Protein AF-0000000084968065 (afdb_homodimer)

pLDDT: mean 87.58, std 17.13, range [24.69, 98.88]

InterPro domains:
  IPR010655 Clp1, C-terminal [PF06807] (348-468)
  IPR027417 P-loop containing nucleoside triphosphate hydrolase [G3DSA:3.40.50.300] (105-349)
  IPR028606 Clp1 [MF_03035] (16-468)
  IPR032319 Clp1, P-loop domain [PF16575] (142-342)
  IPR032324 Clp1, N-terminal [PF16573] (21-121)
  IPR038238 Clp1, C-terminal domain superfamily [G3DSA:2.40.30.330] (350-468)
  IPR038239 Clp1, N-terminal domain superfamily [G3DSA:2.60.120.1030] (13-95)
  IPR045116 Clp1/Grc3 [PTHR12755] (23-466)

Structure (mmCIF, N/CA/C/O backbone):
data_AF-0000000084968065-model_v1
#
loop_
_entity.id
_entity.type
_entity.pdbx_description
1 polymer "Polynucleotide 5'-hydroxyl-kinase GRC3"
#
loop_
_atom_site.group_PDB
_atom_site.id
_atom_site.type_symbol
_atom_site.label_atom_id
_atom_site.label_alt_id
_atom_site.label_comp_id
_atom_site.label_asym_id
_atom_site.label_entity_id
_atom_site.label_seq_id
_atom_site.pdbx_PDB_ins_code
_atom_site.Cartn_x
_atom_site.Cartn_y
_atom_site.Cartn_z
_atom_site.occupancy
_atom_site.B_iso_or_equiv
_atom_site.auth_seq_id
_atom_site.auth_comp_id
_atom_site.auth_asym_id
_atom_site.auth_atom_id
_atom_site.pdbx_PDB_model_num
ATOM 1 N N . MET A 1 1 ? -53.719 3.953 -8.023 1 24.69 1 MET A N 1
ATOM 2 C CA . MET A 1 1 ? -52.719 3.002 -8.5 1 24.69 1 MET A CA 1
ATOM 3 C C . MET A 1 1 ? -51.312 3.336 -7.941 1 24.69 1 MET A C 1
ATOM 5 O O . MET A 1 1 ? -50.688 4.285 -8.391 1 24.69 1 MET A O 1
ATOM 9 N N . SER A 1 2 ? -50.938 3.127 -6.543 1 26.3 2 SER A N 1
ATOM 10 C CA . SER A 1 2 ? -49.938 3.762 -5.68 1 26.3 2 SER A CA 1
ATOM 11 C C . SER A 1 2 ? -48.531 3.277 -6.004 1 26.3 2 SER A C 1
ATOM 13 O O . SER A 1 2 ? -48.312 2.082 -6.207 1 26.3 2 SER A O 1
ATOM 15 N N . ILE A 1 3 ? -47.625 4.109 -6.676 1 29.27 3 ILE A N 1
ATOM 16 C CA . ILE A 1 3 ? -46.344 3.781 -7.312 1 29.27 3 ILE A CA 1
ATOM 17 C C . ILE A 1 3 ? -45.375 3.254 -6.266 1 29.27 3 ILE A C 1
ATOM 19 O O . ILE A 1 3 ? -45 3.969 -5.324 1 29.27 3 ILE A O 1
ATOM 23 N N . PRO A 1 4 ? -45.188 1.979 -5.902 1 34.03 4 PRO A N 1
ATOM 24 C CA . PRO A 1 4 ? -44.531 1.316 -4.77 1 34.03 4 PRO A CA 1
ATOM 25 C C . PRO A 1 4 ? -43.031 1.608 -4.703 1 34.03 4 PRO A C 1
ATOM 27 O O . PRO A 1 4 ? -42.312 0.976 -3.928 1 34.03 4 PRO A O 1
ATOM 30 N N . GLY A 1 5 ? -42.375 2.072 -5.664 1 30.06 5 GLY A N 1
ATOM 31 C CA . GLY A 1 5 ? -40.938 2.119 -5.863 1 30.06 5 GLY A CA 1
ATOM 32 C C . GLY A 1 5 ? -40.219 2.912 -4.793 1 30.06 5 GLY A C 1
ATOM 33 O O . GLY A 1 5 ? -39.094 3.361 -5.004 1 30.06 5 GLY A O 1
ATOM 34 N N . LEU A 1 6 ? -40.875 3.465 -3.854 1 31.3 6 LEU A N 1
ATOM 35 C CA . LEU A 1 6 ? -40.312 4.375 -2.867 1 31.3 6 LEU A CA 1
ATOM 36 C C . LEU A 1 6 ? -39.188 3.697 -2.1 1 31.3 6 LEU A C 1
ATOM 38 O O . LEU A 1 6 ? -39.219 2.488 -1.862 1 31.3 6 LEU A O 1
ATOM 42 N N . GLY A 1 7 ? -38.031 4.363 -1.902 1 33.31 7 GLY A N 1
ATOM 43 C CA . GLY A 1 7 ? -36.688 4.117 -1.405 1 33.31 7 GLY A CA 1
ATOM 44 C C . GLY A 1 7 ? -36.656 3.371 -0.085 1 33.31 7 GLY A C 1
ATOM 45 O O . GLY A 1 7 ? -37.406 3.707 0.835 1 33.31 7 GLY A O 1
ATOM 46 N N . SER A 1 8 ? -36.594 2.066 -0.071 1 34.56 8 SER A N 1
ATOM 47 C CA . SER A 1 8 ? -36.406 1.25 1.124 1 34.56 8 SER A CA 1
ATOM 48 C C . SER A 1 8 ? -35.438 1.9 2.088 1 34.56 8 SER A C 1
ATOM 50 O O . SER A 1 8 ? -34.281 2.156 1.73 1 34.56 8 SER A O 1
ATOM 52 N N . GLU A 1 9 ? -35.812 2.777 2.93 1 34.16 9 GLU A N 1
ATOM 53 C CA . GLU A 1 9 ? -35.094 3.301 4.082 1 34.16 9 GLU A CA 1
ATOM 54 C C . GLU A 1 9 ? -34.406 2.182 4.852 1 34.16 9 GLU A C 1
ATOM 56 O O . GLU A 1 9 ? -35.062 1.328 5.449 1 34.16 9 GLU A O 1
ATOM 61 N N . ALA A 1 10 ? -33.375 1.55 4.414 1 38.38 10 ALA A N 1
ATOM 62 C CA . ALA A 1 10 ? -32.625 0.696 5.328 1 38.38 10 ALA A CA 1
ATOM 63 C C . ALA A 1 10 ? -32.688 1.219 6.758 1 38.38 10 ALA A C 1
ATOM 65 O O . ALA A 1 10 ? -32.344 2.369 7.027 1 38.38 10 ALA A O 1
ATOM 66 N N . THR A 1 11 ? -33.594 0.877 7.52 1 42.47 11 THR A N 1
ATOM 67 C CA . THR A 1 11 ? -33.75 1.112 8.945 1 42.47 11 THR A CA 1
ATOM 68 C C . THR A 1 11 ? -32.438 0.85 9.703 1 42.47 11 THR A C 1
ATOM 70 O O . THR A 1 11 ? -32 -0.297 9.805 1 42.47 11 THR A O 1
ATOM 73 N N . PHE A 1 12 ? -31.375 1.646 9.562 1 50.16 12 PHE A N 1
ATOM 74 C CA . PHE A 1 12 ? -30.25 1.562 10.484 1 50.16 12 PHE A CA 1
ATOM 75 C C . PHE A 1 12 ? -30.719 1.282 11.906 1 50.16 12 PHE A C 1
ATOM 77 O O . PHE A 1 12 ? -31.625 1.962 12.406 1 50.16 12 PHE A O 1
ATOM 84 N N . GLU A 1 13 ? -30.984 0.112 12.164 1 50.97 13 GLU A N 1
ATOM 85 C CA . GLU A 1 13 ? -31.438 -0.331 13.477 1 50.97 13 GLU A CA 1
ATOM 86 C C . GLU A 1 13 ? -30.688 0.389 14.594 1 50.97 13 GLU A C 1
ATOM 88 O O . GLU A 1 13 ? -29.453 0.394 14.617 1 50.97 13 GLU A O 1
ATOM 93 N N . ASP A 1 14 ? -31.203 1.42 15.211 1 61.03 14 ASP A N 1
ATOM 94 C CA . ASP A 1 14 ? -30.984 2.25 16.391 1 61.03 14 ASP A CA 1
ATOM 95 C C . ASP A 1 14 ? -30.672 1.393 17.625 1 61.03 14 ASP A C 1
ATOM 97 O O . ASP A 1 14 ? -31.031 1.745 18.734 1 61.03 14 ASP A O 1
ATOM 101 N N . ASN A 1 15 ? -30.172 0.165 17.312 1 79.81 15 ASN A N 1
ATOM 102 C CA . ASN A 1 15 ? -29.906 -0.6 18.531 1 79.81 15 ASN A CA 1
ATOM 103 C C . ASN A 1 15 ? -28.562 -0.25 19.141 1 79.81 15 ASN A C 1
ATOM 105 O O . ASN A 1 15 ? -27.547 -0.215 18.422 1 79.81 15 ASN A O 1
ATOM 109 N N . LEU A 1 16 ? -28.625 0.128 20.328 1 89.81 16 LEU A N 1
ATOM 110 C CA . LEU A 1 16 ? -27.453 0.459 21.141 1 89.81 16 LEU A CA 1
ATOM 111 C C . LEU A 1 16 ? -26.562 -0.765 21.328 1 89.81 16 LEU A C 1
ATOM 113 O O . LEU A 1 16 ? -27.047 -1.823 21.75 1 89.81 16 LEU A O 1
ATOM 117 N N . LYS A 1 17 ? -25.344 -0.635 20.859 1 96.12 17 LYS A N 1
ATOM 118 C CA . LYS A 1 17 ? -24.359 -1.697 21.016 1 96.12 17 LYS A CA 1
ATOM 119 C C . LYS A 1 17 ? -23.266 -1.289 21.984 1 96.12 17 LYS A C 1
ATOM 121 O O . LYS A 1 17 ? -23.109 -0.107 22.297 1 96.12 17 LYS A O 1
ATOM 126 N N . SER A 1 18 ? -22.609 -2.27 22.547 1 96.88 18 SER A N 1
ATOM 127 C CA . SER A 1 18 ? -21.516 -2.004 23.484 1 96.88 18 SER A CA 1
ATOM 128 C C . SER A 1 18 ? -20.266 -2.787 23.094 1 96.88 18 SER A C 1
ATOM 130 O O . SER A 1 18 ? -20.359 -3.883 22.531 1 96.88 18 SER A O 1
ATOM 132 N N . VAL A 1 19 ? -19.156 -2.201 23.344 1 97.62 19 VAL A N 1
ATOM 133 C CA . VAL A 1 19 ? -17.891 -2.865 23.062 1 97.62 19 VAL A CA 1
ATOM 134 C C . VAL A 1 19 ? -16.922 -2.643 24.234 1 97.62 19 VAL A C 1
ATOM 136 O O . VAL A 1 19 ? -16.859 -1.544 24.797 1 97.62 19 VAL A O 1
ATOM 139 N N . SER A 1 20 ? -16.297 -3.699 24.625 1 98.25 20 SER A N 1
ATOM 140 C CA . SER A 1 20 ? -15.25 -3.619 25.641 1 98.25 20 SER A CA 1
ATOM 141 C C . SER A 1 20 ? -13.859 -3.658 25.016 1 98.25 20 SER A C 1
ATOM 143 O O . SER A 1 20 ? -13.594 -4.488 24.156 1 98.25 20 SER A O 1
ATOM 145 N N . ILE A 1 21 ? -13.039 -2.758 25.406 1 98.44 21 ILE A N 1
ATOM 146 C CA . ILE A 1 21 ? -11.672 -2.662 24.891 1 98.44 21 ILE A CA 1
ATOM 147 C C . ILE A 1 21 ? -10.688 -2.949 26.031 1 98.44 21 ILE A C 1
ATOM 149 O O . ILE A 1 21 ? -10.617 -2.201 27 1 98.44 21 ILE A O 1
ATOM 153 N N . LEU A 1 22 ? -9.906 -3.986 25.891 1 98.12 22 LEU A N 1
ATOM 154 C CA . LEU A 1 22 ? -8.945 -4.375 26.922 1 98.12 22 LEU A CA 1
ATOM 155 C C . LEU A 1 22 ? -7.809 -3.357 27.016 1 98.12 22 LEU A C 1
ATOM 157 O O . LEU A 1 22 ? -7.582 -2.586 26.078 1 98.12 22 LEU A O 1
ATOM 161 N N . GLN A 1 23 ? -7.172 -3.412 28.172 1 97.75 23 GLN A N 1
ATOM 162 C CA . GLN A 1 23 ? -6.008 -2.549 28.344 1 97.75 23 GLN A CA 1
ATOM 163 C C . GLN A 1 23 ? -4.965 -2.809 27.266 1 97.75 23 GLN A C 1
ATOM 165 O O . GLN A 1 23 ? -4.633 -3.961 26.984 1 97.75 23 GLN A O 1
ATOM 170 N N . GLY A 1 24 ? -4.496 -1.727 26.703 1 97.38 24 GLY A N 1
ATOM 171 C CA . GLY A 1 24 ? -3.459 -1.855 25.703 1 97.38 24 GLY A CA 1
ATOM 172 C C . GLY A 1 24 ? -3.994 -2.271 24.344 1 97.38 24 GLY A C 1
ATOM 173 O O . GLY A 1 24 ? -3.223 -2.562 23.422 1 97.38 24 GLY A O 1
ATOM 174 N N . SER A 1 25 ? -5.332 -2.252 24.188 1 97.88 25 SER A N 1
ATOM 175 C CA . SER A 1 25 ? -5.957 -2.656 22.922 1 97.88 25 SER A CA 1
ATOM 176 C C . SER A 1 25 ? -6.648 -1.477 22.25 1 97.88 25 SER A C 1
ATOM 178 O O . SER A 1 25 ? -6.77 -0.399 22.828 1 97.88 25 SER A O 1
ATOM 180 N N . GLU A 1 26 ? -6.977 -1.74 21.047 1 97.94 26 GLU A N 1
ATOM 181 C CA . GLU A 1 26 ? -7.625 -0.713 20.234 1 97.94 26 GLU A CA 1
ATOM 182 C C . GLU A 1 26 ? -8.953 -1.212 19.656 1 97.94 26 GLU A C 1
ATOM 184 O O . GLU A 1 26 ? -9.078 -2.389 19.328 1 97.94 26 GLU A O 1
ATOM 189 N N . TRP A 1 27 ? -9.891 -0.341 19.688 1 98.38 27 TRP A N 1
ATOM 190 C CA . TRP A 1 27 ? -11.078 -0.512 18.859 1 98.38 27 TRP A CA 1
ATOM 191 C C . TRP A 1 27 ? -10.898 0.19 17.516 1 98.38 27 TRP A C 1
ATOM 193 O O . TRP A 1 27 ? -10.883 1.421 17.438 1 98.38 27 TRP A O 1
ATOM 203 N N . ARG A 1 28 ? -10.734 -0.599 16.453 1 97.62 28 ARG A N 1
ATOM 204 C CA . ARG A 1 28 ? -10.5 -0.069 15.109 1 97.62 28 ARG A CA 1
ATOM 205 C C . ARG A 1 28 ? -11.805 0.048 14.328 1 97.62 28 ARG A C 1
ATOM 207 O O . ARG A 1 28 ? -12.555 -0.924 14.211 1 97.62 28 ARG A O 1
ATOM 214 N N . ILE A 1 29 ? -12.023 1.264 13.797 1 96.94 29 ILE A N 1
ATOM 215 C CA . ILE A 1 29 ? -13.328 1.502 13.18 1 96.94 29 ILE A CA 1
ATOM 216 C C . ILE A 1 29 ? -13.141 2.182 11.828 1 96.94 29 ILE A C 1
ATOM 218 O O . ILE A 1 29 ? -12.18 2.932 11.625 1 96.94 29 ILE A O 1
ATOM 222 N N . GLU A 1 30 ? -13.953 1.895 10.93 1 95.19 30 GLU A N 1
ATOM 223 C CA . GLU A 1 30 ? -14.125 2.582 9.648 1 95.19 30 GLU A CA 1
ATOM 224 C C . GLU A 1 30 ? -15.562 3.059 9.461 1 95.19 30 GLU A C 1
ATOM 226 O O . GLU A 1 30 ? -16.469 2.248 9.266 1 95.19 30 GLU A O 1
ATOM 231 N N . VAL A 1 31 ? -15.727 4.344 9.508 1 95.75 31 VAL A N 1
ATOM 232 C CA . VAL A 1 31 ? -17.062 4.93 9.383 1 95.75 31 VAL A CA 1
ATOM 233 C C . VAL A 1 31 ? -17.203 5.57 8 1 95.75 31 VAL A C 1
ATOM 235 O O . VAL A 1 31 ? -16.484 6.508 7.664 1 95.75 31 VAL A O 1
ATOM 238 N N . PRO A 1 32 ? -18.078 5.07 7.191 1 93.75 32 PRO A N 1
ATOM 239 C CA . PRO A 1 32 ? -18.312 5.727 5.902 1 93.75 32 PRO A CA 1
ATOM 240 C C . PRO A 1 32 ? -18.953 7.105 6.047 1 93.75 32 PRO A C 1
ATOM 242 O O . PRO A 1 32 ? -19.453 7.449 7.117 1 93.75 32 PRO A O 1
ATOM 245 N N . PHE A 1 33 ? -18.953 7.879 4.996 1 92.81 33 PHE A N 1
ATOM 246 C CA . PHE A 1 33 ? -19.469 9.242 5.035 1 92.81 33 PHE A CA 1
ATOM 247 C C . PHE A 1 33 ? -20.984 9.25 5.137 1 92.81 33 PHE A C 1
ATOM 249 O O . PHE A 1 33 ? -21.578 10.203 5.641 1 92.81 33 PHE A O 1
ATOM 256 N N . LYS A 1 34 ? -21.625 8.203 4.711 1 91.94 34 LYS A N 1
ATOM 257 C CA . LYS A 1 34 ? -23.094 8.125 4.68 1 91.94 34 LYS A CA 1
ATOM 258 C C . LYS A 1 34 ? -23.656 7.816 6.066 1 91.94 34 LYS A C 1
ATOM 260 O O . LYS A 1 34 ? -24.859 7.922 6.285 1 91.94 34 LYS A O 1
ATOM 265 N N . GLN A 1 35 ? -22.781 7.484 6.98 1 93.19 35 GLN A N 1
ATOM 266 C CA . GLN A 1 35 ? -23.219 7.137 8.328 1 93.19 35 GLN A CA 1
ATOM 267 C C . GLN A 1 35 ? -22.484 7.969 9.375 1 93.19 35 GLN A C 1
ATOM 269 O O . GLN A 1 35 ? -21.406 8.492 9.117 1 93.19 35 GLN A O 1
ATOM 274 N N . ILE A 1 36 ? -23.172 8.125 10.492 1 94.75 36 ILE A N 1
ATOM 275 C CA . ILE A 1 36 ? -22.594 8.781 11.656 1 94.75 36 ILE A CA 1
ATOM 276 C C . ILE A 1 36 ? -22.531 7.805 12.828 1 94.75 36 ILE A C 1
ATOM 278 O O . ILE A 1 36 ? -23.531 7.184 13.188 1 94.75 36 ILE A O 1
ATOM 282 N N . LEU A 1 37 ? -21.344 7.664 13.344 1 97 37 LEU A N 1
ATOM 283 C CA . LEU A 1 37 ? -21.172 6.879 14.555 1 97 37 LEU A CA 1
ATOM 284 C C . LEU A 1 37 ? -21.344 7.746 15.797 1 97 37 LEU A C 1
ATOM 286 O O . LEU A 1 37 ? -20.547 8.664 16.031 1 97 37 LEU A O 1
ATOM 290 N N . LYS A 1 38 ? -22.359 7.52 16.469 1 97.25 38 LYS A N 1
ATOM 291 C CA . LYS A 1 38 ? -22.547 8.141 17.766 1 97.25 38 LYS A CA 1
ATOM 292 C C . LYS A 1 38 ? -22.125 7.199 18.891 1 97.25 38 LYS A C 1
ATOM 294 O O . LYS A 1 38 ? -22.578 6.059 18.969 1 97.25 38 LYS A O 1
ATOM 299 N N . PHE A 1 39 ? -21.219 7.688 19.766 1 97.81 39 PHE A N 1
ATOM 300 C CA . PHE A 1 39 ? -20.719 6.793 20.797 1 97.81 39 PHE A CA 1
ATOM 301 C C . PHE A 1 39 ? -20.375 7.562 22.062 1 97.81 39 PHE A C 1
ATOM 303 O O . PHE A 1 39 ? -20.25 8.789 22.031 1 97.81 39 PHE A O 1
ATOM 310 N N . LYS A 1 40 ? -20.312 6.902 23.203 1 97.69 40 LYS A N 1
ATOM 311 C CA . LYS A 1 40 ? -19.938 7.477 24.484 1 97.69 40 LYS A CA 1
ATOM 312 C C . LYS A 1 40 ? -19.109 6.484 25.312 1 97.69 40 LYS A C 1
ATOM 314 O O . LYS A 1 40 ? -19.375 5.281 25.281 1 97.69 40 LYS A O 1
ATOM 319 N N . VAL A 1 41 ? -18.109 6.988 25.906 1 98.5 41 VAL A N 1
ATOM 320 C CA . VAL A 1 41 ? -17.312 6.188 26.828 1 98.5 41 VAL A CA 1
ATOM 321 C C . VAL A 1 41 ? -18.078 6.012 28.141 1 98.5 41 VAL A C 1
ATOM 323 O O . VAL A 1 41 ? -18.391 6.992 28.812 1 98.5 41 VAL A O 1
ATOM 326 N N . THR A 1 42 ? -18.312 4.797 28.484 1 98.12 42 THR A N 1
ATOM 327 C CA . THR A 1 42 ? -19.094 4.551 29.688 1 98.12 42 THR A CA 1
ATOM 328 C C . THR A 1 42 ? -18.172 4.191 30.859 1 98.12 42 THR A C 1
ATOM 330 O O . THR A 1 42 ? -18.5 4.461 32 1 98.12 42 THR A O 1
ATOM 333 N N . GLU A 1 43 ? -17.125 3.533 30.562 1 97.81 43 GLU A N 1
ATOM 334 C CA . GLU A 1 43 ? -16.172 3.127 31.578 1 97.81 43 GLU A CA 1
ATOM 335 C C . GLU A 1 43 ? -14.734 3.195 31.047 1 97.81 43 GLU A C 1
ATOM 337 O O . GLU A 1 43 ? -14.484 2.846 29.891 1 97.81 43 GLU A O 1
ATOM 342 N N . GLY A 1 44 ? -13.797 3.717 31.953 1 98.06 44 GLY A N 1
ATOM 343 C CA . GLY A 1 44 ? -12.375 3.664 31.625 1 98.06 44 GLY A CA 1
ATOM 344 C C . GLY A 1 44 ? -11.875 4.922 30.938 1 98.06 44 GLY A C 1
ATOM 345 O O . GLY A 1 44 ? -12.477 5.988 31.078 1 98.06 44 GLY A O 1
ATOM 346 N N . ILE A 1 45 ? -10.648 4.82 30.422 1 98.06 45 ILE A N 1
ATOM 347 C CA . ILE A 1 45 ? -9.977 5.922 29.734 1 98.06 45 ILE A CA 1
ATOM 348 C C . ILE A 1 45 ? -9.664 5.527 28.297 1 98.06 45 ILE A C 1
ATOM 350 O O . ILE A 1 45 ? -8.945 4.555 28.047 1 98.06 45 ILE A O 1
ATOM 354 N N . LEU A 1 46 ? -10.234 6.273 27.391 1 98.44 46 LEU A N 1
ATOM 355 C CA . LEU A 1 46 ? -10.008 6.02 25.969 1 98.44 46 LEU A CA 1
ATOM 356 C C . LEU A 1 46 ? -9.453 7.258 25.281 1 98.44 46 LEU A C 1
ATOM 358 O O . LEU A 1 46 ? -9.68 8.383 25.734 1 98.44 46 LEU A O 1
ATOM 362 N N . GLU A 1 47 ? -8.742 7.012 24.234 1 98.12 47 GLU A N 1
ATOM 363 C CA . GLU A 1 47 ? -8.172 8.133 23.484 1 98.12 47 GLU A CA 1
ATOM 364 C C . GLU A 1 47 ? -8.242 7.898 21.984 1 98.12 47 GLU A C 1
ATOM 366 O O . GLU A 1 47 ? -8.234 6.75 21.531 1 98.12 47 GLU A O 1
ATOM 371 N N . ILE A 1 48 ? -8.328 8.961 21.25 1 97.81 48 ILE A N 1
ATOM 372 C CA . ILE A 1 48 ? -8.117 8.977 19.797 1 97.81 48 ILE A CA 1
ATOM 373 C C . ILE A 1 48 ? -6.906 9.852 19.469 1 97.81 48 ILE A C 1
ATOM 375 O O . ILE A 1 48 ? -6.887 11.039 19.781 1 97.81 48 ILE A O 1
ATOM 379 N N . ASN A 1 49 ? -5.918 9.25 18.859 1 97.06 49 ASN A N 1
ATOM 380 C CA . ASN A 1 49 ? -4.699 9.977 18.516 1 97.06 49 ASN A CA 1
ATOM 381 C C . ASN A 1 49 ? -4.145 10.75 19.703 1 97.06 49 ASN A C 1
ATOM 383 O O . ASN A 1 49 ? -3.797 11.922 19.578 1 97.06 49 ASN A O 1
ATOM 387 N N . GLY A 1 50 ? -4.18 10.148 20.828 1 97.31 50 GLY A N 1
ATOM 388 C CA . GLY A 1 50 ? -3.602 10.758 22.016 1 97.31 50 GLY A CA 1
ATOM 389 C C . GLY A 1 50 ? -4.566 11.656 22.75 1 97.31 50 GLY A C 1
ATOM 390 O O . GLY A 1 50 ? -4.32 12.031 23.906 1 97.31 50 GLY A O 1
ATOM 391 N N . THR A 1 51 ? -5.641 12.039 22.141 1 97 51 THR A N 1
ATOM 392 C CA . THR A 1 51 ? -6.637 12.891 22.781 1 97 51 THR A CA 1
ATOM 393 C C . THR A 1 51 ? -7.598 12.055 23.625 1 97 51 THR A C 1
ATOM 395 O O . THR A 1 51 ? -8.289 11.18 23.094 1 97 51 THR A O 1
ATOM 398 N N . GLU A 1 52 ? -7.641 12.344 24.859 1 97.25 52 GLU A N 1
ATOM 399 C CA . GLU A 1 52 ? -8.516 11.609 25.766 1 97.25 52 GLU A CA 1
ATOM 400 C C . GLU A 1 52 ? -9.984 11.961 25.516 1 97.25 52 GLU A C 1
ATOM 402 O O . GLU A 1 52 ? -10.32 13.125 25.297 1 97.25 52 GLU A O 1
ATOM 407 N N . LEU A 1 53 ? -10.789 10.961 25.609 1 97.69 53 LEU A N 1
ATOM 408 C CA . LEU A 1 53 ? -12.219 11.141 25.391 1 97.69 53 LEU A CA 1
ATOM 409 C C . LEU A 1 53 ? -12.961 11.32 26.703 1 97.69 53 LEU A C 1
ATOM 411 O O . LEU A 1 53 ? -12.641 10.656 27.688 1 97.69 53 LEU A O 1
ATOM 415 N N . PRO A 1 54 ? -13.93 12.266 26.719 1 97.06 54 PRO A N 1
ATOM 416 C CA . PRO A 1 54 ? -14.695 12.461 27.938 1 97.06 54 PRO A CA 1
ATOM 417 C C . PRO A 1 54 ? -15.656 11.305 28.234 1 97.06 54 PRO A C 1
ATOM 419 O O . PRO A 1 54 ? -16.234 10.734 27.297 1 97.06 54 PRO A O 1
ATOM 422 N N . ASN A 1 55 ? -15.898 11.094 29.5 1 97.69 55 ASN A N 1
ATOM 423 C CA . ASN A 1 55 ? -16.844 10.047 29.906 1 97.69 55 ASN A CA 1
ATOM 424 C C . ASN A 1 55 ? -18.281 10.547 29.875 1 97.69 55 ASN A C 1
ATOM 426 O O . ASN A 1 55 ? -18.562 11.688 30.234 1 97.69 55 ASN A O 1
ATOM 430 N N . ASN A 1 56 ? -19.094 9.695 29.359 1 97.25 56 ASN A N 1
ATOM 431 C CA . ASN A 1 56 ? -20.547 9.898 29.375 1 97.25 56 ASN A CA 1
ATOM 432 C C . ASN A 1 56 ? -20.938 11.117 28.547 1 97.25 56 ASN A C 1
ATOM 434 O O . ASN A 1 56 ? -21.875 11.828 28.906 1 97.25 56 ASN A O 1
ATOM 438 N N . VAL A 1 57 ? -20.188 11.461 27.688 1 96.94 57 VAL A N 1
ATOM 439 C CA . VAL A 1 57 ? -20.5 12.484 26.688 1 96.94 57 VAL A CA 1
ATOM 440 C C . VAL A 1 57 ? -20.609 11.852 25.312 1 96.94 57 VAL A C 1
ATOM 442 O O . VAL A 1 57 ? -19.703 11.117 24.875 1 96.94 57 VAL A O 1
ATOM 445 N N . GLU A 1 58 ? -21.656 12.117 24.641 1 96.5 58 GLU A N 1
ATOM 446 C CA . GLU A 1 58 ? -21.859 11.555 23.312 1 96.5 58 GLU A CA 1
ATOM 447 C C . GLU A 1 58 ? -20.984 12.258 22.281 1 96.5 58 GLU A C 1
ATOM 449 O O . GLU A 1 58 ? -20.969 13.484 22.203 1 96.5 58 GLU A O 1
ATOM 454 N N . LEU A 1 59 ? -20.266 11.516 21.609 1 96.69 59 LEU A N 1
ATOM 455 C CA . LEU A 1 59 ? -19.406 11.992 20.516 1 96.69 59 LEU A CA 1
ATOM 456 C C . LEU A 1 59 ? -19.875 11.445 19.172 1 96.69 59 LEU A C 1
ATOM 458 O O . LEU A 1 59 ? -20.562 10.414 19.125 1 96.69 59 LEU A O 1
ATOM 462 N N . GLN A 1 60 ? -19.484 12.148 18.125 1 95.75 60 GLN A N 1
ATOM 463 C CA . GLN A 1 60 ? -19.875 11.727 16.781 1 95.75 60 GLN A CA 1
ATOM 464 C C . GLN A 1 60 ? -18.672 11.688 15.836 1 95.75 60 GLN A C 1
ATOM 466 O O . GLN A 1 60 ? -17.828 12.57 15.867 1 95.75 60 GLN A O 1
ATOM 471 N N . LEU A 1 61 ? -18.625 10.633 15.07 1 95.81 61 LEU A N 1
ATOM 472 C CA . LEU A 1 61 ? -17.609 10.492 14.023 1 95.81 61 LEU A CA 1
ATOM 473 C C . LEU A 1 61 ? -18.25 10.125 12.688 1 95.81 61 LEU A C 1
ATOM 475 O O . LEU A 1 61 ? -19.219 9.359 12.648 1 95.81 61 LEU A O 1
ATOM 479 N N . THR A 1 62 ? -17.766 10.672 11.633 1 93.88 62 THR A N 1
ATOM 480 C CA . THR A 1 62 ? -18.219 10.352 10.289 1 93.88 62 THR A CA 1
ATOM 481 C C . THR A 1 62 ? -17.078 10.461 9.289 1 93.88 62 THR A C 1
ATOM 483 O O . THR A 1 62 ? -16.188 11.297 9.453 1 93.88 62 THR A O 1
ATOM 486 N N . GLY A 1 63 ? -17.062 9.586 8.289 1 92.62 63 GLY A N 1
ATOM 487 C CA . GLY A 1 63 ? -16.062 9.648 7.23 1 92.62 63 GLY A CA 1
ATOM 488 C C . GLY A 1 63 ? -14.648 9.531 7.75 1 92.62 63 GLY A C 1
ATOM 489 O O . GLY A 1 63 ? -13.781 10.328 7.379 1 92.62 63 GLY A O 1
ATOM 490 N N . THR A 1 64 ? -14.453 8.602 8.625 1 94.62 64 THR A N 1
ATOM 491 C CA . THR A 1 64 ? -13.125 8.492 9.234 1 94.62 64 THR A CA 1
ATOM 492 C C . THR A 1 64 ? -12.742 7.035 9.445 1 94.62 64 THR A C 1
ATOM 494 O O . THR A 1 64 ? -13.617 6.164 9.516 1 94.62 64 THR A O 1
ATOM 497 N N . LYS A 1 65 ? -11.516 6.781 9.344 1 94.62 65 LYS A N 1
ATOM 498 C CA . LYS A 1 65 ? -10.891 5.512 9.719 1 94.62 65 LYS A CA 1
ATOM 499 C C . LYS A 1 65 ? -9.867 5.711 10.828 1 94.62 65 LYS A C 1
ATOM 501 O O . LYS A 1 65 ? -8.828 6.336 10.617 1 94.62 65 LYS A O 1
ATOM 506 N N . CYS A 1 66 ? -10.172 5.191 12.016 1 95.56 66 CYS A N 1
ATOM 507 C CA . CYS A 1 66 ? -9.281 5.461 13.141 1 95.56 66 CYS A CA 1
ATOM 508 C C . CYS A 1 66 ? -9.367 4.352 14.18 1 95.56 66 CYS A C 1
ATOM 510 O O . CYS A 1 66 ? -10.102 3.375 13.992 1 95.56 66 CYS A O 1
ATOM 512 N N . SER A 1 67 ? -8.547 4.457 15.117 1 97.19 67 SER A N 1
ATOM 513 C CA . SER A 1 67 ? -8.531 3.533 16.25 1 97.19 67 SER A CA 1
ATOM 514 C C . SER A 1 67 ? -8.766 4.266 17.562 1 97.19 67 SER A C 1
ATOM 516 O O . SER A 1 67 ? -8.289 5.387 17.75 1 97.19 67 SER A O 1
ATOM 518 N N . ILE A 1 68 ? -9.57 3.688 18.391 1 98.31 68 ILE A N 1
ATOM 519 C CA . ILE A 1 68 ? -9.742 4.148 19.766 1 98.31 68 ILE A CA 1
ATOM 520 C C . ILE A 1 68 ? -8.945 3.258 20.719 1 98.31 68 ILE A C 1
ATOM 522 O O . ILE A 1 68 ? -9.195 2.053 20.797 1 98.31 68 ILE A O 1
ATOM 526 N N . TYR A 1 69 ? -8.008 3.865 21.438 1 98.44 69 TYR A N 1
ATOM 527 C CA . TYR A 1 69 ? -7 3.143 22.219 1 98.44 69 TYR A CA 1
ATOM 528 C C . TYR A 1 69 ? -7.289 3.23 23.703 1 98.44 69 TYR A C 1
ATOM 530 O O . TYR A 1 69 ? -7.668 4.289 24.219 1 98.44 69 TYR A O 1
ATOM 538 N N . SER A 1 70 ? -7.188 2.08 24.391 1 98.62 70 SER A N 1
ATOM 539 C CA . SER A 1 70 ? -7.316 2.025 25.844 1 98.62 70 SER A CA 1
ATOM 540 C C . SER A 1 70 ? -5.957 1.854 26.516 1 98.62 70 SER A C 1
ATOM 542 O O . SER A 1 70 ? -5.508 0.727 26.734 1 98.62 70 SER A O 1
ATOM 544 N N . PRO A 1 71 ? -5.359 2.85 27.047 1 96.75 71 PRO A N 1
ATOM 545 C CA . PRO A 1 71 ? -3.963 2.787 27.5 1 96.75 71 PRO A CA 1
ATOM 546 C C . PRO A 1 71 ? -3.814 2.178 28.891 1 96.75 71 PRO A C 1
ATOM 548 O O . PRO A 1 71 ? -2.803 1.536 29.172 1 96.75 71 PRO A O 1
ATOM 551 N N . LYS A 1 72 ? -4.746 2.281 29.781 1 94 72 LYS A N 1
ATOM 552 C CA . LYS A 1 72 ? -4.453 2.053 31.188 1 94 72 LYS A CA 1
ATOM 553 C C . LYS A 1 72 ? -5.328 0.939 31.766 1 94 72 LYS A C 1
ATOM 555 O O . LYS A 1 72 ? -4.945 0.272 32.719 1 94 72 LYS A O 1
ATOM 560 N N . GLN A 1 73 ? -6.508 0.743 31.25 1 95.88 73 GLN A N 1
ATOM 561 C CA . GLN A 1 73 ? -7.477 -0.204 31.781 1 95.88 73 GLN A CA 1
ATOM 562 C C . GLN A 1 73 ? -8.461 -0.663 30.719 1 95.88 73 GLN A C 1
ATOM 564 O O . GLN A 1 73 ? -8.469 -0.124 29.609 1 95.88 73 GLN A O 1
ATOM 569 N N . GLU A 1 74 ? -9.094 -1.646 31.172 1 97.44 74 GLU A N 1
ATOM 570 C CA . GLU A 1 74 ? -10.203 -2.027 30.312 1 97.44 74 GLU A CA 1
ATOM 571 C C . GLU A 1 74 ? -11.273 -0.94 30.266 1 97.44 74 GLU A C 1
ATOM 573 O O . GLU A 1 74 ? -11.586 -0.333 31.281 1 97.44 74 GLU A O 1
ATOM 578 N N . SER A 1 75 ? -11.781 -0.579 29.109 1 98.44 75 SER A N 1
ATOM 579 C CA . SER A 1 75 ? -12.758 0.486 28.906 1 98.44 75 SER A CA 1
ATOM 580 C C . SER A 1 75 ? -13.953 -0.007 28.109 1 98.44 75 SER A C 1
ATOM 582 O O . SER A 1 75 ? -13.883 -1.044 27.453 1 98.44 75 SER A O 1
ATOM 584 N N . LYS A 1 76 ? -14.992 0.72 28.266 1 98.44 76 LYS A N 1
ATOM 585 C CA . LYS A 1 76 ? -16.234 0.32 27.594 1 98.44 76 LYS A CA 1
ATOM 586 C C . LYS A 1 76 ? -16.844 1.489 26.828 1 98.44 76 LYS A C 1
ATOM 588 O O . LYS A 1 76 ? -16.812 2.627 27.297 1 98.44 76 LYS A O 1
ATOM 593 N N . ILE A 1 77 ? -17.391 1.193 25.641 1 98.25 77 ILE A N 1
ATOM 594 C CA . ILE A 1 77 ? -18.047 2.172 24.781 1 98.25 77 ILE A CA 1
ATOM 595 C C . ILE A 1 77 ? -19.438 1.688 24.422 1 98.25 77 ILE A C 1
ATOM 597 O O . ILE A 1 77 ? -19.656 0.497 24.188 1 98.25 77 ILE A O 1
ATOM 601 N N . GLU A 1 78 ? -20.359 2.535 24.5 1 98.19 78 GLU A N 1
ATOM 602 C CA . GLU A 1 78 ? -21.672 2.324 23.906 1 98.19 78 GLU A CA 1
ATOM 603 C C . GLU A 1 78 ? -21.844 3.137 22.625 1 98.19 78 GLU A C 1
ATOM 605 O O . GLU A 1 78 ? -21.438 4.297 22.562 1 98.19 78 GLU A O 1
ATOM 610 N N . TYR A 1 79 ? -22.359 2.445 21.562 1 97.94 79 TYR A N 1
ATOM 611 C CA . TYR A 1 79 ? -22.438 3.184 20.312 1 97.94 79 TYR A CA 1
ATOM 612 C C . TYR A 1 79 ? -23.656 2.756 19.5 1 97.94 79 TYR A C 1
ATOM 614 O O . TYR A 1 79 ? -24.25 1.709 19.766 1 97.94 79 TYR A O 1
ATOM 622 N N . HIS A 1 80 ? -24.094 3.576 18.641 1 96.69 80 HIS A N 1
ATOM 623 C CA . HIS A 1 80 ? -25.094 3.268 17.625 1 96.69 80 HIS A CA 1
ATOM 624 C C . HIS A 1 80 ? -24.844 4.059 16.344 1 96.69 80 HIS A C 1
ATOM 626 O O . HIS A 1 80 ? -24.078 5.031 16.344 1 96.69 80 HIS A O 1
ATOM 632 N N . LEU A 1 81 ? -25.375 3.582 15.242 1 95.25 81 LEU A N 1
ATOM 633 C CA . LEU A 1 81 ? -25.172 4.188 13.938 1 95.25 81 LEU A CA 1
ATOM 634 C C . LEU A 1 81 ? -26.438 4.887 13.461 1 95.25 81 LEU A C 1
ATOM 636 O O . LEU A 1 81 ? -27.547 4.383 13.672 1 95.25 81 LEU A O 1
ATOM 640 N N . VAL A 1 82 ? -26.234 6.082 12.922 1 93.25 82 VAL A N 1
ATOM 641 C CA . VAL A 1 82 ? -27.359 6.797 12.32 1 93.25 82 VAL A CA 1
ATOM 642 C C . VAL A 1 82 ? -27.016 7.199 10.891 1 93.25 82 VAL A C 1
ATOM 644 O O . VAL A 1 82 ? -25.844 7.281 10.531 1 93.25 82 VAL A O 1
ATOM 647 N N . GLN A 1 83 ? -27.984 7.445 10.133 1 90.69 83 GLN A N 1
ATOM 648 C CA . GLN A 1 83 ? -27.766 7.879 8.75 1 90.69 83 GLN A CA 1
ATOM 649 C C . GLN A 1 83 ? -27.312 9.336 8.695 1 90.69 83 GLN A C 1
ATOM 651 O O . GLN A 1 83 ? -27.828 10.172 9.438 1 90.69 83 GLN A O 1
ATOM 656 N N . ASN A 1 84 ? -26.312 9.523 7.895 1 90.19 84 ASN A N 1
ATOM 657 C CA . ASN A 1 84 ? -25.891 10.891 7.641 1 90.19 84 ASN A CA 1
ATOM 658 C C . ASN A 1 84 ? -26.688 11.523 6.504 1 90.19 84 ASN A C 1
ATOM 660 O O . ASN A 1 84 ? -26.422 11.258 5.332 1 90.19 84 ASN A O 1
ATOM 664 N N . HIS A 1 85 ? -27.484 12.359 6.777 1 82.56 85 HIS A N 1
ATOM 665 C CA . HIS A 1 85 ? -28.391 12.922 5.793 1 82.56 85 HIS A CA 1
ATOM 666 C C . HIS A 1 85 ? -27.719 14.039 4.996 1 82.56 85 HIS A C 1
ATOM 668 O O . HIS A 1 85 ? -28.219 14.453 3.951 1 82.56 85 HIS A O 1
ATOM 674 N N . ASP A 1 86 ? -26.641 14.484 5.461 1 74.81 86 ASP A N 1
ATOM 675 C CA . ASP A 1 86 ? -25.938 15.555 4.77 1 74.81 86 ASP A CA 1
ATOM 676 C C . ASP A 1 86 ? -25.156 15.016 3.574 1 74.81 86 ASP A C 1
ATOM 678 O O . ASP A 1 86 ? -24.672 15.781 2.742 1 74.81 86 ASP A O 1
ATOM 682 N N . MET A 1 87 ? -25.047 13.68 3.529 1 71.88 87 MET A N 1
ATOM 683 C CA . MET A 1 87 ? -24.203 13.102 2.484 1 71.88 87 MET A CA 1
ATOM 684 C C . MET A 1 87 ? -25.047 12.281 1.505 1 71.88 87 MET A C 1
ATOM 686 O O . MET A 1 87 ? -25.859 11.453 1.917 1 71.88 87 MET A O 1
ATOM 690 N N . SER A 1 88 ? -25.281 12.758 0.263 1 59.19 88 SER A N 1
ATOM 691 C CA . SER A 1 88 ? -26.109 12.109 -0.747 1 59.19 88 SER A CA 1
ATOM 692 C C . SER A 1 88 ? -25.359 10.977 -1.437 1 59.19 88 SER A C 1
ATOM 694 O O . SER A 1 88 ? -25.891 10.328 -2.338 1 59.19 88 SER A O 1
ATOM 696 N N . MET A 1 89 ? -24.172 10.828 -1.093 1 59.06 89 MET A N 1
ATOM 697 C CA . MET A 1 89 ? -23.438 10.062 -2.084 1 59.06 89 MET A CA 1
ATOM 698 C C . MET A 1 89 ? -23.594 8.562 -1.847 1 59.06 89 MET A C 1
ATOM 700 O O . MET A 1 89 ? -23.734 8.117 -0.704 1 59.06 89 MET A O 1
ATOM 704 N N . TYR A 1 90 ? -23.781 7.98 -2.932 1 66.69 90 TYR A N 1
ATOM 705 C CA . TYR A 1 90 ? -23.734 6.523 -2.973 1 66.69 90 TYR A CA 1
ATOM 706 C C . TYR A 1 90 ? -22.359 6.004 -2.572 1 66.69 90 TYR A C 1
ATOM 708 O O . TYR A 1 90 ? -21.344 6.438 -3.117 1 66.69 90 TYR A O 1
ATOM 716 N N . GLU A 1 91 ? -22.281 5.559 -1.392 1 80.06 91 GLU A N 1
ATOM 717 C CA . GLU A 1 91 ? -21.062 4.902 -0.917 1 80.06 91 GLU A CA 1
ATOM 718 C C . GLU A 1 91 ? -21.297 3.422 -0.649 1 80.06 91 GLU A C 1
ATOM 720 O O . GLU A 1 91 ? -22.266 3.055 0.035 1 80.06 91 GLU A O 1
ATOM 725 N N . ASP A 1 92 ? -20.406 2.629 -1.271 1 77.62 92 ASP A N 1
ATOM 726 C CA . ASP A 1 92 ? -20.547 1.184 -1.115 1 77.62 92 ASP A CA 1
ATOM 727 C C . ASP A 1 92 ? -19.922 0.712 0.196 1 77.62 92 ASP A C 1
ATOM 729 O O . ASP A 1 92 ? -20.219 -0.387 0.669 1 77.62 92 ASP A O 1
ATOM 733 N N . ASP A 1 93 ? -19.234 1.563 0.849 1 83.38 93 ASP A N 1
ATOM 734 C CA . ASP A 1 93 ? -18.547 1.155 2.07 1 83.38 93 ASP A CA 1
ATOM 735 C C . ASP A 1 93 ? -19.516 1.048 3.24 1 83.38 93 ASP A C 1
ATOM 737 O O . ASP A 1 93 ? -20.5 1.788 3.305 1 83.38 93 ASP A O 1
ATOM 741 N N . GLU A 1 94 ? -19.25 0.046 4.113 1 86.88 94 GLU A N 1
ATOM 742 C CA . GLU A 1 94 ? -20.047 -0.154 5.312 1 86.88 94 GLU A CA 1
ATOM 743 C C . GLU A 1 94 ? -19.219 0.034 6.578 1 86.88 94 GLU A C 1
ATOM 745 O O . GLU A 1 94 ? -17.984 -0.027 6.527 1 86.88 94 GLU A O 1
ATOM 750 N N . PHE A 1 95 ? -20.016 0.295 7.656 1 92.81 95 PHE A N 1
ATOM 751 C CA . PHE A 1 95 ? -19.359 0.406 8.945 1 92.81 95 PHE A CA 1
ATOM 752 C C . PHE A 1 95 ? -18.672 -0.903 9.32 1 92.81 95 PHE A C 1
ATOM 754 O O . PHE A 1 95 ? -19.266 -1.977 9.195 1 92.81 95 PHE A O 1
ATOM 761 N N . THR A 1 96 ? -17.391 -0.796 9.617 1 92.19 96 THR A N 1
ATOM 762 C CA . THR A 1 96 ? -16.641 -1.958 10.07 1 92.19 96 THR A CA 1
ATOM 763 C C . THR A 1 96 ? -15.945 -1.662 11.398 1 92.19 96 THR A C 1
ATOM 765 O O . THR A 1 96 ? -15.484 -0.541 11.625 1 92.19 96 THR A O 1
ATOM 768 N N . GLU A 1 97 ? -15.945 -2.641 12.258 1 95 97 GLU A N 1
ATOM 769 C CA . GLU A 1 97 ? -15.297 -2.48 13.555 1 95 97 GLU A CA 1
ATOM 770 C C . GLU A 1 97 ? -14.719 -3.803 14.047 1 95 97 GLU A C 1
ATOM 772 O O . GLU A 1 97 ? -15.258 -4.871 13.75 1 95 97 GLU A O 1
ATOM 777 N N . TYR A 1 98 ? -13.586 -3.711 14.734 1 95.06 98 TYR A N 1
ATOM 778 C CA . TYR A 1 98 ? -13.016 -4.863 15.422 1 95.06 98 TYR A CA 1
ATOM 779 C C . TYR A 1 98 ? -12.016 -4.422 16.484 1 95.06 98 TYR A C 1
ATOM 781 O O . TYR A 1 98 ? -11.516 -3.293 16.438 1 95.06 98 TYR A O 1
ATOM 789 N N . THR A 1 99 ? -11.812 -5.207 17.438 1 96.5 99 THR A N 1
ATOM 790 C CA . THR A 1 99 ? -10.828 -4.922 18.484 1 96.5 99 THR A CA 1
ATOM 791 C C . THR A 1 99 ? -9.523 -5.676 18.219 1 96.5 99 THR A C 1
ATOM 793 O O . THR A 1 99 ? -9.539 -6.754 17.625 1 96.5 99 THR A O 1
ATOM 796 N N . SER A 1 100 ? -8.453 -5.043 18.594 1 96.06 100 SER A N 1
ATOM 797 C CA . SER A 1 100 ? -7.156 -5.691 18.422 1 96.06 100 SER A CA 1
ATOM 798 C C . SER A 1 100 ? -6.188 -5.293 19.516 1 96.06 100 SER A C 1
ATOM 800 O O . SER A 1 100 ? -6.188 -4.145 19.969 1 96.06 100 SER A O 1
ATOM 802 N N . SER A 1 101 ? -5.359 -6.273 19.891 1 94.94 101 SER A N 1
ATOM 803 C CA . SER A 1 101 ? -4.312 -5.996 20.875 1 94.94 101 SER A CA 1
ATOM 804 C C . SER A 1 101 ? -2.967 -5.762 20.188 1 94.94 101 SER A C 1
ATOM 806 O O . SER A 1 101 ? -1.981 -5.426 20.844 1 94.94 101 SER A O 1
ATOM 808 N N . GLU A 1 102 ? -2.91 -5.969 18.891 1 93 102 GLU A N 1
ATOM 809 C CA . GLU A 1 102 ? -1.692 -5.707 18.141 1 93 102 GLU A CA 1
ATOM 810 C C . GLU A 1 102 ? -1.567 -4.227 17.781 1 93 102 GLU A C 1
ATOM 812 O O . GLU A 1 102 ? -2.184 -3.756 16.828 1 93 102 GLU A O 1
ATOM 817 N N . THR A 1 103 ? -0.708 -3.488 18.531 1 94.88 103 THR A N 1
ATOM 818 C CA . THR A 1 103 ? -0.526 -2.059 18.312 1 94.88 103 THR A CA 1
ATOM 819 C C . THR A 1 103 ? 0.951 -1.684 18.391 1 94.88 103 THR A C 1
ATOM 821 O O . THR A 1 103 ? 1.783 -2.496 18.797 1 94.88 103 THR A O 1
ATOM 824 N N . ASN A 1 104 ? 1.283 -0.495 17.922 1 95.31 104 ASN A N 1
ATOM 825 C CA . ASN A 1 104 ? 2.639 0.019 18.078 1 95.31 104 ASN A CA 1
ATOM 826 C C . ASN A 1 104 ? 2.701 1.13 19.125 1 95.31 104 ASN A C 1
ATOM 828 O O . ASN A 1 104 ? 3.625 1.944 19.125 1 95.31 104 ASN A O 1
ATOM 832 N N . MET A 1 105 ? 1.73 1.159 20.016 1 97.38 105 MET A N 1
ATOM 833 C CA . MET A 1 105 ? 1.571 2.273 20.938 1 97.38 105 MET A CA 1
ATOM 834 C C . MET A 1 105 ? 2.719 2.309 21.953 1 97.38 105 MET A C 1
ATOM 836 O O . MET A 1 105 ? 3.1 3.381 22.422 1 97.38 105 MET A O 1
ATOM 840 N N . ASP A 1 106 ? 3.312 1.189 22.25 1 96.88 106 ASP A N 1
ATOM 841 C CA . ASP A 1 106 ? 4.461 1.188 23.141 1 96.88 106 ASP A CA 1
ATOM 842 C C . ASP A 1 106 ? 5.625 1.982 22.562 1 96.88 106 ASP A C 1
ATOM 844 O O . ASP A 1 106 ? 6.273 2.758 23.266 1 96.88 106 ASP A O 1
ATOM 848 N N . SER A 1 107 ? 5.871 1.74 21.312 1 97.69 107 SER A N 1
ATOM 849 C CA . SER A 1 107 ? 6.934 2.471 20.625 1 97.69 107 SER A CA 1
ATOM 850 C C . SER A 1 107 ? 6.613 3.957 20.531 1 97.69 107 SER A C 1
ATOM 852 O O . SER A 1 107 ? 7.5 4.801 20.672 1 97.69 107 SER A O 1
ATOM 854 N N . VAL A 1 108 ? 5.383 4.32 20.328 1 98.31 108 VAL A N 1
ATOM 855 C CA . VAL A 1 108 ? 4.945 5.707 20.219 1 98.31 108 VAL A CA 1
ATOM 856 C C . VAL A 1 108 ? 5.113 6.406 21.562 1 98.31 108 VAL A C 1
ATOM 858 O O . VAL A 1 108 ? 5.586 7.547 21.625 1 98.31 108 VAL A O 1
ATOM 861 N N . LEU A 1 109 ? 4.754 5.691 22.594 1 97.81 109 LEU A N 1
ATOM 862 C CA . LEU A 1 109 ? 4.883 6.246 23.938 1 97.81 109 LEU A CA 1
ATOM 863 C C . LEU A 1 109 ? 6.348 6.477 24.297 1 97.81 109 LEU A C 1
ATOM 865 O O . LEU A 1 109 ? 6.695 7.504 24.891 1 97.81 109 LEU A O 1
ATOM 869 N N . ASN A 1 110 ? 7.148 5.523 23.922 1 98.25 110 ASN A N 1
ATOM 870 C CA . ASN A 1 110 ? 8.578 5.684 24.156 1 98.25 110 ASN A CA 1
ATOM 871 C C . ASN A 1 110 ? 9.141 6.883 23.406 1 98.25 110 ASN A C 1
ATOM 873 O O . ASN A 1 110 ? 9.969 7.629 23.938 1 98.25 110 ASN A O 1
ATOM 877 N N . LEU A 1 111 ? 8.727 7.043 22.25 1 98.69 111 LEU A N 1
ATOM 878 C CA . LEU A 1 111 ? 9.148 8.188 21.453 1 98.69 111 LEU A CA 1
ATOM 879 C C . LEU A 1 111 ? 8.695 9.492 22.094 1 98.69 111 LEU A C 1
ATOM 881 O O . LEU A 1 111 ? 9.469 10.453 22.172 1 98.69 111 LEU A O 1
ATOM 885 N N . HIS A 1 112 ? 7.469 9.508 22.5 1 98.62 112 HIS A N 1
ATOM 886 C CA . HIS A 1 112 ? 6.945 10.695 23.172 1 98.62 112 HIS A CA 1
ATOM 887 C C . HIS A 1 112 ? 7.766 11.047 24.406 1 98.62 112 HIS A C 1
ATOM 889 O O . HIS A 1 112 ? 8.094 12.219 24.625 1 98.62 112 HIS A O 1
ATOM 895 N N . MET A 1 113 ? 8.094 10.047 25.203 1 98.38 113 MET A N 1
ATOM 896 C CA . MET A 1 113 ? 8.883 10.281 26.406 1 98.38 113 MET A CA 1
ATOM 897 C C . MET A 1 113 ? 10.273 10.797 26.078 1 98.38 113 MET A C 1
ATOM 899 O O . MET A 1 113 ? 10.812 11.656 26.781 1 98.38 113 MET A O 1
ATOM 903 N N . TYR A 1 114 ? 10.789 10.281 25.047 1 98.56 114 TYR A N 1
ATOM 904 C CA . TYR A 1 114 ? 12.086 10.75 24.594 1 98.56 114 TYR A CA 1
ATOM 905 C C . TYR A 1 114 ? 12.016 12.219 24.172 1 98.56 114 TYR A C 1
ATOM 907 O O . TYR A 1 114 ? 12.875 13.016 24.562 1 98.56 114 TYR A O 1
ATOM 915 N N . ILE A 1 115 ? 11.023 12.578 23.422 1 98.75 115 ILE A N 1
ATOM 916 C CA . ILE A 1 115 ? 10.836 13.953 22.969 1 98.75 115 ILE A CA 1
ATOM 917 C C . ILE A 1 115 ? 10.602 14.867 24.172 1 98.75 115 ILE A C 1
ATOM 919 O O . ILE A 1 115 ? 11.133 15.977 24.219 1 98.75 115 ILE A O 1
ATOM 923 N N . GLU A 1 116 ? 9.844 14.367 25.094 1 98.5 116 GLU A N 1
ATOM 924 C CA . GLU A 1 116 ? 9.57 15.141 26.297 1 98.5 116 GLU A CA 1
ATOM 925 C C . GLU A 1 116 ? 10.852 15.406 27.078 1 98.5 116 GLU A C 1
ATOM 927 O O . GLU A 1 116 ? 11.023 16.484 27.641 1 98.5 116 GLU A O 1
ATOM 932 N N . SER A 1 117 ? 11.68 14.445 27.141 1 98.44 117 SER A N 1
ATOM 933 C CA . SER A 1 117 ? 12.961 14.633 27.812 1 98.44 117 SER A CA 1
ATOM 934 C C . SER A 1 117 ? 13.773 15.734 27.156 1 98.44 117 SER A C 1
ATOM 936 O O . SER A 1 117 ? 14.445 16.516 27.828 1 98.44 117 SER A O 1
ATOM 938 N N . LYS A 1 118 ? 13.703 15.82 25.891 1 98.19 118 LYS A N 1
ATOM 939 C CA . LYS A 1 118 ? 14.406 16.875 25.141 1 98.19 118 LYS A CA 1
ATOM 940 C C . LYS A 1 118 ? 13.797 18.234 25.422 1 98.19 118 LYS A C 1
ATOM 942 O O . LYS A 1 118 ? 14.508 19.25 25.484 1 98.19 118 LYS A O 1
ATOM 947 N N . ARG A 1 119 ? 12.516 18.281 25.547 1 98.44 119 ARG A N 1
ATOM 948 C CA . ARG A 1 119 ? 11.844 19.531 25.891 1 98.44 119 ARG A CA 1
ATOM 949 C C . ARG A 1 119 ? 12.312 20.047 27.25 1 98.44 119 ARG A C 1
ATOM 951 O O . ARG A 1 119 ? 12.539 21.25 27.438 1 98.44 119 ARG A O 1
ATOM 958 N N . GLN A 1 120 ? 12.453 19.125 28.156 1 97.38 120 GLN A N 1
ATOM 959 C CA . GLN A 1 120 ? 12.883 19.484 29.516 1 97.38 120 GLN A CA 1
ATOM 960 C C . GLN A 1 120 ? 14.312 20.016 29.516 1 97.38 120 GLN A C 1
ATOM 962 O O . GLN A 1 120 ? 14.625 20.969 30.219 1 97.38 120 GLN A O 1
ATOM 967 N N . VAL A 1 121 ? 15.102 19.391 28.781 1 97.12 121 VAL A N 1
ATOM 968 C CA . VAL A 1 121 ? 16.484 19.828 28.672 1 97.12 121 VAL A CA 1
ATOM 969 C C . VAL A 1 121 ? 16.531 21.266 28.125 1 97.12 121 VAL A C 1
ATOM 971 O O . VAL A 1 121 ? 17.281 22.094 28.641 1 97.12 121 VAL A O 1
ATOM 974 N N . ALA A 1 122 ? 15.773 21.547 27.094 1 97.44 122 ALA A N 1
ATOM 975 C CA . ALA A 1 122 ? 15.719 22.875 26.516 1 97.44 122 ALA A CA 1
ATOM 976 C C . ALA A 1 122 ? 15.18 23.891 27.531 1 97.44 122 ALA A C 1
ATOM 978 O O . ALA A 1 122 ? 15.734 24.984 27.688 1 97.44 122 ALA A O 1
ATOM 979 N N . ALA A 1 123 ? 14.164 23.531 28.219 1 96.56 123 ALA A N 1
ATOM 980 C CA . ALA A 1 123 ? 13.547 24.422 29.219 1 96.56 123 ALA A CA 1
ATOM 981 C C . ALA A 1 123 ? 14.539 24.766 30.328 1 96.56 123 ALA A C 1
ATOM 983 O O . ALA A 1 123 ? 14.648 25.938 30.719 1 96.56 123 ALA A O 1
ATOM 984 N N . ASP A 1 124 ? 15.219 23.766 30.797 1 96.56 124 ASP A N 1
ATOM 985 C CA . ASP A 1 124 ? 16.188 23.953 31.875 1 96.56 124 ASP A CA 1
ATOM 986 C C . ASP A 1 124 ? 17.328 24.859 31.422 1 96.56 124 ASP A C 1
ATOM 988 O O . ASP A 1 124 ? 17.766 25.734 32.156 1 96.56 124 ASP A O 1
ATOM 992 N N . HIS A 1 125 ? 17.75 24.594 30.281 1 96.5 125 HIS A N 1
ATOM 993 C CA . HIS A 1 125 ? 18.828 25.406 29.734 1 96.5 125 HIS A CA 1
ATOM 994 C C . HIS A 1 125 ? 18.391 26.859 29.562 1 96.5 125 HIS A C 1
ATOM 996 O O . HIS A 1 125 ? 19.156 27.781 29.891 1 96.5 125 HIS A O 1
ATOM 1002 N N . ASN A 1 126 ? 17.188 27.078 29.094 1 95.5 126 ASN A N 1
ATOM 1003 C CA . ASN A 1 126 ? 16.719 28.406 28.719 1 95.5 126 ASN A CA 1
ATOM 1004 C C . ASN A 1 126 ? 16.391 29.25 29.953 1 95.5 126 ASN A C 1
ATOM 1006 O O . ASN A 1 126 ? 16.328 30.469 29.891 1 95.5 126 ASN A O 1
ATOM 1010 N N . VAL A 1 127 ? 16.266 28.656 31.094 1 92.38 127 VAL A N 1
ATOM 1011 C CA . VAL A 1 127 ? 16.062 29.359 32.344 1 92.38 127 VAL A CA 1
ATOM 1012 C C . VAL A 1 127 ? 17.391 29.891 32.875 1 92.38 127 VAL A C 1
ATOM 1014 O O . VAL A 1 127 ? 17.453 30.984 33.438 1 92.38 127 VAL A O 1
ATOM 1017 N N . SER A 1 128 ? 18.375 29.172 32.656 1 91.56 128 SER A N 1
ATOM 1018 C CA . SER A 1 128 ? 19.656 29.438 33.312 1 91.56 128 SER A CA 1
ATOM 1019 C C . SER A 1 128 ? 20.609 30.172 32.375 1 91.56 128 SER A C 1
ATOM 1021 O O . SER A 1 128 ? 21.609 30.734 32.812 1 91.56 128 SER A O 1
ATOM 1023 N N . ASN A 1 129 ? 20.328 30.156 31.125 1 89.62 129 ASN A N 1
ATOM 1024 C CA . ASN A 1 129 ? 21.281 30.703 30.156 1 89.62 129 ASN A CA 1
ATOM 1025 C C . ASN A 1 129 ? 20.672 31.828 29.344 1 89.62 129 ASN A C 1
ATOM 1027 O O . ASN A 1 129 ? 19.469 31.828 29.062 1 89.62 129 ASN A O 1
ATOM 1031 N N . GLU A 1 130 ? 21.531 32.75 28.906 1 88.31 130 GLU A N 1
ATOM 1032 C CA . GLU A 1 130 ? 21.094 33.906 28.125 1 88.31 130 GLU A CA 1
ATOM 1033 C C . GLU A 1 130 ? 20.875 33.531 26.656 1 88.31 130 GLU A C 1
ATOM 1035 O O . GLU A 1 130 ? 20.047 34.125 25.969 1 88.31 130 GLU A O 1
ATOM 1040 N N . GLU A 1 131 ? 21.594 32.531 26.266 1 92.69 131 GLU A N 1
ATOM 1041 C CA . GLU A 1 131 ? 21.422 32.094 24.891 1 92.69 131 GLU A CA 1
ATOM 1042 C C . GLU A 1 131 ? 20.484 30.891 24.812 1 92.69 131 GLU A C 1
ATOM 1044 O O . GLU A 1 131 ? 20.859 29.766 25.125 1 92.69 131 GLU A O 1
ATOM 1049 N N . PRO A 1 132 ? 19.328 31.125 24.359 1 94.19 132 PRO A N 1
ATOM 1050 C CA . PRO A 1 132 ? 18.359 30.031 24.375 1 94.19 132 PRO A CA 1
ATOM 1051 C C . PRO A 1 132 ? 18.641 28.969 23.312 1 94.19 132 PRO A C 1
ATOM 1053 O O . PRO A 1 132 ? 19.25 29.266 22.297 1 94.19 132 PRO A O 1
ATOM 1056 N N . ILE A 1 133 ? 18.188 27.781 23.688 1 95.94 133 ILE A N 1
ATOM 1057 C CA . ILE A 1 133 ? 18.234 26.688 22.719 1 95.94 133 ILE A CA 1
ATOM 1058 C C . ILE A 1 133 ? 16.812 26.266 22.344 1 95.94 133 ILE A C 1
ATOM 1060 O O . ILE A 1 133 ? 15.875 26.531 23.094 1 95.94 133 ILE A O 1
ATOM 1064 N N . LEU A 1 134 ? 16.703 25.641 21.219 1 97.06 134 LEU A N 1
ATOM 1065 C CA . LEU A 1 134 ? 15.391 25.234 20.734 1 97.06 134 LEU A CA 1
ATOM 1066 C C . LEU A 1 134 ? 15.031 23.844 21.234 1 97.06 134 LEU A C 1
ATOM 1068 O O . LEU A 1 134 ? 15.914 23 21.422 1 97.06 134 LEU A O 1
ATOM 1072 N N . GLY A 1 135 ? 13.75 23.641 21.531 1 98.19 135 GLY A N 1
ATOM 1073 C CA . GLY A 1 135 ? 13.266 22.297 21.797 1 98.19 135 GLY A CA 1
ATOM 1074 C C . GLY A 1 135 ? 13.391 21.375 20.609 1 98.19 135 GLY A C 1
ATOM 1075 O O . GLY A 1 135 ? 13.961 21.75 19.578 1 98.19 135 GLY A O 1
ATOM 1076 N N . PRO A 1 136 ? 12.844 20.203 20.734 1 98.69 136 PRO A N 1
ATOM 1077 C CA . PRO A 1 136 ? 12.984 19.219 19.656 1 98.69 136 PRO A CA 1
ATOM 1078 C C . PRO A 1 136 ? 12.227 19.609 18.391 1 98.69 136 PRO A C 1
ATOM 1080 O O . PRO A 1 136 ? 11.102 20.109 18.469 1 98.69 136 PRO A O 1
ATOM 1083 N N . ARG A 1 137 ? 12.82 19.484 17.328 1 98.75 137 ARG A N 1
ATOM 1084 C CA . ARG A 1 137 ? 12.211 19.625 16.016 1 98.75 137 ARG A CA 1
ATOM 1085 C C . ARG A 1 137 ? 12.164 18.297 15.281 1 98.75 137 ARG A C 1
ATOM 1087 O O . ARG A 1 137 ? 13.156 17.875 14.68 1 98.75 137 ARG A O 1
ATOM 1094 N N . VAL A 1 138 ? 10.977 17.719 15.234 1 98.88 138 VAL A N 1
ATOM 1095 C CA . VAL A 1 138 ? 10.789 16.344 14.805 1 98.88 138 VAL A CA 1
ATOM 1096 C C . VAL A 1 138 ? 10.156 16.312 13.414 1 98.88 138 VAL A C 1
ATOM 1098 O O . VAL A 1 138 ? 9.133 16.953 13.18 1 98.88 138 VAL A O 1
ATOM 1101 N N . MET A 1 139 ? 10.727 15.602 12.562 1 98.88 139 MET A N 1
ATOM 1102 C CA . MET A 1 139 ? 10.148 15.352 11.242 1 98.88 139 MET A CA 1
ATOM 1103 C C . MET A 1 139 ? 9.734 13.898 11.094 1 98.88 139 MET A C 1
ATOM 1105 O O . MET A 1 139 ? 10.516 12.992 11.391 1 98.88 139 MET A O 1
ATOM 1109 N N . ILE A 1 140 ? 8.547 13.703 10.664 1 98.81 140 ILE A N 1
ATOM 1110 C CA . ILE A 1 140 ? 8.031 12.352 10.477 1 98.81 140 ILE A CA 1
ATOM 1111 C C . ILE A 1 140 ? 8.047 11.992 8.992 1 98.81 140 ILE A C 1
ATOM 1113 O O . ILE A 1 140 ? 7.496 12.719 8.164 1 98.81 140 ILE A O 1
ATOM 1117 N N . LEU A 1 141 ? 8.68 10.859 8.672 1 98.38 141 LEU A N 1
ATOM 1118 C CA . LEU A 1 141 ? 8.773 10.375 7.305 1 98.38 141 LEU A CA 1
ATOM 1119 C C . LEU A 1 141 ? 8.148 8.984 7.18 1 98.38 141 LEU A C 1
ATOM 1121 O O . LEU A 1 141 ? 8.062 8.25 8.164 1 98.38 141 LEU A O 1
ATOM 1125 N N . GLY A 1 142 ? 7.738 8.688 5.965 1 95.88 142 GLY A N 1
ATOM 1126 C CA . GLY A 1 142 ? 7.148 7.395 5.652 1 95.88 142 GLY A CA 1
ATOM 1127 C C . GLY A 1 142 ? 6.426 7.379 4.316 1 95.88 142 GLY A C 1
ATOM 1128 O O . GLY A 1 142 ? 6.164 8.43 3.734 1 95.88 142 GLY A O 1
ATOM 1129 N N . GLY A 1 143 ? 6.09 6.191 3.893 1 92.25 143 GLY A N 1
ATOM 1130 C CA . GLY A 1 143 ? 5.379 6.035 2.633 1 92.25 143 GLY A CA 1
ATOM 1131 C C . GLY A 1 143 ? 3.908 6.395 2.73 1 92.25 143 GLY A C 1
ATOM 1132 O O . GLY A 1 143 ? 3.479 7.008 3.709 1 92.25 143 GLY A O 1
ATOM 1133 N N . LYS A 1 144 ? 3.203 6.012 1.607 1 90 144 LYS A N 1
ATOM 1134 C CA . LYS A 1 144 ? 1.76 6.238 1.593 1 90 144 LYS A CA 1
ATOM 1135 C C . LYS A 1 144 ? 1.063 5.398 2.662 1 90 144 LYS A C 1
ATOM 1137 O O . LYS A 1 144 ? 1.4 4.23 2.857 1 90 144 LYS A O 1
ATOM 1142 N N . GLN A 1 145 ? 0.221 6.02 3.354 1 89.12 145 GLN A N 1
ATOM 1143 C CA . GLN A 1 145 ? -0.615 5.324 4.328 1 89.12 145 GLN A CA 1
ATOM 1144 C C . GLN A 1 145 ? 0.235 4.547 5.328 1 89.12 145 GLN A C 1
ATOM 1146 O O . GLN A 1 145 ? 0.002 3.359 5.555 1 89.12 145 GLN A O 1
ATOM 1151 N N . SER A 1 146 ? 1.179 5.234 5.914 1 93.31 146 SER A N 1
ATOM 1152 C CA . SER A 1 146 ? 2.066 4.617 6.895 1 93.31 146 SER A CA 1
ATOM 1153 C C . SER A 1 146 ? 1.71 5.047 8.312 1 93.31 146 SER A C 1
ATOM 1155 O O . SER A 1 146 ? 2.252 4.516 9.281 1 93.31 146 SER A O 1
ATOM 1157 N N . GLY A 1 147 ? 0.871 6 8.453 1 95 147 GLY A N 1
ATOM 1158 C CA . GLY A 1 147 ? 0.475 6.445 9.781 1 95 147 GLY A CA 1
ATOM 1159 C C . GLY A 1 147 ? 1.166 7.727 10.211 1 95 147 GLY A C 1
ATOM 1160 O O . GLY A 1 147 ? 1.147 8.078 11.391 1 95 147 GLY A O 1
ATOM 1161 N N . ARG A 1 148 ? 1.752 8.461 9.312 1 97.06 148 ARG A N 1
ATOM 1162 C CA . ARG A 1 148 ? 2.508 9.672 9.617 1 97.06 148 ARG A CA 1
ATOM 1163 C C . ARG A 1 148 ? 1.628 10.711 10.312 1 97.06 148 ARG A C 1
ATOM 1165 O O . ARG A 1 148 ? 1.995 11.234 11.359 1 97.06 148 ARG A O 1
ATOM 1172 N N . THR A 1 149 ? 0.496 10.961 9.711 1 96.31 149 THR A N 1
ATOM 1173 C CA . THR A 1 149 ? -0.412 11.969 10.234 1 96.31 149 THR A CA 1
ATOM 1174 C C . THR A 1 149 ? -0.938 11.562 11.609 1 96.31 149 THR A C 1
ATOM 1176 O O . THR A 1 149 ? -1.038 12.398 12.516 1 96.31 149 THR A O 1
ATOM 1179 N N . THR A 1 150 ? -1.261 10.281 11.75 1 96.62 150 THR A N 1
ATOM 1180 C CA . THR A 1 150 ? -1.727 9.766 13.031 1 96.62 150 THR A CA 1
ATOM 1181 C C . THR A 1 150 ? -0.656 9.945 14.102 1 96.62 150 THR A C 1
ATOM 1183 O O . THR A 1 150 ? -0.956 10.359 15.227 1 96.62 150 THR A O 1
ATOM 1186 N N . LEU A 1 151 ? 0.551 9.648 13.766 1 98.25 151 LEU A N 1
ATOM 1187 C CA . LEU A 1 151 ? 1.648 9.797 14.711 1 98.25 151 LEU A CA 1
ATOM 1188 C C . LEU A 1 151 ? 1.831 11.266 15.102 1 98.25 151 LEU A C 1
ATOM 1190 O O . LEU A 1 151 ? 2.027 11.578 16.281 1 98.25 151 LEU A O 1
ATOM 1194 N N . ALA A 1 152 ? 1.788 12.141 14.133 1 98.31 152 ALA A N 1
ATOM 1195 C CA . ALA A 1 152 ? 1.925 13.57 14.398 1 98.31 152 ALA A CA 1
ATOM 1196 C C . ALA A 1 152 ? 0.862 14.047 15.391 1 98.31 152 ALA A C 1
ATOM 1198 O O . ALA A 1 152 ? 1.175 14.727 16.359 1 98.31 152 ALA A O 1
ATOM 1199 N N . LYS A 1 153 ? -0.371 13.609 15.141 1 97.56 153 LYS A N 1
ATOM 1200 C CA . LYS A 1 153 ? -1.464 13.992 16.031 1 97.56 153 LYS A CA 1
ATOM 1201 C C . LYS A 1 153 ? -1.246 13.445 17.438 1 97.56 153 LYS A C 1
ATOM 1203 O O . LYS A 1 153 ? -1.479 14.148 18.422 1 97.56 153 LYS A O 1
ATOM 1208 N N . THR A 1 154 ? -0.827 12.242 17.484 1 98.44 154 THR A N 1
ATOM 1209 C CA . THR A 1 154 ? -0.633 11.594 18.781 1 98.44 154 THR A CA 1
ATOM 1210 C C . THR A 1 154 ? 0.462 12.305 19.578 1 98.44 154 THR A C 1
ATOM 1212 O O . THR A 1 154 ? 0.287 12.586 20.766 1 98.44 154 THR A O 1
ATOM 1215 N N . LEU A 1 155 ? 1.533 12.617 18.922 1 98.69 155 LEU A N 1
ATOM 1216 C CA . LEU A 1 155 ? 2.654 13.266 19.594 1 98.69 155 LEU A CA 1
ATOM 1217 C C . LEU A 1 155 ? 2.258 14.656 20.094 1 98.69 155 LEU A C 1
ATOM 1219 O O . LEU A 1 155 ? 2.611 15.047 21.203 1 98.69 155 LEU A O 1
ATOM 1223 N N . VAL A 1 156 ? 1.544 15.367 19.281 1 98 156 VAL A N 1
ATOM 1224 C CA . VAL A 1 156 ? 1.116 16.703 19.672 1 98 156 VAL A CA 1
ATOM 1225 C C . VAL A 1 156 ? 0.137 16.625 20.828 1 98 156 VAL A C 1
ATOM 1227 O O . VAL A 1 156 ? 0.229 17.422 21.781 1 98 156 VAL A O 1
ATOM 1230 N N . SER A 1 157 ? -0.779 15.688 20.75 1 98 157 SER A N 1
ATOM 1231 C CA . SER A 1 157 ? -1.768 15.531 21.812 1 98 157 SER A CA 1
ATOM 1232 C C . SER A 1 157 ? -1.103 15.164 23.125 1 98 157 SER A C 1
ATOM 1234 O O . SER A 1 157 ? -1.469 15.688 24.188 1 98 157 SER A O 1
ATOM 1236 N N . TYR A 1 158 ? -0.187 14.281 23.078 1 98.5 158 TYR A N 1
ATOM 1237 C CA . TYR A 1 158 ? 0.529 13.898 24.281 1 98.5 158 TYR A CA 1
ATOM 1238 C C . TYR A 1 158 ? 1.334 15.07 24.844 1 98.5 158 TYR A C 1
ATOM 1240 O O . TYR A 1 158 ? 1.438 15.242 26.047 1 98.5 158 TYR A O 1
ATOM 1248 N N . ALA A 1 159 ? 1.917 15.859 23.984 1 98.38 159 ALA A N 1
ATOM 1249 C CA . ALA A 1 159 ? 2.646 17.047 24.422 1 98.38 159 ALA A CA 1
ATOM 1250 C C . ALA A 1 159 ? 1.724 18.016 25.141 1 98.38 159 ALA A C 1
ATOM 1252 O O . ALA A 1 159 ? 2.082 18.562 26.203 1 98.38 159 ALA A O 1
ATOM 1253 N N . VAL A 1 160 ? 0.577 18.203 24.562 1 96.75 160 VAL A N 1
ATOM 1254 C CA . VAL A 1 160 ? -0.395 19.125 25.156 1 96.75 160 VAL A CA 1
ATOM 1255 C C . VAL A 1 160 ? -0.814 18.609 26.531 1 96.75 160 VAL A C 1
ATOM 1257 O O . VAL A 1 160 ? -0.986 19.391 27.469 1 96.75 160 VAL A O 1
ATOM 1260 N N . LYS A 1 161 ? -0.96 17.328 26.609 1 95.94 161 LYS A N 1
ATOM 1261 C CA . LYS A 1 161 ? -1.31 16.703 27.891 1 95.94 161 LYS A CA 1
ATOM 1262 C C . LYS A 1 161 ? -0.235 16.984 28.938 1 95.94 161 LYS A C 1
ATOM 1264 O O . LYS A 1 161 ? -0.525 17.016 30.141 1 95.94 161 LYS A O 1
ATOM 1269 N N . MET A 1 162 ? 0.926 17.203 28.531 1 96.75 162 MET A N 1
ATOM 1270 C CA . MET A 1 162 ? 2.041 17.5 29.422 1 96.75 162 MET A CA 1
ATOM 1271 C C . MET A 1 162 ? 2.246 19.016 29.562 1 96.75 162 MET A C 1
ATOM 1273 O O . MET A 1 162 ? 3.32 19.469 29.969 1 96.75 162 MET A O 1
ATOM 1277 N N . ASN A 1 163 ? 1.307 19.797 29.094 1 95.88 163 ASN A N 1
ATOM 1278 C CA . ASN A 1 163 ? 1.256 21.25 29.219 1 95.88 163 ASN A CA 1
ATOM 1279 C C . ASN A 1 163 ? 2.281 21.922 28.312 1 95.88 163 ASN A C 1
ATOM 1281 O O . ASN A 1 163 ? 2.869 22.953 28.672 1 95.88 163 ASN A O 1
ATOM 1285 N N . GLN A 1 164 ? 2.617 21.297 27.219 1 97.12 164 GLN A N 1
ATOM 1286 C CA . GLN A 1 164 ? 3.467 21.891 26.203 1 97.12 164 GLN A CA 1
ATOM 1287 C C . GLN A 1 164 ? 2.633 22.578 25.125 1 97.12 164 GLN A C 1
ATOM 1289 O O . GLN A 1 164 ? 1.412 22.406 25.078 1 97.12 164 GLN A O 1
ATOM 1294 N N . CYS A 1 165 ? 3.307 23.375 24.312 1 97.19 165 CYS A N 1
ATOM 1295 C CA . CYS A 1 165 ? 2.672 24.062 23.188 1 97.19 165 CYS A CA 1
ATOM 1296 C C . CYS A 1 165 ? 3.475 23.859 21.906 1 97.19 165 CYS A C 1
ATOM 1298 O O . CYS A 1 165 ? 4 24.828 21.359 1 97.19 165 CYS A O 1
ATOM 1300 N N . PRO A 1 166 ? 3.48 22.656 21.359 1 97.88 166 PRO A N 1
ATOM 1301 C CA . PRO A 1 166 ? 4.258 22.391 20.141 1 97.88 166 PRO A CA 1
ATOM 1302 C C . PRO A 1 166 ? 3.643 23.047 18.906 1 97.88 166 PRO A C 1
ATOM 1304 O O . PRO A 1 166 ? 2.436 23.281 18.859 1 97.88 166 PRO A O 1
ATOM 1307 N N . ILE A 1 167 ? 4.488 23.328 17.969 1 98.19 167 ILE A N 1
ATOM 1308 C CA . ILE A 1 167 ? 4.008 23.781 16.656 1 98.19 167 ILE A CA 1
ATOM 1309 C C . ILE A 1 167 ? 3.83 22.594 15.727 1 98.19 167 ILE A C 1
ATOM 1311 O O . ILE A 1 167 ? 4.781 21.844 15.477 1 98.19 167 ILE A O 1
ATOM 1315 N N . LEU A 1 168 ? 2.635 22.391 15.312 1 98 168 LEU A N 1
ATOM 1316 C CA . LEU A 1 168 ? 2.33 21.359 14.328 1 98 168 LEU A CA 1
ATOM 1317 C C . LEU A 1 168 ? 2.449 21.906 12.906 1 98 168 LEU A C 1
ATOM 1319 O O . LEU A 1 168 ? 1.779 22.875 12.555 1 98 168 LEU A O 1
ATOM 1323 N N . VAL A 1 169 ? 3.277 21.297 12.141 1 98.62 169 VAL A N 1
ATOM 1324 C CA . VAL A 1 169 ? 3.494 21.719 10.758 1 98.62 169 VAL A CA 1
ATOM 1325 C C . VAL A 1 169 ? 2.961 20.656 9.797 1 98.62 169 VAL A C 1
ATOM 1327 O O . VAL A 1 169 ? 3.34 19.484 9.883 1 98.62 169 VAL A O 1
ATOM 1330 N N . ASN A 1 170 ? 2.072 21.047 8.961 1 98 170 ASN A N 1
ATOM 1331 C CA . ASN A 1 170 ? 1.598 20.188 7.883 1 98 170 ASN A CA 1
ATOM 1332 C C . ASN A 1 170 ? 2.232 20.562 6.547 1 98 170 ASN A C 1
ATOM 1334 O O . ASN A 1 170 ? 2.01 21.656 6.039 1 98 170 ASN A O 1
ATOM 1338 N N . LEU A 1 171 ? 2.938 19.641 6.004 1 98.62 171 LEU A N 1
ATOM 1339 C CA . LEU A 1 171 ? 3.572 19.906 4.715 1 98.62 171 LEU A CA 1
ATOM 1340 C C . LEU A 1 171 ? 2.93 19.078 3.611 1 98.62 171 LEU A C 1
ATOM 1342 O O . LEU A 1 171 ? 3.412 19.078 2.477 1 98.62 171 LEU A O 1
ATOM 1346 N N . ASN A 1 172 ? 1.89 18.328 3.945 1 97.5 172 ASN A N 1
ATOM 1347 C CA . ASN A 1 172 ? 1.131 17.578 2.945 1 97.5 172 ASN A CA 1
ATOM 1348 C C . ASN A 1 172 ? -0.036 18.406 2.402 1 97.5 172 ASN A C 1
ATOM 1350 O O . ASN A 1 172 ? -1.062 18.547 3.068 1 97.5 172 ASN A O 1
ATOM 1354 N N . PRO A 1 173 ? 0.084 18.844 1.208 1 97.12 173 PRO A N 1
ATOM 1355 C CA . PRO A 1 173 ? -0.96 19.734 0.688 1 97.12 173 PRO A CA 1
ATOM 1356 C C . PRO A 1 173 ? -2.27 19 0.41 1 97.12 173 PRO A C 1
ATOM 1358 O O . PRO A 1 173 ? -3.307 19.641 0.205 1 97.12 173 PRO A O 1
ATOM 1361 N N . GLN A 1 174 ? -2.178 17.719 0.362 1 95.12 174 GLN A N 1
ATOM 1362 C CA . GLN A 1 174 ? -3.385 16.938 0.136 1 95.12 174 GLN A CA 1
ATOM 1363 C C . GLN A 1 174 ? -4.379 17.109 1.281 1 95.12 174 GLN A C 1
ATOM 1365 O O . GLN A 1 174 ? -5.59 17.047 1.073 1 95.12 174 GLN A O 1
ATOM 1370 N N . ASP A 1 175 ? -3.744 17.344 2.414 1 91.94 175 ASP A N 1
ATOM 1371 C CA . ASP A 1 175 ? -4.57 17.438 3.613 1 91.94 175 ASP A CA 1
ATOM 1372 C C . ASP A 1 175 ? -4.758 18.891 4.051 1 91.94 175 ASP A C 1
ATOM 1374 O O . ASP A 1 175 ? -3.826 19.688 3.963 1 91.94 175 ASP A O 1
ATOM 1378 N N . GLY A 1 176 ? -5.957 19.266 4.375 1 88.44 176 GLY A N 1
ATOM 1379 C CA . GLY A 1 176 ? -6.188 20.562 4.98 1 88.44 176 GLY A CA 1
ATOM 1380 C C . GLY A 1 176 ? -6.137 20.531 6.496 1 88.44 176 GLY A C 1
ATOM 1381 O O . GLY A 1 176 ? -7.023 19.984 7.145 1 88.44 176 GLY A O 1
ATOM 1382 N N . VAL A 1 177 ? -5.027 21.031 7.02 1 91.5 177 VAL A N 1
ATOM 1383 C CA . VAL A 1 177 ? -4.883 21.109 8.469 1 91.5 177 VAL A CA 1
ATOM 1384 C C . VAL A 1 177 ? -5.07 22.547 8.938 1 91.5 177 VAL A C 1
ATOM 1386 O O . VAL A 1 177 ? -4.18 23.391 8.758 1 91.5 177 VAL A O 1
ATOM 1389 N N . PHE A 1 178 ? -6.168 22.812 9.57 1 89.75 178 PHE A N 1
ATOM 1390 C CA . PHE A 1 178 ? -6.586 24.156 9.938 1 89.75 178 PHE A CA 1
ATOM 1391 C C . PHE A 1 178 ? -6.598 25.078 8.719 1 89.75 178 PHE A C 1
ATOM 1393 O O . PHE A 1 178 ? -6.316 26.281 8.836 1 89.75 178 PHE A O 1
ATOM 1400 N N . ALA A 1 179 ? -6.68 24.531 7.637 1 92.31 179 ALA A N 1
ATOM 1401 C CA . ALA A 1 179 ? -6.742 25.141 6.316 1 92.31 179 ALA A CA 1
ATOM 1402 C C . ALA A 1 179 ? -7.414 24.219 5.309 1 92.31 179 ALA A C 1
ATOM 1404 O O . ALA A 1 179 ? -8.031 23.219 5.688 1 92.31 179 ALA A O 1
ATOM 1405 N N . LEU A 1 180 ? -7.387 24.625 4.117 1 94.06 180 LEU A N 1
ATOM 1406 C CA . LEU A 1 180 ? -7.988 23.797 3.076 1 94.06 180 LEU A CA 1
ATOM 1407 C C . LEU A 1 180 ? -6.918 23.031 2.295 1 94.06 180 LEU A C 1
ATOM 1409 O O . LEU A 1 180 ? -5.738 23.375 2.357 1 94.06 180 LEU A O 1
ATOM 1413 N N . PRO A 1 181 ? -7.363 21.938 1.653 1 95.25 181 PRO A N 1
ATOM 1414 C CA . PRO A 1 181 ? -6.406 21.266 0.778 1 95.25 181 PRO A CA 1
ATOM 1415 C C . PRO A 1 181 ? -5.734 22.219 -0.212 1 95.25 181 PRO A C 1
ATOM 1417 O O . PRO A 1 181 ? -6.359 23.188 -0.667 1 95.25 181 PRO A O 1
ATOM 1420 N N . GLY A 1 182 ? -4.496 21.922 -0.514 1 96.12 182 GLY A N 1
ATOM 1421 C CA . GLY A 1 182 ? -3.742 22.781 -1.406 1 96.12 182 GLY A CA 1
ATOM 1422 C C . GLY A 1 182 ? -2.82 23.75 -0.672 1 96.12 182 GLY A C 1
ATOM 1423 O O . GLY A 1 182 ? -2.088 24.516 -1.299 1 96.12 182 GLY A O 1
ATOM 1424 N N . SER A 1 183 ? -2.848 23.656 0.616 1 96 183 SER A N 1
ATOM 1425 C CA . SER A 1 183 ? -2.029 24.562 1.422 1 96 183 SER A CA 1
ATOM 1426 C C . SER A 1 183 ? -1.164 23.781 2.41 1 96 183 SER A C 1
ATOM 1428 O O . SER A 1 183 ? -1.394 22.594 2.643 1 96 183 SER A O 1
ATOM 1430 N N . ILE A 1 184 ? -0.137 24.406 2.867 1 97.5 184 ILE A N 1
ATOM 1431 C CA . ILE A 1 184 ? 0.638 23.906 4.004 1 97.5 184 ILE A CA 1
ATOM 1432 C C . ILE A 1 184 ? 0.493 24.875 5.18 1 97.5 184 ILE A C 1
ATOM 1434 O O . ILE A 1 184 ? 0.204 26.062 4.988 1 97.5 184 ILE A O 1
ATOM 1438 N N . SER A 1 185 ? 0.652 24.344 6.375 1 96.88 185 SER A N 1
ATOM 1439 C CA . SER A 1 185 ? 0.314 25.188 7.516 1 96.88 185 SER A CA 1
ATOM 1440 C C . SER A 1 185 ? 1.162 24.844 8.734 1 96.88 185 SER A C 1
ATOM 1442 O O . SER A 1 185 ? 1.78 23.766 8.781 1 96.88 185 SER A O 1
ATOM 1444 N N . ALA A 1 186 ? 1.268 25.797 9.617 1 97.31 186 ALA A N 1
ATOM 1445 C CA . ALA A 1 186 ? 1.878 25.641 10.938 1 97.31 186 ALA A CA 1
ATOM 1446 C C . ALA A 1 186 ? 0.987 26.234 12.023 1 97.31 186 ALA A C 1
ATOM 1448 O O . ALA A 1 186 ? 0.482 27.359 11.883 1 97.31 186 ALA A O 1
ATOM 1449 N N . THR A 1 187 ? 0.78 25.438 13.047 1 95.88 187 THR A N 1
ATOM 1450 C CA . THR A 1 187 ? -0.128 25.875 14.102 1 95.88 187 THR A CA 1
ATOM 1451 C C . THR A 1 187 ? 0.427 25.5 15.477 1 95.88 187 THR A C 1
ATOM 1453 O O . THR A 1 187 ? 0.822 24.359 15.711 1 95.88 187 THR A O 1
ATOM 1456 N N . ALA A 1 188 ? 0.46 26.531 16.359 1 95.81 188 ALA A N 1
ATOM 1457 C CA . ALA A 1 188 ? 0.773 26.234 17.766 1 95.81 188 ALA A CA 1
ATOM 1458 C C . ALA A 1 188 ? -0.411 25.562 18.453 1 95.81 188 ALA A C 1
ATOM 1460 O O . ALA A 1 188 ? -1.522 26.109 18.453 1 95.81 188 ALA A O 1
ATOM 1461 N N . ILE A 1 189 ? -0.178 24.422 18.984 1 95.25 189 ILE A N 1
ATOM 1462 C CA . ILE A 1 189 ? -1.257 23.656 19.609 1 95.25 189 ILE A CA 1
ATOM 1463 C C . ILE A 1 189 ? -1.125 23.719 21.125 1 95.25 189 ILE A C 1
ATOM 1465 O O . ILE A 1 189 ? -0.16 23.203 21.703 1 95.25 189 ILE A O 1
ATOM 1469 N N . ASN A 1 190 ? -2.094 24.312 21.766 1 93 190 ASN A N 1
ATOM 1470 C CA . ASN A 1 190 ? -2.033 24.469 23.219 1 93 190 ASN A CA 1
ATOM 1471 C C . ASN A 1 190 ? -3.246 23.844 23.906 1 93 190 ASN A C 1
ATOM 1473 O O . ASN A 1 190 ? -3.402 23.938 25.125 1 93 190 ASN A O 1
ATOM 1477 N N . ASP A 1 191 ? -4.059 23.266 23.062 1 91.56 191 ASP A N 1
ATOM 1478 C CA . ASP A 1 191 ? -5.246 22.594 23.578 1 91.56 191 ASP A CA 1
ATOM 1479 C C . ASP A 1 191 ? -5.504 21.281 22.828 1 91.56 191 ASP A C 1
ATOM 1481 O O . ASP A 1 191 ? -4.883 21.016 21.797 1 91.56 191 ASP A O 1
ATOM 1485 N N . SER A 1 192 ? -6.418 20.516 23.438 1 92.81 192 SER A N 1
ATOM 1486 C CA . SER A 1 192 ? -6.723 19.203 22.844 1 92.81 192 SER A CA 1
ATOM 1487 C C . SER A 1 192 ? -7.289 19.359 21.438 1 92.81 192 SER A C 1
ATOM 1489 O O . SER A 1 192 ? -8 20.312 21.141 1 92.81 192 SER A O 1
ATOM 1491 N N . LEU A 1 193 ? -6.961 18.406 20.609 1 92.81 193 LEU A N 1
ATOM 1492 C CA . LEU A 1 193 ? -7.539 18.375 19.281 1 92.81 193 LEU A CA 1
ATOM 1493 C C . LEU A 1 193 ? -9.016 18 19.328 1 92.81 193 LEU A C 1
ATOM 1495 O O . LEU A 1 193 ? -9.469 17.359 20.281 1 92.81 193 LEU A O 1
ATOM 1499 N N . ASP A 1 194 ? -9.719 18.469 18.328 1 92.38 194 ASP A N 1
ATOM 1500 C CA . ASP A 1 194 ? -11.133 18.109 18.234 1 92.38 194 ASP A CA 1
ATOM 1501 C C . ASP A 1 194 ? -11.336 16.859 17.406 1 92.38 194 ASP A C 1
ATOM 1503 O O . ASP A 1 194 ? -11.367 16.906 16.172 1 92.38 194 ASP A O 1
ATOM 1507 N N . VAL A 1 195 ? -11.656 15.789 18.047 1 92.62 195 VAL A N 1
ATOM 1508 C CA . VAL A 1 195 ? -11.719 14.477 17.406 1 92.62 195 VAL A CA 1
ATOM 1509 C C . VAL A 1 195 ? -12.969 14.383 16.531 1 92.62 195 VAL A C 1
ATOM 1511 O O . VAL A 1 195 ? -13.055 13.539 15.641 1 92.62 195 VAL A O 1
ATOM 1514 N N . GLU A 1 196 ? -13.914 15.242 16.719 1 92.5 196 GLU A N 1
ATOM 1515 C CA . GLU A 1 196 ? -15.195 15.148 16.031 1 92.5 196 GLU A CA 1
ATOM 1516 C C . GLU A 1 196 ? -15.164 15.922 14.711 1 92.5 196 GLU A C 1
ATOM 1518 O O . GLU A 1 196 ? -16.062 15.766 13.875 1 92.5 196 GLU A O 1
ATOM 1523 N N . SER A 1 197 ? -14.172 16.75 14.641 1 89.5 197 SER A N 1
ATOM 1524 C CA . SER A 1 197 ? -14.039 17.469 13.375 1 89.5 197 SER A CA 1
ATOM 1525 C C . SER A 1 197 ? -13.633 16.516 12.242 1 89.5 197 SER A C 1
ATOM 1527 O O . SER A 1 197 ? -13.125 15.422 12.492 1 89.5 197 SER A O 1
ATOM 1529 N N . CYS A 1 198 ? -13.922 16.797 11.023 1 84.56 198 CYS A N 1
ATOM 1530 C CA . CYS A 1 198 ? -13.734 15.922 9.875 1 84.56 198 CYS A CA 1
ATOM 1531 C C . CYS A 1 198 ? -12.297 15.43 9.797 1 84.56 198 CYS A C 1
ATOM 1533 O O . CYS A 1 198 ? -12.047 14.273 9.43 1 84.56 198 CYS A O 1
ATOM 1535 N N . ASN A 1 199 ? -11.336 16.188 10.023 1 85.38 199 ASN A N 1
ATOM 1536 C CA . ASN A 1 199 ? -9.945 15.742 9.938 1 85.38 199 ASN A CA 1
ATOM 1537 C C . ASN A 1 199 ? -9.344 15.539 11.328 1 85.38 199 ASN A C 1
ATOM 1539 O O . ASN A 1 199 ? -8.18 15.148 11.453 1 85.38 199 ASN A O 1
ATOM 1543 N N . GLY A 1 200 ? -10.07 15.766 12.305 1 88.19 200 GLY A N 1
ATOM 1544 C CA . GLY A 1 200 ? -9.664 15.453 13.664 1 88.19 200 GLY A CA 1
ATOM 1545 C C . GLY A 1 200 ? -8.781 16.531 14.281 1 88.19 200 GLY A C 1
ATOM 1546 O O . GLY A 1 200 ? -8.055 16.266 15.242 1 88.19 200 GLY A O 1
ATOM 1547 N N . TYR A 1 201 ? -8.711 17.688 13.727 1 86.69 201 TYR A N 1
ATOM 1548 C CA . TYR A 1 201 ? -7.863 18.75 14.25 1 86.69 201 TYR A CA 1
ATOM 1549 C C . TYR A 1 201 ? -8.695 19.812 14.953 1 86.69 201 TYR A C 1
ATOM 1551 O O . TYR A 1 201 ? -8.258 20.391 15.945 1 86.69 201 TYR A O 1
ATOM 1559 N N . GLY A 1 202 ? -9.875 20.047 14.508 1 77.94 202 GLY A N 1
ATOM 1560 C CA . GLY A 1 202 ? -10.711 21.125 15 1 77.94 202 GLY A CA 1
ATOM 1561 C C . GLY A 1 202 ? -10.906 22.234 13.992 1 77.94 202 GLY A C 1
ATOM 1562 O O . GLY A 1 202 ? -10.461 22.125 12.852 1 77.94 202 GLY A O 1
ATOM 1563 N N . LEU A 1 203 ? -11.703 23.312 14.469 1 68.12 203 LEU A N 1
ATOM 1564 C CA . LEU A 1 203 ? -12.039 24.422 13.586 1 68.12 203 LEU A CA 1
ATOM 1565 C C . LEU A 1 203 ? -11.031 25.562 13.742 1 68.12 203 LEU A C 1
ATOM 1567 O O . LEU A 1 203 ? -10.336 25.641 14.758 1 68.12 203 LEU A O 1
ATOM 1571 N N . THR A 1 204 ? -10.836 26.312 12.633 1 61.5 204 THR A N 1
ATOM 1572 C CA . THR A 1 204 ? -9.922 27.453 12.633 1 61.5 204 THR A CA 1
ATOM 1573 C C . THR A 1 204 ? -10.57 28.672 13.289 1 61.5 204 THR A C 1
ATOM 1575 O O . THR A 1 204 ? -11.797 28.766 13.336 1 61.5 204 THR A O 1
ATOM 1578 N N . THR A 1 205 ? -9.758 29.453 14.055 1 52.25 205 THR A N 1
ATOM 1579 C CA . THR A 1 205 ? -10.211 30.703 14.648 1 52.25 205 THR A CA 1
ATOM 1580 C C . THR A 1 205 ? -10.898 31.578 13.602 1 52.25 205 THR A C 1
ATOM 1582 O O . THR A 1 205 ? -11.781 32.375 13.938 1 52.25 205 THR A O 1
ATOM 1585 N N . THR A 1 206 ? -10.383 31.594 12.344 1 44.78 206 THR A N 1
ATOM 1586 C CA . THR A 1 206 ? -10.977 32.5 11.359 1 44.78 206 THR A CA 1
ATOM 1587 C C . THR A 1 206 ? -12.484 32.281 11.266 1 44.78 206 THR A C 1
ATOM 1589 O O . THR A 1 206 ? -13.242 33.188 10.984 1 44.78 206 THR A O 1
ATOM 1592 N N . THR A 1 207 ? -12.93 31.031 11.531 1 45.72 207 THR A N 1
ATOM 1593 C CA . THR A 1 207 ? -14.336 30.703 11.297 1 45.72 207 THR A CA 1
ATOM 1594 C C . THR A 1 207 ? -15.164 30.953 12.555 1 45.72 207 THR A C 1
ATOM 1596 O O . THR A 1 207 ? -16.359 31.234 12.469 1 45.72 207 THR A O 1
ATOM 1599 N N . THR A 1 208 ? -14.648 30.75 13.703 1 47.03 208 THR A N 1
ATOM 1600 C CA . THR A 1 208 ? -15.547 30.75 14.852 1 47.03 208 THR A CA 1
ATOM 1601 C C . THR A 1 208 ? -15.562 32.125 15.516 1 47.03 208 THR A C 1
ATOM 1603 O O . THR A 1 208 ? -16.359 32.375 16.422 1 47.03 208 THR A O 1
ATOM 1606 N N . GLY A 1 209 ? -15.133 33.25 14.867 1 44.66 209 GLY A N 1
ATOM 1607 C CA . GLY A 1 209 ? -15.18 34.562 15.523 1 44.66 209 GLY A CA 1
ATOM 1608 C C . GLY A 1 209 ? -14.828 34.5 17 1 44.66 209 GLY A C 1
ATOM 1609 O O . GLY A 1 209 ? -14.75 35.531 17.672 1 44.66 209 GLY A O 1
ATOM 1610 N N . GLY A 1 210 ? -15.258 33.5 17.812 1 40.78 210 GLY A N 1
ATOM 1611 C CA . GLY A 1 210 ? -15.25 33.5 19.281 1 40.78 210 GLY A CA 1
ATOM 1612 C C . GLY A 1 210 ? -13.859 33.312 19.859 1 40.78 210 GLY A C 1
ATOM 1613 O O . GLY A 1 210 ? -12.875 33.25 19.125 1 40.78 210 GLY A O 1
ATOM 1614 N N . ASN A 1 211 ? -13.789 33.25 21.297 1 40.75 211 ASN A N 1
ATOM 1615 C CA . ASN A 1 211 ? -12.734 33.344 22.312 1 40.75 211 ASN A CA 1
ATOM 1616 C C . ASN A 1 211 ? -11.602 32.344 22.016 1 40.75 211 ASN A C 1
ATOM 1618 O O . ASN A 1 211 ? -10.656 32.25 22.797 1 40.75 211 ASN A O 1
ATOM 1622 N N . ALA A 1 212 ? -11.82 31.172 21.469 1 42.25 212 ALA A N 1
ATOM 1623 C CA . ALA A 1 212 ? -10.703 30.25 21.672 1 42.25 212 ALA A CA 1
ATOM 1624 C C . ALA A 1 212 ? -9.508 30.641 20.812 1 42.25 212 ALA A C 1
ATOM 1626 O O . ALA A 1 212 ? -9.508 30.406 19.594 1 42.25 212 ALA A O 1
ATOM 1627 N N . LEU A 1 213 ? -8.836 31.734 20.906 1 45.62 213 LEU A N 1
ATOM 1628 C CA . LEU A 1 213 ? -7.562 32.375 20.625 1 45.62 213 LEU A CA 1
ATOM 1629 C C . LEU A 1 213 ? -6.488 31.328 20.328 1 45.62 213 LEU A C 1
ATOM 1631 O O . LEU A 1 213 ? -5.41 31.672 19.828 1 45.62 213 LEU A O 1
ATOM 1635 N N . SER A 1 214 ? -6.691 30.047 20.625 1 53.31 214 SER A N 1
ATOM 1636 C CA . SER A 1 214 ? -5.539 29.234 20.984 1 53.31 214 SER A CA 1
ATOM 1637 C C . SER A 1 214 ? -4.898 28.609 19.75 1 53.31 214 SER A C 1
ATOM 1639 O O . SER A 1 214 ? -3.76 28.141 19.797 1 53.31 214 SER A O 1
ATOM 1641 N N . LYS A 1 215 ? -5.68 28.719 18.469 1 62.03 215 LYS A N 1
ATOM 1642 C CA . LYS A 1 215 ? -4.926 28.094 17.391 1 62.03 215 LYS A CA 1
ATOM 1643 C C . LYS A 1 215 ? -4.891 28.969 16.141 1 62.03 215 LYS A C 1
ATOM 1645 O O . LYS A 1 215 ? -5.828 28.969 15.344 1 62.03 215 LYS A O 1
ATOM 1650 N N . GLN A 1 216 ? -4.035 29.953 16.078 1 77.19 216 GLN A N 1
ATOM 1651 C CA . GLN A 1 216 ? -3.891 30.75 14.867 1 77.19 216 GLN A CA 1
ATOM 1652 C C . GLN A 1 216 ? -2.857 30.156 13.922 1 77.19 216 GLN A C 1
ATOM 1654 O O . GLN A 1 216 ? -1.651 30.297 14.141 1 77.19 216 GLN A O 1
ATOM 1659 N N . PRO A 1 217 ? -3.41 29.484 12.836 1 90.56 217 PRO A N 1
ATOM 1660 C CA . PRO A 1 217 ? -2.473 28.859 11.906 1 90.56 217 PRO A CA 1
ATOM 1661 C C . PRO A 1 217 ? -1.814 29.859 10.953 1 90.56 217 PRO A C 1
ATOM 1663 O O . PRO A 1 217 ? -2.4 30.891 10.648 1 90.56 217 PRO A O 1
ATOM 1666 N N . ILE A 1 218 ? -0.6 29.672 10.727 1 93.44 218 ILE A N 1
ATOM 1667 C CA . ILE A 1 218 ? 0.038 30.297 9.57 1 93.44 218 ILE A CA 1
ATOM 1668 C C . ILE A 1 218 ? -0.1 29.391 8.352 1 93.44 218 ILE A C 1
ATOM 1670 O O . ILE A 1 218 ? 0.297 28.219 8.383 1 93.44 218 ILE A O 1
ATOM 1674 N N . VAL A 1 219 ? -0.694 29.938 7.312 1 95.25 219 VAL A N 1
ATOM 1675 C CA . VAL A 1 219 ? -1.017 29.125 6.145 1 95.25 219 VAL A CA 1
ATOM 1676 C C . VAL A 1 219 ? -0.314 29.688 4.914 1 95.25 219 VAL A C 1
ATOM 1678 O O . VAL A 1 219 ? -0.342 30.906 4.672 1 95.25 219 VAL A O 1
ATOM 1681 N N . LYS A 1 220 ? 0.395 28.844 4.215 1 95.81 220 LYS A N 1
ATOM 1682 C CA . LYS A 1 220 ? 0.987 29.188 2.922 1 95.81 220 LYS A CA 1
ATOM 1683 C C . LYS A 1 220 ? 0.302 28.422 1.792 1 95.81 220 LYS A C 1
ATOM 1685 O O . LYS A 1 220 ? -0.022 27.234 1.939 1 95.81 220 LYS A O 1
ATOM 1690 N N . ASN A 1 221 ? 0.113 29.109 0.676 1 94.81 221 ASN A N 1
ATOM 1691 C CA . ASN A 1 221 ? -0.605 28.5 -0.435 1 94.81 221 ASN A CA 1
ATOM 1692 C C . ASN A 1 221 ? 0.345 27.766 -1.381 1 94.81 221 ASN A C 1
ATOM 1694 O O . ASN A 1 221 ? 1.336 28.344 -1.836 1 94.81 221 ASN A O 1
ATOM 1698 N N . TYR A 1 222 ? 0.034 26.531 -1.644 1 95.88 222 TYR A N 1
ATOM 1699 C CA . TYR A 1 222 ? 0.675 25.781 -2.713 1 95.88 222 TYR A CA 1
ATOM 1700 C C . TYR A 1 222 ? -0.232 25.688 -3.936 1 95.88 222 TYR A C 1
ATOM 1702 O O . TYR A 1 222 ? 0.205 25.953 -5.059 1 95.88 222 TYR A O 1
ATOM 1710 N N . GLY A 1 223 ? -1.448 25.375 -3.684 1 95.06 223 GLY A N 1
ATOM 1711 C CA . GLY A 1 223 ? -2.457 25.453 -4.727 1 95.06 223 GLY A CA 1
ATOM 1712 C C . GLY A 1 223 ? -2.719 24.125 -5.41 1 95.06 223 GLY A C 1
ATOM 1713 O O . GLY A 1 223 ? -3.635 24.016 -6.23 1 95.06 223 GLY A O 1
ATOM 1714 N N . PHE A 1 224 ? -1.869 23.156 -5.156 1 95.44 224 PHE A N 1
ATOM 1715 C CA . PHE A 1 224 ? -2.027 21.812 -5.711 1 95.44 224 PHE A CA 1
ATOM 1716 C C . PHE A 1 224 ? -2.064 20.766 -4.602 1 95.44 224 PHE A C 1
ATOM 1718 O O . PHE A 1 224 ? -1.754 21.062 -3.449 1 95.44 224 PHE A O 1
ATOM 1725 N N . THR A 1 225 ? -2.531 19.562 -4.98 1 94.5 225 THR A N 1
ATOM 1726 C CA . THR A 1 225 ? -2.566 18.484 -3.992 1 94.5 225 THR A CA 1
ATOM 1727 C C . THR A 1 225 ? -1.332 17.609 -4.113 1 94.5 225 THR A C 1
ATOM 1729 O O . THR A 1 225 ? -0.921 16.969 -3.139 1 94.5 225 THR A O 1
ATOM 1732 N N . GLY A 1 226 ? -0.738 17.562 -5.25 1 94.69 226 GLY A N 1
ATOM 1733 C CA . GLY A 1 226 ? 0.486 16.797 -5.469 1 94.69 226 GLY A CA 1
ATOM 1734 C C . GLY A 1 226 ? 1.735 17.656 -5.41 1 94.69 226 GLY A C 1
ATOM 1735 O O . GLY A 1 226 ? 1.801 18.719 -6.051 1 94.69 226 GLY A O 1
ATOM 1736 N N . ILE A 1 227 ? 2.727 17.219 -4.77 1 95.31 227 ILE A N 1
ATOM 1737 C CA . ILE A 1 227 ? 3.902 18.047 -4.531 1 95.31 227 ILE A CA 1
ATOM 1738 C C . ILE A 1 227 ? 4.68 18.219 -5.836 1 95.31 227 ILE A C 1
ATOM 1740 O O . ILE A 1 227 ? 5.402 19.203 -6 1 95.31 227 ILE A O 1
ATOM 1744 N N . ASN A 1 228 ? 4.484 17.344 -6.816 1 93 228 ASN A N 1
ATOM 1745 C CA . ASN A 1 228 ? 5.27 17.391 -8.047 1 93 228 ASN A CA 1
ATOM 1746 C C . ASN A 1 228 ? 4.609 18.25 -9.109 1 93 228 ASN A C 1
ATOM 1748 O O . ASN A 1 228 ? 5.176 18.469 -10.18 1 93 228 ASN A O 1
ATOM 1752 N N . GLU A 1 229 ? 3.457 18.75 -8.844 1 93.56 229 GLU A N 1
ATOM 1753 C CA . GLU A 1 229 ? 2.805 19.625 -9.812 1 93.56 229 GLU A CA 1
ATOM 1754 C C . GLU A 1 229 ? 3.629 20.891 -10.047 1 93.56 229 GLU A C 1
ATOM 1756 O O . GLU A 1 229 ? 3.662 21.422 -11.164 1 93.56 229 GLU A O 1
ATOM 1761 N N . ASN A 1 230 ? 4.199 21.453 -9.125 1 94.38 230 ASN A N 1
ATOM 1762 C CA . ASN A 1 230 ? 5.211 22.5 -9.141 1 94.38 230 ASN A CA 1
ATOM 1763 C C . ASN A 1 230 ? 6.148 22.391 -7.938 1 94.38 230 ASN A C 1
ATOM 1765 O O . ASN A 1 230 ? 5.957 23.094 -6.938 1 94.38 230 ASN A O 1
ATOM 1769 N N . LEU A 1 231 ? 7.125 21.594 -8.125 1 94.88 231 LEU A N 1
ATOM 1770 C CA . LEU A 1 231 ? 8.023 21.25 -7.031 1 94.88 231 LEU A CA 1
ATOM 1771 C C . LEU A 1 231 ? 8.766 22.484 -6.527 1 94.88 231 LEU A C 1
ATOM 1773 O O . LEU A 1 231 ? 9.016 22.609 -5.328 1 94.88 231 LEU A O 1
ATOM 1777 N N . GLU A 1 232 ? 9.117 23.359 -7.371 1 93.38 232 GLU A N 1
ATOM 1778 C CA . GLU A 1 232 ? 9.859 24.562 -6.98 1 93.38 232 GLU A CA 1
ATOM 1779 C C . GLU A 1 232 ? 9.008 25.469 -6.105 1 93.38 232 GLU A C 1
ATOM 1781 O O . GLU A 1 232 ? 9.492 26.031 -5.117 1 93.38 232 GLU A O 1
ATOM 1786 N N . LEU A 1 233 ? 7.777 25.641 -6.523 1 94.31 233 LEU A N 1
ATOM 1787 C CA . LEU A 1 233 ? 6.867 26.422 -5.695 1 94.31 233 LEU A CA 1
ATOM 1788 C C . LEU A 1 233 ? 6.68 25.781 -4.328 1 94.31 233 LEU A C 1
ATOM 1790 O O . LEU A 1 233 ? 6.672 26.469 -3.305 1 94.31 233 LEU A O 1
ATOM 1794 N N . TYR A 1 234 ? 6.566 24.469 -4.336 1 96.69 234 TYR A N 1
ATOM 1795 C CA . TYR A 1 234 ? 6.406 23.719 -3.094 1 96.69 234 TYR A CA 1
ATOM 1796 C C . TYR A 1 234 ? 7.582 23.953 -2.156 1 96.69 234 TYR A C 1
ATOM 1798 O O . TYR A 1 234 ? 7.391 24.297 -0.986 1 96.69 234 TYR A O 1
ATOM 1806 N N . LYS A 1 235 ? 8.727 23.844 -2.623 1 96.31 235 LYS A N 1
ATOM 1807 C CA . LYS A 1 235 ? 9.93 24.047 -1.82 1 96.31 235 LYS A CA 1
ATOM 1808 C C . LYS A 1 235 ? 10.023 25.484 -1.322 1 96.31 235 LYS A C 1
ATOM 1810 O O . LYS A 1 235 ? 10.438 25.734 -0.187 1 96.31 235 LYS A O 1
ATOM 1815 N N . TYR A 1 236 ? 9.664 26.344 -2.182 1 95.38 236 TYR A N 1
ATOM 1816 C CA . TYR A 1 236 ? 9.703 27.75 -1.805 1 95.38 236 TYR A CA 1
ATOM 1817 C C . TYR A 1 236 ? 8.766 28.016 -0.636 1 95.38 236 TYR A C 1
ATOM 1819 O O . TYR A 1 236 ? 9.141 28.703 0.325 1 95.38 236 TYR A O 1
ATOM 1827 N N . GLN A 1 237 ? 7.57 27.547 -0.728 1 96.5 237 GLN A N 1
ATOM 1828 C CA . GLN A 1 237 ? 6.586 27.781 0.325 1 96.5 237 GLN A CA 1
ATOM 1829 C C . GLN A 1 237 ? 7.012 27.109 1.631 1 96.5 237 GLN A C 1
ATOM 1831 O O . GLN A 1 237 ? 6.734 27.625 2.717 1 96.5 237 GLN A O 1
ATOM 1836 N N . ILE A 1 238 ? 7.633 25.953 1.534 1 98.06 238 ILE A N 1
ATOM 1837 C CA . ILE A 1 238 ? 8.164 25.297 2.721 1 98.06 238 ILE A CA 1
ATOM 1838 C C . ILE A 1 238 ? 9.188 26.203 3.4 1 98.06 238 ILE A C 1
ATOM 1840 O O . ILE A 1 238 ? 9.164 26.375 4.621 1 98.06 238 ILE A O 1
ATOM 1844 N N . SER A 1 239 ? 10.039 26.766 2.625 1 97.69 239 SER A N 1
ATOM 1845 C CA . SER A 1 239 ? 11.062 27.672 3.164 1 97.69 239 SER A CA 1
ATOM 1846 C C . SER A 1 239 ? 10.438 28.875 3.852 1 97.69 239 SER A C 1
ATOM 1848 O O . SER A 1 239 ? 10.867 29.266 4.938 1 97.69 239 SER A O 1
ATOM 1850 N N . GLN A 1 240 ? 9.453 29.406 3.184 1 96.06 240 GLN A N 1
ATOM 1851 C CA . GLN A 1 240 ? 8.758 30.547 3.768 1 96.06 240 GLN A CA 1
ATOM 1852 C C . GLN A 1 240 ? 8.094 30.172 5.09 1 96.06 240 GLN A C 1
ATOM 1854 O O . GLN A 1 240 ? 8.141 30.938 6.055 1 96.06 240 GLN A O 1
ATOM 1859 N N . LEU A 1 241 ? 7.484 29.062 5.109 1 97.62 241 LEU A N 1
ATOM 1860 C CA . LEU A 1 241 ? 6.852 28.594 6.336 1 97.62 241 LEU A CA 1
ATOM 1861 C C . LEU A 1 241 ? 7.887 28.344 7.426 1 97.62 241 LEU A C 1
ATOM 1863 O O . LEU A 1 241 ? 7.648 28.656 8.594 1 97.62 241 LEU A O 1
ATOM 1867 N N . GLY A 1 242 ? 9.023 27.766 7.051 1 98.12 242 GLY A N 1
ATOM 1868 C CA . GLY A 1 242 ? 10.117 27.531 7.988 1 98.12 242 GLY A CA 1
ATOM 1869 C C . GLY A 1 242 ? 10.594 28.797 8.672 1 98.12 242 GLY A C 1
ATOM 1870 O O . GLY A 1 242 ? 10.805 28.812 9.883 1 98.12 242 GLY A O 1
ATOM 1871 N N . ILE A 1 243 ? 10.719 29.844 7.883 1 96.81 243 ILE A N 1
ATOM 1872 C CA . ILE A 1 243 ? 11.148 31.141 8.406 1 96.81 243 ILE A CA 1
ATOM 1873 C C . ILE A 1 243 ? 10.164 31.609 9.469 1 96.81 243 ILE A C 1
ATOM 1875 O O . ILE A 1 243 ? 10.57 32.062 10.547 1 96.81 243 ILE A O 1
ATOM 1879 N N . THR A 1 244 ? 8.93 31.469 9.148 1 95.5 244 THR A N 1
ATOM 1880 C CA . THR A 1 244 ? 7.891 31.938 10.062 1 95.5 244 THR A CA 1
ATOM 1881 C C . THR A 1 244 ? 7.895 31.094 11.344 1 95.5 244 THR A C 1
ATOM 1883 O O . THR A 1 244 ? 7.754 31.641 12.438 1 95.5 244 THR A O 1
ATOM 1886 N N . VAL A 1 245 ? 8.062 29.844 11.219 1 97.81 245 VAL A N 1
ATOM 1887 C CA . VAL A 1 245 ? 8.039 28.938 12.367 1 97.81 245 VAL A CA 1
ATOM 1888 C C . VAL A 1 245 ? 9.25 29.203 13.266 1 97.81 245 VAL A C 1
ATOM 1890 O O . VAL A 1 245 ? 9.109 29.328 14.484 1 97.81 245 VAL A O 1
ATOM 1893 N N . ILE A 1 246 ? 10.414 29.344 12.688 1 97.25 246 ILE A N 1
ATOM 1894 C CA . ILE A 1 246 ? 11.625 29.594 13.461 1 97.25 246 ILE A CA 1
ATOM 1895 C C . ILE A 1 246 ? 11.523 30.953 14.164 1 97.25 246 ILE A C 1
ATOM 1897 O O . ILE A 1 246 ? 11.938 31.094 15.312 1 97.25 246 ILE A O 1
ATOM 1901 N N . SER A 1 247 ? 10.977 31.906 13.469 1 96.12 247 SER A N 1
ATOM 1902 C CA . SER A 1 247 ? 10.766 33.219 14.07 1 96.12 247 SER A CA 1
ATOM 1903 C C . SER A 1 247 ? 9.844 33.125 15.281 1 96.12 247 SER A C 1
ATOM 1905 O O . SER A 1 247 ? 10.102 33.75 16.312 1 96.12 247 SER A O 1
ATOM 1907 N N . ARG A 1 248 ? 8.828 32.344 15.148 1 95.31 248 ARG A N 1
ATOM 1908 C CA . ARG A 1 248 ? 7.91 32.125 16.266 1 95.31 248 ARG A CA 1
ATOM 1909 C C . ARG A 1 248 ? 8.609 31.469 17.438 1 95.31 248 ARG A C 1
ATOM 1911 O O . ARG A 1 248 ? 8.375 31.828 18.594 1 95.31 248 ARG A O 1
ATOM 1918 N N . LEU A 1 249 ? 9.445 30.547 17.188 1 96.56 249 LEU A N 1
ATOM 1919 C CA . LEU A 1 249 ? 10.18 29.844 18.234 1 96.56 249 LEU A CA 1
ATOM 1920 C C . LEU A 1 249 ? 11.117 30.797 18.969 1 96.56 249 LEU A C 1
ATOM 1922 O O . LEU A 1 249 ? 11.352 30.625 20.172 1 96.56 249 LEU A O 1
ATOM 1926 N N . GLU A 1 250 ? 11.586 31.75 18.312 1 94.75 250 GLU A N 1
ATOM 1927 C CA . GLU A 1 250 ? 12.508 32.719 18.922 1 94.75 250 GLU A CA 1
ATOM 1928 C C . GLU A 1 250 ? 11.758 33.719 19.797 1 94.75 250 GLU A C 1
ATOM 1930 O O . GLU A 1 250 ? 12.289 34.188 20.797 1 94.75 250 GLU A O 1
ATOM 1935 N N . GLN A 1 251 ? 10.555 33.938 19.438 1 94 251 GLN A N 1
ATOM 1936 C CA . GLN A 1 251 ? 9.805 35 20.094 1 94 251 GLN A CA 1
ATOM 1937 C C . GLN A 1 251 ? 8.961 34.469 21.234 1 94 251 GLN A C 1
ATOM 1939 O O . GLN A 1 251 ? 8.656 35.188 22.188 1 94 251 GLN A O 1
ATOM 1944 N N . ASP A 1 252 ? 8.562 33.219 21.125 1 94.69 252 ASP A N 1
ATOM 1945 C CA . ASP A 1 252 ? 7.68 32.594 22.094 1 94.69 252 ASP A CA 1
ATOM 1946 C C . ASP A 1 252 ? 8.422 31.516 22.891 1 94.69 252 ASP A C 1
ATOM 1948 O O . ASP A 1 252 ? 8.648 30.406 22.391 1 94.69 252 ASP A O 1
ATOM 1952 N N . ALA A 1 253 ? 8.609 31.797 24.141 1 95.12 253 ALA A N 1
ATOM 1953 C CA . ALA A 1 253 ? 9.414 30.906 24.984 1 95.12 253 ALA A CA 1
ATOM 1954 C C . ALA A 1 253 ? 8.742 29.547 25.141 1 95.12 253 ALA A C 1
ATOM 1956 O O . ALA A 1 253 ? 9.414 28.516 25.156 1 95.12 253 ALA A O 1
ATOM 1957 N N . THR A 1 254 ? 7.438 29.531 25.281 1 95.31 254 THR A N 1
ATOM 1958 C CA . THR A 1 254 ? 6.711 28.281 25.469 1 95.31 254 THR A CA 1
ATOM 1959 C C . THR A 1 254 ? 6.82 27.406 24.219 1 95.31 254 THR A C 1
ATOM 1961 O O . THR A 1 254 ? 7.086 26.219 24.312 1 95.31 254 THR A O 1
ATOM 1964 N N . CYS A 1 255 ? 6.633 28.016 23.094 1 96.88 255 CYS A N 1
ATOM 1965 C CA . CYS A 1 255 ? 6.766 27.281 21.844 1 96.88 255 CYS A CA 1
ATOM 1966 C C . CYS A 1 255 ? 8.211 26.859 21.609 1 96.88 255 CYS A C 1
ATOM 1968 O O . CYS A 1 255 ? 8.461 25.766 21.078 1 96.88 255 CYS A O 1
ATOM 1970 N N . ARG A 1 256 ? 9.078 27.719 22 1 97.88 256 ARG A N 1
ATOM 1971 C CA . ARG A 1 256 ? 10.5 27.438 21.844 1 97.88 256 ARG A CA 1
ATOM 1972 C C . ARG A 1 256 ? 10.883 26.141 22.562 1 97.88 256 ARG A C 1
ATOM 1974 O O . ARG A 1 256 ? 11.531 25.281 21.984 1 97.88 256 ARG A O 1
ATOM 1981 N N . ASP A 1 257 ? 10.438 26 23.75 1 97.81 257 ASP A N 1
ATOM 1982 C CA . ASP A 1 257 ? 10.773 24.828 24.562 1 97.81 257 ASP A CA 1
ATOM 1983 C C . ASP A 1 257 ? 10.023 23.594 24.078 1 97.81 257 ASP A C 1
ATOM 1985 O O . ASP A 1 257 ? 10.531 22.469 24.172 1 97.81 257 ASP A O 1
ATOM 1989 N N . SER A 1 258 ? 8.797 23.781 23.562 1 98.25 258 SER A N 1
ATOM 1990 C CA . SER A 1 258 ? 7.918 22.688 23.188 1 98.25 258 SER A CA 1
ATOM 1991 C C . SER A 1 258 ? 8.352 22.062 21.859 1 98.25 258 SER A C 1
ATOM 1993 O O . SER A 1 258 ? 8.125 20.875 21.625 1 98.25 258 SER A O 1
ATOM 1995 N N . GLY A 1 259 ? 8.859 22.938 21 1 98.38 259 GLY A N 1
ATOM 1996 C CA . GLY A 1 259 ? 9.43 22.438 19.766 1 98.38 259 GLY A CA 1
ATOM 1997 C C . GLY A 1 259 ? 8.414 22.344 18.641 1 98.38 259 GLY A C 1
ATOM 1998 O O . GLY A 1 259 ? 7.406 23.047 18.641 1 98.38 259 GLY A O 1
ATOM 1999 N N . VAL A 1 260 ? 8.805 21.5 17.562 1 98.75 260 VAL A N 1
ATOM 2000 C CA . VAL A 1 260 ? 8.039 21.438 16.312 1 98.75 260 VAL A CA 1
ATOM 2001 C C . VAL A 1 260 ? 7.852 19.969 15.914 1 98.75 260 VAL A C 1
ATOM 2003 O O . VAL A 1 260 ? 8.75 19.141 16.094 1 98.75 260 VAL A O 1
ATOM 2006 N N . ILE A 1 261 ? 6.668 19.641 15.461 1 98.88 261 ILE A N 1
ATOM 2007 C CA . ILE A 1 261 ? 6.375 18.359 14.836 1 98.88 261 ILE A CA 1
ATOM 2008 C C . ILE A 1 261 ? 5.977 18.578 13.375 1 98.88 261 ILE A C 1
ATOM 2010 O O . ILE A 1 261 ? 4.969 19.219 13.094 1 98.88 261 ILE A O 1
ATOM 2014 N N . VAL A 1 262 ? 6.738 17.984 12.492 1 98.88 262 VAL A N 1
ATOM 2015 C CA . VAL A 1 262 ? 6.523 18.203 11.062 1 98.88 262 VAL A CA 1
ATOM 2016 C C . VAL A 1 262 ? 5.938 16.953 10.43 1 98.88 262 VAL A C 1
ATOM 2018 O O . VAL A 1 262 ? 6.594 15.906 10.391 1 98.88 262 VAL A O 1
ATOM 2021 N N . ASP A 1 263 ? 4.719 17.062 9.961 1 98.38 263 ASP A N 1
ATOM 2022 C CA . ASP A 1 263 ? 4.074 16.016 9.18 1 98.38 263 ASP A CA 1
ATOM 2023 C C . ASP A 1 263 ? 4.355 16.188 7.688 1 98.38 263 ASP A C 1
ATOM 2025 O O . ASP A 1 263 ? 4.023 17.219 7.105 1 98.38 263 ASP A O 1
ATOM 2029 N N . THR A 1 264 ? 4.883 15.195 7.02 1 98.5 264 THR A N 1
ATOM 2030 C CA . THR A 1 264 ? 5.309 15.305 5.629 1 98.5 264 THR A CA 1
ATOM 2031 C C . THR A 1 264 ? 4.414 14.469 4.719 1 98.5 264 THR A C 1
ATOM 2033 O O . THR A 1 264 ? 3.727 13.555 5.188 1 98.5 264 THR A O 1
ATOM 2036 N N . PRO A 1 265 ? 4.352 14.828 3.455 1 97.75 265 PRO A N 1
ATOM 2037 C CA . PRO A 1 265 ? 3.75 13.883 2.508 1 97.75 265 PRO A CA 1
ATOM 2038 C C . PRO A 1 265 ? 4.574 12.609 2.336 1 97.75 265 PRO A C 1
ATOM 2040 O O . PRO A 1 265 ? 5.637 12.469 2.947 1 97.75 265 PRO A O 1
ATOM 2043 N N . PRO A 1 266 ? 4.02 11.641 1.66 1 96.12 266 PRO A N 1
ATOM 2044 C CA . PRO A 1 266 ? 4.848 10.461 1.41 1 96.12 266 PRO A CA 1
ATOM 2045 C C . PRO A 1 266 ? 6.117 10.789 0.625 1 96.12 266 PRO A C 1
ATOM 2047 O O . PRO A 1 266 ? 6.039 11.234 -0.521 1 96.12 266 PRO A O 1
ATOM 2050 N N . LEU A 1 267 ? 7.234 10.648 1.305 1 96.56 267 LEU A N 1
ATOM 2051 C CA . LEU A 1 267 ? 8.531 10.93 0.696 1 96.56 267 LEU A CA 1
ATOM 2052 C C . LEU A 1 267 ? 9.453 9.719 0.798 1 96.56 267 LEU A C 1
ATOM 2054 O O . LEU A 1 267 ? 9.461 9.023 1.816 1 96.56 267 LEU A O 1
ATOM 2058 N N . GLY A 1 268 ? 10.117 9.461 -0.253 1 92.19 268 GLY A N 1
ATOM 2059 C CA . GLY A 1 268 ? 11.141 8.43 -0.289 1 92.19 268 GLY A CA 1
ATOM 2060 C C . GLY A 1 268 ? 12.523 8.977 -0.601 1 92.19 268 GLY A C 1
ATOM 2061 O O . GLY A 1 268 ? 12.734 10.195 -0.583 1 92.19 268 GLY A O 1
ATOM 2062 N N . ILE A 1 269 ? 13.367 8.062 -0.831 1 90.5 269 ILE A N 1
ATOM 2063 C CA . ILE A 1 269 ? 14.758 8.445 -1.047 1 90.5 269 ILE A CA 1
ATOM 2064 C C . ILE A 1 269 ? 14.883 9.227 -2.35 1 90.5 269 ILE A C 1
ATOM 2066 O O . ILE A 1 269 ? 15.766 10.078 -2.492 1 90.5 269 ILE A O 1
ATOM 2070 N N . LYS A 1 270 ? 14.016 8.977 -3.287 1 88.31 270 LYS A N 1
ATOM 2071 C CA . LYS A 1 270 ? 14.016 9.711 -4.551 1 88.31 270 LYS A CA 1
ATOM 2072 C C . LYS A 1 270 ? 13.703 11.188 -4.328 1 88.31 270 LYS A C 1
ATOM 2074 O O . LYS A 1 270 ? 14.039 12.031 -5.164 1 88.31 270 LYS A O 1
ATOM 2079 N N . ASP A 1 271 ? 13.078 11.445 -3.201 1 94.25 271 ASP A N 1
ATOM 2080 C CA . ASP A 1 271 ? 12.719 12.812 -2.852 1 94.25 271 ASP A CA 1
ATOM 2081 C C . ASP A 1 271 ? 13.719 13.414 -1.867 1 94.25 271 ASP A C 1
ATOM 2083 O O . ASP A 1 271 ? 13.367 14.273 -1.061 1 94.25 271 ASP A O 1
ATOM 2087 N N . PHE A 1 272 ? 14.953 13.031 -1.89 1 95.75 272 PHE A N 1
ATOM 2088 C CA . PHE A 1 272 ? 15.945 13.43 -0.902 1 95.75 272 PHE A CA 1
ATOM 2089 C C . PHE A 1 272 ? 16.141 14.945 -0.904 1 95.75 272 PHE A C 1
ATOM 2091 O O . PHE A 1 272 ? 16.375 15.547 0.146 1 95.75 272 PHE A O 1
ATOM 2098 N N . ALA A 1 273 ? 16.047 15.555 -2.039 1 95.88 273 ALA A N 1
ATOM 2099 C CA . ALA A 1 273 ? 16.234 17 -2.117 1 95.88 273 ALA A CA 1
ATOM 2100 C C . ALA A 1 273 ? 15.172 17.734 -1.304 1 95.88 273 ALA A C 1
ATOM 2102 O O . ALA A 1 273 ? 15.469 18.734 -0.645 1 95.88 273 ALA A O 1
ATOM 2103 N N . VAL A 1 274 ? 13.977 17.266 -1.417 1 97.62 274 VAL A N 1
ATOM 2104 C CA . VAL A 1 274 ? 12.891 17.844 -0.646 1 97.62 274 VAL A CA 1
ATOM 2105 C C . VAL A 1 274 ? 13.117 17.609 0.844 1 97.62 274 VAL A C 1
ATOM 2107 O O . VAL A 1 274 ? 12.945 18.516 1.66 1 97.62 274 VAL A O 1
ATOM 2110 N N . ILE A 1 275 ? 13.523 16.406 1.184 1 98.25 275 ILE A N 1
ATOM 2111 C CA . ILE A 1 275 ? 13.781 16.016 2.568 1 98.25 275 ILE A CA 1
ATOM 2112 C C . ILE A 1 275 ? 14.867 16.922 3.152 1 98.25 275 ILE A C 1
ATOM 2114 O O . ILE A 1 275 ? 14.711 17.469 4.254 1 98.25 275 ILE A O 1
ATOM 2118 N N . GLU A 1 276 ? 15.883 17.125 2.418 1 97.06 276 GLU A N 1
ATOM 2119 C CA . GLU A 1 276 ? 17 17.953 2.867 1 97.06 276 GLU A CA 1
ATOM 2120 C C . GLU A 1 276 ? 16.562 19.391 3.072 1 97.06 276 GLU A C 1
ATOM 2122 O O . GLU A 1 276 ? 16.984 20.047 4.035 1 97.06 276 GLU A O 1
ATOM 2127 N N . SER A 1 277 ? 15.781 19.859 2.162 1 97.06 277 SER A N 1
ATOM 2128 C CA . SER A 1 277 ? 15.258 21.219 2.289 1 97.06 277 SER A CA 1
ATOM 2129 C C . SER A 1 277 ? 14.453 21.375 3.574 1 97.06 277 SER A C 1
ATOM 2131 O O . SER A 1 277 ? 14.609 22.375 4.289 1 97.06 277 SER A O 1
ATOM 2133 N N . ILE A 1 278 ? 13.633 20.453 3.873 1 98.62 278 ILE A N 1
ATOM 2134 C CA . ILE A 1 278 ? 12.797 20.516 5.066 1 98.62 278 ILE A CA 1
ATOM 2135 C C . ILE A 1 278 ? 13.672 20.516 6.312 1 98.62 278 ILE A C 1
ATOM 2137 O O . ILE A 1 278 ? 13.445 21.281 7.246 1 98.62 278 ILE A O 1
ATOM 2141 N N . ILE A 1 279 ? 14.695 19.625 6.328 1 98.44 279 ILE A N 1
ATOM 2142 C CA . ILE A 1 279 ? 15.609 19.516 7.461 1 98.44 279 ILE A CA 1
ATOM 2143 C C . ILE A 1 279 ? 16.266 20.875 7.723 1 98.44 279 ILE A C 1
ATOM 2145 O O . ILE A 1 279 ? 16.344 21.328 8.867 1 98.44 279 ILE A O 1
ATOM 2149 N N . SER A 1 280 ? 16.656 21.484 6.672 1 97.69 280 SER A N 1
ATOM 2150 C CA . SER A 1 280 ? 17.344 22.766 6.789 1 97.69 280 SER A CA 1
ATOM 2151 C C . SER A 1 280 ? 16.375 23.875 7.207 1 97.69 280 SER A C 1
ATOM 2153 O O . SER A 1 280 ? 16.688 24.672 8.102 1 97.69 280 SER A O 1
ATOM 2155 N N . ASP A 1 281 ? 15.211 23.922 6.582 1 98.25 281 ASP A N 1
ATOM 2156 C CA . ASP A 1 281 ? 14.266 25.016 6.777 1 98.25 281 ASP A CA 1
ATOM 2157 C C . ASP A 1 281 ? 13.711 25.016 8.203 1 98.25 281 ASP A C 1
ATOM 2159 O O . ASP A 1 281 ? 13.5 26.078 8.789 1 98.25 281 ASP A O 1
ATOM 2163 N N . PHE A 1 282 ? 13.547 23.844 8.797 1 98.56 282 PHE A N 1
ATOM 2164 C CA . PHE A 1 282 ? 12.945 23.766 10.117 1 98.56 282 PHE A CA 1
ATOM 2165 C C . PHE A 1 282 ? 13.984 23.391 11.164 1 98.56 282 PHE A C 1
ATOM 2167 O O . PHE A 1 282 ? 13.648 23.172 12.336 1 98.56 282 PHE A O 1
ATOM 2174 N N . ARG A 1 283 ? 15.203 23.266 10.75 1 98 283 ARG A N 1
ATOM 2175 C CA . ARG A 1 283 ? 16.297 22.859 11.633 1 98 283 ARG A CA 1
ATOM 2176 C C . ARG A 1 283 ? 15.953 21.578 12.391 1 98 283 ARG A C 1
ATOM 2178 O O . ARG A 1 283 ? 16.078 21.531 13.617 1 98 283 ARG A O 1
ATOM 2185 N N . VAL A 1 284 ? 15.602 20.625 11.648 1 98.62 284 VAL A N 1
ATOM 2186 C CA . VAL A 1 284 ? 15.164 19.344 12.203 1 98.62 284 VAL A CA 1
ATOM 2187 C C . VAL A 1 284 ? 16.328 18.672 12.922 1 98.62 284 VAL A C 1
ATOM 2189 O O . VAL A 1 284 ? 17.453 18.656 12.414 1 98.62 284 VAL A O 1
ATOM 2192 N N . ASP A 1 285 ? 16.078 18.109 14.109 1 98.38 285 ASP A N 1
ATOM 2193 C CA . ASP A 1 285 ? 17.125 17.422 14.836 1 98.38 285 ASP A CA 1
ATOM 2194 C C . ASP A 1 285 ? 16.75 15.961 15.102 1 98.38 285 ASP A C 1
ATOM 2196 O O . ASP A 1 285 ? 17.562 15.18 15.578 1 98.38 285 ASP A O 1
ATOM 2200 N N . LEU A 1 286 ? 15.531 15.602 14.836 1 98.75 286 LEU A N 1
ATOM 2201 C CA . LEU A 1 286 ? 15.086 14.227 14.984 1 98.75 286 LEU A CA 1
ATOM 2202 C C . LEU A 1 286 ? 14.195 13.812 13.812 1 98.75 286 LEU A C 1
ATOM 2204 O O . LEU A 1 286 ? 13.203 14.477 13.516 1 98.75 286 LEU A O 1
ATOM 2208 N N . ILE A 1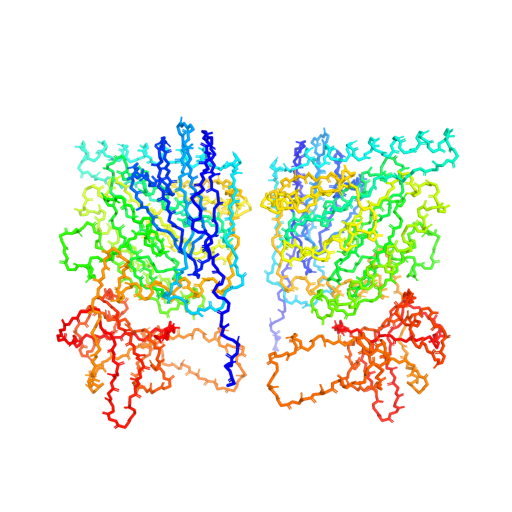 287 ? 14.586 12.766 13.133 1 98.81 287 ILE A N 1
ATOM 2209 C CA . ILE A 1 287 ? 13.773 12.188 12.07 1 98.81 287 ILE A CA 1
ATOM 2210 C C . ILE A 1 287 ? 13.203 10.844 12.523 1 98.81 287 ILE A C 1
ATOM 2212 O O . ILE A 1 287 ? 13.945 9.969 12.969 1 98.81 287 ILE A O 1
ATOM 2216 N N . VAL A 1 288 ? 11.93 10.734 12.445 1 98.81 288 VAL A N 1
ATOM 2217 C CA . VAL A 1 288 ? 11.25 9.477 12.742 1 98.81 288 VAL A CA 1
ATOM 2218 C C . VAL A 1 288 ? 10.734 8.852 11.445 1 98.81 288 VAL A C 1
ATOM 2220 O O . VAL A 1 288 ? 9.867 9.422 10.781 1 98.81 288 VAL A O 1
ATOM 2223 N N . VAL A 1 289 ? 11.25 7.703 11.109 1 98.25 289 VAL A N 1
ATOM 2224 C CA . VAL A 1 289 ? 10.844 7.004 9.891 1 98.25 289 VAL A CA 1
ATOM 2225 C C . VAL A 1 289 ? 9.875 5.875 10.242 1 98.25 289 VAL A C 1
ATOM 2227 O O . VAL A 1 289 ? 10.211 4.988 11.039 1 98.25 289 VAL A O 1
ATOM 2230 N N . LEU A 1 290 ? 8.734 5.914 9.586 1 96.75 290 LEU A N 1
ATOM 2231 C CA . LEU A 1 290 ? 7.711 4.926 9.898 1 96.75 290 LEU A CA 1
ATOM 2232 C C . LEU A 1 290 ? 7.734 3.775 8.898 1 96.75 290 LEU A C 1
ATOM 2234 O O . LEU A 1 290 ? 7.469 3.979 7.711 1 96.75 290 LEU A O 1
ATOM 2238 N N . GLY A 1 291 ? 8.008 2.627 9.375 1 92 291 GLY A N 1
ATOM 2239 C CA . GLY A 1 291 ? 7.773 1.369 8.68 1 92 291 GLY A CA 1
ATOM 2240 C C . GLY A 1 291 ? 8.742 1.134 7.539 1 92 291 GLY A C 1
ATOM 2241 O O . GLY A 1 291 ? 8.57 0.196 6.758 1 92 291 GLY A O 1
ATOM 2242 N N . ASN A 1 292 ? 9.734 1.935 7.324 1 91.56 292 ASN A N 1
ATOM 2243 C CA . ASN A 1 292 ? 10.617 1.82 6.172 1 91.56 292 ASN A CA 1
ATOM 2244 C C . ASN A 1 292 ? 12.078 1.724 6.594 1 91.56 292 ASN A C 1
ATOM 2246 O O . ASN A 1 292 ? 12.766 2.74 6.699 1 91.56 292 ASN A O 1
ATOM 2250 N N . GLU A 1 293 ? 12.523 0.559 6.656 1 92.31 293 GLU A N 1
ATOM 2251 C CA . GLU A 1 293 ? 13.891 0.312 7.094 1 92.31 293 GLU A CA 1
ATOM 2252 C C . GLU A 1 293 ? 14.898 0.774 6.047 1 92.31 293 GLU A C 1
ATOM 2254 O O . GLU A 1 293 ? 15.93 1.355 6.383 1 92.31 293 GLU A O 1
ATOM 2259 N N . LYS A 1 294 ? 14.617 0.484 4.824 1 91.56 294 LYS A N 1
ATOM 2260 C CA . LYS A 1 294 ? 15.5 0.887 3.734 1 91.56 294 LYS A CA 1
ATOM 2261 C C . LYS A 1 294 ? 15.719 2.398 3.732 1 91.56 294 LYS A C 1
ATOM 2263 O O . LYS A 1 294 ? 16.859 2.869 3.646 1 91.56 294 LYS A O 1
ATOM 2268 N N . LEU A 1 295 ? 14.664 3.105 3.836 1 93.88 295 LEU A N 1
ATOM 2269 C CA . LEU A 1 295 ? 14.75 4.562 3.875 1 93.88 295 LEU A CA 1
ATOM 2270 C C . LEU A 1 295 ? 15.602 5.02 5.055 1 93.88 295 LEU A C 1
ATOM 2272 O O . LEU A 1 295 ? 16.391 5.953 4.926 1 93.88 295 LEU A O 1
ATOM 2276 N N . THR A 1 296 ? 15.453 4.371 6.18 1 95.75 296 THR A N 1
ATOM 2277 C CA . THR A 1 296 ? 16.219 4.719 7.375 1 95.75 296 THR A CA 1
ATOM 2278 C C . THR A 1 296 ? 17.719 4.543 7.141 1 95.75 296 THR A C 1
ATOM 2280 O O . THR A 1 296 ? 18.5 5.426 7.473 1 95.75 296 THR A O 1
ATOM 2283 N N . ILE A 1 297 ? 18.016 3.461 6.547 1 93.06 297 ILE A N 1
ATOM 2284 C CA . ILE A 1 297 ? 19.406 3.15 6.285 1 93.06 297 ILE A CA 1
ATOM 2285 C C . ILE A 1 297 ? 19.984 4.148 5.281 1 93.06 297 ILE A C 1
ATOM 2287 O O . ILE A 1 297 ? 21.062 4.695 5.488 1 93.06 297 ILE A O 1
ATOM 2291 N N . ASP A 1 298 ? 19.25 4.418 4.242 1 93.25 298 ASP A N 1
ATOM 2292 C CA . ASP A 1 298 ? 19.688 5.355 3.209 1 93.25 298 ASP A CA 1
ATOM 2293 C C . ASP A 1 298 ? 19.875 6.758 3.783 1 93.25 298 ASP A C 1
ATOM 2295 O O . ASP A 1 298 ? 20.844 7.441 3.459 1 93.25 298 ASP A O 1
ATOM 2299 N N . LEU A 1 299 ? 18.953 7.18 4.574 1 96.88 299 LEU A N 1
ATOM 2300 C CA . LEU A 1 299 ? 19.016 8.508 5.176 1 96.88 299 LEU A CA 1
ATOM 2301 C C . LEU A 1 299 ? 20.219 8.617 6.109 1 96.88 299 LEU A C 1
ATOM 2303 O O . LEU A 1 299 ? 20.906 9.641 6.117 1 96.88 299 LEU A O 1
ATOM 2307 N N . LYS A 1 300 ? 20.453 7.59 6.895 1 95.88 300 LYS A N 1
ATOM 2308 C CA . LYS A 1 300 ? 21.594 7.602 7.801 1 95.88 300 LYS A CA 1
ATOM 2309 C C . LYS A 1 300 ? 22.906 7.727 7.031 1 95.88 300 LYS A C 1
ATOM 2311 O O . LYS A 1 300 ? 23.812 8.43 7.465 1 95.88 300 LYS A O 1
ATOM 2316 N N . LYS A 1 301 ? 22.953 7.086 5.918 1 93.69 301 LYS A N 1
ATOM 2317 C CA . LYS A 1 301 ? 24.141 7.164 5.078 1 93.69 301 LYS A CA 1
ATOM 2318 C C . LYS A 1 301 ? 24.297 8.555 4.473 1 93.69 301 LYS A C 1
ATOM 2320 O O . LYS A 1 301 ? 25.375 9.164 4.566 1 93.69 301 LYS A O 1
ATOM 2325 N N . LYS A 1 302 ? 23.281 9.086 3.91 1 94.56 302 LYS A N 1
ATOM 2326 C CA . LYS A 1 302 ? 23.344 10.352 3.182 1 94.56 302 LYS A CA 1
ATOM 2327 C C . LYS A 1 302 ? 23.484 11.531 4.141 1 94.56 302 LYS A C 1
ATOM 2329 O O . LYS A 1 302 ? 24.062 12.562 3.781 1 94.56 302 LYS A O 1
ATOM 2334 N N . LEU A 1 303 ? 22.938 11.391 5.332 1 97 303 LEU A N 1
ATOM 2335 C CA . LEU A 1 303 ? 22.938 12.5 6.281 1 97 303 LEU A CA 1
ATOM 2336 C C . LEU A 1 303 ? 23.969 12.266 7.383 1 97 303 LEU A C 1
ATOM 2338 O O . LEU A 1 303 ? 23.875 12.859 8.461 1 97 303 LEU A O 1
ATOM 2342 N N . SER A 1 304 ? 24.953 11.43 7.156 1 94.06 304 SER A N 1
ATOM 2343 C CA . SER A 1 304 ? 25.969 11.078 8.148 1 94.06 304 SER A CA 1
ATOM 2344 C C . SER A 1 304 ? 26.781 12.297 8.57 1 94.06 304 SER A C 1
ATOM 2346 O O . SER A 1 304 ? 27.297 12.336 9.688 1 94.06 304 SER A O 1
ATOM 2348 N N . HIS A 1 305 ? 26.828 13.266 7.754 1 93.38 305 HIS A N 1
ATOM 2349 C CA . HIS A 1 305 ? 27.625 14.461 8.031 1 93.38 305 HIS A CA 1
ATOM 2350 C C . HIS A 1 305 ? 26.922 15.375 9.023 1 93.38 305 HIS A C 1
ATOM 2352 O O . HIS A 1 305 ? 27.531 16.281 9.586 1 93.38 305 HIS A O 1
ATOM 2358 N N . LYS A 1 306 ? 25.641 15.188 9.25 1 93.12 306 LYS A N 1
ATOM 2359 C CA . LYS A 1 306 ? 24.875 15.992 10.203 1 93.12 306 LYS A CA 1
ATOM 2360 C C . LYS A 1 306 ? 24.922 15.375 11.602 1 93.12 306 LYS A C 1
ATOM 2362 O O . LYS A 1 306 ? 24.062 14.562 11.945 1 93.12 306 LYS A O 1
ATOM 2367 N N . SER A 1 307 ? 25.766 15.766 12.453 1 89.94 307 SER A N 1
ATOM 2368 C CA . SER A 1 307 ? 26.031 15.156 13.75 1 89.94 307 SER A CA 1
ATOM 2369 C C . SER A 1 307 ? 24.891 15.406 14.734 1 89.94 307 SER A C 1
ATOM 2371 O O . SER A 1 307 ? 24.688 14.625 15.664 1 89.94 307 SER A O 1
ATOM 2373 N N . ASN A 1 308 ? 24.156 16.453 14.57 1 92.5 308 ASN A N 1
ATOM 2374 C CA . ASN A 1 308 ? 23.094 16.812 15.516 1 92.5 308 ASN A CA 1
ATOM 2375 C C . ASN A 1 308 ? 21.75 16.219 15.102 1 92.5 308 ASN A C 1
ATOM 2377 O O . ASN A 1 308 ? 20.734 16.484 15.734 1 92.5 308 ASN A O 1
ATOM 2381 N N . LEU A 1 309 ? 21.766 15.414 14.094 1 97.44 309 LEU A N 1
ATOM 2382 C CA . LEU A 1 309 ? 20.516 14.859 13.57 1 97.44 309 LEU A CA 1
ATOM 2383 C C . LEU A 1 309 ? 20.391 13.383 13.938 1 97.44 309 LEU A C 1
ATOM 2385 O O . LEU A 1 309 ? 21.266 12.578 13.617 1 97.44 309 LEU A O 1
ATOM 2389 N N . GLN A 1 310 ? 19.359 13.086 14.656 1 97.75 310 GLN A N 1
ATOM 2390 C CA . GLN A 1 310 ? 19.062 11.695 14.992 1 97.75 310 GLN A CA 1
ATOM 2391 C C . GLN A 1 310 ? 17.984 11.133 14.078 1 97.75 310 GLN A C 1
ATOM 2393 O O . GLN A 1 310 ? 17.016 11.812 13.758 1 97.75 310 GLN A O 1
ATOM 2398 N N . ILE A 1 311 ? 18.188 9.922 13.625 1 98.19 311 ILE A N 1
ATOM 2399 C CA . ILE A 1 311 ? 17.234 9.227 12.781 1 98.19 311 ILE A CA 1
ATOM 2400 C C . ILE A 1 311 ? 16.797 7.93 13.453 1 98.19 311 ILE A C 1
ATOM 2402 O O . ILE A 1 311 ? 17.625 7.074 13.766 1 98.19 311 ILE A O 1
ATOM 2406 N N . VAL A 1 312 ? 15.484 7.793 13.695 1 97.81 312 VAL A N 1
ATOM 2407 C CA . VAL A 1 312 ? 14.977 6.598 14.352 1 97.81 312 VAL A CA 1
ATOM 2408 C C . VAL A 1 312 ? 13.859 5.977 13.516 1 97.81 312 VAL A C 1
ATOM 2410 O O . VAL A 1 312 ? 13.109 6.688 12.844 1 97.81 312 VAL A O 1
ATOM 2413 N N . LYS A 1 313 ? 13.797 4.695 13.555 1 96.62 313 LYS A N 1
ATOM 2414 C CA . LYS A 1 313 ? 12.727 3.965 12.875 1 96.62 313 LYS A CA 1
ATOM 2415 C C . LYS A 1 313 ? 11.703 3.436 13.883 1 96.62 313 LYS A C 1
ATOM 2417 O O . LYS A 1 313 ? 12.07 2.926 14.938 1 96.62 313 LYS A O 1
ATOM 2422 N N . ILE A 1 314 ? 10.445 3.645 13.531 1 96.56 314 ILE A N 1
ATOM 2423 C CA . ILE A 1 314 ? 9.344 3.041 14.266 1 96.56 314 ILE A CA 1
ATOM 2424 C C . ILE A 1 314 ? 8.5 2.182 13.32 1 96.56 314 ILE A C 1
ATOM 2426 O O . ILE A 1 314 ? 8.281 2.557 12.172 1 96.56 314 ILE A O 1
ATOM 2430 N N . ASN A 1 315 ? 8.094 1.077 13.805 1 93.06 315 ASN A N 1
ATOM 2431 C CA . ASN A 1 315 ? 7.254 0.216 12.977 1 93.06 315 ASN A CA 1
ATOM 2432 C C . ASN A 1 315 ? 5.879 0.835 12.742 1 93.06 315 ASN A C 1
ATOM 2434 O O . ASN A 1 315 ? 5.34 1.52 13.609 1 93.06 315 ASN A O 1
ATOM 2438 N N . LYS A 1 316 ? 5.449 0.504 11.562 1 91.75 316 LYS A N 1
ATOM 2439 C CA . LYS A 1 316 ? 4.098 0.951 11.234 1 91.75 316 LYS A CA 1
ATOM 2440 C C . LYS A 1 316 ? 3.066 0.282 12.141 1 91.75 316 LYS A C 1
ATOM 2442 O O . LYS A 1 316 ? 3.256 -0.858 12.57 1 91.75 316 LYS A O 1
ATOM 2447 N N . SER A 1 317 ? 2.002 1.051 12.398 1 92.81 317 SER A N 1
ATOM 2448 C CA . SER A 1 317 ? 0.906 0.439 13.148 1 92.81 317 SER A CA 1
ATOM 2449 C C . SER A 1 317 ? 0.242 -0.672 12.336 1 92.81 317 SER A C 1
ATOM 2451 O O . SER A 1 317 ? 0.004 -0.518 11.141 1 92.81 317 SER A O 1
ATOM 2453 N N . PRO A 1 318 ? -0.061 -1.786 13.023 1 90.5 318 PRO A N 1
ATOM 2454 C CA . PRO A 1 318 ? -0.782 -2.85 12.32 1 90.5 318 PRO A CA 1
ATOM 2455 C C . PRO A 1 318 ? -2.207 -2.449 11.953 1 90.5 318 PRO A C 1
ATOM 2457 O O . PRO A 1 318 ? -2.846 -3.115 11.133 1 90.5 318 PRO A O 1
ATOM 2460 N N . GLY A 1 319 ? -2.66 -1.412 12.539 1 90.12 319 GLY A N 1
ATOM 2461 C CA . GLY A 1 319 ? -4.023 -0.975 12.289 1 90.12 319 GLY A CA 1
ATOM 2462 C C . GLY A 1 319 ? -4.133 0.011 11.141 1 90.12 319 GLY A C 1
ATOM 2463 O O . GLY A 1 319 ? -5.223 0.496 10.836 1 90.12 319 GLY A O 1
ATOM 2464 N N . VAL A 1 320 ? -3.041 0.253 10.453 1 91.25 320 VAL A N 1
ATOM 2465 C CA . VAL A 1 320 ? -3.053 1.199 9.344 1 91.25 320 VAL A CA 1
ATOM 2466 C C . VAL A 1 320 ? -3.941 0.667 8.219 1 91.25 320 VAL A C 1
ATOM 2468 O O . VAL A 1 320 ? -3.916 -0.526 7.91 1 91.25 320 VAL A O 1
ATOM 2471 N N . VAL A 1 321 ? -4.766 1.52 7.684 1 88.69 321 VAL A N 1
ATOM 2472 C CA . VAL A 1 321 ? -5.695 1.128 6.633 1 88.69 321 VAL A CA 1
ATOM 2473 C C . VAL A 1 321 ? -5.395 1.915 5.355 1 88.69 321 VAL A C 1
ATOM 2475 O O . VAL A 1 321 ? -5.012 3.086 5.418 1 88.69 321 VAL A O 1
ATOM 2478 N N . GLU A 1 322 ? -5.59 1.227 4.301 1 84.31 322 GLU A N 1
ATOM 2479 C CA . GLU A 1 322 ? -5.473 1.907 3.016 1 84.31 322 GLU A CA 1
ATOM 2480 C C . GLU A 1 322 ? -6.723 2.721 2.705 1 84.31 322 GLU A C 1
ATOM 2482 O O . GLU A 1 322 ? -7.84 2.285 2.99 1 84.31 322 GLU A O 1
ATOM 2487 N N . VAL A 1 323 ? -6.484 3.887 2.174 1 89.31 323 VAL A N 1
ATOM 2488 C CA . VAL A 1 323 ? -7.594 4.758 1.802 1 89.31 323 VAL A CA 1
ATOM 2489 C C . VAL A 1 323 ? -7.645 4.91 0.283 1 89.31 323 VAL A C 1
ATOM 2491 O O . VAL A 1 323 ? -6.605 5.066 -0.365 1 89.31 323 VAL A O 1
ATOM 2494 N N . SER A 1 324 ? -8.789 4.848 -0.255 1 88.25 324 SER A N 1
ATOM 2495 C CA . SER A 1 324 ? -8.977 4.992 -1.695 1 88.25 324 SER A CA 1
ATOM 2496 C C . SER A 1 324 ? -8.922 6.457 -2.113 1 88.25 324 SER A C 1
ATOM 2498 O O . SER A 1 324 ? -9.109 7.352 -1.287 1 88.25 324 SER A O 1
ATOM 2500 N N . ASP A 1 325 ? -8.742 6.672 -3.367 1 89.44 325 ASP A N 1
ATOM 2501 C CA . ASP A 1 325 ? -8.758 8.031 -3.9 1 89.44 325 ASP A CA 1
ATOM 2502 C C . ASP A 1 325 ? -10.133 8.68 -3.701 1 89.44 325 ASP A C 1
ATOM 2504 O O . ASP A 1 325 ? -10.227 9.883 -3.463 1 89.44 325 ASP A O 1
ATOM 2508 N N . LYS A 1 326 ? -11.094 7.828 -3.84 1 89.75 326 LYS A N 1
ATOM 2509 C CA . LYS A 1 326 ? -12.445 8.328 -3.609 1 89.75 326 LYS A CA 1
ATOM 2510 C C . LYS A 1 326 ? -12.617 8.82 -2.174 1 89.75 326 LYS A C 1
ATOM 2512 O O . LYS A 1 326 ? -13.18 9.891 -1.939 1 89.75 326 LYS A O 1
ATOM 2517 N N . PHE A 1 327 ? -12.133 8.102 -1.28 1 92.19 327 PHE A N 1
ATOM 2518 C CA . PHE A 1 327 ? -12.211 8.484 0.126 1 92.19 327 PHE A CA 1
ATOM 2519 C C . PHE A 1 327 ? -11.461 9.781 0.38 1 92.19 327 PHE A C 1
ATOM 2521 O O . PHE A 1 327 ? -11.93 10.648 1.123 1 92.19 327 PHE A O 1
ATOM 2528 N N . ILE A 1 328 ? -10.328 9.922 -0.207 1 93.38 328 ILE A N 1
ATOM 2529 C CA . ILE A 1 328 ? -9.523 11.133 -0.061 1 93.38 328 ILE A CA 1
ATOM 2530 C C . ILE A 1 328 ? -10.297 12.336 -0.592 1 93.38 328 ILE A C 1
ATOM 2532 O O . ILE A 1 328 ? -10.367 13.375 0.07 1 93.38 328 ILE A O 1
ATOM 2536 N N . ARG A 1 329 ? -10.859 12.203 -1.703 1 92.31 329 ARG A N 1
ATOM 2537 C CA . ARG A 1 329 ? -11.625 13.289 -2.307 1 92.31 329 ARG A CA 1
ATOM 2538 C C . ARG A 1 329 ? -12.812 13.68 -1.433 1 92.31 329 ARG A C 1
ATOM 2540 O O . ARG A 1 329 ? -13.086 14.867 -1.242 1 92.31 329 ARG A O 1
ATOM 2547 N N . MET A 1 330 ? -13.469 12.695 -0.92 1 91.75 330 MET A N 1
ATOM 2548 C CA . MET A 1 330 ? -14.609 12.961 -0.052 1 91.75 330 MET A CA 1
ATOM 2549 C C . MET A 1 330 ? -14.172 13.664 1.229 1 91.75 330 MET A C 1
ATOM 2551 O O . MET A 1 330 ? -14.867 14.547 1.733 1 91.75 330 MET A O 1
ATOM 2555 N N . SER A 1 331 ? -13.055 13.234 1.704 1 92.75 331 SER A N 1
ATOM 2556 C CA . SER A 1 331 ? -12.5 13.883 2.889 1 92.75 331 SER A CA 1
ATOM 2557 C C . SER A 1 331 ? -12.164 15.344 2.607 1 92.75 331 SER A C 1
ATOM 2559 O O . SER A 1 331 ? -12.414 16.219 3.445 1 92.75 331 SER A O 1
ATOM 2561 N N . GLN A 1 332 ? -11.609 15.602 1.465 1 93.44 332 GLN A N 1
ATOM 2562 C CA . GLN A 1 332 ? -11.289 16.969 1.066 1 93.44 332 GLN A CA 1
ATOM 2563 C C . GLN A 1 332 ? -12.555 17.812 0.933 1 93.44 332 GLN A C 1
ATOM 2565 O O . GLN A 1 332 ? -12.609 18.938 1.419 1 93.44 332 GLN A O 1
ATOM 2570 N N . GLU A 1 333 ? -13.492 17.234 0.345 1 91.81 333 GLU A N 1
ATOM 2571 C CA . GLU A 1 333 ? -14.766 17.953 0.181 1 91.81 333 GLU A CA 1
ATOM 2572 C C . GLU A 1 333 ? -15.406 18.25 1.531 1 91.81 333 GLU A C 1
ATOM 2574 O O . GLU A 1 333 ? -15.953 19.328 1.735 1 91.81 333 GLU A O 1
ATOM 2579 N N . THR A 1 334 ? -15.328 17.328 2.371 1 91.12 334 THR A N 1
ATOM 2580 C CA . THR A 1 334 ? -15.898 17.516 3.701 1 91.12 334 THR A CA 1
ATOM 2581 C C . THR A 1 334 ? -15.148 18.609 4.461 1 91.12 334 THR A C 1
ATOM 2583 O O . THR A 1 334 ? -15.758 19.375 5.211 1 91.12 334 THR A O 1
ATOM 2586 N N . THR A 1 335 ? -13.898 18.641 4.285 1 92 335 THR A N 1
ATOM 2587 C CA . THR A 1 335 ? -13.086 19.672 4.914 1 92 335 THR A CA 1
ATOM 2588 C C . THR A 1 335 ? -13.5 21.062 4.414 1 92 335 THR A C 1
ATOM 2590 O O . THR A 1 335 ? -13.633 22 5.203 1 92 335 THR A O 1
ATOM 2593 N N . ILE A 1 336 ? -13.68 21.156 3.16 1 92.56 336 ILE A N 1
ATOM 2594 C CA . ILE A 1 336 ? -14.094 22.422 2.562 1 92.56 336 ILE A CA 1
ATOM 2595 C C . ILE A 1 336 ? -15.484 22.797 3.068 1 92.56 336 ILE A C 1
ATOM 2597 O O . ILE A 1 336 ? -15.719 23.938 3.457 1 92.56 336 ILE A O 1
ATOM 2601 N N . ARG A 1 337 ? -16.375 21.875 3.1 1 90.88 337 ARG A N 1
ATOM 2602 C CA . ARG A 1 337 ? -17.719 22.125 3.574 1 90.88 337 ARG A CA 1
ATOM 2603 C C . ARG A 1 337 ? -17.719 22.609 5.02 1 90.88 337 ARG A C 1
ATOM 2605 O O . ARG A 1 337 ? -18.453 23.547 5.371 1 90.88 337 ARG A O 1
ATOM 2612 N N . GLU A 1 338 ? -16.953 21.953 5.777 1 90.12 338 GLU A N 1
ATOM 2613 C CA . GLU A 1 338 ? -16.891 22.312 7.191 1 90.12 338 GLU A CA 1
ATOM 2614 C C . GLU A 1 338 ? -16.312 23.719 7.371 1 90.12 338 GLU A C 1
ATOM 2616 O O . GLU A 1 338 ? -16.688 24.438 8.289 1 90.12 338 GLU A O 1
ATOM 2621 N N . TYR A 1 339 ? -15.391 24.078 6.512 1 89.69 339 TYR A N 1
ATOM 2622 C CA . TYR A 1 339 ? -14.805 25.406 6.578 1 89.69 339 TYR A CA 1
ATOM 2623 C C . TYR A 1 339 ? -15.867 26.484 6.406 1 89.69 339 TYR A C 1
ATOM 2625 O O . TYR A 1 339 ? -15.852 27.484 7.113 1 89.69 339 TYR A O 1
ATOM 2633 N N . PHE A 1 340 ? -16.766 26.25 5.562 1 89.81 340 PHE A N 1
ATOM 2634 C CA . PHE A 1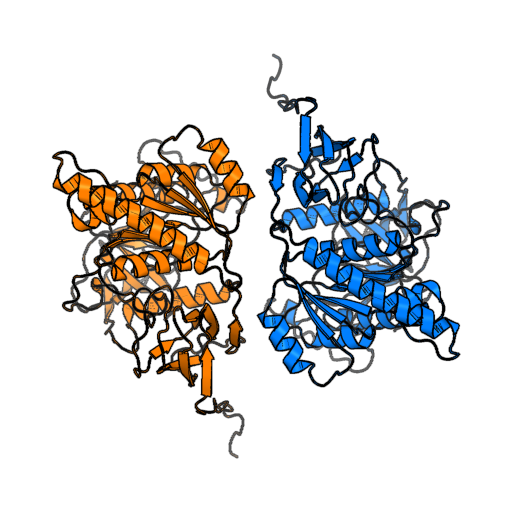 340 ? -17.766 27.266 5.266 1 89.81 340 PHE A CA 1
ATOM 2635 C C . PHE A 1 340 ? -18.984 27.109 6.16 1 89.81 340 PHE A C 1
ATOM 2637 O O . PHE A 1 340 ? -19.531 28.109 6.648 1 89.81 340 PHE A O 1
ATOM 2644 N N . ASN A 1 341 ? -19.344 25.922 6.395 1 87.69 341 ASN A N 1
ATOM 2645 C CA . ASN A 1 341 ? -20.641 25.703 7.051 1 87.69 341 ASN A CA 1
ATOM 2646 C C . ASN A 1 341 ? -20.453 25.312 8.516 1 87.69 341 ASN A C 1
ATOM 2648 O O . ASN A 1 341 ? -21.406 25.359 9.289 1 87.69 341 ASN A O 1
ATOM 2652 N N . GLY A 1 342 ? -19.266 24.922 8.844 1 87.38 342 GLY A N 1
ATOM 2653 C CA . GLY A 1 342 ? -19.062 24.406 10.188 1 87.38 342 GLY A CA 1
ATOM 2654 C C . GLY A 1 342 ? -19.469 22.969 10.344 1 87.38 342 GLY A C 1
ATOM 2655 O O . GLY A 1 342 ? -19.516 22.219 9.359 1 87.38 342 GLY A O 1
ATOM 2656 N N . ASN A 1 343 ? -19.531 22.547 11.578 1 84.94 343 ASN A N 1
ATOM 2657 C CA . ASN A 1 343 ? -19.953 21.188 11.875 1 84.94 343 ASN A CA 1
ATOM 2658 C C . ASN A 1 343 ? -21.203 21.156 12.75 1 84.94 343 ASN A C 1
ATOM 2660 O O . ASN A 1 343 ? -21.844 22.188 12.953 1 84.94 343 ASN A O 1
ATOM 2664 N N . TYR A 1 344 ? -21.578 19.984 13.211 1 83.62 344 TYR A N 1
ATOM 2665 C CA . TYR A 1 344 ? -22.828 19.812 13.922 1 83.62 344 TYR A CA 1
ATOM 2666 C C . TYR A 1 344 ? -22.797 20.547 15.266 1 83.62 344 TYR A C 1
ATOM 2668 O O . TYR A 1 344 ? -23.844 20.953 15.789 1 83.62 344 TYR A O 1
ATOM 2676 N N . LYS A 1 345 ? -21.609 20.734 15.766 1 83.75 345 LYS A N 1
ATOM 2677 C CA . LYS A 1 345 ? -21.484 21.438 17.047 1 83.75 345 LYS A CA 1
ATOM 2678 C C . LYS A 1 345 ? -21.484 22.938 16.844 1 83.75 345 LYS A C 1
ATOM 2680 O O . LYS A 1 345 ? -22.047 23.672 17.656 1 83.75 345 LYS A O 1
ATOM 2685 N N . THR A 1 346 ? -20.781 23.297 15.812 1 83.25 346 THR A N 1
ATOM 2686 C CA . THR A 1 346 ? -20.641 24.719 15.516 1 83.25 346 THR A CA 1
ATOM 2687 C C . THR A 1 346 ? -21.062 25.016 14.078 1 83.25 346 THR A C 1
ATOM 2689 O O . THR A 1 346 ? -20.281 24.828 13.141 1 83.25 346 THR A O 1
ATOM 2692 N N . ARG A 1 347 ? -22.172 25.531 14.016 1 83.5 347 ARG A N 1
ATOM 2693 C CA . ARG A 1 347 ? -22.672 25.875 12.688 1 83.5 347 ARG A CA 1
ATOM 2694 C C . ARG A 1 347 ? -22.281 27.281 12.297 1 83.5 347 ARG A C 1
ATOM 2696 O O . ARG A 1 347 ? -22.328 28.203 13.117 1 83.5 347 ARG A O 1
ATOM 2703 N N . LEU A 1 348 ? -21.75 27.328 11.133 1 83.19 348 LEU A N 1
ATOM 2704 C CA . LEU A 1 348 ? -21.406 28.625 10.578 1 83.19 348 LEU A CA 1
ATOM 2705 C C . LEU A 1 348 ? -22.422 29.062 9.523 1 83.19 348 LEU A C 1
ATOM 2707 O O . LEU A 1 348 ? -23.312 28.281 9.164 1 83.19 348 LEU A O 1
ATOM 2711 N N . SER A 1 349 ? -22.391 30.312 9.25 1 83.19 349 SER A N 1
ATOM 2712 C CA . SER A 1 349 ? -23.359 30.859 8.289 1 83.19 349 SER A CA 1
ATOM 2713 C C . SER A 1 349 ? -22.641 31.453 7.082 1 83.19 349 SER A C 1
ATOM 2715 O O . SER A 1 349 ? -22.406 32.656 7.031 1 83.19 349 SER A O 1
ATOM 2717 N N . PRO A 1 350 ? -22.438 30.562 6.199 1 85.88 350 PRO A N 1
ATOM 2718 C CA . PRO A 1 350 ? -21.797 31.078 4.992 1 85.88 350 PRO A CA 1
ATOM 2719 C C . PRO A 1 350 ? -22.656 32.094 4.258 1 85.88 350 PRO A C 1
ATOM 2721 O O . PRO A 1 350 ? -23.891 32.094 4.414 1 85.88 350 PRO A O 1
ATOM 2724 N N . PHE A 1 351 ? -22 32.969 3.588 1 88.06 351 PHE A N 1
ATOM 2725 C CA . PHE A 1 351 ? -22.672 34.062 2.9 1 88.06 351 PHE A CA 1
ATOM 2726 C C . PHE A 1 351 ? -22.406 34 1.4 1 88.06 351 PHE A C 1
ATOM 2728 O O . PHE A 1 351 ? -21.266 33.969 0.963 1 88.06 351 PHE A O 1
ATOM 2735 N N . LYS A 1 352 ? -23.531 33.938 0.646 1 89.94 352 LYS A N 1
ATOM 2736 C CA . LYS A 1 352 ? -23.422 33.969 -0.81 1 89.94 352 LYS A CA 1
ATOM 2737 C C . LYS A 1 352 ? -23.578 35.375 -1.356 1 89.94 352 LYS A C 1
ATOM 2739 O O . LYS A 1 352 ? -24.469 36.094 -0.941 1 89.94 352 LYS A O 1
ATOM 2744 N N . THR A 1 353 ? -22.656 35.75 -2.201 1 91.06 353 THR A N 1
ATOM 2745 C CA . THR A 1 353 ? -22.734 37.094 -2.766 1 91.06 353 THR A CA 1
ATOM 2746 C C . THR A 1 353 ? -22.094 37.125 -4.145 1 91.06 353 THR A C 1
ATOM 2748 O O . THR A 1 353 ? -21.406 36.188 -4.547 1 91.06 353 THR A O 1
ATOM 2751 N N . ASP A 1 354 ? -22.438 38.188 -4.902 1 92.19 354 ASP A N 1
ATOM 2752 C CA . ASP A 1 354 ? -21.797 38.469 -6.188 1 92.19 354 ASP A CA 1
ATOM 2753 C C . ASP A 1 354 ? -20.719 39.531 -6.043 1 92.19 354 ASP A C 1
ATOM 2755 O O . ASP A 1 354 ? -20.938 40.562 -5.422 1 92.19 354 ASP A O 1
ATOM 2759 N N . ILE A 1 355 ? -19.641 39.188 -6.562 1 90.75 355 ILE A N 1
ATOM 2760 C CA . ILE A 1 355 ? -18.547 40.125 -6.484 1 90.75 355 ILE A CA 1
ATOM 2761 C C . ILE A 1 355 ? -18.109 40.531 -7.895 1 90.75 355 ILE A C 1
ATOM 2763 O O . ILE A 1 355 ? -18.031 39.688 -8.789 1 90.75 355 ILE A O 1
ATOM 2767 N N . ASP A 1 356 ? -17.891 41.875 -8.008 1 90.31 356 ASP A N 1
ATOM 2768 C CA . ASP A 1 356 ? -17.375 42.375 -9.281 1 90.31 356 ASP A CA 1
ATOM 2769 C C . ASP A 1 356 ? -15.914 41.969 -9.477 1 90.31 356 ASP A C 1
ATOM 2771 O O . ASP A 1 356 ? -15.062 42.281 -8.641 1 90.31 356 ASP A O 1
ATOM 2775 N N . ALA A 1 357 ? -15.664 41.344 -10.602 1 90.44 357 ALA A N 1
ATOM 2776 C CA . ALA A 1 357 ? -14.32 40.844 -10.859 1 90.44 357 ALA A CA 1
ATOM 2777 C C . ALA A 1 357 ? -13.391 41.969 -11.336 1 90.44 357 ALA A C 1
ATOM 2779 O O . ALA A 1 357 ? -12.172 41.781 -11.352 1 90.44 357 ALA A O 1
ATOM 2780 N N . THR A 1 358 ? -13.953 43.031 -11.656 1 85.56 358 THR A N 1
ATOM 2781 C CA . THR A 1 358 ? -13.156 44.125 -12.172 1 85.56 358 THR A CA 1
ATOM 2782 C C . THR A 1 358 ? -12.203 44.656 -11.102 1 85.56 358 THR A C 1
ATOM 2784 O O . THR A 1 358 ? -12.633 44.969 -9.992 1 85.56 358 THR A O 1
ATOM 2787 N N . GLY A 1 359 ? -10.922 44.688 -11.375 1 83.56 359 GLY A N 1
ATOM 2788 C CA . GLY A 1 359 ? -9.922 45.219 -10.461 1 83.56 359 GLY A CA 1
ATOM 2789 C C . GLY A 1 359 ? -9.32 44.156 -9.562 1 83.56 359 GLY A C 1
ATOM 2790 O O . GLY A 1 359 ? -8.359 44.406 -8.836 1 83.56 359 GLY A O 1
ATOM 2791 N N . LEU A 1 360 ? -9.93 43.031 -9.555 1 88.19 360 LEU A N 1
ATOM 2792 C CA . LEU A 1 360 ? -9.375 41.969 -8.734 1 88.19 360 LEU A CA 1
ATOM 2793 C C . LEU A 1 360 ? -8.094 41.406 -9.359 1 88.19 360 LEU A C 1
ATOM 2795 O O . LEU A 1 360 ? -8 41.281 -10.578 1 88.19 360 LEU A O 1
ATOM 2799 N N . GLN A 1 361 ? -7.145 41.219 -8.539 1 90.44 361 GLN A N 1
ATOM 2800 C CA . GLN A 1 361 ? -5.91 40.562 -8.977 1 90.44 361 GLN A CA 1
ATOM 2801 C C . GLN A 1 361 ? -5.891 39.094 -8.57 1 90.44 361 GLN A C 1
ATOM 2803 O O . GLN A 1 361 ? -5.77 38.781 -7.387 1 90.44 361 GLN A O 1
ATOM 2808 N N . ILE A 1 362 ? -5.961 38.219 -9.594 1 91.81 362 ILE A N 1
ATOM 2809 C CA . ILE A 1 362 ? -6.012 36.812 -9.336 1 91.81 362 ILE A CA 1
ATOM 2810 C C . ILE A 1 362 ? -4.824 36.125 -10.008 1 91.81 362 ILE A C 1
ATOM 2812 O O . ILE A 1 362 ? -4.543 36.344 -11.188 1 91.81 362 ILE A O 1
ATOM 2816 N N . TYR A 1 363 ? -4.176 35.375 -9.211 1 92.5 363 TYR A N 1
ATOM 2817 C CA . TYR A 1 363 ? -3.051 34.594 -9.711 1 92.5 363 TYR A CA 1
ATOM 2818 C C . TYR A 1 363 ? -3.359 33.094 -9.648 1 92.5 363 TYR A C 1
ATOM 2820 O O . TYR A 1 363 ? -4.23 32.656 -8.891 1 92.5 363 TYR A O 1
ATOM 2828 N N . LYS A 1 364 ? -2.703 32.312 -10.523 1 92.31 364 LYS A N 1
ATOM 2829 C CA . LYS A 1 364 ? -2.824 30.875 -10.516 1 92.31 364 LYS A CA 1
ATOM 2830 C C . LYS A 1 364 ? -1.452 30.203 -10.586 1 92.31 364 LYS A C 1
ATOM 2832 O O . LYS A 1 364 ? -0.559 30.688 -11.289 1 92.31 364 LYS A O 1
ATOM 2837 N N . GLY A 1 365 ? -1.346 29.125 -9.836 1 91 365 GLY A N 1
ATOM 2838 C CA . GLY A 1 365 ? -0.091 28.391 -9.867 1 91 365 GLY A CA 1
ATOM 2839 C C . GLY A 1 365 ? 0.218 27.812 -11.234 1 91 365 GLY A C 1
ATOM 2840 O O . GLY A 1 365 ? -0.677 27.297 -11.914 1 91 365 GLY A O 1
ATOM 2841 N N . VAL A 1 366 ? 1.488 27.875 -11.57 1 90.94 366 VAL A N 1
ATOM 2842 C CA . VAL A 1 366 ? 1.935 27.312 -12.844 1 90.94 366 VAL A CA 1
ATOM 2843 C C . VAL A 1 366 ? 2.277 25.844 -12.664 1 90.94 366 VAL A C 1
ATOM 2845 O O . VAL A 1 366 ? 2.959 25.469 -11.703 1 90.94 366 VAL A O 1
ATOM 2848 N N . LYS A 1 367 ? 1.761 24.984 -13.523 1 87.31 367 LYS A N 1
ATOM 2849 C CA . LYS A 1 367 ? 2.086 23.562 -13.484 1 87.31 367 LYS A CA 1
ATOM 2850 C C . LYS A 1 367 ? 3.387 23.281 -14.227 1 87.31 367 LYS A C 1
ATOM 2852 O O . LYS A 1 367 ? 3.662 23.891 -15.266 1 87.31 367 LYS A O 1
ATOM 2857 N N . ASP A 1 368 ? 4.227 22.5 -13.578 1 75.75 368 ASP A N 1
ATOM 2858 C CA . ASP A 1 368 ? 5.488 22.141 -14.211 1 75.75 368 ASP A CA 1
ATOM 2859 C C . ASP A 1 368 ? 5.246 21.391 -15.523 1 75.75 368 ASP A C 1
ATOM 2861 O O . ASP A 1 368 ? 4.258 20.656 -15.648 1 75.75 368 ASP A O 1
ATOM 2865 N N . SER A 1 369 ? 5.906 21.922 -16.641 1 56.25 369 SER A N 1
ATOM 2866 C CA . SER A 1 369 ? 5.82 21.359 -17.984 1 56.25 369 SER A CA 1
ATOM 2867 C C . SER A 1 369 ? 6.02 19.859 -17.953 1 56.25 369 SER A C 1
ATOM 2869 O O . SER A 1 369 ? 5.426 19.125 -18.766 1 56.25 369 SER A O 1
ATOM 2871 N N . VAL A 1 370 ? 6.965 19.375 -17.172 1 48.34 370 VAL A N 1
ATOM 2872 C CA . VAL A 1 370 ? 7.242 17.953 -17.203 1 48.34 370 VAL A CA 1
ATOM 2873 C C . VAL A 1 370 ? 5.98 17.172 -16.844 1 48.34 370 VAL A C 1
ATOM 2875 O O . VAL A 1 370 ? 5.715 16.109 -17.422 1 48.34 370 VAL A O 1
ATOM 2878 N N . SER A 1 371 ? 5.332 17.734 -15.938 1 44.22 371 SER A N 1
ATOM 2879 C CA . SER A 1 371 ? 4.055 17.109 -15.594 1 44.22 371 SER A CA 1
ATOM 2880 C C . SER A 1 371 ? 3.064 17.219 -16.75 1 44.22 371 SER A C 1
ATOM 2882 O O . SER A 1 371 ? 2.225 16.328 -16.938 1 44.22 371 SER A O 1
ATOM 2884 N N . LEU A 1 372 ? 3.199 18.312 -17.531 1 40.91 372 LEU A N 1
ATOM 2885 C CA . LEU A 1 372 ? 2.418 18.531 -18.734 1 40.91 372 LEU A CA 1
ATOM 2886 C C . LEU A 1 372 ? 2.963 17.719 -19.891 1 40.91 372 LEU A C 1
ATOM 2888 O O . LEU A 1 372 ? 2.354 17.672 -20.969 1 40.91 372 LEU A O 1
ATOM 2892 N N . SER A 1 373 ? 4.227 17.359 -19.891 1 38.41 373 SER A N 1
ATOM 2893 C CA . SER A 1 373 ? 4.848 16.75 -21.047 1 38.41 373 SER A CA 1
ATOM 2894 C C . SER A 1 373 ? 4.066 15.523 -21.516 1 38.41 373 SER A C 1
ATOM 2896 O O . SER A 1 373 ? 4.391 14.922 -22.531 1 38.41 373 SER A O 1
ATOM 2898 N N . PHE A 1 374 ? 3.273 14.883 -20.688 1 37.62 374 PHE A N 1
ATOM 2899 C CA . PHE A 1 374 ? 2.504 13.875 -21.406 1 37.62 374 PHE A CA 1
ATOM 2900 C C . PHE A 1 374 ? 1.516 14.539 -22.359 1 37.62 374 PHE A C 1
ATOM 2902 O O . PHE A 1 374 ? 0.626 13.875 -22.906 1 37.62 374 PHE A O 1
ATOM 2909 N N . LEU A 1 375 ? 1.427 15.844 -22.297 1 33.31 375 LEU A N 1
ATOM 2910 C CA . LEU A 1 375 ? 0.626 16.422 -23.375 1 33.31 375 LEU A CA 1
ATOM 2911 C C . LEU A 1 375 ? 1.388 16.391 -24.688 1 33.31 375 LEU A C 1
ATOM 2913 O O . LEU A 1 375 ? 2.621 16.391 -24.703 1 33.31 375 LEU A O 1
ATOM 2917 N N . PRO A 1 376 ? 0.746 16.125 -25.891 1 32.69 376 PRO A N 1
ATOM 2918 C CA . PRO A 1 376 ? 1.346 16.156 -27.234 1 32.69 376 PRO A CA 1
ATOM 2919 C C . PRO A 1 376 ? 2.303 17.328 -27.422 1 32.69 376 PRO A C 1
ATOM 2921 O O . PRO A 1 376 ? 2.148 18.359 -26.766 1 32.69 376 PRO A O 1
ATOM 2924 N N . ALA A 1 377 ? 3.523 17.172 -28.062 1 34.16 377 ALA A N 1
ATOM 2925 C CA . ALA A 1 377 ? 4.672 17.984 -28.453 1 34.16 377 ALA A CA 1
ATOM 2926 C C . ALA A 1 377 ? 4.227 19.344 -28.984 1 34.16 377 ALA A C 1
ATOM 2928 O O . ALA A 1 377 ? 5.047 20.125 -29.469 1 34.16 377 ALA A O 1
ATOM 2929 N N . GLY A 1 378 ? 3.016 19.609 -29.406 1 29.41 378 GLY A N 1
ATOM 2930 C CA . GLY A 1 378 ? 2.941 20.797 -30.25 1 29.41 378 GLY A CA 1
ATOM 2931 C C . GLY A 1 378 ? 3.436 22.062 -29.562 1 29.41 378 GLY A C 1
ATOM 2932 O O . GLY A 1 378 ? 3.98 22.953 -30.203 1 29.41 378 GLY A O 1
ATOM 2933 N N . ASP A 1 379 ? 2.77 22.641 -28.562 1 31.06 379 ASP A N 1
ATOM 2934 C CA . ASP A 1 379 ? 2.979 24.062 -28.344 1 31.06 379 ASP A CA 1
ATOM 2935 C C . ASP A 1 379 ? 4.227 24.312 -27.5 1 31.06 379 ASP A C 1
ATOM 2937 O O . ASP A 1 379 ? 4.348 23.797 -26.391 1 31.06 379 ASP A O 1
ATOM 2941 N N . ASP A 1 380 ? 5.426 24.484 -28.156 1 33.09 380 ASP A N 1
ATOM 2942 C CA . ASP A 1 380 ? 6.691 25.109 -27.766 1 33.09 380 ASP A CA 1
ATOM 2943 C C . ASP A 1 380 ? 6.457 26.312 -26.875 1 33.09 380 ASP A C 1
ATOM 2945 O O . ASP A 1 380 ? 6.316 27.438 -27.359 1 33.09 380 ASP A O 1
ATOM 2949 N N . PHE A 1 381 ? 5.633 26.391 -25.891 1 32.12 381 PHE A N 1
ATOM 2950 C CA . PHE A 1 381 ? 5.719 27.656 -25.172 1 32.12 381 PHE A CA 1
ATOM 2951 C C . PHE A 1 381 ? 7.125 27.859 -24.641 1 32.12 381 PHE A C 1
ATOM 2953 O O . PHE A 1 381 ? 7.613 27.078 -23.828 1 32.12 381 PHE A O 1
ATOM 2960 N N . GLU A 1 382 ? 8.047 28.281 -25.5 1 33.53 382 GLU A N 1
ATOM 2961 C CA . GLU A 1 382 ? 9.281 28.969 -25.141 1 33.53 382 GLU A CA 1
ATOM 2962 C C . GLU A 1 382 ? 9.078 29.906 -23.953 1 33.53 382 GLU A C 1
ATOM 2964 O O . GLU A 1 382 ? 8.312 30.859 -24.031 1 33.53 382 GLU A O 1
ATOM 2969 N N . HIS A 1 383 ? 8.828 29.406 -22.844 1 34.06 383 HIS A N 1
ATOM 2970 C CA . HIS A 1 383 ? 8.922 30.406 -21.781 1 34.06 383 HIS A CA 1
ATOM 2971 C C . HIS A 1 383 ? 10.273 31.109 -21.797 1 34.06 383 HIS A C 1
ATOM 2973 O O . HIS A 1 383 ? 11.297 30.5 -21.5 1 34.06 383 HIS A O 1
ATOM 2979 N N . ASP A 1 384 ? 10.508 31.938 -22.859 1 32.88 384 ASP A N 1
ATOM 2980 C CA . ASP A 1 384 ? 11.664 32.812 -23.047 1 32.88 384 ASP A CA 1
ATOM 2981 C C . ASP A 1 384 ? 12.047 33.5 -21.75 1 32.88 384 ASP A C 1
ATOM 2983 O O . ASP A 1 384 ? 13.156 34.031 -21.609 1 32.88 384 ASP A O 1
ATOM 2987 N N . ASP A 1 385 ? 11.078 34.438 -21.156 1 32.12 385 ASP A N 1
ATOM 2988 C CA . ASP A 1 385 ? 11.625 35.594 -20.453 1 32.12 385 ASP A CA 1
ATOM 2989 C C . ASP A 1 385 ? 12.43 35.156 -19.234 1 32.12 385 ASP A C 1
ATOM 2991 O O . ASP A 1 385 ? 11.906 34.469 -18.328 1 32.12 385 ASP A O 1
ATOM 2995 N N . LYS A 1 386 ? 13.664 35.312 -19.203 1 36.53 386 LYS A N 1
ATOM 2996 C CA . LYS A 1 386 ? 14.773 35.219 -18.25 1 36.53 386 LYS A CA 1
ATOM 2997 C C . LYS A 1 386 ? 14.406 35.875 -16.922 1 36.53 386 LYS A C 1
ATOM 2999 O O . LYS A 1 386 ? 15.008 35.562 -15.891 1 36.53 386 LYS A O 1
ATOM 3004 N N . ASP A 1 387 ? 14.055 37.156 -16.953 1 35.94 387 ASP A N 1
ATOM 3005 C CA . ASP A 1 387 ? 14.172 38.031 -15.766 1 35.94 387 ASP A CA 1
ATOM 3006 C C . ASP A 1 387 ? 13.078 37.688 -14.75 1 35.94 387 ASP A C 1
ATOM 3008 O O . ASP A 1 387 ? 13.242 37.938 -13.555 1 35.94 387 ASP A O 1
ATOM 3012 N N . ASN A 1 388 ? 11.609 37.938 -15.016 1 48.28 388 ASN A N 1
ATOM 3013 C CA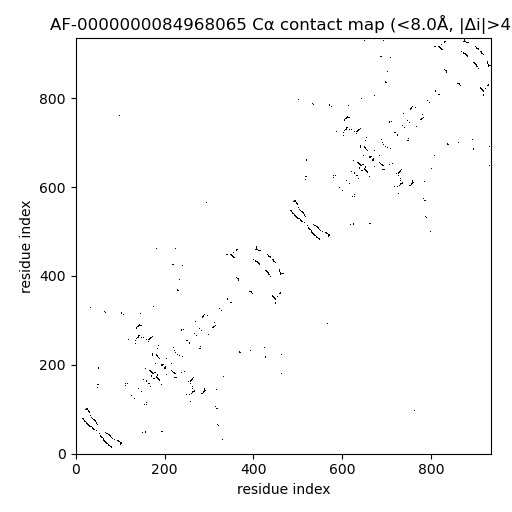 . ASN A 1 388 ? 10.617 38.062 -13.953 1 48.28 388 ASN A CA 1
ATOM 3014 C C . ASN A 1 388 ? 10.227 36.719 -13.367 1 48.28 388 ASN A C 1
ATOM 3016 O O . ASN A 1 388 ? 9.555 35.938 -14.031 1 48.28 388 ASN A O 1
ATOM 3020 N N . ASP A 1 389 ? 10.859 36.25 -12.094 1 69.38 389 ASP A N 1
ATOM 3021 C CA . ASP A 1 389 ? 10.977 35.156 -11.117 1 69.38 389 ASP A CA 1
ATOM 3022 C C . ASP A 1 389 ? 9.602 34.688 -10.672 1 69.38 389 ASP A C 1
ATOM 3024 O O . ASP A 1 389 ? 9.398 33.469 -10.477 1 69.38 389 ASP A O 1
ATOM 3028 N N . LEU A 1 390 ? 8.625 35.469 -10.805 1 82.19 390 LEU A N 1
ATOM 3029 C CA . LEU A 1 390 ? 7.305 35.062 -10.32 1 82.19 390 LEU A CA 1
ATOM 3030 C C . LEU A 1 390 ? 6.621 34.156 -11.32 1 82.19 390 LEU A C 1
ATOM 3032 O O . LEU A 1 390 ? 5.836 33.281 -10.93 1 82.19 390 LEU A O 1
ATOM 3036 N N . SER A 1 391 ? 6.965 34.188 -12.633 1 82.62 391 SER A N 1
ATOM 3037 C CA . SER A 1 391 ? 6.289 33.469 -13.703 1 82.62 391 SER A CA 1
ATOM 3038 C C . SER A 1 391 ? 6.535 31.953 -13.594 1 82.62 391 SER A C 1
ATOM 3040 O O . SER A 1 391 ? 5.777 31.156 -14.141 1 82.62 391 SER A O 1
ATOM 3042 N N . LYS A 1 392 ? 7.547 31.703 -12.883 1 86 392 LYS A N 1
ATOM 3043 C CA . LYS A 1 392 ? 7.836 30.281 -12.641 1 86 392 LYS A CA 1
ATOM 3044 C C . LYS A 1 392 ? 6.844 29.688 -11.656 1 86 392 LYS A C 1
ATOM 3046 O O . LYS A 1 392 ? 6.621 28.469 -11.648 1 86 392 LYS A O 1
ATOM 3051 N N . TYR A 1 393 ? 6.258 30.578 -10.922 1 90.62 393 TYR A N 1
ATOM 3052 C CA . TYR A 1 393 ? 5.445 30.109 -9.805 1 90.62 393 TYR A CA 1
ATOM 3053 C C . TYR A 1 393 ? 3.971 30.406 -10.047 1 90.62 393 TYR A C 1
ATOM 3055 O O . TYR A 1 393 ? 3.111 29.547 -9.836 1 90.62 393 TYR A O 1
ATOM 3063 N N . TYR A 1 394 ? 3.742 31.625 -10.469 1 90.75 394 TYR A N 1
ATOM 3064 C CA . TYR A 1 394 ? 2.369 32.094 -10.617 1 90.75 394 TYR A CA 1
ATOM 3065 C C . TYR A 1 394 ? 2.176 32.812 -11.953 1 90.75 394 TYR A C 1
ATOM 3067 O O . TYR A 1 394 ? 3.104 33.438 -12.469 1 90.75 394 TYR A O 1
ATOM 3075 N N . SER A 1 395 ? 0.982 32.656 -12.477 1 90.44 395 SER A N 1
ATOM 3076 C CA . SER A 1 395 ? 0.541 33.438 -13.625 1 90.44 395 SER A CA 1
ATOM 3077 C C . SER A 1 395 ? -0.732 34.219 -13.312 1 90.44 395 SER A C 1
ATOM 3079 O O . SER A 1 395 ? -1.652 33.688 -12.688 1 90.44 395 SER A O 1
ATOM 3081 N N . ALA A 1 396 ? -0.639 35.5 -13.648 1 89.5 396 ALA A N 1
ATOM 3082 C CA . ALA A 1 396 ? -1.866 36.25 -13.508 1 89.5 396 ALA A CA 1
ATOM 3083 C C . ALA A 1 396 ? -2.947 35.781 -14.461 1 89.5 396 ALA A C 1
ATOM 3085 O O . ALA A 1 396 ? -2.66 35.438 -15.617 1 89.5 396 ALA A O 1
ATOM 3086 N N . ILE A 1 397 ? -4.129 35.75 -13.914 1 90.31 397 ILE A N 1
ATOM 3087 C CA . ILE A 1 397 ? -5.195 35.25 -14.781 1 90.31 397 ILE A CA 1
ATOM 3088 C C . ILE A 1 397 ? -6.383 36.219 -14.727 1 90.31 397 ILE A C 1
ATOM 3090 O O . ILE A 1 397 ? -6.617 36.844 -13.703 1 90.31 397 ILE A O 1
ATOM 3094 N N . ASP A 1 398 ? -7.031 36.219 -15.906 1 89.81 398 ASP A N 1
ATOM 3095 C CA . ASP A 1 398 ? -8.352 36.844 -15.938 1 89.81 398 ASP A CA 1
ATOM 3096 C C . ASP A 1 398 ? -9.453 35.812 -15.68 1 89.81 398 ASP A C 1
ATOM 3098 O O . ASP A 1 398 ? -9.516 34.781 -16.344 1 89.81 398 ASP A O 1
ATOM 3102 N N . PRO A 1 399 ? -10.203 36.156 -14.719 1 91.69 399 PRO A N 1
ATOM 3103 C CA . PRO A 1 399 ? -11.227 35.156 -14.383 1 91.69 399 PRO A CA 1
ATOM 3104 C C . PRO A 1 399 ? -12.164 34.875 -15.555 1 91.69 399 PRO A C 1
ATOM 3106 O O . PRO A 1 399 ? -12.531 35.781 -16.297 1 91.69 399 PRO A O 1
ATOM 3109 N N . SER A 1 400 ? -12.422 33.656 -15.773 1 92.56 400 SER A N 1
ATOM 3110 C CA . SER A 1 400 ? -13.383 33.156 -16.734 1 92.56 400 SER A CA 1
ATOM 3111 C C . SER A 1 400 ? -14.102 31.906 -16.203 1 92.56 400 SER A C 1
ATOM 3113 O O . SER A 1 400 ? -13.656 31.312 -15.219 1 92.56 400 SER A O 1
ATOM 3115 N N . SER A 1 401 ? -15.195 31.641 -16.781 1 91.44 401 SER A N 1
ATOM 3116 C CA . SER A 1 401 ? -15.938 30.453 -16.359 1 91.44 401 SER A CA 1
ATOM 3117 C C . SER A 1 401 ? -15.094 29.188 -16.484 1 91.44 401 SER A C 1
ATOM 3119 O O . SER A 1 401 ? -15.219 28.266 -15.672 1 91.44 401 SER A O 1
ATOM 3121 N N . SER A 1 402 ? -14.172 29.156 -17.344 1 88.75 402 SER A N 1
ATOM 3122 C CA . SER A 1 402 ? -13.359 27.969 -17.641 1 88.75 402 SER A CA 1
ATOM 3123 C C . SER A 1 402 ? -12.281 27.781 -16.578 1 88.75 402 SER A C 1
ATOM 3125 O O . SER A 1 402 ? -11.844 26.656 -16.344 1 88.75 402 SER A O 1
ATOM 3127 N N . ASN A 1 403 ? -11.945 28.812 -15.938 1 89.44 403 ASN A N 1
ATOM 3128 C CA . ASN A 1 403 ? -10.781 28.641 -15.07 1 89.44 403 ASN A CA 1
ATOM 3129 C C . ASN A 1 403 ? -11.156 28.797 -13.594 1 89.44 403 ASN A C 1
ATOM 3131 O O . ASN A 1 403 ? -10.398 28.391 -12.711 1 89.44 403 ASN A O 1
ATOM 3135 N N . VAL A 1 404 ? -12.305 29.391 -13.367 1 91.88 404 VAL A N 1
ATOM 3136 C CA . VAL A 1 404 ? -12.531 29.672 -11.953 1 91.88 404 VAL A CA 1
ATOM 3137 C C . VAL A 1 404 ? -13.82 28.984 -11.492 1 91.88 404 VAL A C 1
ATOM 3139 O O . VAL A 1 404 ? -14.078 28.891 -10.289 1 91.88 404 VAL A O 1
ATOM 3142 N N . ASP A 1 405 ? -14.609 28.438 -12.383 1 93.06 405 ASP A N 1
ATOM 3143 C CA . ASP A 1 405 ? -15.859 27.797 -11.961 1 93.06 405 ASP A CA 1
ATOM 3144 C C . ASP A 1 405 ? -15.586 26.656 -10.992 1 93.06 405 ASP A C 1
ATOM 3146 O O . ASP A 1 405 ? -14.68 25.844 -11.211 1 93.06 405 ASP A O 1
ATOM 3150 N N . ASN A 1 406 ? -16.359 26.609 -9.922 1 94.06 406 ASN A N 1
ATOM 3151 C CA . ASN A 1 406 ? -16.328 25.531 -8.945 1 94.06 406 ASN A CA 1
ATOM 3152 C C . ASN A 1 406 ? -14.93 25.344 -8.359 1 94.06 406 ASN A C 1
ATOM 3154 O O . ASN A 1 406 ? -14.438 24.219 -8.266 1 94.06 406 ASN A O 1
ATOM 3158 N N . SER A 1 407 ? -14.367 26.469 -8.055 1 94.06 407 SER A N 1
ATOM 3159 C CA . SER A 1 407 ? -13.008 26.406 -7.539 1 94.06 407 SER A CA 1
ATOM 3160 C C . SER A 1 407 ? -12.883 27.125 -6.199 1 94.06 407 SER A C 1
ATOM 3162 O O . SER A 1 407 ? -13.734 27.953 -5.855 1 94.06 407 SER A O 1
ATOM 3164 N N . ILE A 1 408 ? -11.867 26.734 -5.488 1 95.44 408 ILE A N 1
ATOM 3165 C CA . ILE A 1 408 ? -11.5 27.406 -4.246 1 95.44 408 ILE A CA 1
ATOM 3166 C C . ILE A 1 408 ? -10.422 28.453 -4.523 1 95.44 408 ILE A C 1
ATOM 3168 O O . ILE A 1 408 ? -9.414 28.156 -5.172 1 95.44 408 ILE A O 1
ATOM 3172 N N . ILE A 1 409 ? -10.664 29.609 -4.066 1 94.12 409 ILE A N 1
ATOM 3173 C CA . ILE A 1 409 ? -9.703 30.703 -4.219 1 94.12 409 ILE A CA 1
ATOM 3174 C C . ILE A 1 409 ? -9.18 31.125 -2.85 1 94.12 409 ILE A C 1
ATOM 3176 O O . ILE A 1 409 ? -9.961 31.312 -1.911 1 94.12 409 ILE A O 1
ATOM 3180 N N . ALA A 1 410 ? -7.867 31.219 -2.758 1 94.44 410 ALA A N 1
ATOM 3181 C CA . ALA A 1 410 ? -7.234 31.688 -1.529 1 94.44 410 ALA A CA 1
ATOM 3182 C C . ALA A 1 410 ? -7.074 33.219 -1.542 1 94.44 410 ALA A C 1
ATOM 3184 O O . ALA A 1 410 ? -6.602 33.781 -2.527 1 94.44 410 ALA A O 1
ATOM 3185 N N . VAL A 1 411 ? -7.465 33.844 -0.481 1 91.75 411 VAL A N 1
ATOM 3186 C CA . VAL A 1 411 ? -7.285 35.281 -0.313 1 91.75 411 VAL A CA 1
ATOM 3187 C C . VAL A 1 411 ? -6.043 35.562 0.533 1 91.75 411 VAL A C 1
ATOM 3189 O O . VAL A 1 411 ? -5.949 35.094 1.674 1 91.75 411 VAL A O 1
ATOM 3192 N N . THR A 1 412 ? -5.098 36.312 -0.055 1 92.81 412 THR A N 1
ATOM 3193 C CA . THR A 1 412 ? -3.84 36.562 0.646 1 92.81 412 THR A CA 1
ATOM 3194 C C . THR A 1 412 ? -3.949 37.781 1.543 1 92.81 412 THR A C 1
ATOM 3196 O O . THR A 1 412 ? -4.914 38.531 1.447 1 92.81 412 THR A O 1
ATOM 3199 N N . HIS A 1 413 ? -2.947 37.969 2.375 1 89.31 413 HIS A N 1
ATOM 3200 C CA . HIS A 1 413 ? -2.863 39.156 3.213 1 89.31 413 HIS A CA 1
ATOM 3201 C C . HIS A 1 413 ? -2.314 40.344 2.43 1 89.31 413 HIS A C 1
ATOM 3203 O O . HIS A 1 413 ? -2.295 41.469 2.934 1 89.31 413 HIS A O 1
ATOM 3209 N N . LEU A 1 414 ? -1.927 40.125 1.254 1 89.31 414 LEU A N 1
ATOM 3210 C CA . LEU A 1 414 ? -1.292 41.188 0.449 1 89.31 414 LEU A CA 1
ATOM 3211 C C . LEU A 1 414 ? -2.334 42.125 -0.15 1 89.31 414 LEU A C 1
ATOM 3213 O O . LEU A 1 414 ? -3.246 41.656 -0.852 1 89.31 414 LEU A O 1
ATOM 3217 N N . GLN A 1 415 ? -2.104 43.406 0.32 1 83.56 415 GLN A N 1
ATOM 3218 C CA . GLN A 1 415 ? -2.955 44.438 -0.253 1 83.56 415 GLN A CA 1
ATOM 3219 C C . GLN A 1 415 ? -2.219 45.219 -1.339 1 83.56 415 GLN A C 1
ATOM 3221 O O . GLN A 1 415 ? -1.243 45.906 -1.055 1 83.56 415 GLN A O 1
ATOM 3226 N N . SER A 1 416 ? -2.061 44.781 -2.553 1 68.88 416 SER A N 1
ATOM 3227 C CA . SER A 1 416 ? -1.258 45.562 -3.477 1 68.88 416 SER A CA 1
ATOM 3228 C C . SER A 1 416 ? -1.812 45.5 -4.895 1 68.88 416 SER A C 1
ATOM 3230 O O . SER A 1 416 ? -2.365 44.469 -5.297 1 68.88 416 SER A O 1
ATOM 3232 N N . SER A 1 417 ? -1.662 46.594 -5.422 1 65.31 417 SER A N 1
ATOM 3233 C CA . SER A 1 417 ? -1.96 46.656 -6.848 1 65.31 417 SER A CA 1
ATOM 3234 C C . SER A 1 417 ? -0.816 46.062 -7.672 1 65.31 417 SER A C 1
ATOM 3236 O O . SER A 1 417 ? -1.014 45.656 -8.82 1 65.31 417 SER A O 1
ATOM 3238 N N . THR A 1 418 ? 0.328 46.031 -7.102 1 66.88 418 THR A N 1
ATOM 3239 C CA . THR A 1 418 ? 1.483 45.438 -7.766 1 66.88 418 THR A CA 1
ATOM 3240 C C . THR A 1 418 ? 2.146 44.406 -6.863 1 66.88 418 THR A C 1
ATOM 3242 O O . THR A 1 418 ? 3.217 44.656 -6.305 1 66.88 418 THR A O 1
ATOM 3245 N N . PRO A 1 419 ? 1.55 43.312 -6.734 1 71.19 419 PRO A N 1
ATOM 3246 C CA . PRO A 1 419 ? 1.964 42.344 -5.715 1 71.19 419 PRO A CA 1
ATOM 3247 C C . PRO A 1 419 ? 3.354 41.75 -5.973 1 71.19 419 PRO A C 1
ATOM 3249 O O . PRO A 1 419 ? 4.125 41.531 -5.035 1 71.19 419 PRO A O 1
ATOM 3252 N N . GLY A 1 420 ? 3.818 41.688 -7.262 1 73.5 420 GLY A N 1
ATOM 3253 C CA . GLY A 1 420 ? 5.113 41.094 -7.574 1 73.5 420 GLY A CA 1
ATOM 3254 C C . GLY A 1 420 ? 5.402 39.844 -6.789 1 73.5 420 GLY A C 1
ATOM 3255 O O . GLY A 1 420 ? 4.578 38.906 -6.754 1 73.5 420 GLY A O 1
ATOM 3256 N N . LYS A 1 421 ? 6.555 39.781 -6.137 1 79.38 421 LYS A N 1
ATOM 3257 C CA . LYS A 1 421 ? 7.027 38.656 -5.367 1 79.38 421 LYS A CA 1
ATOM 3258 C C . LYS A 1 421 ? 6.316 38.562 -4.02 1 79.38 421 LYS A C 1
ATOM 3260 O O . LYS A 1 421 ? 6.398 37.531 -3.332 1 79.38 421 LYS A O 1
ATOM 3265 N N . GLY A 1 422 ? 5.617 39.594 -3.76 1 86.62 422 GLY A N 1
ATOM 3266 C CA . GLY A 1 422 ? 4.883 39.594 -2.506 1 86.62 422 GLY A CA 1
ATOM 3267 C C . GLY A 1 422 ? 3.854 38.469 -2.412 1 86.62 422 GLY A C 1
ATOM 3268 O O . GLY A 1 422 ? 3.549 38 -1.318 1 86.62 422 GLY A O 1
ATOM 3269 N N . VAL A 1 423 ? 3.402 38.062 -3.531 1 87.94 423 VAL A N 1
ATOM 3270 C CA . VAL A 1 423 ? 2.4 37 -3.57 1 87.94 423 VAL A CA 1
ATOM 3271 C C . VAL A 1 423 ? 3.006 35.688 -3.053 1 87.94 423 VAL A C 1
ATOM 3273 O O . VAL A 1 423 ? 2.332 34.906 -2.371 1 87.94 423 VAL A O 1
ATOM 3276 N N . LEU A 1 424 ? 4.238 35.531 -3.305 1 88.75 424 LEU A N 1
ATOM 3277 C CA . LEU A 1 424 ? 4.938 34.312 -2.908 1 88.75 424 LEU A CA 1
ATOM 3278 C C . LEU A 1 424 ? 5.152 34.281 -1.399 1 88.75 424 LEU A C 1
ATOM 3280 O O . LEU A 1 424 ? 5.156 33.219 -0.796 1 88.75 424 LEU A O 1
ATOM 3284 N N . ASN A 1 425 ? 5.27 35.375 -0.851 1 89.38 425 ASN A N 1
ATOM 3285 C CA . ASN A 1 425 ? 5.648 35.469 0.557 1 89.38 425 ASN A CA 1
ATOM 3286 C C . ASN A 1 425 ? 4.426 35.625 1.457 1 89.38 425 ASN A C 1
ATOM 3288 O O . ASN A 1 425 ? 4.523 35.469 2.676 1 89.38 425 ASN A O 1
ATOM 3292 N N . SER A 1 426 ? 3.355 35.812 0.855 1 89.94 426 SER A N 1
ATOM 3293 C CA . SER A 1 426 ? 2.18 36.156 1.646 1 89.94 426 SER A CA 1
ATOM 3294 C C . SER A 1 426 ? 1.517 34.938 2.227 1 89.94 426 SER A C 1
ATOM 3296 O O . SER A 1 426 ? 1.511 33.875 1.595 1 89.94 426 SER A O 1
ATOM 3298 N N . SER A 1 427 ? 0.964 35.156 3.459 1 92.25 427 SER A N 1
ATOM 3299 C CA . SER A 1 427 ? 0.125 34.125 4.059 1 92.25 427 SER A CA 1
ATOM 3300 C C . SER A 1 427 ? -1.327 34.25 3.617 1 92.25 427 SER A C 1
ATOM 3302 O O . SER A 1 427 ? -1.695 35.25 2.984 1 92.25 427 SER A O 1
ATOM 3304 N N . ILE A 1 428 ? -2.053 33.344 3.934 1 92.12 428 ILE A N 1
ATOM 3305 C CA . ILE A 1 428 ? -3.439 33.281 3.484 1 92.12 428 ILE A CA 1
ATOM 3306 C C . ILE A 1 428 ? -4.359 33.812 4.578 1 92.12 428 ILE A C 1
ATOM 3308 O O . ILE A 1 428 ? -4.234 33.438 5.742 1 92.12 428 ILE A O 1
ATOM 3312 N N . LEU A 1 429 ? -5.215 34.656 4.176 1 88.25 429 LEU A N 1
ATOM 3313 C CA . LEU A 1 429 ? -6.223 35.219 5.066 1 88.25 429 LEU A CA 1
ATOM 3314 C C . LEU A 1 429 ? -7.43 34.312 5.184 1 88.25 429 LEU A C 1
ATOM 3316 O O . LEU A 1 429 ? -8.016 34.188 6.262 1 88.25 429 LEU A O 1
ATOM 3320 N N . GLY A 1 430 ? -7.785 33.781 4.148 1 90.06 430 GLY A N 1
ATOM 3321 C CA . GLY A 1 430 ? -8.93 32.906 4.082 1 90.06 430 GLY A CA 1
ATOM 3322 C C . GLY A 1 430 ? -9.195 32.375 2.684 1 90.06 430 GLY A C 1
ATOM 3323 O O . GLY A 1 430 ? -8.359 32.5 1.793 1 90.06 430 GLY A O 1
ATOM 3324 N N . TYR A 1 431 ? -10.398 31.719 2.619 1 92.69 431 TYR A N 1
ATOM 3325 C CA . TYR A 1 431 ? -10.742 31.094 1.34 1 92.69 431 TYR A CA 1
ATOM 3326 C C . TYR A 1 431 ? -12.148 31.5 0.905 1 92.69 431 TYR A C 1
ATOM 3328 O O . TYR A 1 431 ? -13.008 31.781 1.743 1 92.69 431 TYR A O 1
ATOM 3336 N N . ILE A 1 432 ? -12.32 31.516 -0.357 1 92.31 432 ILE A N 1
ATOM 3337 C CA . ILE A 1 432 ? -13.656 31.672 -0.92 1 92.31 432 ILE A CA 1
ATOM 3338 C C . ILE A 1 432 ? -13.914 30.578 -1.953 1 92.31 432 ILE A C 1
ATOM 3340 O O . ILE A 1 432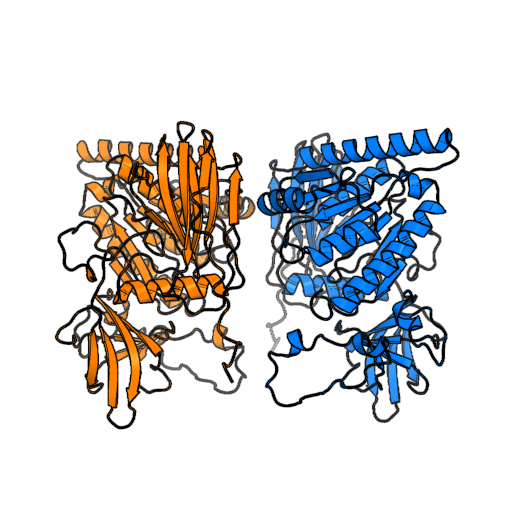 ? -12.977 30.016 -2.527 1 92.31 432 ILE A O 1
ATOM 3344 N N . HIS A 1 433 ? -15.188 30.297 -2.104 1 94.69 433 HIS A N 1
ATOM 3345 C CA . HIS A 1 433 ? -15.617 29.344 -3.123 1 94.69 433 HIS A CA 1
ATOM 3346 C C . HIS A 1 433 ? -16.344 30.047 -4.262 1 94.69 433 HIS A C 1
ATOM 3348 O O . HIS A 1 433 ? -17.297 30.797 -4.031 1 94.69 433 HIS A O 1
ATOM 3354 N N . VAL A 1 434 ? -15.844 29.828 -5.457 1 94.88 434 VAL A N 1
ATOM 3355 C CA . VAL A 1 434 ? -16.516 30.359 -6.641 1 94.88 434 VAL A CA 1
ATOM 3356 C C . VAL A 1 434 ? -17.406 29.297 -7.262 1 94.88 434 VAL A C 1
ATOM 3358 O O . VAL A 1 434 ? -16.906 28.297 -7.797 1 94.88 434 VAL A O 1
ATOM 3361 N N . SER A 1 435 ? -18.625 29.562 -7.219 1 94.06 435 SER A N 1
ATOM 3362 C CA . SER A 1 435 ? -19.562 28.594 -7.805 1 94.06 435 SER A CA 1
ATOM 3363 C C . SER A 1 435 ? -19.672 28.797 -9.312 1 94.06 435 SER A C 1
ATOM 3365 O O . SER A 1 435 ? -19.734 27.828 -10.07 1 94.06 435 SER A O 1
ATOM 3367 N N . LYS A 1 436 ? -19.781 30.094 -9.602 1 94.31 436 LYS A N 1
ATOM 3368 C CA . LYS A 1 436 ? -19.938 30.406 -11.016 1 94.31 436 LYS A CA 1
ATOM 3369 C C . LYS A 1 436 ? -19.391 31.797 -11.336 1 94.31 436 LYS A C 1
ATOM 3371 O O . LYS A 1 436 ? -19.484 32.688 -10.508 1 94.31 436 LYS A O 1
ATOM 3376 N N . PHE A 1 437 ? -18.844 31.859 -12.547 1 94.88 437 PHE A N 1
ATOM 3377 C CA . PHE A 1 437 ? -18.438 33.156 -13.078 1 94.88 437 PHE A CA 1
ATOM 3378 C C . PHE A 1 437 ? -19.312 33.531 -14.266 1 94.88 437 PHE A C 1
ATOM 3380 O O . PHE A 1 437 ? -19.469 32.781 -15.203 1 94.88 437 PHE A O 1
ATOM 3387 N N . ASP A 1 438 ? -19.828 34.719 -14.172 1 94.62 438 ASP A N 1
ATOM 3388 C CA . ASP A 1 438 ? -20.609 35.25 -15.281 1 94.62 438 ASP A CA 1
ATOM 3389 C C . ASP A 1 438 ? -19.719 36 -16.266 1 94.62 438 ASP A C 1
ATOM 3391 O O . ASP A 1 438 ? -19.344 37.156 -16.016 1 94.62 438 ASP A O 1
ATOM 3395 N N . ASP A 1 439 ? -19.484 35.438 -17.344 1 94 439 ASP A N 1
ATOM 3396 C CA . ASP A 1 439 ? -18.547 36 -18.312 1 94 439 ASP A CA 1
ATOM 3397 C C . ASP A 1 439 ? -19.094 37.312 -18.891 1 94 439 ASP A C 1
ATOM 3399 O O . ASP A 1 439 ? -18.312 38.188 -19.266 1 94 439 ASP A O 1
ATOM 3403 N N . GLU A 1 440 ? -20.328 37.438 -19 1 93.69 440 GLU A N 1
ATOM 3404 C CA . GLU A 1 440 ? -20.953 38.625 -19.578 1 93.69 440 GLU A CA 1
ATOM 3405 C C . GLU A 1 440 ? -20.906 39.781 -18.594 1 93.69 440 GLU A C 1
ATOM 3407 O O . GLU A 1 440 ? -20.469 40.875 -18.953 1 93.69 440 GLU A O 1
ATOM 3412 N N . LYS A 1 441 ? -21.328 39.531 -17.375 1 94 441 LYS A N 1
ATOM 3413 C CA . LYS A 1 441 ? -21.422 40.594 -16.375 1 94 441 LYS A CA 1
ATOM 3414 C C . LYS A 1 441 ? -20.094 40.781 -15.648 1 94 441 LYS A C 1
ATOM 3416 O O . LYS A 1 441 ? -19.906 41.781 -14.938 1 94 441 LYS A O 1
ATOM 3421 N N . LYS A 1 442 ? -19.219 39.844 -15.844 1 93.56 442 LYS A N 1
ATOM 3422 C CA . LYS A 1 442 ? -17.922 39.844 -15.18 1 93.56 442 LYS A CA 1
ATOM 3423 C C . LYS A 1 442 ? -18.062 39.844 -13.664 1 93.56 442 LYS A C 1
ATOM 3425 O O . LYS A 1 442 ? -17.453 40.656 -12.977 1 93.56 442 LYS A O 1
ATOM 3430 N N . LYS A 1 443 ? -18.891 39.031 -13.195 1 94.69 443 LYS A N 1
ATOM 3431 C CA . LYS A 1 443 ? -19.141 38.875 -11.766 1 94.69 443 LYS A CA 1
ATOM 3432 C C . LYS A 1 443 ? -18.875 37.469 -11.281 1 94.69 443 LYS A C 1
ATOM 3434 O O . LYS A 1 443 ? -19.156 36.5 -11.992 1 94.69 443 LYS A O 1
ATOM 3439 N N . LEU A 1 444 ? -18.328 37.406 -10.102 1 93.69 444 LEU A N 1
ATOM 3440 C CA . LEU A 1 444 ? -18.094 36.125 -9.43 1 93.69 444 LEU A CA 1
ATOM 3441 C C . LEU A 1 444 ? -19.203 35.844 -8.414 1 93.69 444 LEU A C 1
ATOM 3443 O O . LEU A 1 444 ? -19.484 36.656 -7.551 1 93.69 444 LEU A O 1
ATOM 3447 N N . LYS A 1 445 ? -19.797 34.719 -8.586 1 94.19 445 LYS A N 1
ATOM 3448 C CA . LYS A 1 445 ? -20.672 34.219 -7.527 1 94.19 445 LYS A CA 1
ATOM 3449 C C . LYS A 1 445 ? -19.875 33.438 -6.477 1 94.19 445 LYS A C 1
ATOM 3451 O O . LYS A 1 445 ? -19.359 32.344 -6.754 1 94.19 445 LYS A O 1
ATOM 3456 N N . VAL A 1 446 ? -19.844 34.031 -5.293 1 92.94 446 VAL A N 1
ATOM 3457 C CA . VAL A 1 446 ? -18.891 33.469 -4.34 1 92.94 446 VAL A CA 1
ATOM 3458 C C . VAL A 1 446 ? -19.609 33.125 -3.035 1 92.94 446 VAL A C 1
ATOM 3460 O O . VAL A 1 446 ? -20.641 33.719 -2.715 1 92.94 446 VAL A O 1
ATOM 3463 N N . LEU A 1 447 ? -19.047 32.125 -2.422 1 92 447 LEU A N 1
ATOM 3464 C CA . LEU A 1 447 ? -19.391 31.766 -1.046 1 92 447 LEU A CA 1
ATOM 3465 C C . LEU A 1 447 ? -18.312 32.25 -0.08 1 92 447 LEU A C 1
ATOM 3467 O O . LEU A 1 447 ? -17.125 31.906 -0.242 1 92 447 LEU A O 1
ATOM 3471 N N . LEU A 1 448 ? -18.703 33.031 0.888 1 88.44 448 LEU A N 1
ATOM 3472 C CA . LEU A 1 448 ? -17.797 33.562 1.907 1 88.44 448 LEU A CA 1
ATOM 3473 C C . LEU A 1 448 ? -18.094 32.938 3.268 1 88.44 448 LEU A C 1
ATOM 3475 O O . LEU A 1 448 ? -19.25 32.625 3.566 1 88.44 448 LEU A O 1
ATOM 3479 N N . PRO A 1 449 ? -17 32.812 4.082 1 83.06 449 PRO A N 1
ATOM 3480 C CA . PRO A 1 449 ? -17.25 32.25 5.41 1 83.06 449 PRO A CA 1
ATOM 3481 C C . PRO A 1 449 ? -17.938 33.219 6.355 1 83.06 449 PRO A C 1
ATOM 3483 O O . PRO A 1 449 ? -18.531 32.812 7.355 1 83.06 449 PRO A O 1
ATOM 3486 N N . PHE A 1 450 ? -17.828 34.5 6.164 1 75.25 450 PHE A N 1
ATOM 3487 C CA . PHE A 1 450 ? -18.484 35.5 6.992 1 75.25 450 PHE A CA 1
ATOM 3488 C C . PHE A 1 450 ? -19.031 36.656 6.137 1 75.25 450 PHE A C 1
ATOM 3490 O O . PHE A 1 450 ? -18.484 36.938 5.066 1 75.25 450 PHE A O 1
ATOM 3497 N N . PRO A 1 451 ? -20.156 37.125 6.797 1 75.5 451 PRO A N 1
ATOM 3498 C CA . PRO A 1 451 ? -20.719 38.281 6.074 1 75.5 451 PRO A CA 1
ATOM 3499 C C . PRO A 1 451 ? -19.812 39.5 6.145 1 75.5 451 PRO A C 1
ATOM 3501 O O . PRO A 1 451 ? -19.125 39.719 7.145 1 75.5 451 PRO A O 1
ATOM 3504 N N . GLY A 1 452 ? -19.562 40.188 5.121 1 72.25 452 GLY A N 1
ATOM 3505 C CA . GLY A 1 452 ? -18.781 41.406 5.16 1 72.25 452 GLY A CA 1
ATOM 3506 C C . GLY A 1 452 ? -18.328 41.875 3.789 1 72.25 452 GLY A C 1
ATOM 3507 O O . GLY A 1 452 ? -18.75 41.344 2.77 1 72.25 452 GLY A O 1
ATOM 3508 N N . VAL A 1 453 ? -17.5 43 3.945 1 75.19 453 VAL A N 1
ATOM 3509 C CA . VAL A 1 453 ? -16.953 43.562 2.727 1 75.19 453 VAL A CA 1
ATOM 3510 C C . VAL A 1 453 ? -15.828 42.688 2.195 1 75.19 453 VAL A C 1
ATOM 3512 O O . VAL A 1 453 ? -14.969 42.25 2.957 1 75.19 453 VAL A O 1
ATOM 3515 N N . PHE A 1 454 ? -15.922 42.406 0.98 1 79.88 454 PHE A N 1
ATOM 3516 C CA . PHE A 1 454 ? -14.898 41.594 0.331 1 79.88 454 PHE A CA 1
ATOM 3517 C C . PHE A 1 454 ? -13.578 42.344 0.257 1 79.88 454 PHE A C 1
ATOM 3519 O O . PHE A 1 454 ? -13.523 43.469 -0.257 1 79.88 454 PHE A O 1
ATOM 3526 N N . PRO A 1 455 ? -12.578 41.688 0.764 1 77.25 455 PRO A N 1
ATOM 3527 C CA . PRO A 1 455 ? -11.289 42.375 0.729 1 77.25 455 PRO A CA 1
ATOM 3528 C C . PRO A 1 455 ? -10.711 42.469 -0.68 1 77.25 455 PRO A C 1
ATOM 3530 O O . PRO A 1 455 ? -10.898 41.562 -1.491 1 77.25 455 PRO A O 1
ATOM 3533 N N . ARG A 1 456 ? -10.094 43.562 -1.004 1 81.12 456 ARG A N 1
ATOM 3534 C CA . ARG A 1 456 ? -9.469 43.75 -2.309 1 81.12 456 ARG A CA 1
ATOM 3535 C C . ARG A 1 456 ? -8.023 43.25 -2.303 1 81.12 456 ARG A C 1
ATOM 3537 O O . ARG A 1 456 ? -7.168 43.812 -2.998 1 81.12 456 ARG A O 1
ATOM 3544 N N . ASN A 1 457 ? -7.785 42.25 -1.544 1 89.81 457 ASN A N 1
ATOM 3545 C CA . ASN A 1 457 ? -6.473 41.625 -1.472 1 89.81 457 ASN A CA 1
ATOM 3546 C C . ASN A 1 457 ? -6.195 40.75 -2.709 1 89.81 457 ASN A C 1
ATOM 3548 O O . ASN A 1 457 ? -7.113 40.438 -3.463 1 89.81 457 ASN A O 1
ATOM 3552 N N . VAL A 1 458 ? -4.918 40.531 -2.875 1 92.56 458 VAL A N 1
ATOM 3553 C CA . VAL A 1 458 ? -4.52 39.656 -3.971 1 92.56 458 VAL A CA 1
ATOM 3554 C C . VAL A 1 458 ? -5.043 38.25 -3.721 1 92.56 458 VAL A C 1
ATOM 3556 O O . VAL A 1 458 ? -4.98 37.75 -2.596 1 92.56 458 VAL A O 1
ATOM 3559 N N . MET A 1 459 ? -5.543 37.625 -4.836 1 93.06 459 MET A N 1
ATOM 3560 C CA . MET A 1 459 ? -6.137 36.312 -4.703 1 93.06 459 MET A CA 1
ATOM 3561 C C . MET A 1 459 ? -5.355 35.281 -5.52 1 93.06 459 MET A C 1
ATOM 3563 O O . MET A 1 459 ? -4.684 35.625 -6.488 1 93.06 459 MET A O 1
ATOM 3567 N N . ILE A 1 460 ? -5.449 34.062 -5.039 1 93.94 460 ILE A N 1
ATOM 3568 C CA . ILE A 1 460 ? -4.801 32.969 -5.742 1 93.94 460 ILE A CA 1
ATOM 3569 C C . ILE A 1 460 ? -5.82 31.859 -6.051 1 93.94 460 ILE A C 1
ATOM 3571 O O . ILE A 1 460 ? -6.402 31.281 -5.137 1 93.94 460 ILE A O 1
ATOM 3575 N N . SER A 1 461 ? -5.992 31.625 -7.328 1 93.69 461 SER A N 1
ATOM 3576 C CA . SER A 1 461 ? -6.848 30.516 -7.754 1 93.69 461 SER A CA 1
ATOM 3577 C C . SER A 1 461 ? -6.148 29.172 -7.59 1 93.69 461 SER A C 1
ATOM 3579 O O . SER A 1 461 ? -5.035 28.984 -8.086 1 93.69 461 SER A O 1
ATOM 3581 N N . THR A 1 462 ? -6.797 28.25 -6.867 1 94.69 462 THR A N 1
ATOM 3582 C CA . THR A 1 462 ? -6.191 26.953 -6.621 1 94.69 462 THR A CA 1
ATOM 3583 C C . THR A 1 462 ? -6.738 25.906 -7.594 1 94.69 462 THR A C 1
ATOM 3585 O O . THR A 1 462 ? -7.695 26.172 -8.32 1 94.69 462 THR A O 1
ATOM 3588 N N . ASP A 1 463 ? -6.098 24.75 -7.625 1 92.62 463 ASP A N 1
ATOM 3589 C CA . ASP A 1 463 ? -6.547 23.625 -8.453 1 92.62 463 ASP A CA 1
ATOM 3590 C C . ASP A 1 463 ? -7.516 22.734 -7.691 1 92.62 463 ASP A C 1
ATOM 3592 O O . ASP A 1 463 ? -7.793 21.609 -8.117 1 92.62 463 ASP A O 1
ATOM 3596 N N . ILE A 1 464 ? -7.969 23.203 -6.609 1 93.19 464 ILE A N 1
ATOM 3597 C CA . ILE A 1 464 ? -8.891 22.438 -5.785 1 93.19 464 ILE A CA 1
ATOM 3598 C C . ILE A 1 464 ? -10.328 22.688 -6.234 1 93.19 464 ILE A C 1
ATOM 3600 O O . ILE A 1 464 ? -10.82 23.812 -6.141 1 93.19 464 ILE A O 1
ATOM 3604 N N . GLY A 1 465 ? -10.898 21.641 -6.746 1 90.62 465 GLY A N 1
ATOM 3605 C CA . GLY A 1 465 ? -12.289 21.734 -7.164 1 90.62 465 GLY A CA 1
ATOM 3606 C C . GLY A 1 465 ? -13.273 21.438 -6.047 1 90.62 465 GLY A C 1
ATOM 3607 O O . GLY A 1 465 ? -13 20.609 -5.18 1 90.62 465 GLY A O 1
ATOM 3608 N N . TYR A 1 466 ? -14.406 22.156 -6.117 1 90.31 466 TYR A N 1
ATOM 3609 C CA . TYR A 1 466 ? -15.453 21.938 -5.125 1 90.31 466 TYR A CA 1
ATOM 3610 C C . TYR A 1 466 ? -16.828 22.281 -5.695 1 90.31 466 TYR A C 1
ATOM 3612 O O . TYR A 1 466 ? -16.984 23.281 -6.406 1 90.31 466 TYR A O 1
ATOM 3620 N N . ASN A 1 467 ? -17.703 21.312 -5.547 1 82.88 467 ASN A N 1
ATOM 3621 C CA . ASN A 1 467 ? -19.094 21.562 -5.93 1 82.88 467 ASN A CA 1
ATOM 3622 C C . ASN A 1 467 ? -20.031 21.531 -4.723 1 82.88 467 ASN A C 1
ATOM 3624 O O . ASN A 1 467 ? -20.031 20.562 -3.965 1 82.88 467 ASN A O 1
ATOM 3628 N N . GLU A 1 468 ? -20.781 22.578 -4.527 1 72.44 468 GLU A N 1
ATOM 3629 C CA . GLU A 1 468 ? -21.719 22.672 -3.4 1 72.44 468 GLU A CA 1
ATOM 3630 C C . GLU A 1 468 ? -22.891 21.703 -3.57 1 72.44 468 GLU A C 1
ATOM 3632 O O . GLU A 1 468 ? -23.453 21.609 -4.656 1 72.44 468 GLU A O 1
ATOM 3637 N N . MET B 1 1 ? 36.656 16.062 -37.25 1 24.73 1 MET B N 1
ATOM 3638 C CA . MET B 1 1 ? 35.875 16.781 -36.25 1 24.73 1 MET B CA 1
ATOM 3639 C C . MET B 1 1 ? 35.031 15.828 -35.438 1 24.73 1 MET B C 1
ATOM 3641 O O . MET B 1 1 ? 34 15.32 -35.906 1 24.73 1 MET B O 1
ATOM 3645 N N . SER B 1 2 ? 35.562 14.938 -34.406 1 26.27 2 SER B N 1
ATOM 3646 C CA . SER B 1 2 ? 35.125 13.664 -33.844 1 26.27 2 SER B CA 1
ATOM 3647 C C . SER B 1 2 ? 33.969 13.875 -32.875 1 26.27 2 SER B C 1
ATOM 3649 O O . SER B 1 2 ? 34 14.789 -32.062 1 26.27 2 SER B O 1
ATOM 3651 N N . ILE B 1 3 ? 32.656 13.547 -33.219 1 29.59 3 ILE B N 1
ATOM 3652 C CA . ILE B 1 3 ? 31.391 13.898 -32.594 1 29.59 3 ILE B CA 1
ATOM 3653 C C . ILE B 1 3 ? 31.359 13.328 -31.172 1 29.59 3 ILE B C 1
ATOM 3655 O O . ILE B 1 3 ? 31.422 12.109 -30.984 1 29.59 3 ILE B O 1
ATOM 3659 N N . PRO B 1 4 ? 31.75 13.938 -30.047 1 34.31 4 PRO B N 1
ATOM 3660 C CA . PRO B 1 4 ? 32.062 13.492 -28.688 1 34.31 4 PRO B CA 1
ATOM 3661 C C . PRO B 1 4 ? 30.844 12.852 -28 1 34.31 4 PRO B C 1
ATOM 3663 O O . PRO B 1 4 ? 30.891 12.586 -26.797 1 34.31 4 PRO B O 1
ATOM 3666 N N . GLY B 1 5 ? 29.688 13.031 -28.391 1 30.92 5 GLY B N 1
ATOM 3667 C CA . GLY B 1 5 ? 28.438 12.766 -27.688 1 30.92 5 GLY B CA 1
ATOM 3668 C C . GLY B 1 5 ? 28.281 11.305 -27.297 1 30.92 5 GLY B C 1
ATOM 3669 O O . GLY B 1 5 ? 27.172 10.844 -27.047 1 30.92 5 GLY B O 1
ATOM 3670 N N . LEU B 1 6 ? 29.203 10.477 -27.609 1 31.39 6 LEU B N 1
ATOM 3671 C CA . LEU B 1 6 ? 29.109 9.031 -27.422 1 31.39 6 LEU B CA 1
ATOM 3672 C C . LEU B 1 6 ? 28.828 8.68 -25.969 1 31.39 6 LEU B C 1
ATOM 3674 O O . LEU B 1 6 ? 29.281 9.391 -25.062 1 31.39 6 LEU B O 1
ATOM 3678 N N . GLY B 1 7 ? 27.922 7.719 -25.688 1 33.25 7 GLY B N 1
ATOM 3679 C CA . GLY B 1 7 ? 27.219 7.156 -24.547 1 33.25 7 GLY B CA 1
ATOM 3680 C C . GLY B 1 7 ? 28.141 6.824 -23.391 1 33.25 7 GLY B C 1
ATOM 3681 O O . GLY B 1 7 ? 29.188 6.203 -23.578 1 33.25 7 GLY B O 1
ATOM 3682 N N . SER B 1 8 ? 28.391 7.75 -22.5 1 34.5 8 SER B N 1
ATOM 3683 C CA . SER B 1 8 ? 29.125 7.5 -21.25 1 34.5 8 SER B CA 1
ATOM 3684 C C . SER B 1 8 ? 28.75 6.145 -20.672 1 34.5 8 SER B C 1
ATOM 3686 O O . SER B 1 8 ? 27.578 5.891 -20.375 1 34.5 8 SER B O 1
ATOM 3688 N N . GLU B 1 9 ? 29.344 5.082 -21.062 1 33.47 9 GLU B N 1
ATOM 3689 C CA . GLU B 1 9 ? 29.312 3.764 -20.438 1 33.47 9 GLU B CA 1
ATOM 3690 C C . GLU B 1 9 ? 29.469 3.861 -18.922 1 33.47 9 GLU B C 1
ATOM 3692 O O . GLU B 1 9 ? 30.531 4.242 -18.422 1 33.47 9 GLU B O 1
ATOM 3697 N N . ALA B 1 10 ? 28.547 4.332 -18.141 1 38.34 10 ALA B N 1
ATOM 3698 C CA . ALA B 1 10 ? 28.672 4.137 -16.703 1 38.34 10 ALA B CA 1
ATOM 3699 C C . ALA B 1 10 ? 29.406 2.838 -16.391 1 38.34 10 ALA B C 1
ATOM 3701 O O . ALA B 1 10 ? 29 1.759 -16.812 1 38.34 10 ALA B O 1
ATOM 3702 N N . THR B 1 11 ? 30.641 2.797 -16.266 1 42.59 11 THR B N 1
ATOM 3703 C CA . THR B 1 11 ? 31.531 1.73 -15.828 1 42.59 11 THR B CA 1
ATOM 3704 C C . THR B 1 11 ? 30.984 1.057 -14.57 1 42.59 11 THR B C 1
ATOM 3706 O O . THR B 1 11 ? 30.953 1.657 -13.5 1 42.59 11 THR B O 1
ATOM 3709 N N . PHE B 1 12 ? 29.875 0.309 -14.602 1 50.09 12 PHE B N 1
ATOM 3710 C CA . PHE B 1 12 ? 29.516 -0.553 -13.477 1 50.09 12 PHE B CA 1
ATOM 3711 C C . PHE B 1 12 ? 30.75 -1.192 -12.867 1 50.09 12 PHE B C 1
ATOM 3713 O O . PHE B 1 12 ? 31.578 -1.765 -13.586 1 50.09 12 PHE B O 1
ATOM 3720 N N . GLU B 1 13 ? 31.375 -0.499 -12.07 1 50.88 13 GLU B N 1
ATOM 3721 C CA . GLU B 1 13 ? 32.594 -0.951 -11.391 1 50.88 13 GLU B CA 1
ATOM 3722 C C . GLU B 1 13 ? 32.469 -2.404 -10.945 1 50.88 13 GLU B C 1
ATOM 3724 O O . GLU B 1 13 ? 31.516 -2.764 -10.242 1 50.88 13 GLU B O 1
ATOM 3729 N N . ASP B 1 14 ? 32.969 -3.381 -11.656 1 60.88 14 ASP B N 1
ATOM 3730 C CA . ASP B 1 14 ? 33.25 -4.809 -11.555 1 60.88 14 ASP B CA 1
ATOM 3731 C C . ASP B 1 14 ? 33.938 -5.133 -10.227 1 60.88 14 ASP B C 1
ATOM 3733 O O . ASP B 1 14 ? 34.781 -6.023 -10.156 1 60.88 14 ASP B O 1
ATOM 3737 N N . ASN B 1 15 ? 33.688 -4.219 -9.25 1 79.88 15 ASN B N 1
ATOM 3738 C CA . ASN B 1 15 ? 34.375 -4.582 -8.023 1 79.88 15 ASN B CA 1
ATOM 3739 C C . ASN B 1 15 ? 33.562 -5.586 -7.195 1 79.88 15 ASN B C 1
ATOM 3741 O O . ASN B 1 15 ? 32.375 -5.402 -6.98 1 79.88 15 ASN B O 1
ATOM 3745 N N . LEU B 1 16 ? 34.188 -6.633 -6.93 1 89.81 16 LEU B N 1
ATOM 3746 C CA . LEU B 1 16 ? 33.656 -7.711 -6.102 1 89.81 16 LEU B CA 1
ATOM 3747 C C . LEU B 1 16 ? 33.406 -7.227 -4.68 1 89.81 16 LEU B C 1
ATOM 3749 O O . LEU B 1 16 ? 34.281 -6.648 -4.047 1 89.81 16 LEU B O 1
ATOM 3753 N N . LYS B 1 17 ? 32.156 -7.312 -4.305 1 96.06 17 LYS B N 1
ATOM 3754 C CA . LYS B 1 17 ? 31.75 -6.934 -2.953 1 96.06 17 LYS B CA 1
ATOM 3755 C C . LYS B 1 17 ? 31.328 -8.156 -2.143 1 96.06 17 LYS B C 1
ATOM 3757 O O . LYS B 1 17 ? 31.078 -9.227 -2.707 1 96.06 17 LYS B O 1
ATOM 3762 N N . SER B 1 18 ? 31.406 -8.031 -0.846 1 96.88 18 SER B N 1
ATOM 3763 C CA . SER B 1 18 ? 31 -9.117 0.036 1 96.88 18 SER B CA 1
ATOM 3764 C C . SER B 1 18 ? 30 -8.641 1.088 1 96.88 18 SER B C 1
ATOM 3766 O O . SER B 1 18 ? 30.047 -7.484 1.512 1 96.88 18 SER B O 1
ATOM 3768 N N . VAL B 1 19 ? 29.125 -9.5 1.434 1 97.62 19 VAL B N 1
ATOM 3769 C CA . VAL B 1 19 ? 28.156 -9.188 2.473 1 97.62 19 VAL B CA 1
ATOM 3770 C C . VAL B 1 19 ? 28 -10.375 3.418 1 97.62 19 VAL B C 1
ATOM 3772 O O . VAL B 1 19 ? 27.984 -11.531 2.977 1 97.62 19 VAL B O 1
ATOM 3775 N N . SER B 1 20 ? 28 -10.07 4.676 1 98.25 20 SER B N 1
ATOM 3776 C CA . SER B 1 20 ? 27.75 -11.078 5.695 1 98.25 20 SER B CA 1
ATOM 3777 C C . SER B 1 20 ? 26.312 -10.992 6.211 1 98.25 20 SER B C 1
ATOM 3779 O O . SER B 1 20 ? 25.828 -9.906 6.512 1 98.25 20 SER B O 1
ATOM 3781 N N . ILE B 1 21 ? 25.656 -12.094 6.246 1 98.44 21 ILE B N 1
ATOM 3782 C CA . ILE B 1 21 ? 24.281 -12.172 6.715 1 98.44 21 ILE B CA 1
ATOM 3783 C C . ILE B 1 21 ? 24.219 -12.984 8 1 98.44 21 ILE B C 1
ATOM 3785 O O . ILE B 1 21 ? 24.516 -14.18 8 1 98.44 21 ILE B O 1
ATOM 3789 N N . LEU B 1 22 ? 23.797 -12.383 9.086 1 98.12 22 LEU B N 1
ATOM 3790 C CA . LEU B 1 22 ? 23.734 -13.055 10.375 1 98.12 22 LEU B CA 1
ATOM 3791 C C . LEU B 1 22 ? 22.625 -14.109 10.383 1 98.12 22 LEU B C 1
ATOM 3793 O O . LEU B 1 22 ? 21.719 -14.078 9.539 1 98.12 22 LEU B O 1
ATOM 3797 N N . GLN B 1 23 ? 22.797 -15.023 11.328 1 97.75 23 GLN B N 1
ATOM 3798 C CA . GLN B 1 23 ? 21.766 -16.031 11.484 1 97.75 23 GLN B CA 1
ATOM 3799 C C . GLN B 1 23 ? 20.406 -15.391 11.734 1 97.75 23 GLN B C 1
ATOM 3801 O O . GLN B 1 23 ? 20.281 -14.484 12.562 1 97.75 23 GLN B O 1
ATOM 3806 N N . GLY B 1 24 ? 19.438 -15.891 11 1 97.38 24 GLY B N 1
ATOM 3807 C CA . GLY B 1 24 ? 18.078 -15.391 11.195 1 97.38 24 GLY B CA 1
ATOM 3808 C C . GLY B 1 24 ? 17.844 -14.047 10.531 1 97.38 24 GLY B C 1
ATOM 3809 O O . GLY B 1 24 ? 16.797 -13.43 10.727 1 97.38 24 GLY B O 1
ATOM 3810 N N . SER B 1 25 ? 18.797 -13.609 9.68 1 97.88 25 SER B N 1
ATOM 3811 C CA . SER B 1 25 ? 18.672 -12.32 9 1 97.88 25 SER B CA 1
ATOM 3812 C C . SER B 1 25 ? 18.531 -12.5 7.496 1 97.88 25 SER B C 1
ATOM 3814 O O . SER B 1 25 ? 18.672 -13.609 6.98 1 97.88 25 SER B O 1
ATOM 3816 N N . GLU B 1 26 ? 18.172 -11.422 6.922 1 97.94 26 GLU B N 1
ATOM 3817 C CA . GLU B 1 26 ? 17.953 -11.414 5.477 1 97.94 26 GLU B CA 1
ATOM 3818 C C . GLU B 1 26 ? 18.797 -10.344 4.793 1 97.94 26 GLU B C 1
ATOM 3820 O O . GLU B 1 26 ? 19.016 -9.266 5.352 1 97.94 26 GLU B O 1
ATOM 3825 N N . TRP B 1 27 ? 19.328 -10.719 3.688 1 98.38 27 TRP B N 1
ATOM 3826 C CA . TRP B 1 27 ? 19.828 -9.734 2.736 1 98.38 27 TRP B CA 1
ATOM 3827 C C . TRP B 1 27 ? 18.75 -9.352 1.729 1 98.38 27 TRP B C 1
ATOM 3829 O O . TRP B 1 27 ? 18.375 -10.164 0.874 1 98.38 27 TRP B O 1
ATOM 3839 N N . ARG B 1 28 ? 18.219 -8.141 1.853 1 97.62 28 ARG B N 1
ATOM 3840 C CA . ARG B 1 28 ? 17.141 -7.66 0.996 1 97.62 28 ARG B CA 1
ATOM 3841 C C . ARG B 1 28 ? 17.688 -6.875 -0.191 1 97.62 28 ARG B C 1
ATOM 3843 O O . ARG B 1 28 ? 18.453 -5.934 -0.015 1 97.62 28 ARG B O 1
ATOM 3850 N N . ILE B 1 29 ? 17.25 -7.301 -1.389 1 96.94 29 ILE B N 1
ATOM 3851 C CA . ILE B 1 29 ? 17.859 -6.711 -2.578 1 96.94 29 ILE B CA 1
ATOM 3852 C C . ILE B 1 29 ? 16.766 -6.312 -3.572 1 96.94 29 ILE B C 1
ATOM 3854 O O . ILE B 1 29 ? 15.711 -6.949 -3.633 1 96.94 29 ILE B O 1
ATOM 3858 N N . GLU B 1 30 ? 16.969 -5.297 -4.262 1 95.19 30 GLU B N 1
ATOM 3859 C CA . GLU B 1 30 ? 16.188 -4.867 -5.426 1 95.19 30 GLU B CA 1
ATOM 3860 C C . GLU B 1 30 ? 17.094 -4.695 -6.648 1 95.19 30 GLU B C 1
ATOM 3862 O O . GLU B 1 30 ? 17.891 -3.768 -6.711 1 95.19 30 GLU B O 1
ATOM 3867 N N . VAL B 1 31 ? 16.906 -5.562 -7.586 1 95.69 31 VAL B N 1
ATOM 3868 C CA . VAL B 1 31 ? 17.734 -5.543 -8.797 1 95.69 31 VAL B CA 1
ATOM 3869 C C . VAL B 1 31 ? 16.906 -5.016 -9.969 1 95.69 31 VAL B C 1
ATOM 3871 O O . VAL B 1 31 ? 15.906 -5.621 -10.352 1 95.69 31 VAL B O 1
ATOM 3874 N N . PRO B 1 32 ? 17.266 -3.902 -10.508 1 93.69 32 PRO B N 1
ATOM 3875 C CA . PRO B 1 32 ? 16.547 -3.424 -11.688 1 93.69 32 PRO B CA 1
ATOM 3876 C C . PRO B 1 32 ? 16.766 -4.309 -12.914 1 93.69 32 PRO B C 1
ATOM 3878 O O . PRO B 1 32 ? 17.688 -5.133 -12.93 1 93.69 32 PRO B O 1
ATOM 3881 N N . PHE B 1 33 ? 15.961 -4.137 -13.93 1 92.81 33 PHE B N 1
ATOM 3882 C CA . PHE B 1 33 ? 16.031 -4.973 -15.125 1 92.81 33 PHE B CA 1
ATOM 3883 C C . PHE B 1 33 ? 17.281 -4.648 -15.938 1 92.81 33 PHE B C 1
ATOM 3885 O O . PHE B 1 33 ? 17.781 -5.496 -16.688 1 92.81 33 PHE B O 1
ATOM 3892 N N . LYS B 1 34 ? 17.812 -3.467 -15.797 1 91.88 34 LYS B N 1
ATOM 3893 C CA . LYS B 1 34 ? 18.953 -3.016 -16.594 1 91.88 34 LYS B CA 1
ATOM 3894 C C . LYS B 1 34 ? 20.266 -3.584 -16.047 1 91.88 34 LYS B C 1
ATOM 3896 O O . LYS B 1 34 ? 21.312 -3.49 -16.688 1 91.88 34 LYS B O 1
ATOM 3901 N N . GLN B 1 35 ? 20.172 -4.207 -14.891 1 93.19 35 GLN B N 1
ATOM 3902 C CA . GLN B 1 35 ? 21.375 -4.758 -14.266 1 93.19 35 GLN B CA 1
ATOM 3903 C C . GLN B 1 35 ? 21.172 -6.234 -13.914 1 93.19 35 GLN B C 1
ATOM 3905 O O . GLN B 1 35 ? 20.047 -6.699 -13.766 1 93.19 35 GLN B O 1
ATOM 3910 N N . ILE B 1 36 ? 22.312 -6.914 -13.883 1 94.75 36 ILE B N 1
ATOM 3911 C CA . ILE B 1 36 ? 22.344 -8.305 -13.445 1 94.75 36 ILE B CA 1
ATOM 3912 C C . ILE B 1 36 ? 23.203 -8.438 -12.195 1 94.75 36 ILE B C 1
ATOM 3914 O O . ILE B 1 36 ? 24.359 -7.984 -12.172 1 94.75 36 ILE B O 1
ATOM 3918 N N . LEU B 1 37 ? 22.609 -8.992 -11.195 1 97 37 LEU B N 1
ATOM 3919 C CA . LEU B 1 37 ? 23.359 -9.312 -9.984 1 97 37 LEU B CA 1
ATOM 3920 C C . LEU B 1 37 ? 23.969 -10.711 -10.078 1 97 37 LEU B C 1
ATOM 3922 O O . LEU B 1 37 ? 23.25 -11.703 -10.141 1 97 37 LEU B O 1
ATOM 3926 N N . LYS B 1 38 ? 25.203 -10.734 -10.18 1 97.25 38 LYS B N 1
ATOM 3927 C CA . LYS B 1 38 ? 25.938 -12 -10.086 1 97.25 38 LYS B CA 1
ATOM 3928 C C . LYS B 1 38 ? 26.469 -12.219 -8.672 1 97.25 38 LYS B C 1
ATOM 3930 O O . LYS B 1 38 ? 27.172 -11.367 -8.125 1 97.25 38 LYS B O 1
ATOM 3935 N N . PHE B 1 39 ? 26.141 -13.383 -8.094 1 97.81 39 PHE B N 1
ATOM 3936 C CA . PHE B 1 39 ? 26.562 -13.586 -6.715 1 97.81 39 PHE B CA 1
ATOM 3937 C C . PHE B 1 39 ? 26.812 -15.062 -6.445 1 97.81 39 PHE B C 1
ATOM 3939 O O . PHE B 1 39 ? 26.391 -15.93 -7.215 1 97.81 39 PHE B O 1
ATOM 3946 N N . LYS B 1 40 ? 27.594 -15.391 -5.422 1 97.69 40 LYS B N 1
ATOM 3947 C CA . LYS B 1 40 ? 27.875 -16.75 -4.98 1 97.69 40 LYS B CA 1
ATOM 3948 C C . LYS B 1 40 ? 27.938 -16.828 -3.457 1 97.69 40 LYS B C 1
ATOM 3950 O O . LYS B 1 40 ? 28.453 -15.914 -2.807 1 97.69 40 LYS B O 1
ATOM 3955 N N . VAL B 1 41 ? 27.375 -17.844 -2.961 1 98.5 41 VAL B N 1
ATOM 3956 C CA . VAL B 1 41 ? 27.484 -18.109 -1.531 1 98.5 41 VAL B CA 1
ATOM 3957 C C . VAL B 1 41 ? 28.875 -18.688 -1.222 1 98.5 41 VAL B C 1
ATOM 3959 O O . VAL B 1 41 ? 29.25 -19.734 -1.743 1 98.5 41 VAL B O 1
ATOM 3962 N N . THR B 1 42 ? 29.562 -18 -0.364 1 98.12 42 THR B N 1
ATOM 3963 C CA . THR B 1 42 ? 30.922 -18.453 -0.069 1 98.12 42 THR B CA 1
ATOM 3964 C C . THR B 1 42 ? 30.953 -19.234 1.243 1 98.12 42 THR B C 1
ATOM 3966 O O . THR B 1 42 ? 31.812 -20.109 1.425 1 98.12 42 THR B O 1
ATOM 3969 N N . GLU B 1 43 ? 30.125 -18.859 2.119 1 97.81 43 GLU B N 1
ATOM 3970 C CA . GLU B 1 43 ? 30.047 -19.516 3.422 1 97.81 43 GLU B CA 1
ATOM 3971 C C . GLU B 1 43 ? 28.625 -19.578 3.934 1 97.81 43 GLU B C 1
ATOM 3973 O O . GLU B 1 43 ? 27.859 -18.609 3.771 1 97.81 43 GLU B O 1
ATOM 3978 N N . GLY B 1 44 ? 28.266 -20.781 4.539 1 98.06 44 GLY B N 1
ATOM 3979 C CA . GLY B 1 44 ? 26.984 -20.891 5.223 1 98.06 44 GLY B CA 1
ATOM 3980 C C . GLY B 1 44 ? 25.875 -21.438 4.34 1 98.06 44 GLY B C 1
ATOM 3981 O O . GLY B 1 44 ? 26.141 -22.094 3.336 1 98.06 44 GLY B O 1
ATOM 3982 N N . ILE B 1 45 ? 24.641 -21.328 4.859 1 98.06 45 ILE B N 1
ATOM 3983 C CA . ILE B 1 45 ? 23.453 -21.812 4.176 1 98.06 45 ILE B CA 1
ATOM 3984 C C . ILE B 1 45 ? 22.5 -20.641 3.938 1 98.06 45 ILE B C 1
ATOM 3986 O O . ILE B 1 45 ? 22.047 -19.984 4.887 1 98.06 45 ILE B O 1
ATOM 3990 N N . LEU B 1 46 ? 22.234 -20.391 2.684 1 98.44 46 LEU B N 1
ATOM 3991 C CA . LEU B 1 46 ? 21.312 -19.312 2.311 1 98.44 46 LEU B CA 1
ATOM 3992 C C . LEU B 1 46 ? 20.172 -19.859 1.465 1 98.44 46 LEU B C 1
ATOM 3994 O O . LEU B 1 46 ? 20.312 -20.875 0.785 1 98.44 46 LEU B O 1
ATOM 3998 N N . GLU B 1 47 ? 19.078 -19.156 1.536 1 98.12 47 GLU B N 1
ATOM 3999 C CA . GLU B 1 47 ? 17.922 -19.578 0.751 1 98.12 47 GLU B CA 1
ATOM 4000 C C . GLU B 1 47 ? 17.188 -18.391 0.16 1 98.12 47 GLU B C 1
ATOM 4002 O O . GLU B 1 47 ? 17.219 -17.297 0.727 1 98.12 47 GLU B O 1
ATOM 4007 N N . ILE B 1 48 ? 16.562 -18.594 -0.952 1 97.81 48 ILE B N 1
ATOM 4008 C CA . ILE B 1 48 ? 15.57 -17.688 -1.524 1 97.81 48 ILE B CA 1
ATOM 4009 C C . ILE B 1 48 ? 14.211 -18.391 -1.584 1 97.81 48 ILE B C 1
ATOM 4011 O O . ILE B 1 48 ? 14.062 -19.422 -2.23 1 97.81 48 ILE B O 1
ATOM 4015 N N . ASN B 1 49 ? 13.258 -17.812 -0.912 1 97.12 49 ASN B N 1
ATOM 4016 C CA . ASN B 1 49 ? 11.914 -18.391 -0.876 1 97.12 49 ASN B CA 1
ATOM 4017 C C . ASN B 1 49 ? 11.953 -19.875 -0.517 1 97.12 49 ASN B C 1
ATOM 4019 O O . ASN B 1 49 ? 11.305 -20.703 -1.171 1 97.12 49 ASN B O 1
ATOM 4023 N N . GLY B 1 50 ? 12.781 -20.203 0.396 1 97.31 50 GLY B N 1
ATOM 4024 C CA . GLY B 1 50 ? 12.844 -21.578 0.882 1 97.31 50 GLY B CA 1
ATOM 4025 C C . GLY B 1 50 ? 13.789 -22.453 0.078 1 97.31 50 GLY B C 1
ATOM 4026 O O . GLY B 1 50 ? 14.148 -23.547 0.513 1 97.31 50 GLY B O 1
ATOM 4027 N N . THR B 1 51 ? 14.18 -22.031 -1.078 1 97.06 51 THR B N 1
ATOM 4028 C CA . THR B 1 51 ? 15.102 -22.781 -1.913 1 97.06 51 THR B CA 1
ATOM 4029 C C . THR B 1 51 ? 16.547 -22.531 -1.499 1 97.06 51 THR B C 1
ATOM 4031 O O . THR B 1 51 ? 17.016 -21.391 -1.541 1 97.06 51 THR B O 1
ATOM 4034 N N . GLU B 1 52 ? 17.203 -23.547 -1.14 1 97.25 52 GLU B N 1
ATOM 4035 C CA . GLU B 1 52 ? 18.594 -23.422 -0.71 1 97.25 52 GLU B CA 1
ATOM 4036 C C . GLU B 1 52 ? 19.516 -23.125 -1.891 1 97.25 52 GLU B C 1
ATOM 4038 O O . GLU B 1 52 ? 19.344 -23.688 -2.973 1 97.25 52 GLU B O 1
ATOM 4043 N N . LEU B 1 53 ? 20.453 -22.297 -1.632 1 97.69 53 LEU B N 1
ATOM 4044 C CA . LEU B 1 53 ? 21.391 -21.891 -2.674 1 97.69 53 LEU B CA 1
ATOM 4045 C C . LEU B 1 53 ? 22.672 -22.719 -2.592 1 97.69 53 LEU B C 1
ATOM 4047 O O . LEU B 1 53 ? 23.172 -23.016 -1.497 1 97.69 53 LEU B O 1
ATOM 4051 N N . PRO B 1 54 ? 23.188 -23.109 -3.764 1 97 54 PRO B N 1
ATOM 4052 C CA . PRO B 1 54 ? 24.438 -23.875 -3.748 1 97 54 PRO B CA 1
ATOM 4053 C C . PRO B 1 54 ? 25.641 -23.031 -3.381 1 97 54 PRO B C 1
ATOM 4055 O O . PRO B 1 54 ? 25.719 -21.859 -3.766 1 97 54 PRO B O 1
ATOM 4058 N N . ASN B 1 55 ? 26.609 -23.672 -2.775 1 97.69 55 ASN B N 1
ATOM 4059 C CA . ASN B 1 55 ? 27.844 -22.984 -2.404 1 97.69 55 ASN B CA 1
ATOM 4060 C C . ASN B 1 55 ? 28.828 -22.922 -3.57 1 97.69 55 ASN B C 1
ATOM 4062 O O . ASN B 1 55 ? 28.969 -23.891 -4.324 1 97.69 55 ASN B O 1
ATOM 4066 N N . ASN B 1 56 ? 29.406 -21.781 -3.707 1 97.25 56 ASN B N 1
ATOM 4067 C CA . ASN B 1 56 ? 30.484 -21.547 -4.656 1 97.25 56 ASN B CA 1
ATOM 4068 C C . ASN B 1 56 ? 30.016 -21.719 -6.098 1 97.25 56 ASN B C 1
ATOM 4070 O O . ASN B 1 56 ? 30.766 -22.219 -6.941 1 97.25 56 ASN B O 1
ATOM 4074 N N . VAL B 1 57 ? 28.844 -21.578 -6.312 1 96.94 57 VAL B N 1
ATOM 4075 C CA . VAL B 1 57 ? 28.25 -21.547 -7.648 1 96.94 57 VAL B CA 1
ATOM 4076 C C . VAL B 1 57 ? 27.719 -20.141 -7.938 1 96.94 57 VAL B C 1
ATOM 4078 O O . VAL B 1 57 ? 26.969 -19.578 -7.141 1 96.94 57 VAL B O 1
ATOM 4081 N N . GLU B 1 58 ? 28.094 -19.609 -9.031 1 96.5 58 GLU B N 1
ATOM 4082 C CA . GLU B 1 58 ? 27.641 -18.266 -9.391 1 96.5 58 GLU B CA 1
ATOM 4083 C C . GLU B 1 58 ? 26.188 -18.297 -9.852 1 96.5 58 GLU B C 1
ATOM 4085 O O . GLU B 1 58 ? 25.812 -19.094 -10.719 1 96.5 58 GLU B O 1
ATOM 4090 N N . LEU B 1 59 ? 25.438 -17.5 -9.273 1 96.69 59 LEU B N 1
ATOM 4091 C CA . LEU B 1 59 ? 24.031 -17.328 -9.625 1 96.69 59 LEU B CA 1
ATOM 4092 C C . LEU B 1 59 ? 23.781 -15.922 -10.156 1 96.69 59 LEU B C 1
ATOM 4094 O O . LEU B 1 59 ? 24.547 -14.992 -9.867 1 96.69 59 LEU B O 1
ATOM 4098 N N . GLN B 1 60 ? 22.688 -15.797 -10.898 1 95.75 60 GLN B N 1
ATOM 4099 C CA . GLN B 1 60 ? 22.344 -14.5 -11.477 1 95.75 60 GLN B CA 1
ATOM 4100 C C . GLN B 1 60 ? 20.891 -14.141 -11.219 1 95.75 60 GLN B C 1
ATOM 4102 O O . GLN B 1 60 ? 20.016 -15 -11.32 1 95.75 60 GLN B O 1
ATOM 4107 N N . LEU B 1 61 ? 20.688 -12.906 -10.836 1 95.81 61 LEU B N 1
ATOM 4108 C CA . LEU B 1 61 ? 19.344 -12.367 -10.664 1 95.81 61 LEU B CA 1
ATOM 4109 C C . LEU B 1 61 ? 19.188 -11.047 -11.414 1 95.81 61 LEU B C 1
ATOM 4111 O O . LEU B 1 61 ? 20.125 -10.242 -11.461 1 95.81 61 LEU B O 1
ATOM 4115 N N . THR B 1 62 ? 18.078 -10.852 -12.008 1 93.81 62 THR B N 1
ATOM 4116 C CA . THR B 1 62 ? 17.75 -9.602 -12.68 1 93.81 62 THR B CA 1
ATOM 4117 C C . THR B 1 62 ? 16.266 -9.297 -12.586 1 93.81 62 THR B C 1
ATOM 4119 O O . THR B 1 62 ? 15.438 -10.219 -12.562 1 93.81 62 THR B O 1
ATOM 4122 N N . GLY B 1 63 ? 15.906 -8.023 -12.453 1 92.56 63 GLY B N 1
ATOM 4123 C CA . GLY B 1 63 ? 14.516 -7.613 -12.43 1 92.56 63 GLY B CA 1
ATOM 4124 C C . GLY B 1 63 ? 13.727 -8.258 -11.305 1 92.56 63 GLY B C 1
ATOM 4125 O O . GLY B 1 63 ? 12.633 -8.781 -11.523 1 92.56 63 GLY B O 1
ATOM 4126 N N . THR B 1 64 ? 14.305 -8.242 -10.148 1 94.62 64 THR B N 1
ATOM 4127 C CA . THR B 1 64 ? 13.641 -8.922 -9.039 1 94.62 64 THR B CA 1
ATOM 4128 C C . THR B 1 64 ? 13.844 -8.156 -7.738 1 94.62 64 THR B C 1
ATOM 4130 O O . THR B 1 64 ? 14.789 -7.371 -7.609 1 94.62 64 THR B O 1
ATOM 4133 N N . LYS B 1 65 ? 12.891 -8.234 -6.922 1 94.62 65 LYS B N 1
ATOM 4134 C CA . LYS B 1 65 ? 12.938 -7.77 -5.535 1 94.62 65 LYS B CA 1
ATOM 4135 C C . LYS B 1 65 ? 12.711 -8.922 -4.562 1 94.62 65 LYS B C 1
ATOM 4137 O O . LYS B 1 65 ? 11.617 -9.484 -4.492 1 94.62 65 LYS B O 1
ATOM 4142 N N . CYS B 1 66 ? 13.758 -9.289 -3.83 1 95.56 66 CYS B N 1
ATOM 4143 C CA . CYS B 1 66 ? 13.641 -10.461 -2.979 1 95.56 66 CYS B CA 1
ATOM 4144 C C . CYS B 1 66 ? 14.578 -10.375 -1.786 1 95.56 66 CYS B C 1
ATOM 4146 O O . CYS B 1 66 ? 15.297 -9.383 -1.63 1 95.56 66 CYS B O 1
ATOM 4148 N N . SER B 1 67 ? 14.445 -11.289 -0.95 1 97.12 67 SER B N 1
ATOM 4149 C CA . SER B 1 67 ? 15.312 -11.422 0.216 1 97.12 67 SER B CA 1
ATOM 4150 C C . SER B 1 67 ? 16.047 -12.758 0.213 1 97.12 67 SER B C 1
ATOM 4152 O O . SER B 1 67 ? 15.492 -13.781 -0.19 1 97.12 67 SER B O 1
ATOM 4154 N N . ILE B 1 68 ? 17.297 -12.703 0.542 1 98.31 68 ILE B N 1
ATOM 4155 C CA . ILE B 1 68 ? 18.094 -13.906 0.781 1 98.31 68 ILE B CA 1
ATOM 4156 C C . ILE B 1 68 ? 18.234 -14.141 2.283 1 98.31 68 ILE B C 1
ATOM 4158 O O . ILE B 1 68 ? 18.797 -13.305 2.996 1 98.31 68 ILE B O 1
ATOM 4162 N N . TYR B 1 69 ? 17.75 -15.297 2.75 1 98.5 69 TYR B N 1
ATOM 4163 C CA . TYR B 1 69 ? 17.594 -15.586 4.172 1 98.5 69 TYR B CA 1
ATOM 4164 C C . TYR B 1 69 ? 18.641 -16.578 4.656 1 98.5 69 TYR B C 1
ATOM 4166 O O . TYR B 1 69 ? 18.938 -17.547 3.967 1 98.5 69 TYR B O 1
ATOM 4174 N N . SER B 1 70 ? 19.25 -16.266 5.816 1 98.62 70 SER B N 1
ATOM 4175 C CA . SER B 1 70 ? 20.188 -17.172 6.469 1 98.62 70 SER B CA 1
ATOM 4176 C C . SER B 1 70 ? 19.547 -17.859 7.672 1 98.62 70 SER B C 1
ATOM 4178 O O . SER B 1 70 ? 19.609 -17.344 8.789 1 98.62 70 SER B O 1
ATOM 4180 N N . PRO B 1 71 ? 19.125 -19.062 7.59 1 96.75 71 PRO B N 1
ATOM 4181 C CA . PRO B 1 71 ? 18.297 -19.688 8.633 1 96.75 71 PRO B CA 1
ATOM 4182 C C . PRO B 1 71 ? 19.125 -20.234 9.789 1 96.75 71 PRO B C 1
ATOM 4184 O O . PRO B 1 71 ? 18.672 -20.25 10.93 1 96.75 71 PRO B O 1
ATOM 4187 N N . LYS B 1 72 ? 20.328 -20.672 9.617 1 94.12 72 LYS B N 1
ATOM 4188 C CA . LYS B 1 72 ? 20.953 -21.531 10.602 1 94.12 72 LYS B CA 1
ATOM 4189 C C . LYS B 1 72 ? 22.25 -20.922 11.133 1 94.12 72 LYS B C 1
ATOM 4191 O O . LYS B 1 72 ? 22.672 -21.203 12.258 1 94.12 72 LYS B O 1
ATOM 4196 N N . GLN B 1 73 ? 22.938 -20.141 10.352 1 95.88 73 GLN B N 1
ATOM 4197 C CA . GLN B 1 73 ? 24.25 -19.594 10.703 1 95.88 73 GLN B CA 1
ATOM 4198 C C . GLN B 1 73 ? 24.531 -18.297 9.945 1 95.88 73 GLN B C 1
ATOM 4200 O O . GLN B 1 73 ? 23.766 -17.922 9.047 1 95.88 73 GLN B O 1
ATOM 4205 N N . GLU B 1 74 ? 25.547 -17.766 10.461 1 97.38 74 GLU B N 1
ATOM 4206 C CA . GLU B 1 74 ? 26.016 -16.641 9.68 1 97.38 74 GLU B CA 1
ATOM 4207 C C . GLU B 1 74 ? 26.547 -17.078 8.32 1 97.38 74 GLU B C 1
ATOM 4209 O O . GLU B 1 74 ? 27.219 -18.109 8.219 1 97.38 74 GLU B O 1
ATOM 4214 N N . SER B 1 75 ? 26.188 -16.422 7.246 1 98.44 75 SER B N 1
ATOM 4215 C CA . SER B 1 75 ? 26.578 -16.766 5.883 1 98.44 75 SER B CA 1
ATOM 4216 C C . SER B 1 75 ? 27.188 -15.578 5.156 1 98.44 75 SER B C 1
ATOM 4218 O O . SER B 1 75 ? 27.016 -14.43 5.582 1 98.44 75 SER B O 1
ATOM 4220 N N . LYS B 1 76 ? 27.891 -15.914 4.145 1 98.44 76 LYS B N 1
ATOM 4221 C CA . LYS B 1 76 ? 28.578 -14.859 3.398 1 98.44 76 LYS B CA 1
ATOM 4222 C C . LYS B 1 76 ? 28.312 -14.992 1.9 1 98.44 76 LYS B C 1
ATOM 4224 O O . LYS B 1 76 ? 28.266 -16.109 1.367 1 98.44 76 LYS B O 1
ATOM 4229 N N . ILE B 1 77 ? 28.156 -13.852 1.241 1 98.25 77 ILE B N 1
ATOM 4230 C CA . ILE B 1 77 ? 27.922 -13.773 -0.197 1 98.25 77 ILE B CA 1
ATOM 4231 C C . ILE B 1 77 ? 28.953 -12.836 -0.835 1 98.25 77 ILE B C 1
ATOM 4233 O O . ILE B 1 77 ? 29.281 -11.797 -0.262 1 98.25 77 ILE B O 1
ATOM 4237 N N . GLU B 1 78 ? 29.484 -13.242 -1.895 1 98.19 78 GLU B N 1
ATOM 4238 C CA . GLU B 1 78 ? 30.234 -12.352 -2.779 1 98.19 78 GLU B CA 1
ATOM 4239 C C . GLU B 1 78 ? 29.422 -12.008 -4.023 1 98.19 78 GLU B C 1
ATOM 4241 O O . GLU B 1 78 ? 28.766 -12.867 -4.609 1 98.19 78 GLU B O 1
ATOM 4246 N N . TYR B 1 79 ? 29.406 -10.672 -4.352 1 97.94 79 TYR B N 1
ATOM 4247 C CA . TYR B 1 79 ? 28.562 -10.312 -5.488 1 97.94 79 TYR B CA 1
ATOM 4248 C C . TYR B 1 79 ? 29.172 -9.156 -6.273 1 97.94 79 TYR B C 1
ATOM 4250 O O . TYR B 1 79 ? 30.062 -8.461 -5.777 1 97.94 79 TYR B O 1
ATOM 4258 N N . HIS B 1 80 ? 28.812 -9.039 -7.48 1 96.69 80 HIS B N 1
ATOM 4259 C CA . HIS B 1 80 ? 29.094 -7.879 -8.32 1 96.69 80 HIS B CA 1
ATOM 4260 C C . HIS B 1 80 ? 27.969 -7.629 -9.32 1 96.69 80 HIS B C 1
ATOM 4262 O O . HIS B 1 80 ? 27.125 -8.5 -9.539 1 96.69 80 HIS B O 1
ATOM 4268 N N . LEU B 1 81 ? 27.906 -6.426 -9.812 1 95.25 81 LEU B N 1
ATOM 4269 C CA . LEU B 1 81 ? 26.844 -6.012 -10.734 1 95.25 81 LEU B CA 1
ATOM 4270 C C . LEU B 1 81 ? 27.391 -5.848 -12.148 1 95.25 81 LEU B C 1
ATOM 4272 O O . LEU B 1 81 ? 28.5 -5.359 -12.336 1 95.25 81 LEU B O 1
ATOM 4276 N N . VAL B 1 82 ? 26.609 -6.355 -13.094 1 93.25 82 VAL B N 1
ATOM 4277 C CA . VAL B 1 82 ? 26.969 -6.152 -14.492 1 93.25 82 VAL B CA 1
ATOM 4278 C C . VAL B 1 82 ? 25.781 -5.555 -15.242 1 93.25 82 VAL B C 1
ATOM 4280 O O . VAL B 1 82 ? 24.641 -5.668 -14.805 1 93.25 82 VAL B O 1
ATOM 4283 N N . GLN B 1 83 ? 26.047 -4.969 -16.328 1 90.69 83 GLN B N 1
ATOM 4284 C CA . GLN B 1 83 ? 24.984 -4.395 -17.141 1 90.69 83 GLN B CA 1
ATOM 4285 C C . GLN B 1 83 ? 24.219 -5.48 -17.906 1 90.69 83 GLN B C 1
ATOM 4287 O O . GLN B 1 83 ? 24.828 -6.434 -18.406 1 90.69 83 GLN B O 1
ATOM 4292 N N . ASN B 1 84 ? 22.938 -5.316 -17.828 1 90.25 84 ASN B N 1
ATOM 4293 C CA . ASN B 1 84 ? 22.109 -6.207 -18.625 1 90.25 84 ASN B CA 1
ATOM 4294 C C . ASN B 1 84 ? 21.922 -5.672 -20.047 1 90.25 84 ASN B C 1
ATOM 4296 O O . ASN B 1 84 ? 21.125 -4.758 -20.281 1 90.25 84 ASN B O 1
ATOM 4300 N N . HIS B 1 85 ? 22.469 -6.242 -20.938 1 82.62 85 HIS B N 1
ATOM 4301 C CA . HIS B 1 85 ? 22.469 -5.734 -22.297 1 82.62 85 HIS B CA 1
ATOM 4302 C C . HIS B 1 85 ? 21.219 -6.148 -23.047 1 82.62 85 HIS B C 1
ATOM 4304 O O . HIS B 1 85 ? 20.906 -5.605 -24.109 1 82.62 85 HIS B O 1
ATOM 4310 N N . ASP B 1 86 ? 20.516 -7.031 -22.516 1 75 86 ASP B N 1
ATOM 4311 C CA . ASP B 1 86 ? 19.297 -7.492 -23.156 1 75 86 ASP B CA 1
ATOM 4312 C C . ASP B 1 86 ? 18.141 -6.52 -22.906 1 75 86 ASP B C 1
ATOM 4314 O O . ASP B 1 86 ? 17.094 -6.621 -23.547 1 75 86 ASP B O 1
ATOM 4318 N N . MET B 1 87 ? 18.391 -5.582 -21.984 1 72 87 MET B N 1
ATOM 4319 C CA . MET B 1 87 ? 17.281 -4.699 -21.625 1 72 87 MET B CA 1
ATOM 4320 C C . MET B 1 87 ? 17.594 -3.258 -22.016 1 72 87 MET B C 1
ATOM 4322 O O . MET B 1 87 ? 18.672 -2.75 -21.719 1 72 87 MET B O 1
ATOM 4326 N N . SER B 1 88 ? 16.938 -2.691 -23.047 1 59.19 88 SER B N 1
ATOM 4327 C CA . SER B 1 88 ? 17.172 -1.348 -23.562 1 59.19 88 SER B CA 1
ATOM 4328 C C . SER B 1 88 ? 16.484 -0.295 -22.688 1 59.19 88 SER B C 1
ATOM 4330 O O . SER B 1 88 ? 16.562 0.9 -22.984 1 59.19 88 SER B O 1
ATOM 4332 N N . MET B 1 89 ? 15.805 -0.718 -21.75 1 59.09 89 MET B N 1
ATOM 4333 C CA . MET B 1 89 ? 14.859 0.288 -21.266 1 59.09 89 MET B CA 1
ATOM 4334 C C . MET B 1 89 ? 15.516 1.208 -20.234 1 59.09 89 MET B C 1
ATOM 4336 O O . MET B 1 89 ? 16.391 0.78 -19.484 1 59.09 89 MET B O 1
ATOM 4340 N N . TYR B 1 90 ? 15.211 2.395 -20.484 1 66.5 90 TYR B N 1
ATOM 4341 C CA . TYR B 1 90 ? 15.531 3.422 -19.5 1 66.5 90 TYR B CA 1
ATOM 4342 C C . TYR B 1 90 ? 14.82 3.156 -18.172 1 66.5 90 TYR B C 1
ATOM 4344 O O . TYR B 1 90 ? 13.602 2.982 -18.141 1 66.5 90 TYR B O 1
ATOM 4352 N N . GLU B 1 91 ? 15.539 2.625 -17.281 1 79.81 91 GLU B N 1
ATOM 4353 C CA . GLU B 1 91 ? 15.031 2.439 -15.93 1 79.81 91 GLU B CA 1
ATOM 4354 C C . GLU B 1 91 ? 15.75 3.344 -14.938 1 79.81 91 GLU B C 1
ATOM 4356 O O . GLU B 1 91 ? 16.984 3.387 -14.914 1 79.81 91 GLU B O 1
ATOM 4361 N N . ASP B 1 92 ? 14.914 4.082 -14.188 1 77.31 92 ASP B N 1
ATOM 4362 C CA . ASP B 1 92 ? 15.477 5.012 -13.211 1 77.31 92 ASP B CA 1
ATOM 4363 C C . ASP B 1 92 ? 15.852 4.289 -11.922 1 77.31 92 ASP B C 1
ATOM 4365 O O . ASP B 1 92 ? 16.641 4.809 -11.117 1 77.31 92 ASP B O 1
ATOM 4369 N N . ASP B 1 93 ? 15.461 3.076 -11.797 1 83.25 93 ASP B N 1
ATOM 4370 C CA . ASP B 1 93 ? 15.719 2.357 -10.555 1 83.25 93 ASP B CA 1
ATOM 4371 C C . ASP B 1 93 ? 17.172 1.894 -10.484 1 83.25 93 ASP B C 1
ATOM 4373 O O . ASP B 1 93 ? 17.781 1.581 -11.508 1 83.25 93 ASP B O 1
ATOM 4377 N N . GLU B 1 94 ? 17.719 1.943 -9.227 1 86.94 94 GLU B N 1
ATOM 4378 C CA . GLU B 1 94 ? 19.078 1.479 -8.984 1 86.94 94 GLU B CA 1
ATOM 4379 C C . GLU B 1 94 ? 19.094 0.282 -8.039 1 86.94 94 GLU B C 1
ATOM 4381 O O . GLU B 1 94 ? 18.125 0.037 -7.324 1 86.94 94 GLU B O 1
ATOM 4386 N N . PHE B 1 95 ? 20.266 -0.427 -8.164 1 92.75 95 PHE B N 1
ATOM 4387 C CA . PHE B 1 95 ? 20.438 -1.55 -7.246 1 92.75 95 PHE B CA 1
ATOM 4388 C C . PHE B 1 95 ? 20.453 -1.073 -5.801 1 92.75 95 PHE B C 1
ATOM 4390 O O . PHE B 1 95 ? 21.125 -0.093 -5.469 1 92.75 95 PHE B O 1
ATOM 4397 N N . THR B 1 96 ? 19.609 -1.661 -5.02 1 92.12 96 THR B N 1
ATOM 4398 C CA . THR B 1 96 ? 19.578 -1.361 -3.592 1 92.12 96 THR B CA 1
ATOM 4399 C C . THR B 1 96 ? 19.703 -2.639 -2.768 1 92.12 96 THR B C 1
ATOM 4401 O O . THR B 1 96 ? 19.188 -3.688 -3.154 1 92.12 96 THR B O 1
ATOM 4404 N N . GLU B 1 97 ? 20.438 -2.545 -1.7 1 95 97 GLU B N 1
ATOM 4405 C CA . GLU B 1 97 ? 20.625 -3.699 -0.826 1 95 97 GLU B CA 1
ATOM 4406 C C . GLU B 1 97 ? 20.797 -3.268 0.628 1 95 97 GLU B C 1
ATOM 4408 O O . GLU B 1 97 ? 21.328 -2.189 0.904 1 95 97 GLU B O 1
ATOM 4413 N N . TYR B 1 98 ? 20.281 -4.082 1.529 1 95 98 TYR B N 1
ATOM 4414 C CA . TYR B 1 98 ? 20.531 -3.9 2.957 1 95 98 TYR B CA 1
ATOM 4415 C C . TYR B 1 98 ? 20.219 -5.18 3.729 1 95 98 TYR B C 1
ATOM 4417 O O . TYR B 1 98 ? 19.516 -6.059 3.23 1 95 98 TYR B O 1
ATOM 4425 N N . THR B 1 99 ? 20.812 -5.34 4.824 1 96.5 99 THR B N 1
ATOM 4426 C CA . THR B 1 99 ? 20.562 -6.496 5.68 1 96.5 99 THR B CA 1
ATOM 4427 C C . THR B 1 99 ? 19.594 -6.133 6.801 1 96.5 99 THR B C 1
ATOM 4429 O O . THR B 1 99 ? 19.531 -4.98 7.23 1 96.5 99 THR B O 1
ATOM 4432 N N . SER B 1 100 ? 18.797 -7.098 7.16 1 96 100 SER B N 1
ATOM 4433 C CA . SER B 1 100 ? 17.844 -6.871 8.25 1 96 100 SER B CA 1
ATOM 4434 C C . SER B 1 100 ? 17.609 -8.148 9.055 1 96 100 SER B C 1
ATOM 4436 O O . SER B 1 100 ? 17.578 -9.242 8.492 1 96 100 SER B O 1
ATOM 4438 N N . SER B 1 101 ? 17.422 -7.926 10.359 1 94.94 101 SER B N 1
ATOM 4439 C CA . SER B 1 101 ? 17.094 -9.047 11.227 1 94.94 101 SER B CA 1
ATOM 4440 C C . SER B 1 101 ? 15.594 -9.094 11.516 1 94.94 101 SER B C 1
ATOM 4442 O O . SER B 1 101 ? 15.109 -10.023 12.164 1 94.94 101 SER B O 1
ATOM 4444 N N . GLU B 1 102 ? 14.875 -8.094 11.078 1 93 102 GLU B N 1
ATOM 4445 C CA . GLU B 1 102 ? 13.422 -8.078 11.227 1 93 102 GLU B CA 1
ATOM 4446 C C . GLU B 1 102 ? 12.742 -8.898 10.141 1 93 102 GLU B C 1
ATOM 4448 O O . GLU B 1 102 ? 12.555 -8.422 9.016 1 93 102 GLU B O 1
ATOM 4453 N N . THR B 1 103 ? 12.312 -10.141 10.469 1 94.94 103 THR B N 1
ATOM 4454 C CA . THR B 1 103 ? 11.672 -11.023 9.508 1 94.94 103 THR B CA 1
ATOM 4455 C C . THR B 1 103 ? 10.461 -11.719 10.125 1 94.94 103 THR B C 1
ATOM 4457 O O . THR B 1 103 ? 10.266 -11.656 11.344 1 94.94 103 THR B O 1
ATOM 4460 N N . ASN B 1 104 ? 9.633 -12.305 9.297 1 95.31 104 ASN B N 1
ATOM 4461 C CA . ASN B 1 104 ? 8.523 -13.117 9.789 1 95.31 104 ASN B CA 1
ATOM 4462 C C . ASN B 1 104 ? 8.781 -14.602 9.57 1 95.31 104 ASN B C 1
ATOM 4464 O O . ASN B 1 104 ? 7.844 -15.398 9.547 1 95.31 104 ASN B O 1
ATOM 4468 N N . MET B 1 105 ? 10.023 -14.969 9.43 1 97.38 105 MET B N 1
ATOM 4469 C CA . MET B 1 105 ? 10.383 -16.328 9.023 1 97.38 105 MET B CA 1
ATOM 4470 C C . MET B 1 105 ? 10.047 -17.328 10.125 1 97.38 105 MET B C 1
ATOM 4472 O O . MET B 1 105 ? 9.742 -18.484 9.844 1 97.38 105 MET B O 1
ATOM 4476 N N . ASP B 1 106 ? 10.039 -16.906 11.352 1 96.88 106 ASP B N 1
ATOM 4477 C CA . ASP B 1 106 ? 9.656 -17.812 12.43 1 96.88 106 ASP B CA 1
ATOM 4478 C C . ASP B 1 106 ? 8.203 -18.266 12.273 1 96.88 106 ASP B C 1
ATOM 4480 O O . ASP B 1 106 ? 7.891 -19.453 12.453 1 96.88 106 ASP B O 1
ATOM 4484 N N . SER B 1 107 ? 7.367 -17.328 11.984 1 97.69 107 SER B N 1
ATOM 4485 C CA . SER B 1 107 ? 5.961 -17.641 11.773 1 97.69 107 SER B CA 1
ATOM 4486 C C . SER B 1 107 ? 5.777 -18.531 10.547 1 97.69 107 SER B C 1
ATOM 4488 O O . SER B 1 107 ? 4.945 -19.438 10.547 1 97.69 107 SER B O 1
ATOM 4490 N N . VAL B 1 108 ? 6.527 -18.328 9.508 1 98.31 108 VAL B N 1
ATOM 4491 C CA . VAL B 1 108 ? 6.449 -19.094 8.273 1 98.31 108 VAL B CA 1
ATOM 4492 C C . VAL B 1 108 ? 6.902 -20.531 8.531 1 98.31 108 VAL B C 1
ATOM 4494 O O . VAL B 1 108 ? 6.273 -21.484 8.07 1 98.31 108 VAL B O 1
ATOM 4497 N N . LEU B 1 109 ? 7.953 -20.625 9.305 1 97.88 109 LEU B N 1
ATOM 4498 C CA . LEU B 1 109 ? 8.469 -21.953 9.641 1 97.88 109 LEU B CA 1
ATOM 4499 C C . LEU B 1 109 ? 7.465 -22.734 10.477 1 97.88 109 LEU B C 1
ATOM 4501 O O . LEU B 1 109 ? 7.262 -23.922 10.266 1 97.88 109 LEU B O 1
ATOM 4505 N N . ASN B 1 110 ? 6.875 -22.031 11.406 1 98.25 110 ASN B N 1
ATOM 4506 C CA . ASN B 1 110 ? 5.844 -22.656 12.219 1 98.25 110 ASN B CA 1
ATOM 4507 C C . ASN B 1 110 ? 4.668 -23.141 11.367 1 98.25 110 ASN B C 1
ATOM 4509 O O . ASN B 1 110 ? 4.137 -24.219 11.586 1 98.25 110 ASN B O 1
ATOM 4513 N N . LEU B 1 111 ? 4.301 -22.359 10.477 1 98.69 111 LEU B N 1
ATOM 4514 C CA . LEU B 1 111 ? 3.225 -22.719 9.57 1 98.69 111 LEU B CA 1
ATOM 4515 C C . LEU B 1 111 ? 3.605 -23.938 8.734 1 98.69 111 LEU B C 1
ATOM 4517 O O . LEU B 1 111 ? 2.799 -24.859 8.57 1 98.69 111 LEU B O 1
ATOM 4521 N N . HIS B 1 112 ? 4.793 -23.922 8.227 1 98.62 112 HIS B N 1
ATOM 4522 C CA . HIS B 1 112 ? 5.27 -25.047 7.441 1 98.62 112 HIS B CA 1
ATOM 4523 C C . HIS B 1 112 ? 5.234 -26.344 8.258 1 98.62 112 HIS B C 1
ATOM 4525 O O . HIS B 1 112 ? 4.805 -27.375 7.762 1 98.62 112 HIS B O 1
ATOM 4531 N N . MET B 1 113 ? 5.695 -26.266 9.5 1 98.38 113 MET B N 1
ATOM 4532 C CA . MET B 1 113 ? 5.707 -27.453 10.359 1 98.38 113 MET B CA 1
ATOM 4533 C C . MET B 1 113 ? 4.289 -27.938 10.633 1 98.38 113 MET B C 1
ATOM 4535 O O . MET B 1 113 ? 4.047 -29.141 10.695 1 98.38 113 MET B O 1
ATOM 4539 N N . TYR B 1 114 ? 3.438 -27.031 10.789 1 98.56 114 TYR B N 1
ATOM 4540 C CA . TYR B 1 114 ? 2.037 -27.375 10.984 1 98.56 114 TYR B CA 1
ATOM 4541 C C . TYR B 1 114 ? 1.479 -28.094 9.766 1 98.56 114 TYR B C 1
ATOM 4543 O O . TYR B 1 114 ? 0.824 -29.141 9.891 1 98.56 114 TYR B O 1
ATOM 4551 N N . ILE B 1 115 ? 1.736 -27.578 8.594 1 98.75 115 ILE B N 1
ATOM 4552 C CA . ILE B 1 115 ? 1.267 -28.172 7.348 1 98.75 115 ILE B CA 1
ATOM 4553 C C . ILE B 1 115 ? 1.894 -29.562 7.168 1 98.75 115 ILE B C 1
ATOM 4555 O O . ILE B 1 115 ? 1.22 -30.5 6.75 1 98.75 115 ILE B O 1
ATOM 4559 N N . GLU B 1 116 ? 3.146 -29.641 7.508 1 98.56 116 GLU B N 1
ATOM 4560 C CA . GLU B 1 116 ? 3.844 -30.922 7.406 1 98.56 116 GLU B CA 1
ATOM 4561 C C . GLU B 1 116 ? 3.217 -31.969 8.32 1 98.56 116 GLU B C 1
ATOM 4563 O O . GLU B 1 116 ? 3.117 -33.125 7.957 1 98.56 116 GLU B O 1
ATOM 4568 N N . SER B 1 117 ? 2.852 -31.547 9.477 1 98.44 117 SER B N 1
ATOM 4569 C CA . SER B 1 117 ? 2.184 -32.469 10.391 1 98.44 117 SER B CA 1
ATOM 4570 C C . SER B 1 117 ? 0.88 -33 9.797 1 98.44 117 SER B C 1
ATOM 4572 O O . SER B 1 117 ? 0.541 -34.156 9.961 1 98.44 117 SER B O 1
ATOM 4574 N N . LYS B 1 118 ? 0.195 -32.156 9.102 1 98.19 118 LYS B N 1
ATOM 4575 C CA . LYS B 1 118 ? -1.042 -32.594 8.438 1 98.19 118 LYS B CA 1
ATOM 4576 C C . LYS B 1 118 ? -0.76 -33.562 7.305 1 98.19 118 LYS B C 1
ATOM 4578 O O . LYS B 1 118 ? -1.544 -34.469 7.062 1 98.19 118 LYS B O 1
ATOM 4583 N N . ARG B 1 119 ? 0.291 -33.344 6.602 1 98.44 119 ARG B N 1
ATOM 4584 C CA . ARG B 1 119 ? 0.689 -34.25 5.543 1 98.44 119 ARG B CA 1
ATOM 4585 C C . ARG B 1 119 ? 0.965 -35.656 6.105 1 98.44 119 ARG B C 1
ATOM 4587 O O . ARG B 1 119 ? 0.573 -36.656 5.512 1 98.44 119 ARG B O 1
ATOM 4594 N N . GLN B 1 120 ? 1.61 -35.656 7.242 1 97.38 120 GLN B N 1
ATOM 4595 C CA . GLN B 1 120 ? 1.95 -36.938 7.875 1 97.38 120 GLN B CA 1
ATOM 4596 C C . GLN B 1 120 ? 0.696 -37.688 8.336 1 97.38 120 GLN B C 1
ATOM 4598 O O . GLN B 1 120 ? 0.607 -38.906 8.203 1 97.38 120 GLN B O 1
ATOM 4603 N N . VAL B 1 121 ? -0.181 -36.969 8.852 1 97.12 121 VAL B N 1
ATOM 4604 C CA . VAL B 1 121 ? -1.44 -37.562 9.289 1 97.12 121 VAL B CA 1
ATOM 4605 C C . VAL B 1 121 ? -2.152 -38.188 8.094 1 97.12 121 VAL B C 1
ATOM 4607 O O . VAL B 1 121 ? -2.672 -39.312 8.203 1 97.12 121 VAL B O 1
ATOM 4610 N N . ALA B 1 122 ? -2.221 -37.469 6.992 1 97.44 122 ALA B N 1
ATOM 4611 C CA . ALA B 1 122 ? -2.854 -38 5.785 1 97.44 122 ALA B CA 1
ATOM 4612 C C . ALA B 1 122 ? -2.121 -39.25 5.277 1 97.44 122 ALA B C 1
ATOM 4614 O O . ALA B 1 122 ? -2.75 -40.25 4.93 1 97.44 122 ALA B O 1
ATOM 4615 N N . ALA B 1 123 ? -0.838 -39.219 5.258 1 96.56 123 ALA B N 1
ATOM 4616 C CA . ALA B 1 123 ? -0.028 -40.312 4.781 1 96.56 123 ALA B CA 1
ATOM 4617 C C . ALA B 1 123 ? -0.259 -41.562 5.633 1 96.56 123 ALA B C 1
ATOM 4619 O O . ALA B 1 123 ? -0.423 -42.688 5.102 1 96.56 123 ALA B O 1
ATOM 4620 N N . ASP B 1 124 ? -0.255 -41.375 6.926 1 96.56 124 ASP B N 1
ATOM 4621 C CA . ASP B 1 124 ? -0.451 -42.5 7.855 1 96.56 124 ASP B CA 1
ATOM 4622 C C . ASP B 1 124 ? -1.836 -43.094 7.688 1 96.56 124 ASP B C 1
ATOM 4624 O O . ASP B 1 124 ? -1.979 -44.344 7.695 1 96.56 124 ASP B O 1
ATOM 4628 N N . HIS B 1 125 ? -2.748 -42.25 7.562 1 96.56 125 HIS B N 1
ATOM 4629 C CA . HIS B 1 125 ? -4.113 -42.719 7.367 1 96.56 125 HIS B CA 1
ATOM 4630 C C . HIS B 1 125 ? -4.242 -43.531 6.066 1 96.56 125 HIS B C 1
ATOM 4632 O O . HIS B 1 125 ? -4.895 -44.562 6.031 1 96.56 125 HIS B O 1
ATOM 4638 N N . ASN B 1 126 ? -3.639 -43.031 5.012 1 95.56 126 ASN B N 1
ATOM 4639 C CA . ASN B 1 126 ? -3.824 -43.594 3.674 1 95.56 126 ASN B CA 1
ATOM 4640 C C . ASN B 1 126 ? -3.082 -44.906 3.506 1 95.56 126 ASN B C 1
ATOM 4642 O O . ASN B 1 126 ? -3.396 -45.688 2.609 1 95.56 126 ASN B O 1
ATOM 4646 N N . VAL B 1 127 ? -2.188 -45.219 4.383 1 92.5 127 VAL B N 1
ATOM 4647 C CA . VAL B 1 127 ? -1.493 -46.5 4.375 1 92.5 127 VAL B CA 1
ATOM 4648 C C . VAL B 1 127 ? -2.369 -47.594 5.027 1 92.5 127 VAL B C 1
ATOM 4650 O O . VAL B 1 127 ? -2.379 -48.719 4.594 1 92.5 127 VAL B O 1
ATOM 4653 N N . SER B 1 128 ? -3.096 -47.188 5.961 1 91.62 128 SER B N 1
ATOM 4654 C CA . SER B 1 128 ? -3.787 -48.156 6.812 1 91.62 128 SER B CA 1
ATOM 4655 C C . SER B 1 128 ? -5.258 -48.25 6.43 1 91.62 128 SER B C 1
ATOM 4657 O O . SER B 1 128 ? -5.934 -49.219 6.828 1 91.62 128 SER B O 1
ATOM 4659 N N . ASN B 1 129 ? -5.738 -47.344 5.676 1 89.62 129 ASN B N 1
ATOM 4660 C CA . ASN B 1 129 ? -7.172 -47.312 5.398 1 89.62 129 ASN B CA 1
ATOM 4661 C C . ASN B 1 129 ? -7.453 -47.375 3.9 1 89.62 129 ASN B C 1
ATOM 4663 O O . ASN B 1 129 ? -6.668 -46.875 3.09 1 89.62 129 ASN B O 1
ATOM 4667 N N . GLU B 1 130 ? -8.602 -47.969 3.564 1 88.44 130 GLU B N 1
ATOM 4668 C CA . GLU B 1 130 ? -9 -48.125 2.166 1 88.44 130 GLU B CA 1
ATOM 4669 C C . GLU B 1 130 ? -9.562 -46.812 1.604 1 88.44 130 GLU B C 1
ATOM 4671 O O . GLU B 1 130 ? -9.461 -46.562 0.404 1 88.44 130 GLU B O 1
ATOM 4676 N N . GLU B 1 131 ? -10.102 -46.062 2.49 1 92.69 131 GLU B N 1
ATOM 4677 C CA . GLU B 1 131 ? -10.625 -44.75 2.045 1 92.69 131 GLU B CA 1
ATOM 4678 C C . GLU B 1 131 ? -9.617 -43.656 2.275 1 92.69 131 GLU B C 1
ATOM 4680 O O . GLU B 1 131 ? -9.445 -43.188 3.402 1 92.69 131 GLU B O 1
ATOM 4685 N N . PRO B 1 132 ? -9.047 -43.188 1.257 1 94.25 132 PRO B N 1
ATOM 4686 C CA . PRO B 1 132 ? -7.988 -42.188 1.437 1 94.25 132 PRO B CA 1
ATOM 4687 C C . PRO B 1 132 ? -8.531 -40.812 1.812 1 94.25 132 PRO B C 1
ATOM 4689 O O . PRO B 1 132 ? -9.672 -40.5 1.481 1 94.25 132 PRO B O 1
ATOM 4692 N N . ILE B 1 133 ? -7.672 -40.125 2.537 1 96 133 ILE B N 1
ATOM 4693 C CA . ILE B 1 133 ? -7.973 -38.719 2.834 1 96 133 ILE B CA 1
ATOM 4694 C C . ILE B 1 133 ? -6.961 -37.812 2.139 1 96 133 ILE B C 1
ATOM 4696 O O . ILE B 1 133 ? -5.871 -38.281 1.773 1 96 133 ILE B O 1
ATOM 4700 N N . LEU B 1 134 ? -7.34 -36.594 1.967 1 97.06 134 LEU B N 1
ATOM 4701 C CA . LEU B 1 134 ? -6.484 -35.656 1.27 1 97.06 134 LEU B CA 1
ATOM 4702 C C . LEU B 1 134 ? -5.555 -34.938 2.248 1 97.06 134 LEU B C 1
ATOM 4704 O O . LEU B 1 134 ? -5.922 -34.688 3.4 1 97.06 134 LEU B O 1
ATOM 4708 N N . GLY B 1 135 ? -4.344 -34.656 1.787 1 98.19 135 GLY B N 1
ATOM 4709 C CA . GLY B 1 135 ? -3.459 -33.781 2.541 1 98.19 135 GLY B CA 1
ATOM 4710 C C . GLY B 1 135 ? -3.992 -32.375 2.674 1 98.19 135 GLY B C 1
ATOM 4711 O O . GLY B 1 135 ? -5.121 -32.094 2.266 1 98.19 135 GLY B O 1
ATOM 4712 N N . PRO B 1 136 ? -3.188 -31.516 3.207 1 98.69 136 PRO B N 1
ATOM 4713 C CA . PRO B 1 136 ? -3.645 -30.141 3.449 1 98.69 136 PRO B CA 1
ATOM 4714 C C . PRO B 1 136 ? -3.871 -29.359 2.16 1 98.69 136 PRO B C 1
ATOM 4716 O O . PRO B 1 136 ? -3.076 -29.469 1.222 1 98.69 136 PRO B O 1
ATOM 4719 N N . ARG B 1 137 ? -4.902 -28.703 2.076 1 98.81 137 ARG B N 1
ATOM 4720 C CA . ARG B 1 137 ? -5.211 -27.766 1.005 1 98.81 137 ARG B CA 1
ATOM 4721 C C . ARG B 1 137 ? -5.25 -26.328 1.528 1 98.81 137 ARG B C 1
ATOM 4723 O O . ARG B 1 137 ? -6.258 -25.906 2.092 1 98.81 137 ARG B O 1
ATOM 4730 N N . VAL B 1 138 ? -4.199 -25.609 1.223 1 98.88 138 VAL B N 1
ATOM 4731 C CA . VAL B 1 138 ? -3.938 -24.312 1.847 1 98.88 138 VAL B CA 1
ATOM 4732 C C . VAL B 1 138 ? -4.223 -23.188 0.849 1 98.88 138 VAL B C 1
ATOM 4734 O O . VAL B 1 138 ? -3.723 -23.219 -0.278 1 98.88 138 VAL B O 1
ATOM 4737 N N . MET B 1 139 ? -4.965 -22.266 1.239 1 98.88 139 MET B N 1
ATOM 4738 C CA . MET B 1 139 ? -5.195 -21.047 0.452 1 98.88 139 MET B CA 1
ATOM 4739 C C . MET B 1 139 ? -4.582 -19.828 1.133 1 98.88 139 MET B C 1
ATOM 4741 O O . MET B 1 139 ? -4.789 -19.609 2.328 1 98.88 139 MET B O 1
ATOM 4745 N N . ILE B 1 140 ? -3.85 -19.109 0.393 1 98.81 140 ILE B N 1
ATOM 4746 C CA . ILE B 1 140 ? -3.201 -17.922 0.928 1 98.81 140 ILE B CA 1
ATOM 4747 C C . ILE B 1 140 ? -3.957 -16.672 0.474 1 98.81 140 ILE B C 1
ATOM 4749 O O . ILE B 1 140 ? -4.184 -16.484 -0.723 1 98.81 140 ILE B O 1
ATOM 4753 N N . LEU B 1 141 ? -4.344 -15.836 1.439 1 98.38 141 LEU B N 1
ATOM 4754 C CA . LEU B 1 141 ? -5.066 -14.594 1.174 1 98.38 141 LEU B CA 1
ATOM 4755 C C . LEU B 1 141 ? -4.285 -13.391 1.693 1 98.38 141 LEU B C 1
ATOM 4757 O O . LEU B 1 141 ? -3.469 -13.523 2.607 1 98.38 141 LEU B O 1
ATOM 4761 N N . GLY B 1 142 ? -4.586 -12.266 1.092 1 95.94 142 GLY B N 1
ATOM 4762 C CA . GLY B 1 142 ? -3.967 -11.008 1.479 1 95.94 142 GLY B CA 1
ATOM 4763 C C . GLY B 1 142 ? -4.156 -9.906 0.45 1 95.94 142 GLY B C 1
ATOM 4764 O O . GLY B 1 142 ? -4.559 -10.172 -0.685 1 95.94 142 GLY B O 1
ATOM 4765 N N . GLY B 1 143 ? -3.811 -8.711 0.852 1 92.25 143 GLY B N 1
ATOM 4766 C CA . GLY B 1 143 ? -3.926 -7.574 -0.045 1 92.25 143 GLY B CA 1
ATOM 4767 C C . GLY B 1 143 ? -2.814 -7.512 -1.075 1 92.25 143 GLY B C 1
ATOM 4768 O O . GLY B 1 143 ? -2.08 -8.484 -1.265 1 92.25 143 GLY B O 1
ATOM 4769 N N . LYS B 1 144 ? -2.803 -6.312 -1.746 1 90 144 LYS B N 1
ATOM 4770 C CA . LYS B 1 144 ? -1.74 -6.09 -2.723 1 90 144 LYS B CA 1
ATOM 4771 C C . LYS B 1 144 ? -0.372 -6.047 -2.049 1 90 144 LYS B C 1
ATOM 4773 O O . LYS B 1 144 ? -0.22 -5.461 -0.976 1 90 144 LYS B O 1
ATOM 4778 N N . GLN B 1 145 ? 0.521 -6.734 -2.619 1 89.12 145 GLN B N 1
ATOM 4779 C CA . GLN B 1 145 ? 1.907 -6.691 -2.166 1 89.12 145 GLN B CA 1
ATOM 4780 C C . GLN B 1 145 ? 2.014 -7.047 -0.685 1 89.12 145 GLN B C 1
ATOM 4782 O O . GLN B 1 145 ? 2.639 -6.316 0.089 1 89.12 145 GLN B O 1
ATOM 4787 N N . SER B 1 146 ? 1.416 -8.148 -0.324 1 93.31 146 SER B N 1
ATOM 4788 C CA . SER B 1 146 ? 1.44 -8.609 1.061 1 93.31 146 SER B CA 1
ATOM 4789 C C . SER B 1 146 ? 2.41 -9.773 1.239 1 93.31 146 SER B C 1
ATOM 4791 O O . SER B 1 146 ? 2.68 -10.195 2.365 1 93.31 146 SER B O 1
ATOM 4793 N N . GLY B 1 147 ? 2.896 -10.312 0.179 1 94.94 147 GLY B N 1
ATOM 4794 C CA . GLY B 1 147 ? 3.844 -11.414 0.281 1 94.94 147 GLY B CA 1
ATOM 4795 C C . GLY B 1 147 ? 3.215 -12.766 0.015 1 94.94 147 GLY B C 1
ATOM 4796 O O . GLY B 1 147 ? 3.807 -13.805 0.323 1 94.94 147 GLY B O 1
ATOM 4797 N N . ARG B 1 148 ? 2.053 -12.82 -0.567 1 97.06 148 ARG B N 1
ATOM 4798 C CA . ARG B 1 148 ? 1.323 -14.062 -0.812 1 97.06 148 ARG B CA 1
ATOM 4799 C C . ARG B 1 148 ? 2.139 -15.016 -1.678 1 97.06 148 ARG B C 1
ATOM 4801 O O . ARG B 1 148 ? 2.312 -16.188 -1.329 1 97.06 148 ARG B O 1
ATOM 4808 N N . THR B 1 149 ? 2.619 -14.492 -2.775 1 96.31 149 THR B N 1
ATOM 4809 C CA . THR B 1 149 ? 3.367 -15.312 -3.723 1 96.31 149 THR B CA 1
ATOM 4810 C C . THR B 1 149 ? 4.66 -15.82 -3.094 1 96.31 149 THR B C 1
ATOM 4812 O O . THR B 1 149 ? 5.035 -16.984 -3.281 1 96.31 149 THR B O 1
ATOM 4815 N N . THR B 1 150 ? 5.32 -14.945 -2.348 1 96.62 150 THR B N 1
ATOM 4816 C CA . THR B 1 150 ? 6.547 -15.328 -1.657 1 96.62 150 THR B CA 1
ATOM 4817 C C . THR B 1 150 ? 6.27 -16.453 -0.661 1 96.62 150 THR B C 1
ATOM 4819 O O . THR B 1 150 ? 7.027 -17.422 -0.583 1 96.62 150 THR B O 1
ATOM 4822 N N . LEU B 1 151 ? 5.211 -16.328 0.064 1 98.25 151 LEU B N 1
ATOM 4823 C CA . LEU B 1 151 ? 4.848 -17.359 1.031 1 98.25 151 LEU B CA 1
ATOM 4824 C C . LEU B 1 151 ? 4.547 -18.672 0.331 1 98.25 151 LEU B C 1
ATOM 4826 O O . LEU B 1 151 ? 4.977 -19.734 0.787 1 98.25 151 LEU B O 1
ATOM 4830 N N . ALA B 1 152 ? 3.809 -18.609 -0.74 1 98.31 152 ALA B N 1
ATOM 4831 C CA . ALA B 1 152 ? 3.484 -19.828 -1.499 1 98.31 152 ALA B CA 1
ATOM 4832 C C . ALA B 1 152 ? 4.75 -20.547 -1.955 1 98.31 152 ALA B C 1
ATOM 4834 O O . ALA B 1 152 ? 4.883 -21.75 -1.778 1 98.31 152 ALA B O 1
ATOM 4835 N N . LYS B 1 153 ? 5.691 -19.766 -2.479 1 97.56 153 LYS B N 1
ATOM 4836 C CA . LYS B 1 153 ? 6.949 -20.344 -2.934 1 97.56 153 LYS B CA 1
ATOM 4837 C C . LYS B 1 153 ? 7.719 -20.969 -1.773 1 97.56 153 LYS B C 1
ATOM 4839 O O . LYS B 1 153 ? 8.281 -22.062 -1.91 1 97.56 153 LYS B O 1
ATOM 4844 N N . THR B 1 154 ? 7.73 -20.281 -0.696 1 98.44 154 THR B N 1
ATOM 4845 C CA . THR B 1 154 ? 8.477 -20.75 0.461 1 98.44 154 THR B CA 1
ATOM 4846 C C . THR B 1 154 ? 7.891 -22.062 0.98 1 98.44 154 THR B C 1
ATOM 4848 O O . THR B 1 154 ? 8.625 -23.016 1.247 1 98.44 154 THR B O 1
ATOM 4851 N N . LEU B 1 155 ? 6.602 -22.109 1.071 1 98.69 155 LEU B N 1
ATOM 4852 C CA . LEU B 1 155 ? 5.938 -23.312 1.585 1 98.69 155 LEU B CA 1
ATOM 4853 C C . LEU B 1 155 ? 6.164 -24.5 0.66 1 98.69 155 LEU B C 1
ATOM 4855 O O . LEU B 1 155 ? 6.422 -25.609 1.125 1 98.69 155 LEU B O 1
ATOM 4859 N N . VAL B 1 156 ? 6.078 -24.266 -0.609 1 98.06 156 VAL B N 1
ATOM 4860 C CA . VAL B 1 156 ? 6.277 -25.344 -1.576 1 98.06 156 VAL B CA 1
ATOM 4861 C C . VAL B 1 156 ? 7.727 -25.812 -1.525 1 98.06 156 VAL B C 1
ATOM 4863 O O . VAL B 1 156 ? 7.992 -27.031 -1.551 1 98.06 156 VAL B O 1
ATOM 4866 N N . SER B 1 157 ? 8.641 -24.859 -1.451 1 98 157 SER B N 1
ATOM 4867 C CA . SER B 1 157 ? 10.055 -25.219 -1.402 1 98 157 SER B CA 1
ATOM 4868 C C . SER B 1 157 ? 10.383 -26.016 -0.151 1 98 157 SER B C 1
ATOM 4870 O O . SER B 1 157 ? 11.125 -27 -0.217 1 98 157 SER B O 1
ATOM 4872 N N . TYR B 1 158 ? 9.867 -25.625 0.93 1 98.5 158 TYR B N 1
ATOM 4873 C CA . TYR B 1 158 ? 10.086 -26.359 2.168 1 98.5 158 TYR B CA 1
ATOM 4874 C C . TYR B 1 158 ? 9.469 -27.75 2.096 1 98.5 158 TYR B C 1
ATOM 4876 O O . TYR B 1 158 ? 10.039 -28.719 2.613 1 98.5 158 TYR B O 1
ATOM 4884 N N . ALA B 1 159 ? 8.328 -27.859 1.494 1 98.38 159 ALA B N 1
ATOM 4885 C CA . ALA B 1 159 ? 7.691 -29.172 1.314 1 98.38 159 ALA B CA 1
ATOM 4886 C C . ALA B 1 159 ? 8.57 -30.094 0.48 1 98.38 159 ALA B C 1
ATOM 4888 O O . ALA B 1 159 ? 8.75 -31.266 0.819 1 98.38 159 ALA B O 1
ATOM 4889 N N . VAL B 1 160 ? 9.094 -29.531 -0.581 1 96.75 160 VAL B N 1
ATOM 4890 C CA . VAL B 1 160 ? 9.953 -30.312 -1.467 1 96.75 160 VAL B CA 1
ATOM 4891 C C . VAL B 1 160 ? 11.188 -30.781 -0.707 1 96.75 160 VAL B C 1
ATOM 4893 O O . VAL B 1 160 ? 11.648 -31.906 -0.891 1 96.75 160 VAL B O 1
ATOM 4896 N N . LYS B 1 161 ? 11.68 -29.906 0.113 1 95.88 161 LYS B N 1
ATOM 4897 C CA . LYS B 1 161 ? 12.836 -30.266 0.934 1 95.88 161 LYS B CA 1
ATOM 4898 C C . LYS B 1 161 ? 12.516 -31.438 1.856 1 95.88 161 LYS B C 1
ATOM 4900 O O . LYS B 1 161 ? 13.414 -32.188 2.238 1 95.88 161 LYS B O 1
ATOM 4905 N N . MET B 1 162 ? 11.312 -31.609 2.172 1 96.75 162 MET B N 1
ATOM 4906 C CA . MET B 1 162 ? 10.867 -32.719 3.027 1 96.75 162 MET B CA 1
ATOM 4907 C C . MET B 1 162 ? 10.391 -33.906 2.191 1 96.75 162 MET B C 1
ATOM 4909 O O . MET B 1 162 ? 9.664 -34.75 2.686 1 96.75 162 MET B O 1
ATOM 4913 N N . ASN B 1 163 ? 10.672 -33.875 0.903 1 95.88 163 ASN B N 1
ATOM 4914 C CA . ASN B 1 163 ? 10.398 -34.969 -0.051 1 95.88 163 ASN B CA 1
ATOM 4915 C C . ASN B 1 163 ? 8.906 -35.062 -0.351 1 95.88 163 ASN B C 1
ATOM 4917 O O . ASN B 1 163 ? 8.391 -36.188 -0.537 1 95.88 163 ASN B O 1
ATOM 4921 N N . GLN B 1 164 ? 8.195 -34 -0.245 1 97.19 164 GLN B N 1
ATOM 4922 C CA . GLN B 1 164 ? 6.797 -33.938 -0.652 1 97.19 164 GLN B CA 1
ATOM 4923 C C . GLN B 1 164 ? 6.66 -33.469 -2.094 1 97.19 164 GLN B C 1
ATOM 4925 O O . GLN B 1 164 ? 7.633 -33 -2.691 1 97.19 164 GLN B O 1
ATOM 4930 N N . CYS B 1 165 ? 5.48 -33.656 -2.639 1 97.19 165 CYS B N 1
ATOM 4931 C CA . CYS B 1 165 ? 5.164 -33.188 -3.988 1 97.19 165 CYS B CA 1
ATOM 4932 C C . CYS B 1 165 ? 3.861 -32.406 -4.008 1 97.19 165 CYS B C 1
ATOM 4934 O O . CYS B 1 165 ? 2.881 -32.844 -4.613 1 97.19 165 CYS B O 1
ATOM 4936 N N . PRO B 1 166 ? 3.85 -31.203 -3.457 1 97.88 166 PRO B N 1
ATOM 4937 C CA . PRO B 1 166 ? 2.625 -30.406 -3.414 1 97.88 166 PRO B CA 1
ATOM 4938 C C . PRO B 1 166 ? 2.232 -29.844 -4.781 1 97.88 166 PRO B C 1
ATOM 4940 O O . PRO B 1 166 ? 3.09 -29.672 -5.652 1 97.88 166 PRO B O 1
ATOM 4943 N N . ILE B 1 167 ? 0.966 -29.641 -4.949 1 98.19 167 ILE B N 1
ATOM 4944 C CA . ILE B 1 167 ? 0.49 -28.953 -6.145 1 98.19 167 ILE B CA 1
ATOM 4945 C C . ILE B 1 167 ? 0.407 -27.453 -5.879 1 98.19 167 ILE B C 1
ATOM 4947 O O . ILE B 1 167 ? -0.295 -27.016 -4.961 1 98.19 167 ILE B O 1
ATOM 4951 N N . LEU B 1 168 ? 1.152 -26.719 -6.609 1 98 168 LEU B N 1
ATOM 4952 C CA . LEU B 1 168 ? 1.101 -25.25 -6.551 1 98 168 LEU B CA 1
ATOM 4953 C C . LEU B 1 168 ? 0.06 -24.719 -7.523 1 98 168 LEU B C 1
ATOM 4955 O O . LEU B 1 168 ? 0.132 -24.969 -8.727 1 98 168 LEU B O 1
ATOM 4959 N N . VAL B 1 169 ? -0.869 -23.984 -7.016 1 98.56 169 VAL B N 1
ATOM 4960 C CA . VAL B 1 169 ? -1.932 -23.406 -7.832 1 98.56 169 VAL B CA 1
ATOM 4961 C C . VAL B 1 169 ? -1.784 -21.891 -7.871 1 98.56 169 VAL B C 1
ATOM 4963 O O . VAL B 1 169 ? -1.736 -21.234 -6.828 1 98.56 169 VAL B O 1
ATOM 4966 N N . ASN B 1 170 ? -1.659 -21.359 -9.031 1 98 170 ASN B N 1
ATOM 4967 C CA . ASN B 1 170 ? -1.676 -19.922 -9.227 1 98 170 ASN B CA 1
ATOM 4968 C C . ASN B 1 170 ? -3.025 -19.438 -9.75 1 98 170 ASN B C 1
ATOM 4970 O O . ASN B 1 170 ? -3.426 -19.797 -10.867 1 98 170 ASN B O 1
ATOM 4974 N N . LEU B 1 171 ? -3.648 -18.625 -9 1 98.62 171 LEU B N 1
ATOM 4975 C CA . LEU B 1 171 ? -4.941 -18.109 -9.43 1 98.62 171 LEU B CA 1
ATOM 4976 C C . LEU B 1 171 ? -4.852 -16.625 -9.75 1 98.62 171 LEU B C 1
ATOM 4978 O O . LEU B 1 171 ? -5.867 -15.969 -10.008 1 98.62 171 LEU B O 1
ATOM 4982 N N . ASN B 1 172 ? -3.66 -16.047 -9.68 1 97.44 172 ASN B N 1
ATOM 4983 C CA . ASN B 1 172 ? -3.439 -14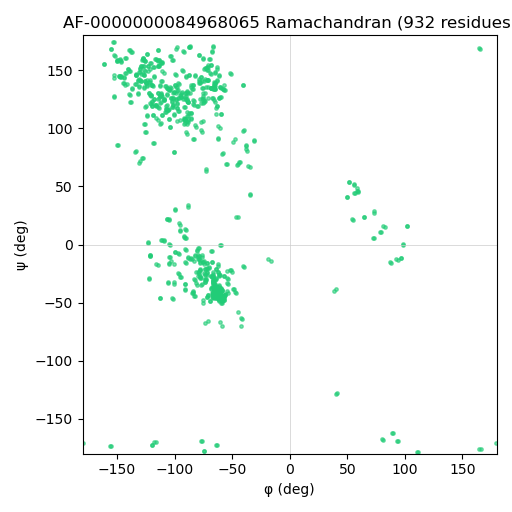.664 -10.086 1 97.44 172 ASN B CA 1
ATOM 4984 C C . ASN B 1 172 ? -3.045 -14.57 -11.555 1 97.44 172 ASN B C 1
ATOM 4986 O O . ASN B 1 172 ? -1.901 -14.852 -11.914 1 97.44 172 ASN B O 1
ATOM 4990 N N . PRO B 1 173 ? -3.918 -14.094 -12.352 1 97.12 173 PRO B N 1
ATOM 4991 C CA . PRO B 1 173 ? -3.625 -14.086 -13.789 1 97.12 173 PRO B CA 1
ATOM 4992 C C . PRO B 1 173 ? -2.566 -13.047 -14.164 1 97.12 173 PRO B C 1
ATOM 4994 O O . PRO B 1 173 ? -2.035 -13.086 -15.281 1 97.12 173 PRO B O 1
ATOM 4997 N N . GLN B 1 174 ? -2.34 -12.164 -13.273 1 95.06 174 GLN B N 1
ATOM 4998 C CA . GLN B 1 174 ? -1.321 -11.148 -13.531 1 95.06 174 GLN B CA 1
ATOM 4999 C C . GLN B 1 174 ? 0.062 -11.781 -13.664 1 95.06 174 GLN B C 1
ATOM 5001 O O . GLN B 1 174 ? 0.91 -11.281 -14.406 1 95.06 174 GLN B O 1
ATOM 5006 N N . ASP B 1 175 ? 0.125 -12.891 -12.938 1 91.75 175 ASP B N 1
ATOM 5007 C CA . ASP B 1 175 ? 1.431 -13.539 -12.891 1 91.75 175 ASP B CA 1
ATOM 5008 C C . ASP B 1 175 ? 1.459 -14.773 -13.789 1 91.75 175 ASP B C 1
ATOM 5010 O O . ASP B 1 175 ? 0.468 -15.5 -13.883 1 91.75 175 ASP B O 1
ATOM 5014 N N . GLY B 1 176 ? 2.506 -14.945 -14.547 1 88.12 176 GLY B N 1
ATOM 5015 C CA . GLY B 1 176 ? 2.699 -16.188 -15.281 1 88.12 176 GLY B CA 1
ATOM 5016 C C . GLY B 1 176 ? 3.521 -17.203 -14.516 1 88.12 176 GLY B C 1
ATOM 5017 O O . GLY B 1 176 ? 4.73 -17.031 -14.344 1 88.12 176 GLY B O 1
ATOM 5018 N N . VAL B 1 177 ? 2.797 -18.203 -13.977 1 91.19 177 VAL B N 1
ATOM 5019 C CA . VAL B 1 177 ? 3.482 -19.266 -13.258 1 91.19 177 VAL B CA 1
ATOM 5020 C C . VAL B 1 177 ? 3.518 -20.531 -14.109 1 91.19 177 VAL B C 1
ATOM 5022 O O . VAL B 1 177 ? 2.5 -21.219 -14.266 1 91.19 177 VAL B O 1
ATOM 5025 N N . PHE B 1 178 ? 4.676 -20.844 -14.609 1 89.62 178 PHE B N 1
ATOM 5026 C CA . PHE B 1 178 ? 4.863 -21.922 -15.57 1 89.62 178 PHE B CA 1
ATOM 5027 C C . PHE B 1 178 ? 3.949 -21.734 -16.781 1 89.62 178 PHE B C 1
ATOM 5029 O O . PHE B 1 178 ? 3.488 -22.703 -17.375 1 89.62 178 PHE B O 1
ATOM 5036 N N . ALA B 1 179 ? 3.537 -20.609 -16.969 1 92.12 179 ALA B N 1
ATOM 5037 C CA . ALA B 1 179 ? 2.678 -20.125 -18.047 1 92.12 179 ALA B CA 1
ATOM 5038 C C . ALA B 1 179 ? 2.869 -18.625 -18.281 1 92.12 179 ALA B C 1
ATOM 5040 O O . ALA B 1 179 ? 3.83 -18.031 -17.781 1 92.12 179 ALA B O 1
ATOM 5041 N N . LEU B 1 180 ? 2.07 -18.109 -19.094 1 93.94 180 LEU B N 1
ATOM 5042 C CA . LEU B 1 180 ? 2.166 -16.688 -19.359 1 93.94 180 LEU B CA 1
ATOM 5043 C C . LEU B 1 180 ? 1.084 -15.906 -18.609 1 93.94 180 LEU B C 1
ATOM 5045 O O . LEU B 1 180 ? 0.104 -16.5 -18.156 1 93.94 180 LEU B O 1
ATOM 5049 N N . PRO B 1 181 ? 1.347 -14.609 -18.438 1 95.19 181 PRO B N 1
ATOM 5050 C CA . PRO B 1 181 ? 0.276 -13.797 -17.859 1 95.19 181 PRO B CA 1
ATOM 5051 C C . PRO B 1 181 ? -1.054 -13.961 -18.594 1 95.19 181 PRO B C 1
ATOM 5053 O O . PRO B 1 181 ? -1.073 -14.164 -19.812 1 95.19 181 PRO B O 1
ATOM 5056 N N . GLY B 1 182 ? -2.117 -13.859 -17.828 1 96.06 182 GLY B N 1
ATOM 5057 C CA . GLY B 1 182 ? -3.438 -14.055 -18.406 1 96.06 182 GLY B CA 1
ATOM 5058 C C . GLY B 1 182 ? -3.988 -15.453 -18.188 1 96.06 182 GLY B C 1
ATOM 5059 O O . GLY B 1 182 ? -5.113 -15.75 -18.578 1 96.06 182 GLY B O 1
ATOM 5060 N N . SER B 1 183 ? -3.213 -16.25 -17.531 1 95.94 183 SER B N 1
ATOM 5061 C CA . SER B 1 183 ? -3.633 -17.625 -17.297 1 95.94 183 SER B CA 1
ATOM 5062 C C . SER B 1 183 ? -3.547 -17.984 -15.812 1 95.94 183 SER B C 1
ATOM 5064 O O . SER B 1 183 ? -2.932 -17.25 -15.031 1 95.94 183 SER B O 1
ATOM 5066 N N . ILE B 1 184 ? -4.25 -19 -15.438 1 97.44 184 ILE B N 1
ATOM 5067 C CA . ILE B 1 184 ? -4.086 -19.625 -14.133 1 97.44 184 ILE B CA 1
ATOM 5068 C C . ILE B 1 184 ? -3.559 -21.047 -14.305 1 97.44 184 ILE B C 1
ATOM 5070 O O . ILE B 1 184 ? -3.748 -21.656 -15.352 1 97.44 184 ILE B O 1
ATOM 5074 N N . SER B 1 185 ? -2.867 -21.531 -13.289 1 96.88 185 SER B N 1
ATOM 5075 C CA . SER B 1 185 ? -2.176 -22.797 -13.508 1 96.88 185 SER B CA 1
ATOM 5076 C C . SER B 1 185 ? -2.057 -23.594 -12.211 1 96.88 185 SER B C 1
ATOM 5078 O O . SER B 1 185 ? -2.24 -23.047 -11.125 1 96.88 185 SER B O 1
ATOM 5080 N N . ALA B 1 186 ? -1.887 -24.875 -12.383 1 97.25 186 ALA B N 1
ATOM 5081 C CA . ALA B 1 186 ? -1.578 -25.828 -11.312 1 97.25 186 ALA B CA 1
ATOM 5082 C C . ALA B 1 186 ? -0.419 -26.734 -11.703 1 97.25 186 ALA B C 1
ATOM 5084 O O . ALA B 1 186 ? -0.395 -27.281 -12.812 1 97.25 186 ALA B O 1
ATOM 5085 N N . THR B 1 187 ? 0.534 -26.812 -10.797 1 95.81 187 THR B N 1
ATOM 5086 C CA . THR B 1 187 ? 1.73 -27.578 -11.102 1 95.81 187 THR B CA 1
ATOM 5087 C C . THR B 1 187 ? 2.168 -28.406 -9.891 1 95.81 187 THR B C 1
ATOM 5089 O O . THR B 1 187 ? 2.283 -27.875 -8.789 1 95.81 187 THR B O 1
ATOM 5092 N N . ALA B 1 188 ? 2.375 -29.719 -10.141 1 95.81 188 ALA B N 1
ATOM 5093 C CA . ALA B 1 188 ? 2.996 -30.531 -9.102 1 95.81 188 ALA B CA 1
ATOM 5094 C C . ALA B 1 188 ? 4.492 -30.25 -8.992 1 95.81 188 ALA B C 1
ATOM 5096 O O . ALA B 1 188 ? 5.219 -30.328 -9.984 1 95.81 188 ALA B O 1
ATOM 5097 N N . ILE B 1 189 ? 4.914 -29.859 -7.832 1 95.19 189 ILE B N 1
ATOM 5098 C CA . ILE B 1 189 ? 6.309 -29.484 -7.641 1 95.19 189 ILE B CA 1
ATOM 5099 C C . ILE B 1 189 ? 7.047 -30.594 -6.891 1 95.19 189 ILE B C 1
ATOM 5101 O O . ILE B 1 189 ? 6.75 -30.859 -5.727 1 95.19 189 ILE B O 1
ATOM 5105 N N . ASN B 1 190 ? 8.008 -31.172 -7.527 1 92.94 190 ASN B N 1
ATOM 5106 C CA . ASN B 1 190 ? 8.742 -32.281 -6.91 1 92.94 190 ASN B CA 1
ATOM 5107 C C . ASN B 1 190 ? 10.242 -31.984 -6.855 1 92.94 190 ASN B C 1
ATOM 5109 O O . ASN B 1 190 ? 11.023 -32.844 -6.445 1 92.94 190 ASN B O 1
ATOM 5113 N N . ASP B 1 191 ? 10.555 -30.812 -7.336 1 91.56 191 ASP B N 1
ATOM 5114 C CA . ASP B 1 191 ? 11.945 -30.391 -7.312 1 91.56 191 ASP B CA 1
ATOM 5115 C C . ASP B 1 191 ? 12.07 -28.922 -6.922 1 91.56 191 ASP B C 1
ATOM 5117 O O . ASP B 1 191 ? 11.07 -28.188 -6.887 1 91.56 191 ASP B O 1
ATOM 5121 N N . SER B 1 192 ? 13.32 -28.547 -6.633 1 92.81 192 SER B N 1
ATOM 5122 C CA . SER B 1 192 ? 13.57 -27.172 -6.199 1 92.81 192 SER B CA 1
ATOM 5123 C C . SER B 1 192 ? 13.18 -26.172 -7.281 1 92.81 192 SER B C 1
ATOM 5125 O O . SER B 1 192 ? 13.32 -26.453 -8.477 1 92.81 192 SER B O 1
ATOM 5127 N N . LEU B 1 193 ? 12.695 -25.047 -6.855 1 92.81 193 LEU B N 1
ATOM 5128 C CA . LEU B 1 193 ? 12.398 -23.984 -7.793 1 92.81 193 LEU B CA 1
ATOM 5129 C C . LEU B 1 193 ? 13.688 -23.375 -8.352 1 92.81 193 LEU B C 1
ATOM 5131 O O . LEU B 1 193 ? 14.742 -23.469 -7.727 1 92.81 193 LEU B O 1
ATOM 5135 N N . ASP B 1 194 ? 13.555 -22.828 -9.523 1 92.31 194 ASP B N 1
ATOM 5136 C CA . ASP B 1 194 ? 14.695 -22.156 -10.141 1 92.31 194 ASP B CA 1
ATOM 5137 C C . ASP B 1 194 ? 14.711 -20.672 -9.789 1 92.31 194 ASP B C 1
ATOM 5139 O O . ASP B 1 194 ? 14.016 -19.875 -10.43 1 92.31 194 ASP B O 1
ATOM 5143 N N . VAL B 1 195 ? 15.609 -20.297 -8.961 1 92.62 195 VAL B N 1
ATOM 5144 C CA . VAL B 1 195 ? 15.625 -18.938 -8.414 1 92.62 195 VAL B CA 1
ATOM 5145 C C . VAL B 1 195 ? 16.141 -17.969 -9.469 1 92.62 195 VAL B C 1
ATOM 5147 O O . VAL B 1 195 ? 15.93 -16.75 -9.359 1 92.62 195 VAL B O 1
ATOM 5150 N N . GLU B 1 196 ? 16.75 -18.438 -10.5 1 92.38 196 GLU B N 1
ATOM 5151 C CA . GLU B 1 196 ? 17.375 -17.562 -11.492 1 92.38 196 GLU B CA 1
ATOM 5152 C C . GLU B 1 196 ? 16.406 -17.219 -12.617 1 92.38 196 GLU B C 1
ATOM 5154 O O . GLU B 1 196 ? 16.672 -16.312 -13.414 1 92.38 196 GLU B O 1
ATOM 5159 N N . SER B 1 197 ? 15.375 -18 -12.633 1 89.44 197 SER B N 1
ATOM 5160 C CA . SER B 1 197 ? 14.367 -17.672 -13.641 1 89.44 197 SER B CA 1
ATOM 5161 C C . SER B 1 197 ? 13.656 -16.359 -13.312 1 89.44 197 SER B C 1
ATOM 5163 O O . SER B 1 197 ? 13.672 -15.914 -12.164 1 89.44 197 SER B O 1
ATOM 5165 N N . CYS B 1 198 ? 13.117 -15.656 -14.242 1 84.38 198 CYS B N 1
ATOM 5166 C CA . CYS B 1 198 ? 12.547 -14.32 -14.086 1 84.38 198 CYS B CA 1
ATOM 5167 C C . CYS B 1 198 ? 11.492 -14.305 -12.977 1 84.38 198 CYS B C 1
ATOM 5169 O O . CYS B 1 198 ? 11.383 -13.328 -12.234 1 84.38 198 CYS B O 1
ATOM 5171 N N . ASN B 1 199 ? 10.688 -15.242 -12.844 1 85.31 199 ASN B N 1
ATOM 5172 C CA . ASN B 1 199 ? 9.664 -15.25 -11.805 1 85.31 199 ASN B CA 1
ATOM 5173 C C . ASN B 1 199 ? 10.031 -16.203 -10.664 1 85.31 199 ASN B C 1
ATOM 5175 O O . ASN B 1 199 ? 9.289 -16.328 -9.688 1 85.31 199 ASN B O 1
ATOM 5179 N N . GLY B 1 200 ? 11.102 -16.812 -10.766 1 88.19 200 GLY B N 1
ATOM 5180 C CA . GLY B 1 200 ? 11.641 -17.625 -9.688 1 88.19 200 GLY B CA 1
ATOM 5181 C C . GLY B 1 200 ? 11.023 -19.016 -9.617 1 88.19 200 GLY B C 1
ATOM 5182 O O . GLY B 1 200 ? 11.055 -19.672 -8.57 1 88.19 200 GLY B O 1
ATOM 5183 N N . TYR B 1 201 ? 10.359 -19.453 -10.625 1 86.56 201 TYR B N 1
ATOM 5184 C CA . TYR B 1 201 ? 9.711 -20.766 -10.609 1 86.56 201 TYR B CA 1
ATOM 5185 C C . TYR B 1 201 ? 10.492 -21.75 -11.469 1 86.56 201 TYR B C 1
ATOM 5187 O O . TYR B 1 201 ? 10.57 -22.938 -11.133 1 86.56 201 TYR B O 1
ATOM 5195 N N . GLY B 1 202 ? 11.086 -21.312 -12.5 1 78 202 GLY B N 1
ATOM 5196 C CA . GLY B 1 202 ? 11.75 -22.172 -13.469 1 78 202 GLY B CA 1
ATOM 5197 C C . GLY B 1 202 ? 11.047 -22.203 -14.812 1 78 202 GLY B C 1
ATOM 5198 O O . GLY B 1 202 ? 10.086 -21.469 -15.039 1 78 202 GLY B O 1
ATOM 5199 N N . LEU B 1 203 ? 11.664 -23.062 -15.758 1 68.12 203 LEU B N 1
ATOM 5200 C CA . LEU B 1 203 ? 11.141 -23.141 -17.125 1 68.12 203 LEU B CA 1
ATOM 5201 C C . LEU B 1 203 ? 10.133 -24.281 -17.25 1 68.12 203 LEU B C 1
ATOM 5203 O O . LEU B 1 203 ? 10.133 -25.203 -16.438 1 68.12 203 LEU B O 1
ATOM 5207 N N . THR B 1 204 ? 9.141 -24.078 -18.172 1 61.06 204 THR B N 1
ATOM 5208 C CA . THR B 1 204 ? 8.117 -25.078 -18.438 1 61.06 204 THR B CA 1
ATOM 5209 C C . THR B 1 204 ? 8.68 -26.203 -19.297 1 61.06 204 THR B C 1
ATOM 5211 O O . THR B 1 204 ? 9.633 -26 -20.047 1 61.06 204 THR B O 1
ATOM 5214 N N . THR B 1 205 ? 8.273 -27.484 -18.984 1 52.41 205 THR B N 1
ATOM 5215 C CA . THR B 1 205 ? 8.633 -28.641 -19.797 1 52.41 205 THR B CA 1
ATOM 5216 C C . THR B 1 205 ? 8.359 -28.375 -21.266 1 52.41 205 THR B C 1
ATOM 5218 O O . THR B 1 205 ? 9.055 -28.922 -22.141 1 52.41 205 THR B O 1
ATOM 5221 N N . THR B 1 206 ? 7.246 -27.672 -21.594 1 44.56 206 THR B N 1
ATOM 5222 C CA . THR B 1 206 ? 6.93 -27.5 -23 1 44.56 206 THR B CA 1
ATOM 5223 C C . THR B 1 206 ? 8.117 -26.891 -23.75 1 44.56 206 THR B C 1
ATOM 5225 O O . THR B 1 206 ? 8.32 -27.172 -24.938 1 44.56 206 THR B O 1
ATOM 5228 N N . THR B 1 207 ? 8.93 -26.094 -23.047 1 45.81 207 THR B N 1
ATOM 5229 C CA . THR B 1 207 ? 9.977 -25.344 -23.734 1 45.81 207 THR B CA 1
ATOM 5230 C C . THR B 1 207 ? 11.273 -26.141 -23.781 1 45.81 207 THR B C 1
ATOM 5232 O O . THR B 1 207 ? 12.086 -25.984 -24.688 1 45.81 207 THR B O 1
ATOM 5235 N N . THR B 1 208 ? 11.578 -26.922 -22.797 1 46.84 208 THR B N 1
ATOM 5236 C CA . THR B 1 208 ? 12.93 -27.469 -22.766 1 46.84 208 THR B CA 1
ATOM 5237 C C . THR B 1 208 ? 12.961 -28.859 -23.406 1 46.84 208 THR B C 1
ATOM 5239 O O . THR B 1 208 ? 14.039 -29.438 -23.578 1 46.84 208 THR B O 1
ATOM 5242 N N . GLY B 1 209 ? 11.938 -29.312 -24.203 1 44.47 209 GLY B N 1
ATOM 5243 C CA . GLY B 1 209 ? 12.008 -30.625 -24.812 1 44.47 209 GLY B CA 1
ATOM 5244 C C . GLY B 1 209 ? 12.578 -31.688 -23.891 1 44.47 209 GLY B C 1
ATOM 5245 O O . GLY B 1 209 ? 12.641 -32.875 -24.234 1 44.47 209 GLY B O 1
ATOM 5246 N N . GLY B 1 210 ? 13.609 -31.422 -23.047 1 41.03 210 GLY B N 1
ATOM 5247 C CA . GLY B 1 210 ? 14.422 -32.406 -22.344 1 41.03 210 GLY B CA 1
ATOM 5248 C C . GLY B 1 210 ? 13.703 -33.062 -21.172 1 41.03 210 GLY B C 1
ATOM 5249 O O . GLY B 1 210 ? 12.539 -32.75 -20.906 1 41.03 210 GLY B O 1
ATOM 5250 N N . ASN B 1 211 ? 14.484 -34 -20.422 1 40.72 211 ASN B N 1
ATOM 5251 C CA . ASN B 1 211 ? 14.195 -35.031 -19.422 1 40.72 211 ASN B CA 1
ATOM 5252 C C . ASN B 1 211 ? 13.406 -34.469 -18.25 1 40.72 211 ASN B C 1
ATOM 5254 O O . ASN B 1 211 ? 13.133 -35.156 -17.266 1 40.72 211 ASN B O 1
ATOM 5258 N N . ALA B 1 212 ? 13.57 -33.219 -17.828 1 42.16 212 ALA B N 1
ATOM 5259 C CA . ALA B 1 212 ? 13.055 -33.031 -16.469 1 42.16 212 ALA B CA 1
ATOM 5260 C C . ALA B 1 212 ? 11.531 -33.031 -16.469 1 42.16 212 ALA B C 1
ATOM 5262 O O . ALA B 1 212 ? 10.906 -32.031 -16.828 1 42.16 212 ALA B O 1
ATOM 5263 N N . LEU B 1 213 ? 10.789 -34 -16.766 1 45.72 213 LEU B N 1
ATOM 5264 C CA . LEU B 1 213 ? 9.445 -34.562 -16.594 1 45.72 213 LEU B CA 1
ATOM 5265 C C . LEU B 1 213 ? 8.75 -33.938 -15.391 1 45.72 213 LEU B C 1
ATOM 5267 O O . LEU B 1 213 ? 7.539 -34.094 -15.211 1 45.72 213 LEU B O 1
ATOM 5271 N N . SER B 1 214 ? 9.445 -33.219 -14.531 1 53.19 214 SER B N 1
ATOM 5272 C CA . SER B 1 214 ? 9 -33.156 -13.141 1 53.19 214 SER B CA 1
ATOM 5273 C C . SER B 1 214 ? 7.965 -32.062 -12.93 1 53.19 214 SER B C 1
ATOM 5275 O O . SER B 1 214 ? 7.254 -32.062 -11.922 1 53.19 214 SER B O 1
ATOM 5277 N N . LYS B 1 215 ? 7.777 -31.078 -14.07 1 62.03 215 LYS B N 1
ATOM 5278 C CA . LYS B 1 215 ? 6.75 -30.094 -13.734 1 62.03 215 LYS B CA 1
ATOM 5279 C C . LYS B 1 215 ? 5.789 -29.891 -14.891 1 62.03 215 LYS B C 1
ATOM 5281 O O . LYS B 1 215 ? 6.062 -29.094 -15.797 1 62.03 215 LYS B O 1
ATOM 5286 N N . GLN B 1 216 ? 4.84 -30.75 -15.102 1 76.94 216 GLN B N 1
ATOM 5287 C CA . GLN B 1 216 ? 3.838 -30.516 -16.141 1 76.94 216 GLN B CA 1
ATOM 5288 C C . GLN B 1 216 ? 2.652 -29.719 -15.594 1 76.94 216 GLN B C 1
ATOM 5290 O O . GLN B 1 216 ? 1.799 -30.281 -14.898 1 76.94 216 GLN B O 1
ATOM 5295 N N . PRO B 1 217 ? 2.629 -28.391 -15.992 1 90.38 217 PRO B N 1
ATOM 5296 C CA . PRO B 1 217 ? 1.534 -27.562 -15.477 1 90.38 217 PRO B CA 1
ATOM 5297 C C . PRO B 1 217 ? 0.223 -27.797 -16.234 1 90.38 217 PRO B C 1
ATOM 5299 O O . PRO B 1 217 ? 0.236 -28.156 -17.406 1 90.38 217 PRO B O 1
ATOM 5302 N N . ILE B 1 218 ? -0.805 -27.812 -15.531 1 93.19 218 ILE B N 1
ATOM 5303 C CA . ILE B 1 218 ? -2.119 -27.641 -16.141 1 93.19 218 ILE B CA 1
ATOM 5304 C C . ILE B 1 218 ? -2.471 -26.156 -16.188 1 93.19 218 ILE B C 1
ATOM 5306 O O . ILE B 1 218 ? -2.461 -25.469 -15.156 1 93.19 218 ILE B O 1
ATOM 5310 N N . VAL B 1 219 ? -2.742 -25.688 -17.391 1 95.12 219 VAL B N 1
ATOM 5311 C CA . VAL B 1 219 ? -2.939 -24.25 -17.562 1 95.12 219 VAL B CA 1
ATOM 5312 C C . VAL B 1 219 ? -4.336 -23.984 -18.141 1 95.12 219 VAL B C 1
ATOM 5314 O O . VAL B 1 219 ? -4.762 -24.656 -19.078 1 95.12 219 VAL B O 1
ATOM 5317 N N . LYS B 1 220 ? -5.059 -23.109 -17.5 1 95.69 220 LYS B N 1
ATOM 5318 C CA . LYS B 1 220 ? -6.34 -22.625 -18 1 95.69 220 LYS B CA 1
ATOM 5319 C C . LYS B 1 220 ? -6.246 -21.156 -18.406 1 95.69 220 LYS B C 1
ATOM 5321 O O . LYS B 1 220 ? -5.605 -20.359 -17.719 1 95.69 220 LYS B O 1
ATOM 5326 N N . ASN B 1 221 ? -6.91 -20.844 -19.5 1 94.81 221 ASN B N 1
ATOM 5327 C CA . ASN B 1 221 ? -6.816 -19.484 -20.031 1 94.81 221 ASN B CA 1
ATOM 5328 C C . ASN B 1 221 ? -7.906 -18.594 -19.453 1 94.81 221 ASN B C 1
ATOM 5330 O O . ASN B 1 221 ? -9.086 -18.938 -19.5 1 94.81 221 ASN B O 1
ATOM 5334 N N . TYR B 1 222 ? -7.488 -17.484 -18.906 1 95.88 222 TYR B N 1
ATOM 5335 C CA . TYR B 1 222 ? -8.398 -16.406 -18.547 1 95.88 222 TYR B CA 1
ATOM 5336 C C . TYR B 1 222 ? -8.359 -15.281 -19.578 1 95.88 222 TYR B C 1
ATOM 5338 O O . TYR B 1 222 ? -9.406 -14.812 -20.031 1 95.88 222 TYR B O 1
ATOM 5346 N N . GLY B 1 223 ? -7.184 -14.906 -19.938 1 95.06 223 GLY B N 1
ATOM 5347 C CA . GLY B 1 223 ? -7.008 -14 -21.062 1 95.06 223 GLY B CA 1
ATOM 5348 C C . GLY B 1 223 ? -6.852 -12.555 -20.641 1 95.06 223 GLY B C 1
ATOM 5349 O O . GLY B 1 223 ? -6.582 -11.68 -21.469 1 95.06 223 GLY B O 1
ATOM 5350 N N . PHE B 1 224 ? -7.121 -12.266 -19.375 1 95.44 224 PHE B N 1
ATOM 5351 C CA . PHE B 1 224 ? -6.965 -10.922 -18.812 1 95.44 224 PHE B CA 1
ATOM 5352 C C . PHE B 1 224 ? -6.039 -10.938 -17.609 1 95.44 224 PHE B C 1
ATOM 5354 O O . PHE B 1 224 ? -5.707 -12.008 -17.094 1 95.44 224 PHE B O 1
ATOM 5361 N N . THR B 1 225 ? -5.574 -9.734 -17.234 1 94.5 225 THR B N 1
ATOM 5362 C CA . THR B 1 225 ? -4.707 -9.656 -16.062 1 94.5 225 THR B CA 1
ATOM 5363 C C . THR B 1 225 ? -5.512 -9.281 -14.828 1 94.5 225 THR B C 1
ATOM 5365 O O . THR B 1 225 ? -5.121 -9.609 -13.703 1 94.5 225 THR B O 1
ATOM 5368 N N . GLY B 1 226 ? -6.613 -8.633 -15 1 94.69 226 GLY B N 1
ATOM 5369 C CA . GLY B 1 226 ? -7.496 -8.281 -13.906 1 94.69 226 GLY B CA 1
ATOM 5370 C C . GLY B 1 226 ? -8.664 -9.242 -13.75 1 94.69 226 GLY B C 1
ATOM 5371 O O . GLY B 1 226 ? -9.352 -9.555 -14.727 1 94.69 226 GLY B O 1
ATOM 5372 N N . ILE B 1 227 ? -8.961 -9.625 -12.586 1 95.31 227 ILE B N 1
ATOM 5373 C CA . ILE B 1 227 ? -9.961 -10.664 -12.367 1 95.31 227 ILE B CA 1
ATOM 5374 C C . ILE B 1 227 ? -11.352 -10.109 -12.664 1 95.31 227 ILE B C 1
ATOM 5376 O O . ILE B 1 227 ? -12.266 -10.867 -12.992 1 95.31 227 ILE B O 1
ATOM 5380 N N . ASN B 1 228 ? -11.539 -8.797 -12.641 1 93 228 ASN B N 1
ATOM 5381 C CA . ASN B 1 228 ? -12.859 -8.195 -12.805 1 93 228 ASN B CA 1
ATOM 5382 C C . ASN B 1 228 ? -13.172 -7.91 -14.266 1 93 228 ASN B C 1
ATOM 5384 O O . ASN B 1 228 ? -14.273 -7.488 -14.602 1 93 228 ASN B O 1
ATOM 5388 N N . GLU B 1 229 ? -12.25 -8.125 -15.133 1 93.5 229 GLU B N 1
ATOM 5389 C CA . GLU B 1 229 ? -12.508 -7.922 -16.562 1 93.5 229 GLU B CA 1
ATOM 5390 C C . GLU B 1 229 ? -13.617 -8.844 -17.047 1 93.5 229 GLU B C 1
ATOM 5392 O O . GLU B 1 229 ? -14.414 -8.469 -17.922 1 93.5 229 GLU B O 1
ATOM 5397 N N . ASN B 1 230 ? -13.68 -10.008 -16.656 1 94.31 230 ASN B N 1
ATOM 5398 C CA . ASN B 1 230 ? -14.75 -10.984 -16.797 1 94.31 230 ASN B CA 1
ATOM 5399 C C . ASN B 1 230 ? -14.773 -11.969 -15.633 1 94.31 230 ASN B C 1
ATOM 5401 O O . ASN B 1 230 ? -14.234 -13.07 -15.742 1 94.31 230 ASN B O 1
ATOM 5405 N N . LEU B 1 231 ? -15.438 -11.539 -14.633 1 94.88 231 LEU B N 1
ATOM 5406 C CA . LEU B 1 231 ? -15.43 -12.273 -13.375 1 94.88 231 LEU B CA 1
ATOM 5407 C C . LEU B 1 231 ? -16.047 -13.664 -13.547 1 94.88 231 LEU B C 1
ATOM 5409 O O . LEU B 1 231 ? -15.594 -14.625 -12.93 1 94.88 231 LEU B O 1
ATOM 5413 N N . GLU B 1 232 ? -17.031 -13.789 -14.336 1 93.25 232 GLU B N 1
ATOM 5414 C CA . GLU B 1 232 ? -17.688 -15.078 -14.539 1 93.25 232 GLU B CA 1
ATOM 5415 C C . GLU B 1 232 ? -16.766 -16.078 -15.227 1 93.25 232 GLU B C 1
ATOM 5417 O O . GLU B 1 232 ? -16.719 -17.25 -14.852 1 93.25 232 GLU B O 1
ATOM 5422 N N . LEU B 1 233 ? -16.078 -15.594 -16.234 1 94.25 233 LEU B N 1
ATOM 5423 C CA . LEU B 1 233 ? -15.102 -16.453 -16.891 1 94.25 233 LEU B CA 1
ATOM 5424 C C . LEU B 1 233 ? -14.016 -16.875 -15.906 1 94.25 233 LEU B C 1
ATOM 5426 O O . LEU B 1 233 ? -13.602 -18.047 -15.891 1 94.25 233 LEU B O 1
ATOM 5430 N N . TYR B 1 234 ? -13.594 -15.938 -15.094 1 96.69 234 TYR B N 1
ATOM 5431 C CA . TYR B 1 234 ? -12.57 -16.219 -14.086 1 96.69 234 TYR B CA 1
ATOM 5432 C C . TYR B 1 234 ? -13.023 -17.312 -13.141 1 96.69 234 TYR B C 1
ATOM 5434 O O . TYR B 1 234 ? -12.297 -18.297 -12.922 1 96.69 234 TYR B O 1
ATOM 5442 N N . LYS B 1 235 ? -14.148 -17.219 -12.641 1 96.31 235 LYS B N 1
ATOM 5443 C CA . LYS B 1 235 ? -14.688 -18.219 -11.719 1 96.31 235 LYS B CA 1
ATOM 5444 C C . LYS B 1 235 ? -14.852 -19.578 -12.398 1 96.31 235 LYS B C 1
ATOM 5446 O O . LYS B 1 235 ? -14.594 -20.609 -11.789 1 96.31 235 LYS B O 1
ATOM 5451 N N . TYR B 1 236 ? -15.281 -19.484 -13.578 1 95.31 236 TYR B N 1
ATOM 5452 C CA . TYR B 1 236 ? -15.461 -20.719 -14.328 1 95.31 236 TYR B CA 1
ATOM 5453 C C . TYR B 1 236 ? -14.133 -21.453 -14.492 1 95.31 236 TYR B C 1
ATOM 5455 O O . TYR B 1 236 ? -14.055 -22.672 -14.273 1 95.31 236 TYR B O 1
ATOM 5463 N N . GLN B 1 237 ? -13.133 -20.75 -14.891 1 96.44 237 GLN B N 1
ATOM 5464 C CA . GLN B 1 237 ? -11.828 -21.375 -15.102 1 96.44 237 GLN B CA 1
ATOM 5465 C C . GLN B 1 237 ? -11.25 -21.906 -13.797 1 96.44 237 GLN B C 1
ATOM 5467 O O . GLN B 1 237 ? -10.547 -22.922 -13.789 1 96.44 237 GLN B O 1
ATOM 5472 N N . ILE B 1 238 ? -11.484 -21.188 -12.711 1 98.06 238 ILE B N 1
ATOM 5473 C CA . ILE B 1 238 ? -11.062 -21.672 -11.398 1 98.06 238 ILE B CA 1
ATOM 5474 C C . ILE B 1 238 ? -11.711 -23.031 -11.117 1 98.06 238 ILE B C 1
ATOM 5476 O O . ILE B 1 238 ? -11.047 -23.969 -10.664 1 98.06 238 ILE B O 1
ATOM 5480 N N . SER B 1 239 ? -12.961 -23.125 -11.383 1 97.69 239 SER B N 1
ATOM 5481 C CA . SER B 1 239 ? -13.688 -24.359 -11.148 1 97.69 239 SER B CA 1
ATOM 5482 C C . SER B 1 239 ? -13.117 -25.5 -12 1 97.69 239 SER B C 1
ATOM 5484 O O . SER B 1 239 ? -12.945 -26.625 -11.508 1 97.69 239 SER B O 1
ATOM 5486 N N . GLN B 1 240 ? -12.867 -25.172 -13.234 1 95.94 240 GLN B N 1
ATOM 5487 C CA . GLN B 1 240 ? -12.289 -26.172 -14.117 1 95.94 240 GLN B CA 1
ATOM 5488 C C . GLN B 1 240 ? -10.922 -26.625 -13.617 1 95.94 240 GLN B C 1
ATOM 5490 O O . GLN B 1 240 ? -10.609 -27.828 -13.648 1 95.94 240 GLN B O 1
ATOM 5495 N N . LEU B 1 241 ? -10.148 -25.719 -13.195 1 97.5 241 LEU B N 1
ATOM 5496 C CA . LEU B 1 241 ? -8.836 -26.047 -12.656 1 97.5 241 LEU B CA 1
ATOM 5497 C C . LEU B 1 241 ? -8.969 -26.891 -11.391 1 97.5 241 LEU B C 1
ATOM 5499 O O . LEU B 1 241 ? -8.203 -27.828 -11.188 1 97.5 241 LEU B O 1
ATOM 5503 N N . GLY B 1 242 ? -9.922 -26.531 -10.531 1 98.12 242 GLY B N 1
ATOM 5504 C CA . GLY B 1 242 ? -10.18 -27.281 -9.32 1 98.12 242 GLY B CA 1
ATOM 5505 C C . GLY B 1 242 ? -10.492 -28.734 -9.578 1 98.12 242 GLY B C 1
ATOM 5506 O O . GLY B 1 242 ? -9.977 -29.625 -8.891 1 98.12 242 GLY B O 1
ATOM 5507 N N . ILE B 1 243 ? -11.305 -28.969 -10.586 1 96.75 243 ILE B N 1
ATOM 5508 C CA . ILE B 1 243 ? -11.68 -30.328 -10.961 1 96.75 243 ILE B CA 1
ATOM 5509 C C . ILE B 1 243 ? -10.43 -31.109 -11.336 1 96.75 243 ILE B C 1
ATOM 5511 O O . ILE B 1 243 ? -10.25 -32.25 -10.891 1 96.75 243 ILE B O 1
ATOM 5515 N N . THR B 1 244 ? -9.617 -30.484 -12.094 1 95.38 244 THR B N 1
ATOM 5516 C CA . THR B 1 244 ? -8.398 -31.141 -12.555 1 95.38 244 THR B CA 1
ATOM 5517 C C . THR B 1 244 ? -7.465 -31.438 -11.383 1 95.38 244 THR B C 1
ATOM 5519 O O . THR B 1 244 ? -6.871 -32.5 -11.312 1 95.38 244 THR B O 1
ATOM 5522 N N . VAL B 1 245 ? -7.336 -30.531 -10.5 1 97.75 245 VAL B N 1
ATOM 5523 C CA . VAL B 1 245 ? -6.438 -30.656 -9.359 1 97.75 245 VAL B CA 1
ATOM 5524 C C . VAL B 1 245 ? -6.945 -31.766 -8.43 1 97.75 245 VAL B C 1
ATOM 5526 O O . VAL B 1 245 ? -6.176 -32.625 -8.016 1 97.75 245 VAL B O 1
ATOM 5529 N N . ILE B 1 246 ? -8.219 -31.781 -8.141 1 97.31 246 ILE B N 1
ATOM 5530 C CA . ILE B 1 246 ? -8.789 -32.781 -7.25 1 97.31 246 ILE B CA 1
ATOM 5531 C C . ILE B 1 246 ? -8.664 -34.156 -7.887 1 97.31 246 ILE B C 1
ATOM 5533 O O . ILE B 1 246 ? -8.367 -35.156 -7.199 1 97.31 246 ILE B O 1
ATOM 5537 N N . SER B 1 247 ? -8.875 -34.219 -9.172 1 96.06 247 SER B N 1
ATOM 5538 C CA . SER B 1 247 ? -8.711 -35.469 -9.883 1 96.06 247 SER B CA 1
ATOM 5539 C C . SER B 1 247 ? -7.277 -36 -9.766 1 96.06 247 SER B C 1
ATOM 5541 O O . SER B 1 247 ? -7.059 -37.188 -9.562 1 96.06 247 SER B O 1
ATOM 5543 N N . ARG B 1 248 ? -6.363 -35.094 -9.883 1 95.25 248 ARG B N 1
ATOM 5544 C CA . ARG B 1 248 ? -4.957 -35.469 -9.742 1 95.25 248 ARG B CA 1
ATOM 5545 C C . ARG B 1 248 ? -4.668 -35.969 -8.336 1 95.25 248 ARG B C 1
ATOM 5547 O O . ARG B 1 248 ? -3.916 -36.938 -8.164 1 95.25 248 ARG B O 1
ATOM 5554 N N . LEU B 1 249 ? -5.223 -35.406 -7.359 1 96.56 249 LEU B N 1
ATOM 5555 C CA . LEU B 1 249 ? -5.02 -35.812 -5.973 1 96.56 249 LEU B CA 1
ATOM 5556 C C . LEU B 1 249 ? -5.582 -37.188 -5.734 1 96.56 249 LEU B C 1
ATOM 5558 O O . LEU B 1 249 ? -5.039 -37.969 -4.926 1 96.56 249 LEU B O 1
ATOM 5562 N N . GLU B 1 250 ? -6.574 -37.531 -6.418 1 94.75 250 GLU B N 1
ATOM 5563 C CA . GLU B 1 250 ? -7.195 -38.844 -6.25 1 94.75 250 GLU B CA 1
ATOM 5564 C C . GLU B 1 250 ? -6.375 -39.938 -6.941 1 94.75 250 GLU B C 1
ATOM 5566 O O . GLU B 1 250 ? -6.355 -41.094 -6.492 1 94.75 250 GLU B O 1
ATOM 5571 N N . GLN B 1 251 ? -5.711 -39.531 -7.961 1 94 251 GLN B N 1
ATOM 5572 C CA . GLN B 1 251 ? -5.023 -40.531 -8.789 1 94 251 GLN B CA 1
ATOM 5573 C C . GLN B 1 251 ? -3.57 -40.688 -8.352 1 94 251 GLN B C 1
ATOM 5575 O O . GLN B 1 251 ? -2.977 -41.75 -8.547 1 94 251 GLN B O 1
ATOM 5580 N N . ASP B 1 252 ? -3 -39.656 -7.805 1 94.69 252 ASP B N 1
ATOM 5581 C CA . ASP B 1 252 ? -1.593 -39.656 -7.414 1 94.69 252 ASP B CA 1
ATOM 5582 C C . ASP B 1 252 ? -1.444 -39.625 -5.895 1 94.69 252 ASP B C 1
ATOM 5584 O O . ASP B 1 252 ? -1.613 -38.594 -5.262 1 94.69 252 ASP B O 1
ATOM 5588 N N . ALA B 1 253 ? -0.959 -40.719 -5.383 1 95.12 253 ALA B N 1
ATOM 5589 C CA . ALA B 1 253 ? -0.885 -40.875 -3.936 1 95.12 253 ALA B CA 1
ATOM 5590 C C . ALA B 1 253 ? 0.087 -39.875 -3.32 1 95.12 253 ALA B C 1
ATOM 5592 O O . ALA B 1 253 ? -0.16 -39.344 -2.234 1 95.12 253 ALA B O 1
ATOM 5593 N N . THR B 1 254 ? 1.197 -39.625 -3.986 1 95.31 254 THR B N 1
ATOM 5594 C CA . THR B 1 254 ? 2.193 -38.688 -3.471 1 95.31 254 THR B CA 1
ATOM 5595 C C . THR B 1 254 ? 1.627 -37.281 -3.408 1 95.31 254 THR B C 1
ATOM 5597 O O . THR B 1 254 ? 1.789 -36.562 -2.402 1 95.31 254 THR B O 1
ATOM 5600 N N . CYS B 1 255 ? 0.986 -36.875 -4.457 1 96.94 255 CYS B N 1
ATOM 5601 C CA . CYS B 1 255 ? 0.359 -35.562 -4.484 1 96.94 255 CYS B CA 1
ATOM 5602 C C . CYS B 1 255 ? -0.791 -35.5 -3.486 1 96.94 255 CYS B C 1
ATOM 5604 O O . CYS B 1 255 ? -1.006 -34.469 -2.861 1 96.94 255 CYS B O 1
ATOM 5606 N N . ARG B 1 256 ? -1.465 -36.594 -3.379 1 97.88 256 ARG B N 1
ATOM 5607 C CA . ARG B 1 256 ? -2.596 -36.656 -2.459 1 97.88 256 ARG B CA 1
ATOM 5608 C C . ARG B 1 256 ? -2.158 -36.344 -1.03 1 97.88 256 ARG B C 1
ATOM 5610 O O . ARG B 1 256 ? -2.77 -35.5 -0.353 1 97.88 256 ARG B O 1
ATOM 5617 N N . ASP B 1 257 ? -1.109 -36.938 -0.62 1 97.88 257 ASP B N 1
ATOM 5618 C CA . ASP B 1 257 ? -0.616 -36.75 0.743 1 97.88 257 ASP B CA 1
ATOM 5619 C C . ASP B 1 257 ? 0.021 -35.375 0.922 1 97.88 257 ASP B C 1
ATOM 5621 O O . ASP B 1 257 ? -0.037 -34.781 2.008 1 97.88 257 ASP B O 1
ATOM 5625 N N . SER B 1 258 ? 0.639 -34.844 -0.15 1 98.31 258 SER B N 1
ATOM 5626 C CA . SER B 1 258 ? 1.393 -33.594 -0.087 1 98.31 258 SER B CA 1
ATOM 5627 C C . SER B 1 258 ? 0.462 -32.406 -0.053 1 98.31 258 SER B C 1
ATOM 5629 O O . SER B 1 258 ? 0.808 -31.344 0.507 1 98.31 258 SER B O 1
ATOM 5631 N N . GLY B 1 259 ? -0.636 -32.562 -0.749 1 98.38 259 GLY B N 1
ATOM 5632 C CA . GLY B 1 259 ? -1.657 -31.516 -0.687 1 98.38 259 GLY B CA 1
ATOM 5633 C C . GLY B 1 259 ? -1.471 -30.422 -1.73 1 98.38 259 GLY B C 1
ATOM 5634 O O . GLY B 1 259 ? -0.876 -30.672 -2.783 1 98.38 259 GLY B O 1
ATOM 5635 N N . VAL B 1 260 ? -2.166 -29.219 -1.458 1 98.75 260 VAL B N 1
ATOM 5636 C CA . VAL B 1 260 ? -2.246 -28.125 -2.43 1 98.75 260 VAL B CA 1
ATOM 5637 C C . VAL B 1 260 ? -1.95 -26.797 -1.743 1 98.75 260 VAL B C 1
ATOM 5639 O O . VAL B 1 260 ? -2.34 -26.594 -0.593 1 98.75 260 VAL B O 1
ATOM 5642 N N . ILE B 1 261 ? -1.2 -25.969 -2.402 1 98.88 261 ILE B N 1
ATOM 5643 C CA . ILE B 1 261 ? -0.995 -24.578 -1.999 1 98.88 261 ILE B CA 1
ATOM 5644 C C . ILE B 1 261 ? -1.567 -23.641 -3.061 1 98.88 261 ILE B C 1
ATOM 5646 O O . ILE B 1 261 ? -1.107 -23.625 -4.207 1 98.88 261 ILE B O 1
ATOM 5650 N N . VAL B 1 262 ? -2.514 -22.844 -2.658 1 98.88 262 VAL B N 1
ATOM 5651 C CA . VAL B 1 262 ? -3.213 -21.969 -3.602 1 98.88 262 VAL B CA 1
ATOM 5652 C C . VAL B 1 262 ? -2.789 -20.516 -3.385 1 98.88 262 VAL B C 1
ATOM 5654 O O . VAL B 1 262 ? -3.051 -19.938 -2.326 1 98.88 262 VAL B O 1
ATOM 5657 N N . ASP B 1 263 ? -2.135 -19.969 -4.367 1 98.38 263 ASP B N 1
ATOM 5658 C CA . ASP B 1 263 ? -1.803 -18.547 -4.395 1 98.38 263 ASP B CA 1
ATOM 5659 C C . ASP B 1 263 ? -2.912 -17.734 -5.059 1 98.38 263 ASP B C 1
ATOM 5661 O O . ASP B 1 263 ? -3.248 -17.969 -6.223 1 98.38 263 ASP B O 1
ATOM 5665 N N . THR B 1 264 ? -3.443 -16.734 -4.41 1 98.5 264 THR B N 1
ATOM 5666 C CA . THR B 1 264 ? -4.594 -15.984 -4.906 1 98.5 264 THR B CA 1
ATOM 5667 C C . THR B 1 264 ? -4.188 -14.562 -5.277 1 98.5 264 THR B C 1
ATOM 5669 O O . THR B 1 264 ? -3.15 -14.07 -4.832 1 98.5 264 THR B O 1
ATOM 5672 N N . PRO B 1 265 ? -4.957 -13.945 -6.148 1 97.75 265 PRO B N 1
ATOM 5673 C CA . PRO B 1 265 ? -4.781 -12.5 -6.305 1 97.75 265 PRO B CA 1
ATOM 5674 C C . PRO B 1 265 ? -5.191 -11.719 -5.059 1 97.75 265 PRO B C 1
ATOM 5676 O O . PRO B 1 265 ? -5.637 -12.312 -4.074 1 97.75 265 PRO B O 1
ATOM 5679 N N . PRO B 1 266 ? -4.887 -10.453 -5.035 1 96.12 266 PRO B N 1
ATOM 5680 C CA . PRO B 1 266 ? -5.367 -9.688 -3.885 1 96.12 266 PRO B CA 1
ATOM 5681 C C . PRO B 1 266 ? -6.887 -9.703 -3.756 1 96.12 266 PRO B C 1
ATOM 5683 O O . PRO B 1 266 ? -7.594 -9.211 -4.641 1 96.12 266 PRO B O 1
ATOM 5686 N N . LEU B 1 267 ? -7.34 -10.352 -2.719 1 96.62 267 LEU B N 1
ATOM 5687 C CA . LEU B 1 267 ? -8.773 -10.477 -2.465 1 96.62 267 LEU B CA 1
ATOM 5688 C C . LEU B 1 267 ? -9.125 -9.953 -1.076 1 96.62 267 LEU B C 1
ATOM 5690 O O . LEU B 1 267 ? -8.375 -10.164 -0.119 1 96.62 267 LEU B O 1
ATOM 5694 N N . GLY B 1 268 ? -10.156 -9.227 -1.022 1 92.25 268 GLY B N 1
ATOM 5695 C CA . GLY B 1 268 ? -10.719 -8.758 0.236 1 92.25 268 GLY B CA 1
ATOM 5696 C C . GLY B 1 268 ? -12.117 -9.289 0.502 1 92.25 268 GLY B C 1
ATOM 5697 O O . GLY B 1 268 ? -12.586 -10.195 -0.188 1 92.25 268 GLY B O 1
ATOM 5698 N N . ILE B 1 269 ? -12.672 -8.719 1.499 1 90.62 269 ILE B N 1
ATOM 5699 C CA . ILE B 1 269 ? -13.984 -9.195 1.928 1 90.62 269 ILE B CA 1
ATOM 5700 C C . ILE B 1 269 ? -15.023 -8.891 0.851 1 90.62 269 ILE B C 1
ATOM 5702 O O . ILE B 1 269 ? -16.016 -9.609 0.717 1 90.62 269 ILE B O 1
ATOM 5706 N N . LYS B 1 270 ? -14.812 -7.863 0.081 1 88.31 270 LYS B N 1
ATOM 5707 C CA . LYS B 1 270 ? -15.719 -7.52 -1.012 1 88.31 270 LYS B CA 1
ATOM 5708 C C . LYS B 1 270 ? -15.734 -8.609 -2.078 1 88.31 270 LYS B C 1
ATOM 5710 O O . LYS B 1 270 ? -16.688 -8.719 -2.854 1 88.31 270 LYS B O 1
ATOM 5715 N N . ASP B 1 271 ? -14.68 -9.383 -2.078 1 94.31 271 ASP B N 1
ATOM 5716 C CA . ASP B 1 271 ? -14.547 -10.477 -3.043 1 94.31 271 ASP B CA 1
ATOM 5717 C C . ASP B 1 271 ? -14.93 -11.812 -2.416 1 94.31 271 ASP B C 1
ATOM 5719 O O . ASP B 1 271 ? -14.422 -12.859 -2.816 1 94.31 271 ASP B O 1
ATOM 5723 N N . PHE B 1 272 ? -15.805 -11.852 -1.471 1 95.81 272 PHE B N 1
ATOM 5724 C CA . PHE B 1 272 ? -16.125 -13.047 -0.708 1 95.81 272 PHE B CA 1
ATOM 5725 C C . PHE B 1 272 ? -16.672 -14.141 -1.62 1 95.81 272 PHE B C 1
ATOM 5727 O O . PHE B 1 272 ? -16.406 -15.328 -1.403 1 95.81 272 PHE B O 1
ATOM 5734 N N . ALA B 1 273 ? -17.406 -13.781 -2.613 1 95.88 273 ALA B N 1
ATOM 5735 C CA . ALA B 1 273 ? -17.969 -14.773 -3.523 1 95.88 273 ALA B CA 1
ATOM 5736 C C . ALA B 1 273 ? -16.875 -15.555 -4.234 1 95.88 273 ALA B C 1
ATOM 5738 O O . ALA B 1 273 ? -16.984 -16.766 -4.434 1 95.88 273 ALA B O 1
ATOM 5739 N N . VAL B 1 274 ? -15.875 -14.844 -4.652 1 97.62 274 VAL B N 1
ATOM 5740 C CA . VAL B 1 274 ? -14.742 -15.484 -5.301 1 97.62 274 VAL B CA 1
ATOM 5741 C C . VAL B 1 274 ? -14.016 -16.391 -4.301 1 97.62 274 VAL B C 1
ATOM 5743 O O . VAL B 1 274 ? -13.648 -17.516 -4.629 1 97.62 274 VAL B O 1
ATOM 5746 N N . ILE B 1 275 ? -13.82 -15.891 -3.098 1 98.25 275 ILE B N 1
ATOM 5747 C CA . ILE B 1 275 ? -13.148 -16.625 -2.039 1 98.25 275 ILE B CA 1
ATOM 5748 C C . ILE B 1 275 ? -13.898 -17.922 -1.76 1 98.25 275 ILE B C 1
ATOM 5750 O O . ILE B 1 275 ? -13.289 -19 -1.686 1 98.25 275 ILE B O 1
ATOM 5754 N N . GLU B 1 276 ? -15.156 -17.828 -1.654 1 97.06 276 GLU B N 1
ATOM 5755 C CA . GLU B 1 276 ? -15.984 -18.984 -1.369 1 97.06 276 GLU B CA 1
ATOM 5756 C C . GLU B 1 276 ? -15.906 -20.016 -2.496 1 97.06 276 GLU B C 1
ATOM 5758 O O . GLU B 1 276 ? -15.852 -21.219 -2.242 1 97.06 276 GLU B O 1
ATOM 5763 N N . SER B 1 277 ? -15.93 -19.516 -3.691 1 97.06 277 SER B N 1
ATOM 5764 C CA . SER B 1 277 ? -15.797 -20.406 -4.84 1 97.06 277 SER B CA 1
ATOM 5765 C C . SER B 1 277 ? -14.484 -21.172 -4.801 1 97.06 277 SER B C 1
ATOM 5767 O O . SER B 1 277 ? -14.461 -22.391 -5.043 1 97.06 277 SER B O 1
ATOM 5769 N N . ILE B 1 278 ? -13.438 -20.531 -4.496 1 98.62 278 ILE B N 1
ATOM 5770 C CA . ILE B 1 278 ? -12.117 -21.156 -4.449 1 98.62 278 ILE B CA 1
ATOM 5771 C C . ILE B 1 278 ? -12.102 -22.219 -3.352 1 98.62 278 ILE B C 1
ATOM 5773 O O . ILE B 1 278 ? -11.594 -23.328 -3.559 1 98.62 278 ILE B O 1
ATOM 5777 N N . ILE B 1 279 ? -12.656 -21.875 -2.168 1 98.44 279 ILE B N 1
ATOM 5778 C CA . ILE B 1 279 ? -12.703 -22.812 -1.045 1 98.44 279 ILE B CA 1
ATOM 5779 C C . ILE B 1 279 ? -13.414 -24.094 -1.465 1 98.44 279 ILE B C 1
ATOM 5781 O O . ILE B 1 279 ? -12.938 -25.203 -1.179 1 98.44 279 ILE B O 1
ATOM 5785 N N . SER B 1 280 ? -14.477 -23.906 -2.16 1 97.69 280 SER B N 1
ATOM 5786 C CA . SER B 1 280 ? -15.281 -25.047 -2.58 1 97.69 280 SER B CA 1
ATOM 5787 C C . SER B 1 280 ? -14.578 -25.844 -3.672 1 97.69 280 SER B C 1
ATOM 5789 O O . SER B 1 280 ? -14.508 -27.078 -3.602 1 97.69 280 SER B O 1
ATOM 5791 N N . ASP B 1 281 ? -14.031 -25.156 -4.652 1 98.25 281 ASP B N 1
ATOM 5792 C CA . ASP B 1 281 ? -13.453 -25.797 -5.832 1 98.25 281 ASP B CA 1
ATOM 5793 C C . ASP B 1 281 ? -12.219 -26.609 -5.461 1 98.25 281 ASP B C 1
ATOM 5795 O O . ASP B 1 281 ? -11.992 -27.688 -6.02 1 98.25 281 ASP B O 1
ATOM 5799 N N . PHE B 1 282 ? -11.445 -26.172 -4.5 1 98.56 282 PHE B N 1
ATOM 5800 C CA . PHE B 1 282 ? -10.203 -26.859 -4.156 1 98.56 282 PHE B CA 1
ATOM 5801 C C . PHE B 1 282 ? -10.328 -27.562 -2.812 1 98.56 282 PHE B C 1
ATOM 5803 O O . PHE B 1 282 ? -9.352 -28.109 -2.301 1 98.56 282 PHE B O 1
ATOM 5810 N N . ARG B 1 283 ? -11.484 -27.516 -2.23 1 98 283 ARG B N 1
ATOM 5811 C CA . ARG B 1 283 ? -11.742 -28.109 -0.927 1 98 283 ARG B CA 1
ATOM 5812 C C . ARG B 1 283 ? -10.711 -27.656 0.103 1 98 283 ARG B C 1
ATOM 5814 O O . ARG B 1 283 ? -10.109 -28.469 0.794 1 98 283 ARG B O 1
ATOM 5821 N N . VAL B 1 284 ? -10.609 -26.391 0.192 1 98.62 284 VAL B N 1
ATOM 5822 C CA . VAL B 1 284 ? -9.617 -25.766 1.07 1 98.62 284 VAL B CA 1
ATOM 5823 C C . VAL B 1 284 ? -9.945 -26.094 2.525 1 98.62 284 VAL B C 1
ATOM 5825 O O . VAL B 1 284 ? -11.109 -26.031 2.938 1 98.62 284 VAL B O 1
ATOM 5828 N N . ASP B 1 285 ? -8.93 -26.438 3.32 1 98.38 285 ASP B N 1
ATOM 5829 C CA . ASP B 1 285 ? -9.164 -26.719 4.734 1 98.38 285 ASP B CA 1
ATOM 5830 C C . ASP B 1 285 ? -8.336 -25.797 5.625 1 98.38 285 ASP B C 1
ATOM 5832 O O . ASP B 1 285 ? -8.5 -25.797 6.844 1 98.38 285 ASP B O 1
ATOM 5836 N N . LEU B 1 286 ? -7.441 -25.047 5.039 1 98.75 286 LEU B N 1
ATOM 5837 C CA . LEU B 1 286 ? -6.645 -24.094 5.785 1 98.75 286 LEU B CA 1
ATOM 5838 C C . LEU B 1 286 ? -6.508 -22.781 5.012 1 98.75 286 LEU B C 1
ATOM 5840 O O . LEU B 1 286 ? -6.07 -22.781 3.859 1 98.75 286 LEU B O 1
ATOM 5844 N N . ILE B 1 287 ? -6.926 -21.703 5.613 1 98.81 287 ILE B N 1
ATOM 5845 C CA . ILE B 1 287 ? -6.746 -20.375 5.035 1 98.81 287 ILE B CA 1
ATOM 5846 C C . ILE B 1 287 ? -5.699 -19.594 5.832 1 98.81 287 ILE B C 1
ATOM 5848 O O . ILE B 1 287 ? -5.801 -19.484 7.059 1 98.81 287 ILE B O 1
ATOM 5852 N N . VAL B 1 288 ? -4.715 -19.141 5.145 1 98.81 288 VAL B N 1
ATOM 5853 C CA . VAL B 1 288 ? -3.697 -18.297 5.754 1 98.81 288 VAL B CA 1
ATOM 5854 C C . VAL B 1 288 ? -3.865 -16.859 5.27 1 98.81 288 VAL B C 1
ATOM 5856 O O . VAL B 1 288 ? -3.715 -16.578 4.078 1 98.81 288 VAL B O 1
ATOM 5859 N N . VAL B 1 289 ? -4.168 -15.961 6.172 1 98.25 289 VAL B N 1
ATOM 5860 C CA . VAL B 1 289 ? -4.355 -14.555 5.836 1 98.25 289 VAL B CA 1
ATOM 5861 C C . VAL B 1 289 ? -3.109 -13.766 6.219 1 98.25 289 VAL B C 1
ATOM 5863 O O . VAL B 1 289 ? -2.695 -13.766 7.383 1 98.25 289 VAL B O 1
ATOM 5866 N N . LEU B 1 290 ? -2.592 -13.055 5.23 1 96.75 290 LEU B N 1
ATOM 5867 C CA . LEU B 1 290 ? -1.356 -12.312 5.473 1 96.75 290 LEU B CA 1
ATOM 5868 C C . LEU B 1 290 ? -1.648 -10.852 5.789 1 96.75 290 LEU B C 1
ATOM 5870 O O . LEU B 1 290 ? -2.174 -10.125 4.945 1 96.75 290 LEU B O 1
ATOM 5874 N N . GLY B 1 291 ? -1.288 -10.453 6.945 1 92 291 GLY B N 1
ATOM 5875 C CA . GLY B 1 291 ? -1.177 -9.055 7.332 1 92 291 GLY B CA 1
ATOM 5876 C C . GLY B 1 291 ? -2.521 -8.375 7.496 1 92 291 GLY B C 1
ATOM 5877 O O . GLY B 1 291 ? -2.588 -7.152 7.652 1 92 291 GLY B O 1
ATOM 5878 N N . ASN B 1 292 ? -3.619 -9.039 7.414 1 91.69 292 ASN B N 1
ATOM 5879 C CA . ASN B 1 292 ? -4.938 -8.406 7.449 1 91.69 292 ASN B CA 1
ATOM 5880 C C . ASN B 1 292 ? -5.816 -9.008 8.539 1 91.69 292 ASN B C 1
ATOM 5882 O O . ASN B 1 292 ? -6.559 -9.961 8.297 1 91.69 292 ASN B O 1
ATOM 5886 N N . GLU B 1 293 ? -5.82 -8.352 9.609 1 92.44 293 GLU B N 1
ATOM 5887 C CA . GLU B 1 293 ? -6.578 -8.836 10.758 1 92.44 293 GLU B CA 1
ATOM 5888 C C . GLU B 1 293 ? -8.078 -8.711 10.523 1 92.44 293 GLU B C 1
ATOM 5890 O O . GLU B 1 293 ? -8.844 -9.609 10.875 1 92.44 293 GLU B O 1
ATOM 5895 N N . LYS B 1 294 ? -8.484 -7.617 9.984 1 91.62 294 LYS B N 1
ATOM 5896 C CA . LYS B 1 294 ? -9.898 -7.391 9.695 1 91.62 294 LYS B CA 1
ATOM 5897 C C . LYS B 1 294 ? -10.453 -8.484 8.797 1 91.62 294 LYS B C 1
ATOM 5899 O O . LYS B 1 294 ? -11.516 -9.055 9.086 1 91.62 294 LYS B O 1
ATOM 5904 N N . LEU B 1 295 ? -9.758 -8.773 7.773 1 93.94 295 LEU B N 1
ATOM 5905 C CA . LEU B 1 295 ? -10.18 -9.828 6.859 1 93.94 295 LEU B CA 1
ATOM 5906 C C . LEU B 1 295 ? -10.297 -11.164 7.586 1 93.94 295 LEU B C 1
ATOM 5908 O O . LEU B 1 295 ? -11.234 -11.93 7.344 1 93.94 295 LEU B O 1
ATOM 5912 N N . THR B 1 296 ? -9.375 -11.438 8.477 1 95.88 296 THR B N 1
ATOM 5913 C CA . THR B 1 296 ? -9.383 -12.68 9.234 1 95.88 296 THR B CA 1
ATOM 5914 C C . THR B 1 296 ? -10.641 -12.789 10.086 1 95.88 296 THR B C 1
ATOM 5916 O O . THR B 1 296 ? -11.305 -13.828 10.102 1 95.88 296 THR B O 1
ATOM 5919 N N . ILE B 1 297 ? -10.93 -11.719 10.711 1 93.12 297 ILE B N 1
ATOM 5920 C CA . ILE B 1 297 ? -12.094 -11.688 11.594 1 93.12 297 ILE B CA 1
ATOM 5921 C C . ILE B 1 297 ? -13.367 -11.852 10.766 1 93.12 297 ILE B C 1
ATOM 5923 O O . ILE B 1 297 ? -14.234 -12.648 11.109 1 93.12 297 ILE B O 1
ATOM 5927 N N . ASP B 1 298 ? -13.461 -11.148 9.68 1 93.31 298 ASP B N 1
ATOM 5928 C CA . ASP B 1 298 ? -14.625 -11.211 8.805 1 93.31 298 ASP B CA 1
ATOM 5929 C C . ASP B 1 298 ? -14.812 -12.617 8.234 1 93.31 298 ASP B C 1
ATOM 5931 O O . ASP B 1 298 ? -15.93 -13.125 8.172 1 93.31 298 ASP B O 1
ATOM 5935 N N . LEU B 1 299 ? -13.75 -13.195 7.805 1 96.94 299 LEU B N 1
ATOM 5936 C CA . LEU B 1 299 ? -13.812 -14.531 7.23 1 96.94 299 LEU B CA 1
ATOM 5937 C C . LEU B 1 299 ? -14.25 -15.555 8.273 1 96.94 299 LEU B C 1
ATOM 5939 O O . LEU B 1 299 ? -15.047 -16.438 7.98 1 96.94 299 LEU B O 1
ATOM 5943 N N . LYS B 1 300 ? -13.703 -15.43 9.469 1 95.88 300 LYS B N 1
ATOM 5944 C CA . LYS B 1 300 ? -14.086 -16.344 10.539 1 95.88 300 LYS B CA 1
ATOM 5945 C C . LYS B 1 300 ? -15.578 -16.266 10.836 1 95.88 300 LYS B C 1
ATOM 5947 O O . LYS B 1 300 ? -16.234 -17.266 11.086 1 95.88 300 LYS B O 1
ATOM 5952 N N . LYS B 1 301 ? -16.094 -15.07 10.773 1 93.75 301 LYS B N 1
ATOM 5953 C CA . LYS B 1 301 ? -17.516 -14.867 11 1 93.75 301 LYS B CA 1
ATOM 5954 C C . LYS B 1 301 ? -18.344 -15.461 9.859 1 93.75 301 LYS B C 1
ATOM 5956 O O . LYS B 1 301 ? -19.297 -16.219 10.102 1 93.75 301 LYS B O 1
ATOM 5961 N N . LYS B 1 302 ? -18.016 -15.188 8.656 1 94.56 302 LYS B N 1
ATOM 5962 C CA . LYS B 1 302 ? -18.797 -15.586 7.496 1 94.56 302 LYS B CA 1
ATOM 5963 C C . LYS B 1 302 ? -18.672 -17.094 7.234 1 94.56 302 LYS B C 1
ATOM 5965 O O . LYS B 1 302 ? -19.594 -17.703 6.695 1 94.56 302 LYS B O 1
ATOM 5970 N N . LEU B 1 303 ? -17.516 -17.656 7.582 1 97 303 LEU B N 1
ATOM 5971 C CA . LEU B 1 303 ? -17.281 -19.062 7.289 1 97 303 LEU B CA 1
ATOM 5972 C C . LEU B 1 303 ? -17.391 -19.906 8.547 1 97 303 LEU B C 1
ATOM 5974 O O . LEU B 1 303 ? -16.875 -21.016 8.609 1 97 303 LEU B O 1
ATOM 5978 N N . SER B 1 304 ? -18.078 -19.438 9.562 1 94.06 304 SER B N 1
ATOM 5979 C CA . SER B 1 304 ? -18.219 -20.125 10.844 1 94.06 304 SER B CA 1
ATOM 5980 C C . SER B 1 304 ? -18.922 -21.469 10.688 1 94.06 304 SER B C 1
ATOM 5982 O O . SER B 1 304 ? -18.719 -22.391 11.484 1 94.06 304 SER B O 1
ATOM 5984 N N . HIS B 1 305 ? -19.672 -21.594 9.672 1 93.31 305 HIS B N 1
ATOM 5985 C CA . HIS B 1 305 ? -20.453 -22.812 9.445 1 93.31 305 HIS B CA 1
ATOM 5986 C C . HIS B 1 305 ? -19.578 -23.922 8.891 1 93.31 305 HIS B C 1
ATOM 5988 O O . HIS B 1 305 ? -19.969 -25.094 8.898 1 93.31 305 HIS B O 1
ATOM 5994 N N . LYS B 1 306 ? -18.406 -23.625 8.414 1 93.06 306 LYS B N 1
ATOM 5995 C CA . LYS B 1 306 ? -17.484 -24.625 7.883 1 93.06 306 LYS B CA 1
ATOM 5996 C C . LYS B 1 306 ? -16.562 -25.156 8.977 1 93.06 306 LYS B C 1
ATOM 5998 O O . LYS B 1 306 ? -15.477 -24.594 9.211 1 93.06 306 LYS B O 1
ATOM 6003 N N . SER B 1 307 ? -16.828 -26.234 9.586 1 89.88 307 SER B N 1
ATOM 6004 C CA . SER B 1 307 ? -16.141 -26.75 10.766 1 89.88 307 SER B CA 1
ATOM 6005 C C . SER B 1 307 ? -14.758 -27.297 10.414 1 89.88 307 SER B C 1
ATOM 6007 O O . SER B 1 307 ? -13.867 -27.328 11.266 1 89.88 307 SER B O 1
ATOM 6009 N N . ASN B 1 308 ? -14.555 -27.719 9.211 1 92.5 308 ASN B N 1
ATOM 6010 C CA . ASN B 1 308 ? -13.281 -28.328 8.82 1 92.5 308 ASN B CA 1
ATOM 6011 C C . ASN B 1 308 ? -12.32 -27.281 8.258 1 92.5 308 ASN B C 1
ATOM 6013 O O . ASN B 1 308 ? -11.234 -27.625 7.781 1 92.5 308 ASN B O 1
ATOM 6017 N N . LEU B 1 309 ? -12.68 -26.047 8.336 1 97.5 309 LEU B N 1
ATOM 6018 C CA . LEU B 1 309 ? -11.859 -24.984 7.762 1 97.5 309 LEU B CA 1
ATOM 6019 C C . LEU B 1 309 ? -11.172 -24.172 8.859 1 97.5 309 LEU B C 1
ATOM 6021 O O . LEU B 1 309 ? -11.828 -23.641 9.742 1 97.5 309 LEU B O 1
ATOM 6025 N N . GLN B 1 310 ? -9.883 -24.188 8.82 1 97.75 310 GLN B N 1
ATOM 6026 C CA . GLN B 1 310 ? -9.094 -23.375 9.75 1 97.75 310 GLN B CA 1
ATOM 6027 C C . GLN B 1 310 ? -8.625 -22.094 9.086 1 97.75 310 GLN B C 1
ATOM 6029 O O . GLN B 1 310 ? -8.219 -22.094 7.918 1 97.75 310 GLN B O 1
ATOM 6034 N N . ILE B 1 311 ? -8.727 -21 9.812 1 98.19 311 ILE B N 1
ATOM 6035 C CA . ILE B 1 311 ? -8.273 -19.703 9.328 1 98.19 311 ILE B CA 1
ATOM 6036 C C . ILE B 1 311 ? -7.219 -19.141 10.281 1 98.19 311 ILE B C 1
ATOM 6038 O O . ILE B 1 311 ? -7.473 -18.984 11.477 1 98.19 311 ILE B O 1
ATOM 6042 N N . VAL B 1 312 ? -6.027 -18.875 9.742 1 97.81 312 VAL B N 1
ATOM 6043 C CA . VAL B 1 312 ? -4.941 -18.359 10.57 1 97.81 312 VAL B CA 1
ATOM 6044 C C . VAL B 1 312 ? -4.387 -17.078 9.961 1 97.81 312 VAL B C 1
ATOM 6046 O O . VAL B 1 312 ? -4.359 -16.922 8.734 1 97.81 312 VAL B O 1
ATOM 6049 N N . LYS B 1 313 ? -3.986 -16.188 10.797 1 96.69 313 LYS B N 1
ATOM 6050 C CA . LYS B 1 313 ? -3.348 -14.953 10.367 1 96.69 313 LYS B CA 1
ATOM 6051 C C . LYS B 1 313 ? -1.843 -14.992 10.617 1 96.69 313 LYS B C 1
ATOM 6053 O O . LYS B 1 313 ? -1.396 -15.445 11.672 1 96.69 313 LYS B O 1
ATOM 6058 N N . ILE B 1 314 ? -1.111 -14.578 9.602 1 96.5 314 ILE B N 1
ATOM 6059 C CA . ILE B 1 314 ? 0.326 -14.367 9.734 1 96.5 314 ILE B CA 1
ATOM 6060 C C . ILE B 1 314 ? 0.667 -12.922 9.391 1 96.5 314 ILE B C 1
ATOM 6062 O O . ILE B 1 314 ? 0.091 -12.344 8.469 1 96.5 314 ILE B O 1
ATOM 6066 N N . ASN B 1 315 ? 1.553 -12.383 10.133 1 93.12 315 ASN B N 1
ATOM 6067 C CA . ASN B 1 315 ? 1.961 -11.008 9.852 1 93.12 315 ASN B CA 1
ATOM 6068 C C . ASN B 1 315 ? 2.742 -10.922 8.539 1 93.12 315 ASN B C 1
ATOM 6070 O O . ASN B 1 315 ? 3.482 -11.844 8.188 1 93.12 315 ASN B O 1
ATOM 6074 N N . LYS B 1 316 ? 2.51 -9.789 7.965 1 91.75 316 LYS B N 1
ATOM 6075 C CA . LYS B 1 316 ? 3.27 -9.531 6.746 1 91.75 316 LYS B CA 1
ATOM 6076 C C . LYS B 1 316 ? 4.762 -9.414 7.043 1 91.75 316 LYS B C 1
ATOM 6078 O O . LYS B 1 316 ? 5.152 -8.969 8.125 1 91.75 316 LYS B O 1
ATOM 6083 N N . SER B 1 317 ? 5.535 -9.836 6.047 1 92.88 317 SER B N 1
ATOM 6084 C CA . SER B 1 317 ? 6.977 -9.633 6.188 1 92.88 317 SER B CA 1
ATOM 6085 C C . SER B 1 317 ? 7.324 -8.148 6.176 1 92.88 317 SER B C 1
ATOM 6087 O O . SER B 1 317 ? 6.789 -7.383 5.371 1 92.88 317 SER B O 1
ATOM 6089 N N . PRO B 1 318 ? 8.234 -7.762 7.078 1 90.44 318 PRO B N 1
ATOM 6090 C CA . PRO B 1 318 ? 8.672 -6.363 7.051 1 90.44 318 PRO B CA 1
ATOM 6091 C C . PRO B 1 318 ? 9.469 -6.02 5.797 1 90.44 318 PRO B C 1
ATOM 6093 O O . PRO B 1 318 ? 9.68 -4.84 5.496 1 90.44 318 PRO B O 1
ATOM 6096 N N . GLY B 1 319 ? 9.891 -7.02 5.121 1 90.19 319 GLY B N 1
ATOM 6097 C CA . GLY B 1 319 ? 10.703 -6.797 3.934 1 90.19 319 GLY B CA 1
ATOM 6098 C C . GLY B 1 319 ? 9.883 -6.676 2.664 1 90.19 319 GLY B C 1
ATOM 6099 O O . GLY B 1 319 ? 10.438 -6.516 1.574 1 90.19 319 GLY B O 1
ATOM 6100 N N . VAL B 1 320 ? 8.578 -6.664 2.797 1 91.31 320 VAL B N 1
ATOM 6101 C CA . VAL B 1 320 ? 7.711 -6.57 1.627 1 91.31 320 VAL B CA 1
ATOM 6102 C C . VAL B 1 320 ? 7.906 -5.211 0.953 1 91.31 320 VAL B C 1
ATOM 6104 O O . VAL B 1 320 ? 8.016 -4.188 1.629 1 91.31 320 VAL B O 1
ATOM 6107 N N . VAL B 1 321 ? 8.031 -5.223 -0.338 1 88.69 321 VAL B N 1
ATOM 6108 C CA . VAL B 1 321 ? 8.266 -3.998 -1.095 1 88.69 321 VAL B CA 1
ATOM 6109 C C . VAL B 1 321 ? 7.105 -3.76 -2.061 1 88.69 321 VAL B C 1
ATOM 6111 O O . VAL B 1 321 ? 6.539 -4.707 -2.609 1 88.69 321 VAL B O 1
ATOM 6114 N N . GLU B 1 322 ? 6.832 -2.525 -2.201 1 84.19 322 GLU B N 1
ATOM 6115 C CA . GLU B 1 322 ? 5.836 -2.16 -3.203 1 84.19 322 GLU B CA 1
ATOM 6116 C C . GLU B 1 322 ? 6.43 -2.191 -4.609 1 84.19 322 GLU B C 1
ATOM 6118 O O . GLU B 1 322 ? 7.578 -1.794 -4.812 1 84.19 322 GLU B O 1
ATOM 6123 N N . VAL B 1 323 ? 5.637 -2.703 -5.512 1 89.25 323 VAL B N 1
ATOM 6124 C CA . VAL B 1 323 ? 6.066 -2.768 -6.902 1 89.25 323 VAL B CA 1
ATOM 6125 C C . VAL B 1 323 ? 5.203 -1.837 -7.754 1 89.25 323 VAL B C 1
ATOM 6127 O O . VAL B 1 323 ? 3.984 -1.782 -7.582 1 89.25 323 VAL B O 1
ATOM 6130 N N . SER B 1 324 ? 5.824 -1.128 -8.617 1 88.25 324 SER B N 1
ATOM 6131 C CA . SER B 1 324 ? 5.117 -0.208 -9.5 1 88.25 324 SER B CA 1
ATOM 6132 C C . SER B 1 324 ? 4.457 -0.952 -10.656 1 88.25 324 SER B C 1
ATOM 6134 O O . SER B 1 324 ? 4.84 -2.08 -10.977 1 88.25 324 SER B O 1
ATOM 6136 N N . ASP B 1 325 ? 3.539 -0.305 -11.289 1 89.31 325 ASP B N 1
ATOM 6137 C CA . ASP B 1 325 ? 2.9 -0.877 -12.469 1 89.31 325 ASP B CA 1
ATOM 6138 C C . ASP B 1 325 ? 3.916 -1.103 -13.586 1 89.31 325 ASP B C 1
ATOM 6140 O O . ASP B 1 325 ? 3.811 -2.072 -14.344 1 89.31 325 ASP B O 1
ATOM 6144 N N . LYS B 1 326 ? 4.82 -0.17 -13.633 1 89.81 326 LYS B N 1
ATOM 6145 C CA . LYS B 1 326 ? 5.875 -0.321 -14.625 1 89.81 326 LYS B CA 1
ATOM 6146 C C . LYS B 1 326 ? 6.691 -1.584 -14.375 1 89.81 326 LYS B C 1
ATOM 6148 O O . LYS B 1 326 ? 6.992 -2.332 -15.312 1 89.81 326 LYS B O 1
ATOM 6153 N N . PHE B 1 327 ? 7.004 -1.824 -13.195 1 92 327 PHE B N 1
ATOM 6154 C CA . PHE B 1 327 ? 7.77 -3.012 -12.836 1 92 327 PHE B CA 1
ATOM 6155 C C . PHE B 1 327 ? 6.988 -4.277 -13.164 1 92 327 PHE B C 1
ATOM 6157 O O . PHE B 1 327 ? 7.559 -5.25 -13.672 1 92 327 PHE B O 1
ATOM 6164 N N . ILE B 1 328 ? 5.742 -4.273 -12.898 1 93.31 328 ILE B N 1
ATOM 6165 C CA . ILE B 1 328 ? 4.883 -5.418 -13.18 1 93.31 328 ILE B CA 1
ATOM 6166 C C . ILE B 1 328 ? 4.871 -5.691 -14.688 1 93.31 328 ILE B C 1
ATOM 6168 O O . ILE B 1 328 ? 5.035 -6.836 -15.109 1 93.31 328 ILE B O 1
ATOM 6172 N N . ARG B 1 329 ? 4.711 -4.695 -15.438 1 92.19 329 ARG B N 1
ATOM 6173 C CA . ARG B 1 329 ? 4.684 -4.84 -16.891 1 92.19 329 ARG B CA 1
ATOM 6174 C C . ARG B 1 329 ? 6.008 -5.391 -17.406 1 92.19 329 ARG B C 1
ATOM 6176 O O . ARG B 1 329 ? 6.023 -6.27 -18.281 1 92.19 329 ARG B O 1
ATOM 6183 N N . MET B 1 330 ? 7.07 -4.891 -16.875 1 91.69 330 MET B N 1
ATOM 6184 C CA . MET B 1 330 ? 8.383 -5.363 -17.297 1 91.69 330 MET B CA 1
ATOM 6185 C C . MET B 1 330 ? 8.586 -6.824 -16.906 1 91.69 330 MET B C 1
ATOM 6187 O O . MET B 1 330 ? 9.188 -7.594 -17.672 1 91.69 330 MET B O 1
ATOM 6191 N N . SER B 1 331 ? 8.094 -7.145 -15.773 1 92.62 331 SER B N 1
ATOM 6192 C CA . SER B 1 331 ? 8.164 -8.539 -15.344 1 92.62 331 SER B CA 1
ATOM 6193 C C . SER B 1 331 ? 7.363 -9.445 -16.266 1 92.62 331 SER B C 1
ATOM 6195 O O . SER B 1 331 ? 7.801 -10.547 -16.594 1 92.62 331 SER B O 1
ATOM 6197 N N . GLN B 1 332 ? 6.211 -8.992 -16.656 1 93.38 332 GLN B N 1
ATOM 6198 C CA . GLN B 1 332 ? 5.379 -9.75 -17.594 1 93.38 332 GLN B CA 1
ATOM 6199 C C . GLN B 1 332 ? 6.074 -9.906 -18.938 1 93.38 332 GLN B C 1
ATOM 6201 O O . GLN B 1 332 ? 6.098 -11.008 -19.5 1 93.38 332 GLN B O 1
ATOM 6206 N N . GLU B 1 333 ? 6.621 -8.875 -19.359 1 91.75 333 GLU B N 1
ATOM 6207 C CA . GLU B 1 333 ? 7.332 -8.922 -20.641 1 91.75 333 GLU B CA 1
ATOM 6208 C C . GLU B 1 333 ? 8.523 -9.875 -20.562 1 91.75 333 GLU B C 1
ATOM 6210 O O . GLU B 1 333 ? 8.789 -10.617 -21.516 1 91.75 333 GLU B O 1
ATOM 6215 N N . THR B 1 334 ? 9.172 -9.82 -19.5 1 91 334 THR B N 1
ATOM 6216 C CA . THR B 1 334 ? 10.328 -10.703 -19.312 1 91 334 THR B CA 1
ATOM 6217 C C . THR B 1 334 ? 9.891 -12.164 -19.281 1 91 334 THR B C 1
ATOM 6219 O O . THR B 1 334 ? 10.594 -13.039 -19.781 1 91 334 THR B O 1
ATOM 6222 N N . THR B 1 335 ? 8.805 -12.391 -18.672 1 91.94 335 THR B N 1
ATOM 6223 C CA . THR B 1 335 ? 8.258 -13.742 -18.609 1 91.94 335 THR B CA 1
ATOM 6224 C C . THR B 1 335 ? 7.938 -14.258 -20.016 1 91.94 335 THR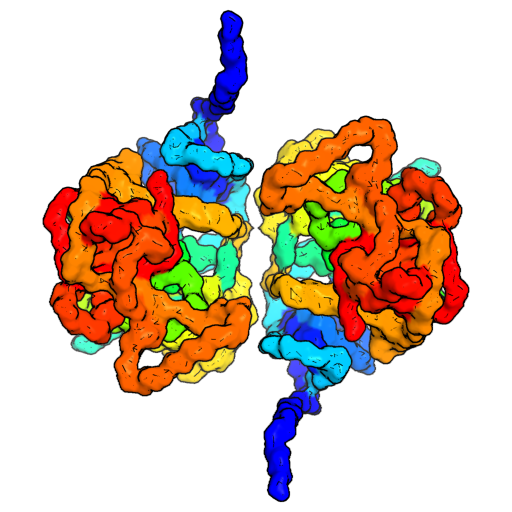 B C 1
ATOM 6226 O O . THR B 1 335 ? 8.25 -15.398 -20.344 1 91.94 335 THR B O 1
ATOM 6229 N N . ILE B 1 336 ? 7.348 -13.43 -20.781 1 92.44 336 ILE B N 1
ATOM 6230 C CA . ILE B 1 336 ? 7.004 -13.797 -22.156 1 92.44 336 ILE B CA 1
ATOM 6231 C C . ILE B 1 336 ? 8.281 -14.039 -22.953 1 92.44 336 ILE B C 1
ATOM 6233 O O . ILE B 1 336 ? 8.383 -15.031 -23.672 1 92.44 336 ILE B O 1
ATOM 6237 N N . ARG B 1 337 ? 9.227 -13.188 -22.812 1 90.75 337 ARG B N 1
ATOM 6238 C CA . ARG B 1 337 ? 10.492 -13.328 -23.531 1 90.75 337 ARG B CA 1
ATOM 6239 C C . ARG B 1 337 ? 11.188 -14.641 -23.172 1 90.75 337 ARG B C 1
ATOM 6241 O O . ARG B 1 337 ? 11.711 -15.328 -24.047 1 90.75 337 ARG B O 1
ATOM 6248 N N . GLU B 1 338 ? 11.188 -14.898 -21.938 1 89.94 338 GLU B N 1
ATOM 6249 C CA . GLU B 1 338 ? 11.836 -16.125 -21.484 1 89.94 338 GLU B CA 1
ATOM 6250 C C . GLU B 1 338 ? 11.125 -17.359 -22.016 1 89.94 338 GLU B C 1
ATOM 6252 O O . GLU B 1 338 ? 11.758 -18.375 -22.281 1 89.94 338 GLU B O 1
ATOM 6257 N N . TYR B 1 339 ? 9.828 -17.266 -22.125 1 89.44 339 TYR B N 1
ATOM 6258 C CA . TYR B 1 339 ? 9.062 -18.375 -22.672 1 89.44 339 TYR B CA 1
ATOM 6259 C C . TYR B 1 339 ? 9.523 -18.719 -24.078 1 89.44 339 TYR B C 1
ATOM 6261 O O . TYR B 1 339 ? 9.656 -19.906 -24.422 1 89.44 339 TYR B O 1
ATOM 6269 N N . PHE B 1 340 ? 9.805 -17.766 -24.828 1 89.69 340 PHE B N 1
ATOM 6270 C CA . PHE B 1 340 ? 10.148 -18 -26.219 1 89.69 340 PHE B CA 1
ATOM 6271 C C . PHE B 1 340 ? 11.656 -18.188 -26.391 1 89.69 340 PHE B C 1
ATOM 6273 O O . PHE B 1 340 ? 12.102 -19.047 -27.141 1 89.69 340 PHE B O 1
ATOM 6280 N N . ASN B 1 341 ? 12.383 -17.438 -25.672 1 87.5 341 ASN B N 1
ATOM 6281 C CA . ASN B 1 341 ? 13.812 -17.391 -25.938 1 87.5 341 ASN B CA 1
ATOM 6282 C C . ASN B 1 341 ? 14.609 -18.156 -24.891 1 87.5 341 ASN B C 1
ATOM 6284 O O . ASN B 1 341 ? 15.781 -18.469 -25.109 1 87.5 341 ASN B O 1
ATOM 6288 N N . GLY B 1 342 ? 13.969 -18.422 -23.797 1 87.31 342 GLY B N 1
ATOM 6289 C CA . GLY B 1 342 ? 14.695 -19.016 -22.688 1 87.31 342 GLY B CA 1
ATOM 6290 C C . GLY B 1 342 ? 15.484 -18.016 -21.875 1 87.31 342 GLY B C 1
ATOM 6291 O O . GLY B 1 342 ? 15.148 -16.828 -21.859 1 87.31 342 GLY B O 1
ATOM 6292 N N . ASN B 1 343 ? 16.328 -18.562 -21.047 1 84.75 343 ASN B N 1
ATOM 6293 C CA . ASN B 1 343 ? 17.188 -17.703 -20.219 1 84.75 343 ASN B CA 1
ATOM 6294 C C . ASN B 1 343 ? 18.656 -17.953 -20.5 1 84.75 343 ASN B C 1
ATOM 6296 O O . ASN B 1 343 ? 19.016 -18.625 -21.469 1 84.75 343 ASN B O 1
ATOM 6300 N N . TYR B 1 344 ? 19.516 -17.344 -19.703 1 83.56 344 TYR B N 1
ATOM 6301 C CA . TYR B 1 344 ? 20.953 -17.391 -19.969 1 83.56 344 TYR B CA 1
ATOM 6302 C C . TYR B 1 344 ? 21.5 -18.797 -19.797 1 83.56 344 TYR B C 1
ATOM 6304 O O . TYR B 1 344 ? 22.5 -19.156 -20.406 1 83.56 344 TYR B O 1
ATOM 6312 N N . LYS B 1 345 ? 20.797 -19.578 -19.016 1 83.56 345 LYS B N 1
ATOM 6313 C CA . LYS B 1 345 ? 21.234 -20.969 -18.797 1 83.56 345 LYS B CA 1
ATOM 6314 C C . LYS B 1 345 ? 20.734 -21.875 -19.922 1 83.56 345 LYS B C 1
ATOM 6316 O O . LYS B 1 345 ? 21.438 -22.781 -20.359 1 83.56 345 LYS B O 1
ATOM 6321 N N . THR B 1 346 ? 19.5 -21.594 -20.25 1 83.25 346 THR B N 1
ATOM 6322 C CA . THR B 1 346 ? 18.859 -22.406 -21.281 1 83.25 346 THR B CA 1
ATOM 6323 C C . THR B 1 346 ? 18.297 -21.531 -22.391 1 83.25 346 THR B C 1
ATOM 6325 O O . THR B 1 346 ? 17.219 -20.969 -22.266 1 83.25 346 THR B O 1
ATOM 6328 N N . ARG B 1 347 ? 19 -21.562 -23.406 1 83.44 347 ARG B N 1
ATOM 6329 C CA . ARG B 1 347 ? 18.562 -20.766 -24.547 1 83.44 347 ARG B CA 1
ATOM 6330 C C . ARG B 1 347 ? 17.656 -21.594 -25.469 1 83.44 347 ARG B C 1
ATOM 6332 O O . ARG B 1 347 ? 17.922 -22.766 -25.719 1 83.44 347 ARG B O 1
ATOM 6339 N N . LEU B 1 348 ? 16.578 -20.969 -25.75 1 83.06 348 LEU B N 1
ATOM 6340 C CA . LEU B 1 348 ? 15.664 -21.578 -26.703 1 83.06 348 LEU B CA 1
ATOM 6341 C C . LEU B 1 348 ? 15.75 -20.891 -28.062 1 83.06 348 LEU B C 1
ATOM 6343 O O . LEU B 1 348 ? 16.438 -19.875 -28.203 1 83.06 348 LEU B O 1
ATOM 6347 N N . SER B 1 349 ? 15.258 -21.594 -29.016 1 83 349 SER B N 1
ATOM 6348 C CA . SER B 1 349 ? 15.32 -21.062 -30.375 1 83 349 SER B CA 1
ATOM 6349 C C . SER B 1 349 ? 13.922 -20.844 -30.953 1 83 349 SER B C 1
ATOM 6351 O O . SER B 1 349 ? 13.398 -21.719 -31.656 1 83 349 SER B O 1
ATOM 6353 N N . PRO B 1 350 ? 13.492 -19.688 -30.641 1 85.62 350 PRO B N 1
ATOM 6354 C CA . PRO B 1 350 ? 12.172 -19.406 -31.203 1 85.62 350 PRO B CA 1
ATOM 6355 C C . PRO B 1 350 ? 12.172 -19.391 -32.75 1 85.62 350 PRO B C 1
ATOM 6357 O O . PRO B 1 350 ? 13.219 -19.172 -33.344 1 85.62 350 PRO B O 1
ATOM 6360 N N . PHE B 1 351 ? 11.047 -19.703 -33.25 1 87.88 351 PHE B N 1
ATOM 6361 C CA . PHE B 1 351 ? 10.898 -19.828 -34.688 1 87.88 351 PHE B CA 1
ATOM 6362 C C . PHE B 1 351 ? 9.859 -18.844 -35.219 1 87.88 351 PHE B C 1
ATOM 6364 O O . PHE B 1 351 ? 8.711 -18.828 -34.75 1 87.88 351 PHE B O 1
ATOM 6371 N N . LYS B 1 352 ? 10.32 -18 -36.156 1 89.88 352 LYS B N 1
ATOM 6372 C CA . LYS B 1 352 ? 9.398 -17.062 -36.812 1 89.88 352 LYS B CA 1
ATOM 6373 C C . LYS B 1 352 ? 8.844 -17.625 -38.094 1 89.88 352 LYS B C 1
ATOM 6375 O O . LYS B 1 352 ? 9.594 -18.188 -38.906 1 89.88 352 LYS B O 1
ATOM 6380 N N . THR B 1 353 ? 7.559 -17.547 -38.25 1 90.94 353 THR B N 1
ATOM 6381 C CA . THR B 1 353 ? 6.953 -18.078 -39.469 1 90.94 353 THR B CA 1
ATOM 6382 C C . THR B 1 353 ? 5.648 -17.344 -39.781 1 90.94 353 THR B C 1
ATOM 6384 O O . THR B 1 353 ? 5.133 -16.609 -38.938 1 90.94 353 THR B O 1
ATOM 6387 N N . ASP B 1 354 ? 5.215 -17.5 -41.031 1 92.12 354 ASP B N 1
ATOM 6388 C CA . ASP B 1 354 ? 3.918 -16.984 -41.469 1 92.12 354 ASP B CA 1
ATOM 6389 C C . ASP B 1 354 ? 2.875 -18.109 -41.5 1 92.12 354 ASP B C 1
ATOM 6391 O O . ASP B 1 354 ? 3.137 -19.188 -42.062 1 92.12 354 ASP B O 1
ATOM 6395 N N . ILE B 1 355 ? 1.837 -17.797 -40.938 1 90.62 355 ILE B N 1
ATOM 6396 C CA . ILE B 1 355 ? 0.771 -18.797 -40.906 1 90.62 355 ILE B CA 1
ATOM 6397 C C . ILE B 1 355 ? -0.468 -18.234 -41.625 1 90.62 355 ILE B C 1
ATOM 6399 O O . ILE B 1 355 ? -0.832 -17.078 -41.406 1 90.62 355 ILE B O 1
ATOM 6403 N N . ASP B 1 356 ? -1.05 -19.125 -42.406 1 90.25 356 ASP B N 1
ATOM 6404 C CA . ASP B 1 356 ? -2.299 -18.75 -43.062 1 90.25 356 ASP B CA 1
ATOM 6405 C C . ASP B 1 356 ? -3.457 -18.734 -42.094 1 90.25 356 ASP B C 1
ATOM 6407 O O . ASP B 1 356 ? -3.725 -19.734 -41.406 1 90.25 356 ASP B O 1
ATOM 6411 N N . ALA B 1 357 ? -4.129 -17.594 -42.031 1 90.31 357 ALA B N 1
ATOM 6412 C CA . ALA B 1 357 ? -5.199 -17.422 -41.062 1 90.31 357 ALA B CA 1
ATOM 6413 C C . ALA B 1 357 ? -6.48 -18.109 -41.5 1 90.31 357 ALA B C 1
ATOM 6415 O O . ALA B 1 357 ? -7.406 -18.297 -40.719 1 90.31 357 ALA B O 1
ATOM 6416 N N . THR B 1 358 ? -6.504 -18.484 -42.719 1 85.69 358 THR B N 1
ATOM 6417 C CA . THR B 1 358 ? -7.711 -19.109 -43.25 1 85.69 358 THR B CA 1
ATOM 6418 C C . THR B 1 358 ? -7.992 -20.438 -42.562 1 85.69 358 THR B C 1
ATOM 6420 O O . THR B 1 358 ? -7.113 -21.297 -42.5 1 85.69 358 THR B O 1
ATOM 6423 N N . GLY B 1 359 ? -9.148 -20.594 -41.969 1 83.5 359 GLY B N 1
ATOM 6424 C CA . GLY B 1 359 ? -9.555 -21.828 -41.344 1 83.5 359 GLY B CA 1
ATOM 6425 C C . GLY B 1 359 ? -9.242 -21.859 -39.844 1 83.5 359 GLY B C 1
ATOM 6426 O O . GLY B 1 359 ? -9.656 -22.781 -39.156 1 83.5 359 GLY B O 1
ATOM 6427 N N . LEU B 1 360 ? -8.461 -20.953 -39.438 1 88.06 360 LEU B N 1
ATOM 6428 C CA . LEU B 1 360 ? -8.156 -20.906 -38.031 1 88.06 360 LEU B CA 1
ATOM 6429 C C . LEU B 1 360 ? -9.367 -20.438 -37.219 1 88.06 360 LEU B C 1
ATOM 6431 O O . LEU B 1 360 ? -10.094 -19.547 -37.656 1 88.06 360 LEU B O 1
ATOM 6435 N N . GLN B 1 361 ? -9.594 -21.109 -36.156 1 90.31 361 GLN B N 1
ATOM 6436 C CA . GLN B 1 361 ? -10.633 -20.688 -35.219 1 90.31 361 GLN B CA 1
ATOM 6437 C C . GLN B 1 361 ? -10.039 -19.953 -34.031 1 90.31 361 GLN B C 1
ATOM 6439 O O . GLN B 1 361 ? -9.383 -20.562 -33.188 1 90.31 361 GLN B O 1
ATOM 6444 N N . ILE B 1 362 ? -10.336 -18.641 -33.969 1 91.69 362 ILE B N 1
ATOM 6445 C CA . ILE B 1 362 ? -9.781 -17.812 -32.906 1 91.69 362 ILE B CA 1
ATOM 6446 C C . ILE B 1 362 ? -10.914 -17.203 -32.094 1 91.69 362 ILE B C 1
ATOM 6448 O O . ILE B 1 362 ? -11.859 -16.641 -32.656 1 91.69 362 ILE B O 1
ATOM 6452 N N . TYR B 1 363 ? -10.781 -17.391 -30.859 1 92.44 363 TYR B N 1
ATOM 6453 C CA . TYR B 1 363 ? -11.742 -16.797 -29.922 1 92.44 363 TYR B CA 1
ATOM 6454 C C . TYR B 1 363 ? -11.078 -15.734 -29.062 1 92.44 363 TYR B C 1
ATOM 6456 O O . TYR B 1 363 ? -9.859 -15.719 -28.906 1 92.44 363 TYR B O 1
ATOM 6464 N N . LYS B 1 364 ? -11.883 -14.781 -28.594 1 92.25 364 LYS B N 1
ATOM 6465 C CA . LYS B 1 364 ? -11.414 -13.742 -27.672 1 92.25 364 LYS B CA 1
ATOM 6466 C C . LYS B 1 364 ? -12.352 -13.594 -26.484 1 92.25 364 LYS B C 1
ATOM 6468 O O . LYS B 1 364 ? -13.578 -13.688 -26.625 1 92.25 364 LYS B O 1
ATOM 6473 N N . GLY B 1 365 ? -11.734 -13.391 -25.328 1 90.88 365 GLY B N 1
ATOM 6474 C CA . GLY B 1 365 ? -12.547 -13.188 -24.141 1 90.88 365 GLY B CA 1
ATOM 6475 C C . GLY B 1 365 ? -13.414 -11.945 -24.203 1 90.88 365 GLY B C 1
ATOM 6476 O O . GLY B 1 365 ? -12.977 -10.906 -24.703 1 90.88 365 GLY B O 1
ATOM 6477 N N . VAL B 1 366 ? -14.617 -12.086 -23.703 1 90.94 366 VAL B N 1
ATOM 6478 C CA . VAL B 1 366 ? -15.539 -10.961 -23.656 1 90.94 366 VAL B CA 1
ATOM 6479 C C . VAL B 1 366 ? -15.32 -10.156 -22.391 1 90.94 366 VAL B C 1
ATOM 6481 O O . VAL B 1 366 ? -15.211 -10.719 -21.297 1 90.94 366 VAL B O 1
ATOM 6484 N N . LYS B 1 367 ? -15.195 -8.844 -22.516 1 87.25 367 LYS B N 1
ATOM 6485 C CA . LYS B 1 367 ? -15.062 -7.977 -21.344 1 87.25 367 LYS B CA 1
ATOM 6486 C C . LYS B 1 367 ? -16.422 -7.621 -20.766 1 87.25 367 LYS B C 1
ATOM 6488 O O . LYS B 1 367 ? -17.391 -7.418 -21.5 1 87.25 367 LYS B O 1
ATOM 6493 N N . ASP B 1 368 ? -16.516 -7.738 -19.453 1 75.75 368 ASP B N 1
ATOM 6494 C CA . ASP B 1 368 ? -17.766 -7.387 -18.781 1 75.75 368 ASP B CA 1
ATOM 6495 C C . ASP B 1 368 ? -18.125 -5.926 -19.047 1 75.75 368 ASP B C 1
ATOM 6497 O O . ASP B 1 368 ? -17.25 -5.078 -19.188 1 75.75 368 ASP B O 1
ATOM 6501 N N . SER B 1 369 ? -19.438 -5.734 -19.562 1 56.09 369 SER B N 1
ATOM 6502 C CA . SER B 1 369 ? -19.984 -4.426 -19.875 1 56.09 369 SER B CA 1
ATOM 6503 C C . SER B 1 369 ? -19.734 -3.432 -18.734 1 56.09 369 SER B C 1
ATOM 6505 O O . SER B 1 369 ? -19.547 -2.238 -18.984 1 56.09 369 SER B O 1
ATOM 6507 N N . VAL B 1 370 ? -19.891 -3.865 -17.5 1 48.22 370 VAL B N 1
ATOM 6508 C CA . VAL B 1 370 ? -19.75 -2.91 -16.406 1 48.22 370 VAL B CA 1
ATOM 6509 C C . VAL B 1 370 ? -18.359 -2.285 -16.453 1 48.22 370 VAL B C 1
ATOM 6511 O O . VAL B 1 370 ? -18.203 -1.093 -16.172 1 48.22 370 VAL B O 1
ATOM 6514 N N . SER B 1 371 ? -17.484 -3.111 -16.766 1 44.31 371 SER B N 1
ATOM 6515 C CA . SER B 1 371 ? -16.141 -2.576 -16.922 1 44.31 371 SER B CA 1
ATOM 6516 C C . SER B 1 371 ? -16.062 -1.626 -18.109 1 44.31 371 SER B C 1
ATOM 6518 O O . SER B 1 371 ? -15.289 -0.666 -18.094 1 44.31 371 SER B O 1
ATOM 6520 N N . LEU B 1 372 ? -16.906 -1.894 -19.141 1 41 372 LEU B N 1
ATOM 6521 C CA . LEU B 1 372 ? -17.062 -1.042 -20.312 1 41 372 LEU B CA 1
ATOM 6522 C C . LEU B 1 372 ? -17.938 0.162 -20 1 41 372 LEU B C 1
ATOM 6524 O O . LEU B 1 372 ? -18.078 1.067 -20.828 1 41 372 LEU B O 1
ATOM 6528 N N . SER B 1 373 ? -18.844 0.06 -19.047 1 38.38 373 SER B N 1
ATOM 6529 C CA . SER B 1 373 ? -19.844 1.105 -18.828 1 38.38 373 SER B CA 1
ATOM 6530 C C . SER B 1 373 ? -19.188 2.475 -18.688 1 38.38 373 SER B C 1
ATOM 6532 O O . SER B 1 373 ? -19.875 3.49 -18.594 1 38.38 373 SER B O 1
ATOM 6534 N N . PHE B 1 374 ? -17.906 2.57 -18.344 1 37.5 374 PHE B N 1
ATOM 6535 C CA . PHE B 1 374 ? -17.484 3.957 -18.469 1 37.5 374 PHE B CA 1
ATOM 6536 C C . PHE B 1 374 ? -17.469 4.375 -19.938 1 37.5 374 PHE B C 1
ATOM 6538 O O . PHE B 1 374 ? -16.938 5.43 -20.281 1 37.5 374 PHE B O 1
ATOM 6545 N N . LEU B 1 375 ? -17.703 3.43 -20.812 1 33.34 375 LEU B N 1
ATOM 6546 C CA . LEU B 1 375 ? -17.844 3.932 -22.172 1 33.34 375 LEU B CA 1
ATOM 6547 C C . LEU B 1 375 ? -19.188 4.633 -22.359 1 33.34 375 LEU B C 1
ATOM 6549 O O . LEU B 1 375 ? -20.156 4.336 -21.641 1 33.34 375 LEU B O 1
ATOM 6553 N N . PRO B 1 376 ? -19.297 5.793 -23.125 1 32.69 376 PRO B N 1
ATOM 6554 C CA . PRO B 1 376 ? -20.547 6.512 -23.438 1 32.69 376 PRO B CA 1
ATOM 6555 C C . PRO B 1 376 ? -21.703 5.574 -23.75 1 32.69 376 PRO B C 1
ATOM 6557 O O . PRO B 1 376 ? -21.484 4.449 -24.203 1 32.69 376 PRO B O 1
ATOM 6560 N N . ALA B 1 377 ? -22.969 5.809 -23.25 1 34.25 377 ALA B N 1
ATOM 6561 C CA . ALA B 1 377 ? -24.297 5.211 -23.328 1 34.25 377 ALA B CA 1
ATOM 6562 C C . ALA B 1 377 ? -24.609 4.723 -24.734 1 34.25 377 ALA B C 1
ATOM 6564 O O . ALA B 1 377 ? -25.719 4.27 -25.016 1 34.25 377 ALA B O 1
ATOM 6565 N N . GLY B 1 378 ? -23.984 5.129 -25.812 1 29.67 378 GLY B N 1
ATOM 6566 C CA . GLY B 1 378 ? -24.703 4.891 -27.047 1 29.67 378 GLY B CA 1
ATOM 6567 C C . GLY B 1 378 ? -24.984 3.422 -27.297 1 29.67 378 GLY B C 1
ATOM 6568 O O . GLY B 1 378 ? -25.953 3.082 -27.984 1 29.67 378 GLY B O 1
ATOM 6569 N N . ASP B 1 379 ? -24.016 2.541 -27.531 1 31.19 379 ASP B N 1
ATOM 6570 C CA . ASP B 1 379 ? -24.391 1.337 -28.266 1 31.19 379 ASP B CA 1
ATOM 6571 C C . ASP B 1 379 ? -24.984 0.287 -27.328 1 31.19 379 ASP B C 1
ATOM 6573 O O . ASP B 1 379 ? -24.359 -0.11 -26.344 1 31.19 379 ASP B O 1
ATOM 6577 N N . ASP B 1 380 ? -26.344 0.292 -27.125 1 33.12 380 ASP B N 1
ATOM 6578 C CA . ASP B 1 380 ? -27.297 -0.716 -26.672 1 33.12 380 ASP B CA 1
ATOM 6579 C C . ASP B 1 380 ? -26.891 -2.109 -27.156 1 33.12 380 ASP B C 1
ATOM 6581 O O . ASP B 1 380 ? -27.312 -2.547 -28.219 1 33.12 380 ASP B O 1
ATOM 6585 N N . PHE B 1 381 ? -25.703 -2.578 -27.156 1 32.19 381 PHE B N 1
ATOM 6586 C CA . PHE B 1 381 ? -25.672 -3.969 -27.594 1 32.19 381 PHE B CA 1
ATOM 6587 C C . PHE B 1 381 ? -26.531 -4.836 -26.688 1 32.19 381 PHE B C 1
ATOM 6589 O O . PHE B 1 381 ? -26.266 -4.945 -25.484 1 32.19 381 PHE B O 1
ATOM 6596 N N . GLU B 1 382 ? -27.844 -4.785 -26.875 1 33.62 382 GLU B N 1
ATOM 6597 C CA . GLU B 1 382 ? -28.797 -5.82 -26.484 1 33.62 382 GLU B CA 1
ATOM 6598 C C . GLU B 1 382 ? -28.188 -7.211 -26.641 1 33.62 382 GLU B C 1
ATOM 6600 O O . GLU B 1 382 ? -27.859 -7.637 -27.75 1 33.62 382 GLU B O 1
ATOM 6605 N N . HIS B 1 383 ? -27.234 -7.523 -25.891 1 34.12 383 HIS B N 1
ATOM 6606 C CA . HIS B 1 383 ? -26.953 -8.945 -26 1 34.12 383 HIS B CA 1
ATOM 6607 C C . HIS B 1 383 ? -28.188 -9.781 -25.703 1 34.12 383 HIS B C 1
ATOM 6609 O O . HIS B 1 383 ? -28.656 -9.828 -24.562 1 34.12 383 HIS B O 1
ATOM 6615 N N . ASP B 1 384 ? -29.203 -9.719 -26.625 1 32.91 384 ASP B N 1
ATOM 6616 C CA . ASP B 1 384 ? -30.438 -10.5 -26.641 1 32.91 384 ASP B CA 1
ATOM 6617 C C . ASP B 1 384 ? -30.172 -11.961 -26.281 1 32.91 384 ASP B C 1
ATOM 6619 O O . ASP B 1 384 ? -31.094 -12.695 -25.922 1 32.91 384 ASP B O 1
ATOM 6623 N N . ASP B 1 385 ? -29.328 -12.734 -27.172 1 32.19 385 ASP B N 1
ATOM 6624 C CA . ASP B 1 385 ? -29.672 -14.148 -27.297 1 32.19 385 ASP B CA 1
ATOM 6625 C C . ASP B 1 385 ? -29.5 -14.875 -25.969 1 32.19 385 ASP B C 1
ATOM 6627 O O . ASP B 1 385 ? -28.422 -14.812 -25.359 1 32.19 385 ASP B O 1
ATOM 6631 N N . LYS B 1 386 ? -30.5 -15.398 -25.422 1 35.88 386 LYS B N 1
ATOM 6632 C CA . LYS B 1 386 ? -30.812 -16.297 -24.328 1 35.88 386 LYS B CA 1
ATOM 6633 C C . LYS B 1 386 ? -29.844 -17.469 -24.281 1 35.88 386 LYS B C 1
ATOM 6635 O O . LYS B 1 386 ? -29.531 -17.984 -23.203 1 35.88 386 LYS B O 1
ATOM 6640 N N . ASP B 1 387 ? -29.953 -18.375 -25.281 1 35.94 387 ASP B N 1
ATOM 6641 C CA . ASP B 1 387 ? -29.531 -19.766 -25.156 1 35.94 387 ASP B CA 1
ATOM 6642 C C . ASP B 1 387 ? -28 -19.875 -25.109 1 35.94 387 ASP B C 1
ATOM 6644 O O . ASP B 1 387 ? -27.453 -20.859 -24.625 1 35.94 387 ASP B O 1
ATOM 6648 N N . ASN B 1 388 ? -27.125 -19.5 -26.281 1 47.88 388 ASN B N 1
ATOM 6649 C CA . ASN B 1 388 ? -25.781 -20.016 -26.484 1 47.88 388 ASN B CA 1
ATOM 6650 C C . ASN B 1 388 ? -24.766 -19.328 -25.547 1 47.88 388 ASN B C 1
ATOM 6652 O O . ASN B 1 388 ? -24.453 -18.156 -25.734 1 47.88 388 ASN B O 1
ATOM 6656 N N . ASP B 1 389 ? -24.391 -20 -24.281 1 69.12 389 ASP B N 1
ATOM 6657 C CA . ASP B 1 389 ? -23.641 -19.938 -23.031 1 69.12 389 ASP B CA 1
ATOM 6658 C C . ASP B 1 389 ? -22.188 -19.531 -23.281 1 69.12 389 ASP B C 1
ATOM 6660 O O . ASP B 1 389 ? -21.609 -18.766 -22.5 1 69.12 389 ASP B O 1
ATOM 6664 N N . LEU B 1 390 ? -21.688 -19.734 -24.422 1 81.88 390 LEU B N 1
ATOM 6665 C CA . LEU B 1 390 ? -20.281 -19.438 -24.672 1 81.88 390 LEU B CA 1
ATOM 6666 C C . LEU B 1 390 ? -20.078 -17.938 -24.906 1 81.88 390 LEU B C 1
ATOM 6668 O O . LEU B 1 390 ? -19.016 -17.391 -24.578 1 81.88 390 LEU B O 1
ATOM 6672 N N . SER B 1 391 ? -21.109 -17.172 -25.344 1 82.5 391 SER B N 1
ATOM 6673 C CA . SER B 1 391 ? -21.016 -15.766 -25.75 1 82.5 391 SER B CA 1
ATOM 6674 C C . SER B 1 391 ? -20.75 -14.867 -24.547 1 82.5 391 SER B C 1
ATOM 6676 O O . SER B 1 391 ? -20.25 -13.742 -24.703 1 82.5 391 SER B O 1
ATOM 6678 N N . LYS B 1 392 ? -21.078 -15.438 -23.453 1 85.75 392 LYS B N 1
ATOM 6679 C CA . LYS B 1 392 ? -20.812 -14.688 -22.234 1 85.75 392 LYS B CA 1
ATOM 6680 C C . LYS B 1 392 ? -19.312 -14.68 -21.922 1 85.75 392 LYS B C 1
ATOM 6682 O O . LYS B 1 392 ? -18.828 -13.781 -21.234 1 85.75 392 LYS B O 1
ATOM 6687 N N . TYR B 1 393 ? -18.656 -15.641 -22.5 1 90.44 393 TYR B N 1
ATOM 6688 C CA . TYR B 1 393 ? -17.266 -15.859 -22.125 1 90.44 393 TYR B CA 1
ATOM 6689 C C . TYR B 1 393 ? -16.328 -15.523 -23.281 1 90.44 393 TYR B C 1
ATOM 6691 O O . TYR B 1 393 ? -15.32 -14.844 -23.078 1 90.44 393 TYR B O 1
ATOM 6699 N N . TYR B 1 394 ? -16.703 -16.016 -24.422 1 90.62 394 TYR B N 1
ATOM 6700 C CA . TYR B 1 394 ? -15.844 -15.883 -25.594 1 90.62 394 TYR B CA 1
ATOM 6701 C C . TYR B 1 394 ? -16.625 -15.422 -26.812 1 90.62 394 TYR B C 1
ATOM 6703 O O . TYR B 1 394 ? -17.812 -15.75 -26.953 1 90.62 394 TYR B O 1
ATOM 6711 N N . SER B 1 395 ? -15.961 -14.641 -27.641 1 90.25 395 SER B N 1
ATOM 6712 C CA . SER B 1 395 ? -16.469 -14.289 -28.953 1 90.25 395 SER B CA 1
ATOM 6713 C C . SER B 1 395 ? -15.492 -14.711 -30.047 1 90.25 395 SER B C 1
ATOM 6715 O O . SER B 1 395 ? -14.281 -14.531 -29.906 1 90.25 395 SER B O 1
ATOM 6717 N N . ALA B 1 396 ? -16.094 -15.391 -31.031 1 89.38 396 ALA B N 1
ATOM 6718 C CA . ALA B 1 396 ? -15.25 -15.711 -32.188 1 89.38 396 ALA B CA 1
ATOM 6719 C C . ALA B 1 396 ? -14.82 -14.438 -32.906 1 89.38 396 ALA B C 1
ATOM 6721 O O . ALA B 1 396 ? -15.617 -13.516 -33.094 1 89.38 396 ALA B O 1
ATOM 6722 N N . ILE B 1 397 ? -13.57 -14.484 -33.281 1 90.19 397 ILE B N 1
ATOM 6723 C CA . ILE B 1 397 ? -13.102 -13.289 -33.969 1 90.19 397 ILE B CA 1
ATOM 6724 C C . ILE B 1 397 ? -12.391 -13.68 -35.281 1 90.19 397 ILE B C 1
ATOM 6726 O O . ILE B 1 397 ? -11.797 -14.758 -35.375 1 90.19 397 ILE B O 1
ATOM 6730 N N . ASP B 1 398 ? -12.555 -12.734 -36.219 1 89.62 398 ASP B N 1
ATOM 6731 C CA . ASP B 1 398 ? -11.703 -12.797 -37.406 1 89.62 398 ASP B CA 1
ATOM 6732 C C . ASP B 1 398 ? -10.43 -11.977 -37.188 1 89.62 398 ASP B C 1
ATOM 6734 O O . ASP B 1 398 ? -10.492 -10.797 -36.844 1 89.62 398 ASP B O 1
ATOM 6738 N N . PRO B 1 399 ? -9.383 -12.656 -37.375 1 91.56 399 PRO B N 1
ATOM 6739 C CA . PRO B 1 399 ? -8.133 -11.93 -37.156 1 91.56 399 PRO B CA 1
ATOM 6740 C C . PRO B 1 399 ? -7.992 -10.695 -38.031 1 91.56 399 PRO B C 1
ATOM 6742 O O . PRO B 1 399 ? -8.367 -10.727 -39.219 1 91.56 399 PRO B O 1
ATOM 6745 N N . SER B 1 400 ? -7.613 -9.641 -37.469 1 92.44 400 SER B N 1
ATOM 6746 C CA . SER B 1 400 ? -7.273 -8.383 -38.125 1 92.44 400 SER B CA 1
ATOM 6747 C C . SER B 1 400 ? -6.094 -7.703 -37.438 1 92.44 400 SER B C 1
ATOM 6749 O O . SER B 1 400 ? -5.73 -8.062 -36.312 1 92.44 400 SER B O 1
ATOM 6751 N N . SER B 1 401 ? -5.496 -6.832 -38.156 1 91.25 401 SER B N 1
ATOM 6752 C CA . SER B 1 401 ? -4.367 -6.113 -37.562 1 91.25 401 SER B CA 1
ATOM 6753 C C . SER B 1 401 ? -4.773 -5.379 -36.281 1 91.25 401 SER B C 1
ATOM 6755 O O . SER B 1 401 ? -3.975 -5.246 -35.375 1 91.25 401 SER B O 1
ATOM 6757 N N . SER B 1 402 ? -5.98 -5.008 -36.156 1 88.56 402 SER B N 1
ATOM 6758 C CA . SER B 1 402 ? -6.473 -4.207 -35.031 1 88.56 402 SER B CA 1
ATOM 6759 C 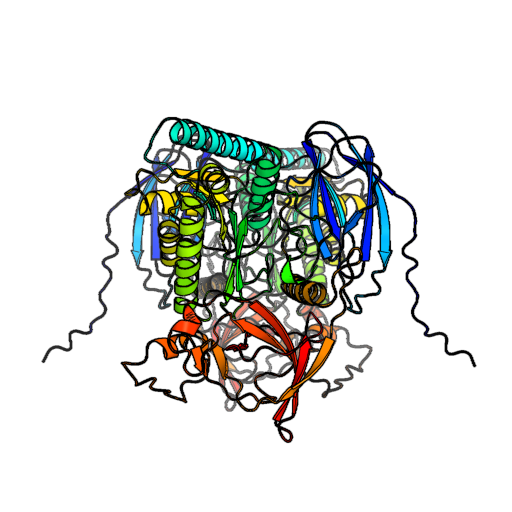C . SER B 1 402 ? -6.672 -5.062 -33.812 1 88.56 402 SER B C 1
ATOM 6761 O O . SER B 1 402 ? -6.586 -4.562 -32.688 1 88.56 402 SER B O 1
ATOM 6763 N N . ASN B 1 403 ? -6.824 -6.301 -34 1 89.19 403 ASN B N 1
ATOM 6764 C CA . ASN B 1 403 ? -7.199 -7.07 -32.812 1 89.19 403 ASN B CA 1
ATOM 6765 C C . ASN B 1 403 ? -6.117 -8.078 -32.438 1 89.19 403 ASN B C 1
ATOM 6767 O O . ASN B 1 403 ? -6.098 -8.586 -31.312 1 89.19 403 ASN B O 1
ATOM 6771 N N . VAL B 1 404 ? -5.242 -8.336 -33.375 1 91.81 404 VAL B N 1
ATOM 6772 C CA . VAL B 1 404 ? -4.336 -9.43 -33.031 1 91.81 404 VAL B CA 1
ATOM 6773 C C . VAL B 1 404 ? -2.893 -8.93 -33.062 1 91.81 404 VAL B C 1
ATOM 6775 O O . VAL B 1 404 ? -1.982 -9.609 -32.594 1 91.81 404 VAL B O 1
ATOM 6778 N N . ASP B 1 405 ? -2.633 -7.742 -33.562 1 92.94 405 ASP B N 1
ATOM 6779 C CA . ASP B 1 405 ? -1.255 -7.266 -33.656 1 92.94 405 ASP B CA 1
ATOM 6780 C C . ASP B 1 405 ? -0.619 -7.191 -32.25 1 92.94 405 ASP B C 1
ATOM 6782 O O . ASP B 1 405 ? -1.246 -6.727 -31.312 1 92.94 405 ASP B O 1
ATOM 6786 N N . ASN B 1 406 ? 0.604 -7.676 -32.156 1 94 406 ASN B N 1
ATOM 6787 C CA . ASN B 1 406 ? 1.416 -7.602 -30.953 1 94 406 ASN B CA 1
ATOM 6788 C C . ASN B 1 406 ? 0.704 -8.227 -29.75 1 94 406 ASN B C 1
ATOM 6790 O O . ASN B 1 406 ? 0.66 -7.645 -28.672 1 94 406 ASN B O 1
ATOM 6794 N N . SER B 1 407 ? 0.14 -9.359 -30.0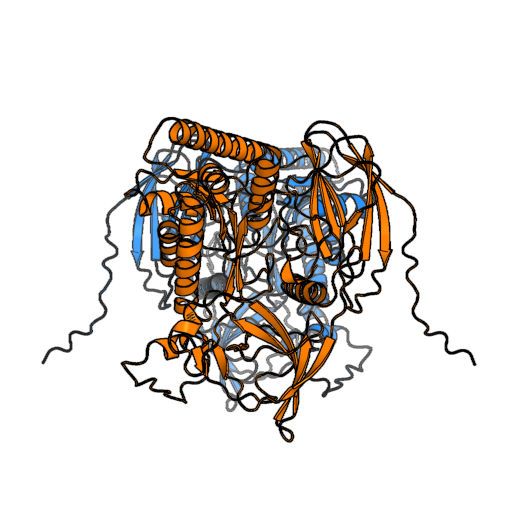62 1 94 407 SER B N 1
ATOM 6795 C CA . SER B 1 407 ? -0.614 -10.008 -29 1 94 407 SER B CA 1
ATOM 6796 C C . SER B 1 407 ? -0.137 -11.445 -28.797 1 94 407 SER B C 1
ATOM 6798 O O . SER B 1 407 ? 0.507 -12.023 -29.672 1 94 407 SER B O 1
ATOM 6800 N N . ILE B 1 408 ? -0.426 -11.922 -27.609 1 95.38 408 ILE B N 1
ATOM 6801 C CA . ILE B 1 408 ? -0.181 -13.32 -27.266 1 95.38 408 ILE B CA 1
ATOM 6802 C C . ILE B 1 408 ? -1.452 -14.141 -27.5 1 95.38 408 ILE B C 1
ATOM 6804 O O . ILE B 1 408 ? -2.531 -13.758 -27.031 1 95.38 408 ILE B O 1
ATOM 6808 N N . ILE B 1 409 ? -1.302 -15.172 -28.203 1 93.94 409 ILE B N 1
ATOM 6809 C CA . ILE B 1 409 ? -2.42 -16.078 -28.469 1 93.94 409 ILE B CA 1
ATOM 6810 C C . ILE B 1 409 ? -2.164 -17.422 -27.812 1 93.94 409 ILE B C 1
ATOM 6812 O O . ILE B 1 409 ? -1.071 -17.984 -27.922 1 93.94 409 ILE B O 1
ATOM 6816 N N . ALA B 1 410 ? -3.16 -17.891 -27.094 1 94.31 410 ALA B N 1
ATOM 6817 C CA . ALA B 1 410 ? -3.078 -19.219 -26.469 1 94.31 410 ALA B CA 1
ATOM 6818 C C . ALA B 1 410 ? -3.604 -20.297 -27.406 1 94.31 410 ALA B C 1
ATOM 6820 O O . ALA B 1 410 ? -4.68 -20.156 -27.984 1 94.31 410 ALA B O 1
ATOM 6821 N N . VAL B 1 411 ? -2.857 -21.359 -27.562 1 91.56 411 VAL B N 1
ATOM 6822 C CA . VAL B 1 411 ? -3.275 -22.516 -28.344 1 91.56 411 VAL B CA 1
ATOM 6823 C C . VAL B 1 411 ? -3.836 -23.594 -27.422 1 91.56 411 VAL B C 1
ATOM 6825 O O . VAL B 1 411 ? -3.141 -24.062 -26.516 1 91.56 411 VAL B O 1
ATOM 6828 N N . THR B 1 412 ? -5.113 -23.969 -27.672 1 92.69 412 THR B N 1
ATOM 6829 C CA . THR B 1 412 ? -5.758 -24.938 -26.797 1 92.69 412 THR B CA 1
ATOM 6830 C C . THR B 1 412 ? -5.48 -26.359 -27.266 1 92.69 412 THR B C 1
ATOM 6832 O O . THR B 1 412 ? -4.973 -26.562 -28.375 1 92.69 412 THR B O 1
ATOM 6835 N N . HIS B 1 413 ? -5.84 -27.312 -26.422 1 89.06 413 HIS B N 1
ATOM 6836 C CA . HIS B 1 413 ? -5.73 -28.719 -26.797 1 89.06 413 HIS B CA 1
ATOM 6837 C C . HIS B 1 413 ? -6.91 -29.156 -27.656 1 89.06 413 HIS B C 1
ATOM 6839 O O . HIS B 1 413 ? -6.93 -30.281 -28.172 1 89.06 413 HIS B O 1
ATOM 6845 N N . LEU B 1 414 ? -7.832 -28.328 -27.859 1 89.12 414 LEU B N 1
ATOM 6846 C CA . LEU B 1 414 ? -9.055 -28.672 -28.578 1 89.12 414 LEU B CA 1
ATOM 6847 C C . LEU B 1 414 ? -8.82 -28.641 -30.078 1 89.12 414 LEU B C 1
ATOM 6849 O O . LEU B 1 414 ? -8.383 -27.625 -30.641 1 89.12 414 LEU B O 1
ATOM 6853 N N . GLN B 1 415 ? -9.062 -29.906 -30.594 1 83.44 415 GLN B N 1
ATOM 6854 C CA . GLN B 1 415 ? -8.992 -30.031 -32.062 1 83.44 415 GLN B CA 1
ATOM 6855 C C . GLN B 1 415 ? -10.383 -30.031 -32.656 1 83.44 415 GLN B C 1
ATOM 6857 O O . GLN B 1 415 ? -11.164 -30.953 -32.438 1 83.44 415 GLN B O 1
ATOM 6862 N N . SER B 1 416 ? -11.078 -28.938 -32.844 1 68.81 416 SER B N 1
ATOM 6863 C CA . SER B 1 416 ? -12.43 -29.078 -33.375 1 68.81 416 SER B CA 1
ATOM 6864 C C . SER B 1 416 ? -12.789 -27.953 -34.312 1 68.81 416 SER B C 1
ATOM 6866 O O . SER B 1 416 ? -12.328 -26.812 -34.156 1 68.81 416 SER B O 1
ATOM 6868 N N . SER B 1 417 ? -13.492 -28.406 -35.219 1 65.5 417 SER B N 1
ATOM 6869 C CA . SER B 1 417 ? -14.094 -27.422 -36.094 1 65.5 417 SER B CA 1
ATOM 6870 C C . SER B 1 417 ? -15.312 -26.75 -35.469 1 65.5 417 SER B C 1
ATOM 6872 O O . SER B 1 417 ? -15.711 -25.656 -35.844 1 65.5 417 SER B O 1
ATOM 6874 N N . THR B 1 418 ? -15.867 -27.406 -34.5 1 66.88 418 THR B N 1
ATOM 6875 C CA . THR B 1 418 ? -17 -26.844 -33.781 1 66.88 418 THR B CA 1
ATOM 6876 C C . THR B 1 418 ? -16.734 -26.891 -32.281 1 66.88 418 THR B C 1
ATOM 6878 O O . THR B 1 418 ? -17.312 -27.719 -31.547 1 66.88 418 THR B O 1
ATOM 6881 N N . PRO B 1 419 ? -15.898 -26.047 -31.797 1 71.38 419 PRO B N 1
ATOM 6882 C CA . PRO B 1 419 ? -15.391 -26.156 -30.438 1 71.38 419 PRO B CA 1
ATOM 6883 C C . PRO B 1 419 ? -16.469 -25.938 -29.375 1 71.38 419 PRO B C 1
ATOM 6885 O O . PRO B 1 419 ? -16.469 -26.609 -28.344 1 71.38 419 PRO B O 1
ATOM 6888 N N . GLY B 1 420 ? -17.562 -25.156 -29.688 1 73.38 420 GLY B N 1
ATOM 6889 C CA . GLY B 1 420 ? -18.594 -24.875 -28.703 1 73.38 420 GLY B CA 1
ATOM 6890 C C . GLY B 1 420 ? -18.047 -24.609 -27.312 1 73.38 420 GLY B C 1
ATOM 6891 O O . GLY B 1 420 ? -17.141 -23.797 -27.141 1 73.38 420 GLY B O 1
ATOM 6892 N N . LYS B 1 421 ? -18.578 -25.312 -26.312 1 79.19 421 LYS B N 1
ATOM 6893 C CA . LYS B 1 421 ? -18.203 -25.156 -24.906 1 79.19 421 LYS B CA 1
ATOM 6894 C C . LYS B 1 421 ? -16.859 -25.812 -24.609 1 79.19 421 LYS B C 1
ATOM 6896 O O . LYS B 1 421 ? -16.281 -25.594 -23.547 1 79.19 421 LYS B O 1
ATOM 6901 N N . GLY B 1 422 ? -16.422 -26.516 -25.578 1 86.44 422 GLY B N 1
ATOM 6902 C CA . GLY B 1 422 ? -15.141 -27.172 -25.406 1 86.44 422 GLY B CA 1
ATOM 6903 C C . GLY B 1 422 ? -14 -26.203 -25.188 1 86.44 422 GLY B C 1
ATOM 6904 O O . GLY B 1 422 ? -13.016 -26.531 -24.531 1 86.44 422 GLY B O 1
ATOM 6905 N N . VAL B 1 423 ? -14.18 -25.031 -25.688 1 87.81 423 VAL B N 1
ATOM 6906 C CA . VAL B 1 423 ? -13.141 -24 -25.562 1 87.81 423 VAL B CA 1
ATOM 6907 C C . VAL B 1 423 ? -12.984 -23.609 -24.094 1 87.81 423 VAL B C 1
ATOM 6909 O O . VAL B 1 423 ? -11.875 -23.359 -23.625 1 87.81 423 VAL B O 1
ATOM 6912 N N . LEU B 1 424 ? -14.055 -23.672 -23.406 1 88.56 424 LEU B N 1
ATOM 6913 C CA . LEU B 1 424 ? -14.062 -23.281 -22 1 88.56 424 LEU B CA 1
ATOM 6914 C C . LEU B 1 424 ? -13.359 -24.328 -21.141 1 88.56 424 LEU B C 1
ATOM 6916 O O . LEU B 1 424 ? -12.734 -23.984 -20.141 1 88.56 424 LEU B O 1
ATOM 6920 N N . ASN B 1 425 ? -13.422 -25.484 -21.562 1 89.19 425 ASN B N 1
ATOM 6921 C CA . ASN B 1 425 ? -12.938 -26.578 -20.734 1 89.19 425 ASN B CA 1
ATOM 6922 C C . ASN B 1 425 ? -11.508 -26.984 -21.109 1 89.19 425 ASN B C 1
ATOM 6924 O O . ASN B 1 425 ? -10.852 -27.719 -20.359 1 89.19 425 ASN B O 1
ATOM 6928 N N . SER B 1 426 ? -11.062 -26.438 -22.125 1 89.75 426 SER B N 1
ATOM 6929 C CA . SER B 1 426 ? -9.789 -26.891 -22.656 1 89.75 426 SER B CA 1
ATOM 6930 C C . SER B 1 426 ? -8.617 -26.266 -21.922 1 89.75 426 SER B C 1
ATOM 6932 O O . SER B 1 426 ? -8.695 -25.094 -21.516 1 89.75 426 SER B O 1
ATOM 6934 N N . SER B 1 427 ? -7.555 -27.109 -21.797 1 92 427 SER B N 1
ATOM 6935 C CA . SER B 1 427 ? -6.293 -26.594 -21.297 1 92 427 SER B CA 1
ATOM 6936 C C . SER B 1 427 ? -5.441 -26.016 -22.422 1 92 427 SER B C 1
ATOM 6938 O O . SER B 1 427 ? -5.773 -26.172 -23.594 1 92 427 SER B O 1
ATOM 6940 N N . ILE B 1 428 ? -4.449 -25.391 -22.062 1 92 428 ILE B N 1
ATOM 6941 C CA . ILE B 1 428 ? -3.609 -24.688 -23.031 1 92 428 ILE B CA 1
ATOM 6942 C C . ILE B 1 428 ? -2.41 -25.562 -23.391 1 92 428 ILE B C 1
ATOM 6944 O O . ILE B 1 428 ? -1.743 -26.109 -22.516 1 92 428 ILE B O 1
ATOM 6948 N N . LEU B 1 429 ? -2.176 -25.641 -24.625 1 88 429 LEU B N 1
ATOM 6949 C CA . LEU B 1 429 ? -1.035 -26.375 -25.172 1 88 429 LEU B CA 1
ATOM 6950 C C . LEU B 1 429 ? 0.216 -25.5 -25.172 1 88 429 LEU B C 1
ATOM 6952 O O . LEU B 1 429 ? 1.318 -25.984 -24.906 1 88 429 LEU B O 1
ATOM 6956 N N . GLY B 1 430 ? 0.033 -24.359 -25.516 1 89.88 430 GLY B N 1
ATOM 6957 C CA . GLY B 1 430 ? 1.123 -23.391 -25.609 1 89.88 430 GLY B CA 1
ATOM 6958 C C . GLY B 1 430 ? 0.672 -22.016 -26.047 1 89.88 430 GLY B C 1
ATOM 6959 O O . GLY B 1 430 ? -0.527 -21.734 -26.094 1 89.88 430 GLY B O 1
ATOM 6960 N N . TYR B 1 431 ? 1.74 -21.203 -26.312 1 92.56 431 TYR B N 1
ATOM 6961 C CA . TYR B 1 431 ? 1.441 -19.844 -26.703 1 92.56 431 TYR B CA 1
ATOM 6962 C C . TYR B 1 431 ? 2.188 -19.453 -27.969 1 92.56 431 TYR B C 1
ATOM 6964 O O . TYR B 1 431 ? 3.264 -19.984 -28.25 1 92.56 431 TYR B O 1
ATOM 6972 N N . ILE B 1 432 ? 1.604 -18.562 -28.672 1 92.19 432 ILE B N 1
ATOM 6973 C CA . ILE B 1 432 ? 2.287 -17.938 -29.797 1 92.19 432 ILE B CA 1
ATOM 6974 C C . ILE B 1 432 ? 2.188 -16.422 -29.703 1 92.19 432 ILE B C 1
ATOM 6976 O O . ILE B 1 432 ? 1.27 -15.898 -29.062 1 92.19 432 ILE B O 1
ATOM 6980 N N . HIS B 1 433 ? 3.17 -15.797 -30.297 1 94.62 433 HIS B N 1
ATOM 6981 C CA . HIS B 1 433 ? 3.17 -14.344 -30.375 1 94.62 433 HIS B CA 1
ATOM 6982 C C . HIS B 1 433 ? 2.91 -13.867 -31.797 1 94.62 433 HIS B C 1
ATOM 6984 O O . HIS B 1 433 ? 3.6 -14.289 -32.719 1 94.62 433 HIS B O 1
ATOM 6990 N N . VAL B 1 434 ? 1.913 -13.047 -31.938 1 94.81 434 VAL B N 1
ATOM 6991 C CA . VAL B 1 434 ? 1.624 -12.438 -33.25 1 94.81 434 VAL B CA 1
ATOM 6992 C C . VAL B 1 434 ? 2.242 -11.047 -33.312 1 94.81 434 VAL B C 1
ATOM 6994 O O . VAL B 1 434 ? 1.806 -10.133 -32.594 1 94.81 434 VAL B O 1
ATOM 6997 N N . SER B 1 435 ? 3.15 -10.945 -34.156 1 94.06 435 SER B N 1
ATOM 6998 C CA . SER B 1 435 ? 3.785 -9.641 -34.312 1 94.06 435 SER B CA 1
ATOM 6999 C C . SER B 1 435 ? 2.971 -8.734 -35.219 1 94.06 435 SER B C 1
ATOM 7001 O O . SER B 1 435 ? 2.834 -7.539 -34.969 1 94.06 435 SER B O 1
ATOM 7003 N N . LYS B 1 436 ? 2.559 -9.414 -36.281 1 94.19 436 LYS B N 1
ATOM 7004 C CA . LYS B 1 436 ? 1.798 -8.641 -37.281 1 94.19 436 LYS B CA 1
ATOM 7005 C C . LYS B 1 436 ? 0.833 -9.531 -38.062 1 94.19 436 LYS B C 1
ATOM 7007 O O . LYS B 1 436 ? 1.133 -10.695 -38.312 1 94.19 436 LYS B O 1
ATOM 7012 N N . PHE B 1 437 ? -0.312 -8.898 -38.344 1 94.81 437 PHE B N 1
ATOM 7013 C CA . PHE B 1 437 ? -1.263 -9.539 -39.25 1 94.81 437 PHE B CA 1
ATOM 7014 C C . PHE B 1 437 ? -1.354 -8.789 -40.562 1 94.81 437 PHE B C 1
ATOM 7016 O O . PHE B 1 437 ? -1.567 -7.574 -40.594 1 94.81 437 PHE B O 1
ATOM 7023 N N . ASP B 1 438 ? -1.179 -9.531 -41.625 1 94.56 438 ASP B N 1
ATOM 7024 C CA . ASP B 1 438 ? -1.339 -8.953 -42.938 1 94.56 438 ASP B CA 1
ATOM 7025 C C . ASP B 1 438 ? -2.789 -9.047 -43.406 1 94.56 438 ASP B C 1
ATOM 7027 O O . ASP B 1 438 ? -3.236 -10.117 -43.844 1 94.56 438 ASP B O 1
ATOM 7031 N N . ASP B 1 439 ? -3.438 -7.98 -43.406 1 93.94 439 ASP B N 1
ATOM 7032 C CA . ASP B 1 439 ? -4.859 -7.961 -43.719 1 93.94 439 ASP B CA 1
ATOM 7033 C C . ASP B 1 439 ? -5.102 -8.344 -45.188 1 93.94 439 ASP B C 1
ATOM 7035 O O . ASP B 1 439 ? -6.145 -8.914 -45.5 1 93.94 439 ASP B O 1
ATOM 7039 N N . GLU B 1 440 ? -4.223 -8.023 -46 1 93.62 440 GLU B N 1
ATOM 7040 C CA . GLU B 1 440 ? -4.375 -8.297 -47.438 1 93.62 440 GLU B CA 1
ATOM 7041 C C . GLU B 1 440 ? -4.148 -9.781 -47.75 1 93.62 440 GLU B C 1
ATOM 7043 O O . GLU B 1 440 ? -4.977 -10.414 -48.406 1 93.62 440 GLU B O 1
ATOM 7048 N N . LYS B 1 441 ? -3.066 -10.32 -47.219 1 93.94 441 LYS B N 1
ATOM 7049 C CA . LYS B 1 441 ? -2.697 -11.695 -47.531 1 93.94 441 LYS B CA 1
ATOM 7050 C C . LYS B 1 441 ? -3.367 -12.664 -46.562 1 93.94 441 LYS B C 1
ATOM 7052 O O . LYS B 1 441 ? -3.367 -13.875 -46.781 1 93.94 441 LYS B O 1
ATOM 7057 N N . LYS B 1 442 ? -3.918 -12.117 -45.531 1 93.5 442 LYS B N 1
ATOM 7058 C CA . LYS B 1 442 ? -4.566 -12.898 -44.469 1 93.5 442 LYS B CA 1
ATOM 7059 C C . LYS B 1 442 ? -3.586 -13.883 -43.844 1 93.5 442 LYS B C 1
ATOM 7061 O O . LYS B 1 442 ? -3.889 -15.07 -43.719 1 93.5 442 LYS B O 1
ATOM 7066 N N . LYS B 1 443 ? -2.465 -13.406 -43.5 1 94.62 443 LYS B N 1
ATOM 7067 C CA . LYS B 1 443 ? -1.414 -14.211 -42.906 1 94.62 443 LYS B CA 1
ATOM 7068 C C . LYS B 1 443 ? -0.986 -13.617 -41.562 1 94.62 443 LYS B C 1
ATOM 7070 O O . LYS B 1 443 ? -0.914 -12.398 -41.406 1 94.62 443 LYS B O 1
ATOM 7075 N N . LEU B 1 444 ? -0.728 -14.508 -40.656 1 93.69 444 LEU B N 1
ATOM 7076 C CA . LEU B 1 444 ? -0.204 -14.141 -39.344 1 93.69 444 LEU B CA 1
ATOM 7077 C C . LEU B 1 444 ? 1.308 -14.336 -39.281 1 93.69 444 LEU B C 1
ATOM 7079 O O . LEU B 1 444 ? 1.812 -15.414 -39.594 1 93.69 444 LEU B O 1
ATOM 7083 N N . LYS B 1 445 ? 1.968 -13.281 -38.938 1 94.12 445 LYS B N 1
ATOM 7084 C CA . LYS B 1 445 ? 3.379 -13.43 -38.594 1 94.12 445 LYS B CA 1
ATOM 7085 C C . LYS B 1 445 ? 3.551 -13.812 -37.125 1 94.12 445 LYS B C 1
ATOM 7087 O O . LYS B 1 445 ? 3.277 -13.008 -36.219 1 94.12 445 LYS B O 1
ATOM 7092 N N . VAL B 1 446 ? 4.043 -15.023 -36.969 1 92.88 446 VAL B N 1
ATOM 7093 C CA . VAL B 1 446 ? 3.98 -15.539 -35.594 1 92.88 446 VAL B CA 1
ATOM 7094 C C . VAL B 1 446 ? 5.371 -15.984 -35.156 1 92.88 446 VAL B C 1
ATOM 7096 O O . VAL B 1 446 ? 6.215 -16.328 -35.969 1 92.88 446 VAL B O 1
ATOM 7099 N N . LEU B 1 447 ? 5.543 -15.836 -33.844 1 91.81 447 LEU B N 1
ATOM 7100 C CA . LEU B 1 447 ? 6.68 -16.438 -33.156 1 91.81 447 LEU B CA 1
ATOM 7101 C C . LEU B 1 447 ? 6.262 -17.703 -32.406 1 91.81 447 LEU B C 1
ATOM 7103 O O . LEU B 1 447 ? 5.336 -17.672 -31.594 1 91.81 447 LEU B O 1
ATOM 7107 N N . LEU B 1 448 ? 6.906 -18.812 -32.719 1 88.19 448 LEU B N 1
ATOM 7108 C CA . LEU B 1 448 ? 6.645 -20.094 -32.094 1 88.19 448 LEU B CA 1
ATOM 7109 C C . LEU B 1 448 ? 7.809 -20.5 -31.188 1 88.19 448 LEU B C 1
ATOM 7111 O O . LEU B 1 448 ? 8.961 -20.172 -31.484 1 88.19 448 LEU B O 1
ATOM 7115 N N . PRO B 1 449 ? 7.453 -21.234 -30.094 1 82.75 449 PRO B N 1
ATOM 7116 C CA . PRO B 1 449 ? 8.547 -21.672 -29.219 1 82.75 449 PRO B CA 1
ATOM 7117 C C . PRO B 1 449 ? 9.375 -22.797 -29.828 1 82.75 449 PRO B C 1
ATOM 7119 O O . PRO B 1 449 ? 10.516 -23.031 -29.422 1 82.75 449 PRO B O 1
ATOM 7122 N N . PHE B 1 450 ? 8.844 -23.609 -30.734 1 75.06 450 PHE B N 1
ATOM 7123 C CA . PHE B 1 450 ? 9.57 -24.688 -31.391 1 75.06 450 PHE B CA 1
ATOM 7124 C C . PHE B 1 450 ? 9.211 -24.75 -32.875 1 75.06 450 PHE B C 1
ATOM 7126 O O . PHE B 1 450 ? 8.109 -24.375 -33.25 1 75.06 450 PHE B O 1
ATOM 7133 N N . PRO B 1 451 ? 10.352 -25.219 -33.5 1 75.25 451 PRO B N 1
ATOM 7134 C CA . PRO B 1 451 ? 10.086 -25.375 -34.938 1 75.25 451 PRO B CA 1
ATOM 7135 C C . PRO B 1 451 ? 9.102 -26.516 -35.219 1 75.25 451 PRO B C 1
ATOM 7137 O O . PRO B 1 451 ? 9.078 -27.516 -34.5 1 75.25 451 PRO B O 1
ATOM 7140 N N . GLY B 1 452 ? 8.148 -26.375 -36.031 1 72.06 452 GLY B N 1
ATOM 7141 C CA . GLY B 1 452 ? 7.238 -27.453 -36.406 1 72.06 452 GLY B CA 1
ATOM 7142 C C . GLY B 1 452 ? 5.98 -26.953 -37.094 1 72.06 452 GLY B C 1
ATOM 7143 O O . GLY B 1 452 ? 5.875 -25.781 -37.438 1 72.06 452 GLY B O 1
ATOM 7144 N N . VAL B 1 453 ? 5.152 -28.047 -37.312 1 74.88 453 VAL B N 1
ATOM 7145 C CA . VAL B 1 453 ? 3.877 -27.781 -37.969 1 74.88 453 VAL B CA 1
ATOM 7146 C C . VAL B 1 453 ? 2.928 -27.094 -36.969 1 74.88 453 VAL B C 1
ATOM 7148 O O . VAL B 1 453 ? 2.809 -27.531 -35.844 1 74.88 453 VAL B O 1
ATOM 7151 N N . PHE B 1 454 ? 2.379 -26.062 -37.406 1 79.69 454 PHE B N 1
ATOM 7152 C CA . PHE B 1 454 ? 1.42 -25.328 -36.594 1 79.69 454 PHE B CA 1
ATOM 7153 C C . PHE B 1 454 ? 0.152 -26.156 -36.375 1 79.69 454 PHE B C 1
ATOM 7155 O O . PHE B 1 454 ? -0.47 -26.594 -37.344 1 79.69 454 PHE B O 1
ATOM 7162 N N . PRO B 1 455 ? -0.161 -26.297 -35.125 1 77.19 455 PRO B N 1
ATOM 7163 C CA . PRO B 1 455 ? -1.37 -27.094 -34.875 1 77.19 455 PRO B CA 1
ATOM 7164 C C . PRO B 1 455 ? -2.646 -26.344 -35.281 1 77.19 455 PRO B C 1
ATOM 7166 O O . PRO B 1 455 ? -2.723 -25.125 -35.156 1 77.19 455 PRO B O 1
ATOM 7169 N N . ARG B 1 456 ? -3.586 -27.047 -35.844 1 81.06 456 ARG B N 1
ATOM 7170 C CA . ARG B 1 456 ? -4.859 -26.438 -36.25 1 81.06 456 ARG B CA 1
ATOM 7171 C C . ARG B 1 456 ? -5.859 -26.484 -35.094 1 81.06 456 ARG B C 1
ATOM 7173 O O . ARG B 1 456 ? -7.062 -26.641 -35.312 1 81.06 456 ARG B O 1
ATOM 7180 N N . ASN B 1 457 ? -5.367 -26.359 -33.906 1 89.69 457 ASN B N 1
ATOM 7181 C CA . ASN B 1 457 ? -6.195 -26.312 -32.719 1 89.69 457 ASN B CA 1
ATOM 7182 C C . ASN B 1 457 ? -6.895 -24.969 -32.562 1 89.69 457 ASN B C 1
ATOM 7184 O O . ASN B 1 457 ? -6.52 -24 -33.219 1 89.69 457 ASN B O 1
ATOM 7188 N N . VAL B 1 458 ? -7.926 -25.031 -31.766 1 92.44 458 VAL B N 1
ATOM 7189 C CA . VAL B 1 458 ? -8.641 -23.797 -31.469 1 92.44 458 VAL B CA 1
ATOM 7190 C C . VAL B 1 458 ? -7.723 -22.844 -30.688 1 92.44 458 VAL B C 1
ATOM 7192 O O . VAL B 1 458 ? -7.004 -23.266 -29.781 1 92.44 458 VAL B O 1
ATOM 7195 N N . MET B 1 459 ? -7.812 -21.547 -31.078 1 93 459 MET B N 1
ATOM 7196 C CA . MET B 1 459 ? -6.93 -20.562 -30.453 1 93 459 MET B CA 1
ATOM 7197 C C . MET B 1 459 ? -7.738 -19.5 -29.719 1 93 459 MET B C 1
ATOM 7199 O O . MET B 1 459 ? -8.906 -19.281 -30.016 1 93 459 MET B O 1
ATOM 7203 N N . ILE B 1 460 ? -7.078 -18.953 -28.719 1 93.81 460 ILE B N 1
ATOM 7204 C CA . ILE B 1 460 ? -7.699 -17.891 -27.938 1 93.81 460 ILE B CA 1
ATOM 7205 C C . ILE B 1 460 ? -6.793 -16.656 -27.938 1 93.81 460 ILE B C 1
ATOM 7207 O O . ILE B 1 460 ? -5.664 -16.719 -27.438 1 93.81 460 ILE B O 1
ATOM 7211 N N . SER B 1 461 ? -7.32 -15.578 -28.453 1 93.62 461 SER B N 1
ATOM 7212 C CA . SER B 1 461 ? -6.609 -14.305 -28.406 1 93.62 461 SER B CA 1
ATOM 7213 C C . SER B 1 461 ? -6.719 -13.664 -27.016 1 93.62 461 SER B C 1
ATOM 7215 O O . SER B 1 461 ? -7.82 -13.469 -26.516 1 93.62 461 SER B O 1
ATOM 7217 N N . THR B 1 462 ? -5.566 -13.359 -26.422 1 94.62 462 THR B N 1
ATOM 7218 C CA . THR B 1 462 ? -5.566 -12.789 -25.078 1 94.62 462 THR B CA 1
ATOM 7219 C C . THR B 1 462 ? -5.422 -11.266 -25.141 1 94.62 462 THR B C 1
ATOM 7221 O O . THR B 1 462 ? -5.164 -10.711 -26.203 1 94.62 462 THR B O 1
ATOM 7224 N N . ASP B 1 463 ? -5.621 -10.617 -24 1 92.5 463 ASP B N 1
ATOM 7225 C CA . ASP B 1 463 ? -5.461 -9.164 -23.891 1 92.5 463 ASP B CA 1
ATOM 7226 C C . ASP B 1 463 ? -4.035 -8.805 -23.484 1 92.5 463 ASP B C 1
ATOM 7228 O O . ASP B 1 463 ? -3.77 -7.672 -23.078 1 92.5 463 ASP B O 1
ATOM 7232 N N . ILE B 1 464 ? -3.186 -9.742 -23.562 1 93 464 ILE B N 1
ATOM 7233 C CA . ILE B 1 464 ? -1.797 -9.523 -23.172 1 93 464 ILE B CA 1
ATOM 7234 C C . ILE B 1 464 ? -0.995 -9.023 -24.375 1 93 464 ILE B C 1
ATOM 7236 O O . ILE B 1 464 ? -0.839 -9.742 -25.359 1 93 464 ILE B O 1
ATOM 7240 N N . GLY B 1 465 ? -0.575 -7.797 -24.219 1 90.44 465 GLY B N 1
ATOM 7241 C CA . GLY B 1 465 ? 0.249 -7.223 -25.281 1 90.44 465 GLY B CA 1
ATOM 7242 C C . GLY B 1 465 ? 1.728 -7.516 -25.094 1 90.44 465 GLY B C 1
ATOM 7243 O O . GLY B 1 465 ? 2.221 -7.594 -23.969 1 90.44 465 GLY B O 1
ATOM 7244 N N . TYR B 1 466 ? 2.395 -7.68 -26.266 1 90.19 466 TYR B N 1
ATOM 7245 C CA . TYR B 1 466 ? 3.832 -7.93 -26.234 1 90.19 466 TYR B CA 1
ATOM 7246 C C . TYR B 1 466 ? 4.496 -7.422 -27.516 1 90.19 466 TYR B C 1
ATOM 7248 O O . TYR B 1 466 ? 3.957 -7.582 -28.609 1 90.19 466 TYR B O 1
ATOM 7256 N N . ASN B 1 467 ? 5.516 -6.602 -27.297 1 82.56 467 ASN B N 1
ATOM 7257 C CA . ASN B 1 467 ? 6.324 -6.156 -28.422 1 82.56 467 ASN B CA 1
ATOM 7258 C C . ASN B 1 467 ? 7.746 -6.703 -28.344 1 82.56 467 ASN B C 1
ATOM 7260 O O . ASN B 1 467 ? 8.422 -6.547 -27.328 1 82.56 467 ASN B O 1
ATOM 7264 N N . GLU B 1 468 ? 8.195 -7.363 -29.391 1 71.94 468 GLU B N 1
ATOM 7265 C CA . GLU B 1 468 ? 9.531 -7.945 -29.438 1 71.94 468 GLU B CA 1
ATOM 7266 C C . GLU B 1 468 ? 10.602 -6.855 -29.516 1 71.94 468 GLU B C 1
ATOM 7268 O O . GLU B 1 468 ? 10.469 -5.906 -30.281 1 71.94 468 GLU B O 1
#

Organism: Candida orthopsilosis (strain 90-125) (NCBI:txid1136231)

Nearest PDB structures (foldseek):
  4c0h-assembly1_B  TM=9.120E-01  e=1.637E-45  Saccharomyces cerevisiae
  4c0h-assembly2_A  TM=9.106E-01  e=1.746E-44  Saccharomyces cerevisiae
  4oi0-assembly1_A  TM=9.428E-01  e=2.133E-40  Caenorhabditis elegans
  4oi1-assembly1_A  TM=9.401E-01  e=3.424E-40  Caenorhabditis elegans
  4oi2-assembly1_A  TM=9.359E-01  e=2.899E-38  Caenorhabditis elegans

Sequence (936 aa):
MSIPGLGSEATFEDNLKSVSILQGSEWRIEVPFKQILKFKVTEGILEINGTELPNNVELQLTGTKCSIYSPKQESKIEYHLVQNHDMSMYEDDEFTEYTSSETNMDSVLNLHMYIESKRQVAADHNVSNEEPILGPRVMILGGKQSGRTTLAKTLVSYAVKMNQCPILVNLNPQDGVFALPGSISATAINDSLDVESCNGYGLTTTTTGGNALSKQPIVKNYGFTGINENLELYKYQISQLGITVISRLEQDATCRDSGVIVDTPPLGIKDFAVIESIISDFRVDLIVVLGNEKLTIDLKKKLSHKSNLQIVKINKSPGVVEVSDKFIRMSQETTIREYFNGNYKTRLSPFKTDIDATGLQIYKGVKDSVSLSFLPAGDDFEHDDKDNDLSKYYSAIDPSSSNVDNSIIAVTHLQSSTPGKGVLNSSILGYIHVSKFDDEKKKLKVLLPFPGVFPRNVMISTDIGYNEMSIPGLGSEATFEDNLKSVSILQGSEWRIEVPFKQILKFKVTEGILEINGTELPNNVELQLTGTKCSIYSPKQESKIEYHLVQNHDMSMYEDDEFTEYTSSETNMDSVLNLHMYIESKRQVAADHNVSNEEPILGPRVMILGGKQSGRTTLAKTLVSYAVKMNQCPILVNLNPQDGVFALPGSISATAINDSLDVESCNGYGLTTTTTGGNALSKQPIVKNYGFTGINENLELYKYQISQLGITVISRLEQDATCRDSGVIVDTPPLGIKDFAVIESIISDFRVDLIVVLGNEKLTIDLKKKLSHKSNLQIVKINKSPGVVEVSDKFIRMSQETTIREYFNGNYKTRLSPFKTDIDATGLQIYKGVKDSVSLSFLPAGDDFEHDDKDNDLSKYYSAIDPSSSNVDNSIIAVTHLQSSTPGKGVLNSSILGYIHVSKFDDEKKKLKVLLPFPGVFPRNVMISTDIGYNE

Foldseek 3Di:
DDPPPPDPPPPQPQDKDKDKAFAQKKKWKAAEQQKKKKKAWAFAWKDWLQFIGDHPDIAIAHLDTTIIHHHPGMTMMIIGMDTDPVDPDDDPDDMDIDMDNFWLVVVLVVVLVVQVVQLVVQLVCVVVDPDGAFRAAEEEAEAPLQCLVSSLSNSCSNLLVVQAWEKEKELQLLDAALHARQKIKIWTDNDHAQCRALVRRDHHCLQQVDDPPHIHMWIAGRQDRDCQQQVPLSLLSLLLNLVVLVVCLVVDVRNRSSYYYYRHHHDAPVCVVSVVSNCVSNVHQEYEYEQDPPRQVVCCVVCVVPPSHYYYYGYGTPSGDDDDPVSSLVSSQSNVCCNQQNDPVDGFDKDKDKDAQPLAWEKEFDTDVVVVVVPDPPDPPPPPDDPQVCVSTIDTDQDDQVQQAQFKKFFWPADDSCCRCVSSNTTTPHIKTFHGADPVRRMTTIIGNDDDDDDSGHMYTHPDGYDD/DDPPPPDPPPPQPQDKDKDKAFAQKKKWKAAEQQKKKKKAWAFAWKDWLQFIGDHPDIAIAHLDTTIIHHHPGMTMMIIGMDTDPVDPDDDPDDMDIDMDNFWLVVVLVVVLVVQVVQLVVQLVCVVVDPDGAFGAAEEEAEAPLQCLVSSLSNSCSNLLVVQAWEKEKELQLLDAALHARQKIKIWTANDHAQCRALVRRDHHCLQQVDDPPRIHMWIAGRQDRDCQQQVPLSLLSLLLNLVVLVVCLVVDVRNRSSYYYYRHHHDAPVCVVSVVSNCVSNVHQEYEYEQDPPRQVSCCVVCVVPPSHYYYYGYGTPSRDDDDPVSSLVSSQSNVCCNQQNDPVDGFDKDKDKAAQPLAWEKEFHTDVVVVVVPDPPDPPPPPDDDQVCVSTIDTDQDDQVQQAQFKKFFWPADDSCCRCVSSNTTTPHIKTFHGADPVRRMTTIIGSDDDDDDSGHMYTHPDGYDD

Secondary structure (DSSP, 8-state):
----------------EEEEE-TT-EEEEEE-TTEEEEEEEEES--EETTEEPPBT--EEE-SEEEEEE-SSS-EEEEEEEEE-TT---------EEEEES---HHHHHHHHHHHHHHHHHHHHHHHH-SS-----EEEEEE-TTSSHHHHHHHHHHHHHHTT--PEEEE--TTS-SSS-TTEEEEEE--S---TTSTTSS---HHHH-SS-TT---EEEE---SSGGGGHHHHHHHHHHHHHHHHHHHHH-HHHHHH-EEEE--S--GGGHHHHHHHHHHHT--EEEEES-HHHHHHHHHHTTT-TT-EEEEEPPPTT-----HHHHHHHHHHHHHHHHHB-SSSB---EEEEEE-TT--EEEEPPPHHHHTTS-TT--------S-GGGGTEEEE---HHHHTTEEEEEES---SS-TTHHHHPPEEEEEEEEEEETTTTEEEEEESSSSPPP---EEEEEEE---/----------------EEEEE-TT-EEEEEE-TTEEEEEEEEES--EETTEEPPBT--EEE-SEEEEEE-SSS-EEEEEEEEE-TT---------EEEEES---HHHHHHHHHHHHHHHHHHHHHHHH-SS-----EEEEEESTTSSHHHHHHHHHHHHHHTT--PEEEE--TTS-SSS-TTEEEEEE--S---TTSTTSS---HHHH-SS-TT---EEEE---SSGGGGHHHHHHHHHHHHHHHHHHHHH-HHHHHH-EEEE--S--GGGHHHHHHHHHHHT--EEEEES-HHHHHHHHHHTTT-TT-EEEEEPPPTT-----HHHHHHHHHHHHHHHHHB-SSSB---EEEEEE-TT--EEEEPPPHHHHTTS-TT--------S-GGGGTEEEE---HHHHTTEEEEEES---SS-TTHHHHPPEEEEEEEEEEETTTTEEEEEESSSSPPP---EEEEEEE---

Solvent-accessible surface area (backbone atoms only — not comparable to full-atom values): 50128 Å² total; per-residue (Å²): 137,82,82,76,81,68,79,79,69,75,71,65,65,75,56,77,41,75,49,76,34,47,54,56,15,26,42,36,39,35,36,33,58,46,32,30,42,37,33,26,34,74,40,71,50,41,22,49,50,53,32,71,58,62,71,74,41,82,43,53,44,44,46,43,74,53,50,40,36,12,76,81,32,58,21,31,36,39,34,35,50,43,79,26,81,89,41,84,62,90,63,92,66,63,77,44,74,52,74,44,67,71,67,42,59,66,60,52,50,51,50,46,53,52,51,49,51,42,20,49,53,20,43,56,46,40,73,76,37,92,73,68,55,69,19,46,20,35,36,40,39,24,51,77,71,33,49,52,64,54,48,49,44,22,51,50,28,47,38,31,75,71,73,31,27,31,29,43,29,41,60,28,21,58,46,44,66,72,52,50,57,14,21,32,28,37,28,44,38,64,60,79,55,29,70,58,36,74,83,36,60,43,83,41,42,88,67,59,78,57,84,68,73,62,43,68,58,49,34,35,76,58,30,41,56,54,65,70,43,32,47,66,51,43,52,49,42,48,42,54,49,18,53,53,51,54,51,45,34,74,73,31,68,62,33,14,22,40,15,35,43,35,32,53,46,65,52,54,74,92,41,42,69,59,53,51,48,51,36,62,39,57,57,44,34,33,36,41,28,29,55,42,65,66,55,49,54,52,47,51,62,75,46,58,84,45,82,74,50,43,78,46,79,42,70,45,45,72,75,59,61,88,76,52,71,67,55,51,51,51,47,47,50,47,47,50,47,32,61,33,39,32,50,95,87,48,70,46,62,52,30,77,49,78,39,72,48,76,88,62,47,34,28,28,62,40,68,37,58,75,72,46,54,82,47,81,84,71,82,74,74,70,83,67,82,82,78,73,75,50,60,73,38,36,40,80,50,78,88,36,46,89,78,38,41,26,19,37,31,39,33,32,67,41,75,47,95,73,47,75,65,50,63,73,72,35,40,53,69,46,64,35,36,27,64,39,42,40,74,86,78,41,31,34,34,32,41,29,51,56,80,74,82,78,75,82,32,32,29,37,46,33,73,42,72,53,82,134,137,83,82,76,82,65,78,78,72,76,72,64,66,75,57,78,42,74,49,76,34,49,54,58,13,26,42,37,39,34,36,33,59,47,32,31,42,38,32,26,33,74,41,69,50,40,23,47,49,53,31,72,57,61,71,74,41,82,43,52,42,45,46,43,73,54,51,40,37,12,75,82,30,59,21,31,36,39,34,35,49,42,78,28,82,88,41,84,62,90,64,89,66,63,77,43,74,48,73,44,67,70,64,44,59,67,60,52,50,51,49,47,52,52,50,49,52,42,20,50,53,20,45,58,46,41,73,76,36,92,72,67,57,68,19,47,21,36,37,38,41,24,51,78,70,34,47,52,64,53,49,47,43,22,49,51,27,47,37,29,74,70,75,30,26,31,29,42,30,41,61,30,21,58,45,43,67,71,52,50,57,14,21,30,24,39,27,43,39,63,60,79,55,29,71,58,36,74,83,37,60,43,83,40,43,87,68,59,78,57,83,68,76,62,44,68,58,48,37,36,75,57,29,40,58,53,66,69,43,31,46,67,51,43,53,49,41,49,42,55,49,18,52,53,51,54,52,46,34,73,72,31,66,61,33,14,20,40,16,35,43,35,30,53,47,64,50,55,73,93,40,42,69,60,52,51,48,50,35,62,41,58,57,44,33,34,37,40,27,28,55,42,66,67,54,48,54,52,47,52,63,75,46,58,85,45,82,73,48,44,77,46,78,41,70,44,45,69,75,58,62,86,76,53,70,68,55,51,50,52,48,46,49,49,47,51,47,31,60,33,38,32,50,96,87,49,69,46,60,52,30,78,49,77,39,70,48,76,87,61,49,35,29,30,62,39,67,37,59,75,73,46,57,82,48,81,84,71,81,75,74,70,81,66,83,82,77,74,73,49,60,72,38,36,38,80,50,78,88,36,46,88,77,39,40,26,19,36,30,39,32,32,67,42,75,46,95,74,46,73,66,49,62,72,72,35,40,54,69,47,64,36,36,27,63,39,41,39,73,86,78,40,29,34,34,32,40,30,51,56,80,73,83,78,76,82,33,31,30,36,46,34,72,44,71,52,83,135

Radius of gyration: 31.11 Å; Cα contacts (8 Å, |Δi|>4): 2007; chains: 2; bounding box: 89×95×81 Å